Protein AF-0000000066231186 (afdb_homodimer)

pLDDT: mean 95.57, std 7.31, range [31.92, 98.94]

Radius of gyration: 30.15 Å; Cα contacts (8 Å, |Δi|>4): 2131; chains: 2; bounding box: 83×90×71 Å

InterPro domains:
  IPR002314 Aminoacyl-tRNA synthetase, class II (G/ P/ S/T) [PF00587] (102-271)
  IPR002316 Proline-tRNA ligase, class IIa [PR01046] (65-83)
  IPR002316 Proline-tRNA ligase, class IIa [PR01046] (106-117)
  IPR002316 Proline-tRNA ligase, class IIa [PR01046] (136-144)
  IPR002316 Proline-tRNA ligase, class IIa [PR01046] (145-156)
  IPR004154 Anticodon-binding [PF03129] (290-367)
  IPR004499 Proline-tRNA ligase, class IIa, archaeal-type [MF_01571] (6-480)
  IPR004499 Proline-tRNA ligase, class IIa, archaeal-type [PTHR43382] (6-480)
  IPR004499 Proline-tRNA ligase, class IIa, archaeal-type [TIGR00408] (7-480)
  IPR006195 Aminoacyl-tRNA synthetase, class II [PS50862] (43-283)
  IPR016061 Proline-tRNA ligase, class II, C-terminal [PF09180] (415-480)
  IPR016061 Proline-tRNA ligase, class II, C-terminal [SM00946] (415-480)
  IPR017449 Prolyl-tRNA synthetase, class II [G3DSA:3.30.110.30] (409-480)
  IPR017449 Prolyl-tRNA synthetase, class II [SSF64586] (410-480)
  IPR033721 Prolyl-tRNA synthetase, catalytic domain [cd00778] (12-273)
  IPR036621 Anticodon-binding domain superfamily [G3DSA:3.40.50.800] (284-403)
  IPR045864 Class II Aminoacyl-tRNA synthetase/Biotinyl protein ligase (BPL) and lipoyl protein ligase (LPL) [G3DSA:3.30.930.10] (2-283)
  IPR045864 Class II Aminoacyl-tRNA synthetase/Biotinyl protein ligase (BPL) and lipoyl protein ligase (LPL) [SSF55681] (13-277)

Foldseek 3Di:
DPPPAQDACVVPVQSNLVCQCVLLVQWADPPVDPQDIGGDDQNVLLVVLLCVQLVVLLVVVVEEEDDDDQWDFPVLQVLQVLSCVVQVVWWDWDQDDPRGGDPTIITRAQDCLRVVLQVLLVQAAAQVSPKHKYKYWDKGATRDPDHDPLQRGRIWTKMKIKIWHDDLVVLVVVLVCCQPRRQQCCCCQQLLFHWFKFWDAPQPADGQFPTKIFTWTAFLQQFIETQKMKTFNAQRSQVSNVNWYQYPVRDIDGITMMMMMGTSSSVSRSQRQQPGSLAGAGQCSSRLAQEEEEEDDDDDVFVVLFVVLVVVLCVVCVVPGNYYYDDDPVDDPVVVVSSCLRSNHQKYWYTGSVCSVVQWIWIAGSSDDDPVRIDIGHSVCVNVVSVVSSVVSSNVSSVVSVVSLVVLEDEDAAPVRVLVSQSRHKYKYFAPDHPVQQVVSCVVRVKGFPRFGPDFPQDWGAHRRPRDIDRTITIIYHHD/DPPPAQDACVVPVQSNLVCQCVLLVQWADPPVDPQDIGGDDQNVLLVVLLCVQLVVLLVVVVEEEDDDDQWDFPVLQVLQVLSCVVQVVWWDWDQDDPRGGDPTIITRAQDCLRVVLQVLLVQAAAQVSPKHKYKYWDKGATRDPDHDPLQRGRIWTKMKIKIWHADLVVLVVVLVCCQVRRQQCCCCQQLLFHWFKFWDAPQPADGQFPTKIFTWTAFLQQFIETQKMKTFNAQRSQVSNVNWYQYPVRDIDGITMMMMMGTSSSVSRSQRQQPGSLAGAGQCSSRLAQEEEEEDDDDDVFVVLFVVLVCVLCVVCVPPGNYYYDDDPVDDPVVVVSSCLRSNHQKYWYTGSVCSVVQWIWIAGSSDDDPVRIDIGHSVCVNVVSVVSSVVSSNVSSVVSVVSLVVLEDEDAAPVVVLVSQSRHKYKYFAPDHSVQQVVSCVVRVKGFPRFGPDFPQDWGAHRRPRDIDRTITIIYHHD

Organism: Chloroflexus aurantiacus (strain ATCC 29366 / DSM 635 / J-10-fl) (NCBI:txid324602)

Sequence (960 aa):
MPKEVITQRSVDYNQWYLDIVREADLAEVAEVVRGCIVVKAHGWAIWELMQRALDDRIKATGHANVQFPLLIPKSFIMKEAEHVEGFAPEVAEVTRAGGEELAEPYIIRPTSETIIGYFYSKWIRSYRDLPLLYNQWANVMRWEMRTRPFLRTAEFWWQEGHTAHATEAEAEEETLRILHDVYADFVEKEMAVPVIRGLKTEKEKFPGALRSYCIEAMMQDGRALQAGTSHNLGQNFARAFDITFTDQNNTIQYAWTTSWGVSTRLIGALIMTHSDDEGLVLPPRLAPIQVVVVPIYKNDEERSLVMAAVEQMTAAWKGRLRFKVDDRDNYSPGYKFNEWELKGVPVRIEVGPKDVAKETVALARRDIPGKAGKSFVPQAGLTERIEALLNEMQTALFQRALAFREAHTADVTSYDELKEQIERGFARAYWAGDTADEKRIQEETRATIRCIPLEQPGSVGRCVYTGRETDRQVIFARAYMPKEVITQRSVDYNQWYLDIVREADLAEVAEVVRGCIVVKAHGWAIWELMQRALDDRIKATGHANVQFPLLIPKSFIMKEAEHVEGFAPEVAEVTRAGGEELAEPYIIRPTSETIIGYFYSKWIRSYRDLPLLYNQWANVMRWEMRTRPFLRTAEFWWQEGHTAHATEAEAEEETLRILHDVYADFVEKEMAVPVIRGLKTEKEKFPGALRSYCIEAMMQDGRALQAGTSHNLGQNFARAFDITFTDQNNTIQYAWTTSWGVSTRLIGALIMTHSDDEGLVLPPRLAPIQVVVVPIYKNDEERSLVMAAVEQMTAAWKGRLRFKVDDRDNYSPGYKFNEWELKGVPVRIEVGPKDVAKETVALARRDIPGKAGKSFVPQAGLTERIEALLNEMQTALFQRALAFREAHTADVTSYDELKEQIERGFARAYWAGDTADEKRIQEETRATIRCIPLEQPGSVGRCVYTGRETDRQVIFARAY

Secondary structure (DSSP, 8-state):
-----PPPTTT-HHHHHHHHHHHTT-EEEETTSTTEEEE-HHHHHHHHHHHHHHHHHHHHTT-EE-B--SEEEHHHHHT-HHHHHHHGGG-EEEEEETTEEEEEEEEE-S--HHHHHHHHHHH--BGGG--EEEEEEEEEE---SS-BTTTB-SEEEEEEEEEEESSHHHHHHHHHHIIIIIIIHHHHHTS----EEEEPPTTTSPTT-SEEEEEEEE-TTS-EEEEEEEEEEETHHHHHHT-EEE-TTS-EEEPEEEEEEEETHHHHHHHHHH-BTTB----GGG-S-SEEEEE--SSHHHHHHHHHHHHHHHHTTTTT--EEE---SSS-HHHHHHHHHHTT-SEEEEE-HHHHHHTEEEEEESSS-SGGGEEEEESTTHHHHHHHHHHHHHHHHHHHHHHHHHHTEEE--SHHHHHHHTTTSEEEEE----HHHHHHHHHHHS-EEEEEESS-----EE-TTT--EES-EEEEE-B-/----PPPPTTT-HHHHHHHHHHHTT-EEE-TTSTT-EEE-HHHHHHHHHHHHHHHHHHHHTT-EE-B--SEEEHHHHHT-HHHHHHHGGG-EEEEEETTEEEEEEEEE-S--HHHHHHHHHHH--BGGG--EEEEEEEEEE---SS-BTTTB-SEEEEEEEEEEESSHHHHHHHHHHIIIIIIIHHHHHTS----EEEEPPTTTSPTT-SEEEEEEEE-TTS-EEEEEEEEEEETHHHHHHT-EEE-TTS-EEEPEEEEEEEETHHHHHHHHHH-BTTB----GGG-S-SEEEEE--SSHHHHHHHHHHHHHHHHTTTTT--EEE---SSS-HHHHHHHHHHTT-SEEEEE-HHHHHHTEEEEEESSS-SGGGEEEEESTTHHHHHHHHHHHHHHHHHHHHHHHHHHTEEE--SHHHHHHHTTTSEEEEE----HHHHHHHHHHHS-EEEEEESS-----EE-TTT--EES-EEEEE-B-

Structure (mmCIF, N/CA/C/O backbone):
data_AF-0000000066231186-model_v1
#
loop_
_entity.id
_entity.type
_entity.pdbx_description
1 polymer 'Proline--tRNA ligase'
#
loop_
_atom_site.group_PDB
_atom_site.id
_atom_site.type_symbol
_atom_site.label_atom_id
_atom_site.label_alt_id
_atom_site.label_comp_id
_atom_site.label_asym_id
_atom_site.label_entity_id
_atom_site.label_seq_id
_atom_site.pdbx_PDB_ins_code
_atom_site.Cartn_x
_atom_site.Cartn_y
_atom_site.Cartn_z
_atom_site.occupancy
_atom_site.B_iso_or_equiv
_atom_site.auth_seq_id
_atom_site.auth_comp_id
_atom_site.auth_asym_id
_atom_site.auth_atom_id
_atom_site.pdbx_PDB_model_num
ATOM 1 N N . MET A 1 1 ? -33.5 8.656 12.602 1 31.92 1 MET A N 1
ATOM 2 C CA . MET A 1 1 ? -32.625 8.898 13.758 1 31.92 1 MET A CA 1
ATOM 3 C C . MET A 1 1 ? -32.188 10.352 13.797 1 31.92 1 MET A C 1
ATOM 5 O O . MET A 1 1 ? -31.953 10.969 12.75 1 31.92 1 MET A O 1
ATOM 9 N N . PRO A 1 2 ? -32.5 11.07 14.797 1 35.72 2 PRO A N 1
ATOM 10 C CA . PRO A 1 2 ? -32.094 12.484 14.805 1 35.72 2 PRO A CA 1
ATOM 11 C C . PRO A 1 2 ? -30.734 12.719 14.156 1 35.72 2 PRO A C 1
ATOM 13 O O . PRO A 1 2 ? -29.859 11.844 14.195 1 35.72 2 PRO A O 1
ATOM 16 N N . LYS A 1 3 ? -30.656 13.477 13.086 1 47.47 3 LYS A N 1
ATOM 17 C CA . LYS A 1 3 ? -29.438 13.875 12.398 1 47.47 3 LYS A CA 1
ATOM 18 C C . LYS A 1 3 ? -28.297 14.102 13.383 1 47.47 3 LYS A C 1
ATOM 20 O O . LYS A 1 3 ? -28.391 14.961 14.266 1 47.47 3 LYS A O 1
ATOM 25 N N . GLU A 1 4 ? -27.609 13.031 13.789 1 60.62 4 GLU A N 1
ATOM 26 C CA . GLU A 1 4 ? -26.516 13.297 14.711 1 60.62 4 GLU A CA 1
ATOM 27 C C . GLU A 1 4 ? -25.734 14.539 14.297 1 60.62 4 GLU A C 1
ATOM 29 O O . GLU A 1 4 ? -25.344 14.68 13.133 1 60.62 4 GLU A O 1
ATOM 34 N N . VAL A 1 5 ? -25.906 15.695 15.023 1 77.56 5 VAL A N 1
ATOM 35 C CA . VAL A 1 5 ? -25.531 17.094 14.875 1 77.56 5 VAL A CA 1
ATOM 36 C C . VAL A 1 5 ? -24.031 17.281 15.094 1 77.56 5 VAL A C 1
ATOM 38 O O . VAL A 1 5 ? -23.469 16.672 16 1 77.56 5 VAL A O 1
ATOM 41 N N . ILE A 1 6 ? -23.297 17.688 14.062 1 93.88 6 ILE A N 1
ATOM 42 C CA . ILE A 1 6 ? -21.906 18.109 14.203 1 93.88 6 ILE A CA 1
ATOM 43 C C . ILE A 1 6 ? -21.812 19.25 15.219 1 93.88 6 ILE A C 1
ATOM 45 O O . ILE A 1 6 ? -22.5 20.266 15.086 1 93.88 6 ILE A O 1
ATOM 49 N N . THR A 1 7 ? -21.047 18.969 16.234 1 96.94 7 THR A N 1
ATOM 50 C CA . THR A 1 7 ? -20.75 20.031 17.203 1 96.94 7 THR A CA 1
ATOM 51 C C . THR A 1 7 ? -20.094 21.219 16.5 1 96.94 7 THR A C 1
ATOM 53 O O . THR A 1 7 ? -19.219 21.047 15.648 1 96.94 7 THR A O 1
ATOM 56 N N . GLN A 1 8 ? -20.531 22.391 16.922 1 96.5 8 GLN A N 1
ATOM 57 C CA . GLN A 1 8 ? -19.922 23.578 16.344 1 96.5 8 GLN A CA 1
ATOM 58 C C . GLN A 1 8 ? -18.484 23.75 16.844 1 96.5 8 GLN A C 1
ATOM 60 O O . GLN A 1 8 ? -18.188 23.484 18.016 1 96.5 8 GLN A O 1
ATOM 65 N N . ARG A 1 9 ? -17.625 24.312 16 1 95.88 9 ARG A N 1
ATOM 66 C CA . ARG A 1 9 ? -16.219 24.531 16.344 1 95.88 9 ARG A CA 1
ATOM 67 C C . ARG A 1 9 ? -16.094 25.5 17.531 1 95.88 9 ARG A C 1
ATOM 69 O O . ARG A 1 9 ? -15.227 25.328 18.391 1 95.88 9 ARG A O 1
ATOM 76 N N . SER A 1 10 ? -17.062 26.391 17.594 1 96.12 10 SER A N 1
ATOM 77 C CA . SER A 1 10 ? -17.016 27.422 18.641 1 96.12 10 SER A CA 1
ATOM 78 C C . SER A 1 10 ? -17.391 26.844 20 1 96.12 10 SER A C 1
ATOM 80 O O . SER A 1 10 ? -17.047 27.422 21.031 1 96.12 10 SER A O 1
ATOM 82 N N . VAL A 1 11 ? -18.047 25.688 19.984 1 96.5 11 VAL A N 1
ATOM 83 C CA . VAL A 1 11 ? -18.516 25.078 21.219 1 96.5 11 VAL A CA 1
ATOM 84 C C . VAL A 1 11 ? -17.453 24.094 21.734 1 96.5 11 VAL A C 1
ATOM 86 O O . VAL A 1 11 ? -17.062 24.156 22.906 1 96.5 11 VAL A O 1
ATOM 89 N N . ASP A 1 12 ? -17 23.234 20.953 1 97.31 12 ASP A N 1
ATOM 90 C CA . ASP A 1 12 ? -16 22.234 21.312 1 97.31 12 ASP A CA 1
ATOM 91 C C . ASP A 1 12 ? -15.25 21.734 20.078 1 97.31 12 ASP A C 1
ATOM 93 O O . ASP A 1 12 ? -15.688 20.797 19.406 1 97.31 12 ASP A O 1
ATOM 97 N N . TYR A 1 13 ? -14.078 22.25 19.906 1 96.94 13 TYR A N 1
ATOM 98 C CA . TYR A 1 13 ? -13.297 21.969 18.703 1 96.94 13 TYR A CA 1
ATOM 99 C C . TYR A 1 13 ? -12.914 20.5 18.625 1 96.94 13 TYR A C 1
ATOM 101 O O . TYR A 1 13 ? -12.914 19.891 17.547 1 96.94 13 TYR A O 1
ATOM 109 N N . ASN A 1 14 ? -12.578 19.891 19.734 1 96.19 14 ASN A N 1
ATOM 110 C CA . ASN A 1 14 ? -12.203 18.484 19.781 1 96.19 14 ASN A CA 1
ATOM 111 C C . ASN A 1 14 ? -13.375 17.578 19.422 1 96.19 14 ASN A C 1
ATOM 113 O O . ASN A 1 14 ? -13.219 16.656 18.625 1 96.19 14 ASN A O 1
ATOM 117 N N . GLN A 1 15 ? -14.492 17.859 19.969 1 97.56 15 GLN A N 1
ATOM 118 C CA . GLN A 1 15 ? -15.68 17.062 19.641 1 97.56 15 GLN A CA 1
ATOM 119 C C . GLN A 1 15 ? -16.094 17.266 18.188 1 97.56 15 GLN A C 1
ATOM 121 O O . GLN A 1 15 ? -16.531 16.328 17.531 1 97.56 15 GLN A O 1
ATOM 126 N N . TRP A 1 16 ? -16 18.562 17.781 1 98.31 16 TRP A N 1
ATOM 127 C CA . TRP A 1 16 ? -16.266 18.859 16.375 1 98.31 16 TRP A CA 1
ATOM 128 C C . TRP A 1 16 ? -15.445 17.953 15.469 1 98.31 16 TRP A C 1
ATOM 130 O O . TRP A 1 16 ? -15.984 17.344 14.547 1 98.31 16 TRP A O 1
ATOM 140 N N . TYR A 1 17 ? -14.203 17.828 15.742 1 98.31 17 TYR A N 1
ATOM 141 C CA . TYR A 1 17 ? -13.305 16.984 14.953 1 98.31 17 TYR A CA 1
ATOM 142 C C . TYR A 1 17 ? -13.781 15.539 14.938 1 98.31 17 TYR A C 1
ATOM 144 O O . TYR A 1 17 ? -13.875 14.93 13.867 1 98.31 17 TYR A O 1
ATOM 152 N N . LEU A 1 18 ? -14.078 15.008 16.047 1 98.06 18 LEU A N 1
ATOM 153 C CA . LEU A 1 18 ? -14.531 13.625 16.172 1 98.06 18 LEU A CA 1
ATOM 154 C C . LEU A 1 18 ? -15.852 13.422 15.422 1 98.06 18 LEU A C 1
ATOM 156 O O . LEU A 1 18 ? -16.062 12.383 14.789 1 98.06 18 LEU A O 1
ATOM 160 N N . ASP A 1 19 ? -16.703 14.453 15.5 1 98.31 19 ASP A N 1
ATOM 161 C CA . ASP A 1 19 ? -17.984 14.391 14.789 1 98.31 19 ASP A CA 1
ATOM 162 C C . ASP A 1 19 ? -17.766 14.344 13.281 1 98.31 19 ASP A C 1
ATOM 164 O O . ASP A 1 19 ? -18.469 13.617 12.57 1 98.31 19 ASP A O 1
ATOM 168 N N . ILE A 1 20 ? -16.812 15.133 12.805 1 98.56 20 ILE A N 1
ATOM 169 C CA . ILE A 1 20 ? -16.531 15.141 11.375 1 98.56 20 ILE A CA 1
ATOM 170 C C . ILE A 1 20 ? -16.047 13.758 10.938 1 98.56 20 ILE A C 1
ATOM 172 O O . ILE A 1 20 ? -16.531 13.211 9.945 1 98.56 20 ILE A O 1
ATOM 176 N N . VAL A 1 21 ? -15.094 13.141 11.672 1 98.62 21 VAL A N 1
ATOM 177 C CA . VAL A 1 21 ? -14.547 11.82 11.352 1 98.62 21 VAL A CA 1
ATOM 178 C C . VAL A 1 21 ? -15.672 10.789 11.297 1 98.62 21 VAL A C 1
ATOM 180 O O . VAL A 1 21 ? -15.719 9.961 10.383 1 98.62 21 VAL A O 1
ATOM 183 N N . ARG A 1 22 ? -16.562 10.914 12.219 1 97.56 22 ARG A N 1
ATOM 184 C CA . ARG A 1 22 ? -17.656 9.961 12.32 1 97.56 22 ARG A CA 1
ATOM 185 C C . ARG A 1 22 ? -18.688 10.188 11.219 1 97.56 22 ARG A C 1
ATOM 187 O O . ARG A 1 22 ? -19.016 9.266 10.469 1 97.56 22 ARG A O 1
ATOM 194 N N . GLU A 1 23 ? -19.156 11.461 11.062 1 97.38 23 GLU A N 1
ATOM 195 C CA . GLU A 1 23 ? -20.266 11.766 10.164 1 97.38 23 GLU A CA 1
ATOM 196 C C . GLU A 1 23 ? -19.844 11.641 8.703 1 97.38 23 GLU A C 1
ATOM 198 O O . GLU A 1 23 ? -20.672 11.305 7.844 1 97.38 23 GLU A O 1
ATOM 203 N N . ALA A 1 24 ? -18.609 11.898 8.453 1 98.12 24 ALA A N 1
ATOM 204 C CA . ALA A 1 24 ? -18.109 11.727 7.098 1 98.12 24 ALA A CA 1
ATOM 205 C C . ALA A 1 24 ? -17.719 10.273 6.836 1 98.12 24 ALA A C 1
ATOM 207 O O . ALA A 1 24 ? -17.25 9.93 5.746 1 98.12 24 ALA A O 1
ATOM 208 N N . ASP A 1 25 ? -17.812 9.445 7.832 1 97.56 25 ASP A N 1
ATOM 209 C CA . ASP A 1 25 ? -17.594 8.008 7.742 1 97.56 25 ASP A CA 1
ATOM 210 C C . ASP A 1 25 ? -16.141 7.703 7.371 1 97.56 25 ASP A C 1
ATOM 212 O O . ASP A 1 25 ? -15.875 6.855 6.516 1 97.56 25 ASP A O 1
ATOM 216 N N . LEU A 1 26 ? -15.188 8.336 8.047 1 98.75 26 LEU A N 1
ATOM 217 C CA . LEU A 1 26 ? -13.773 8.227 7.699 1 98.75 26 LEU A CA 1
ATOM 218 C C . LEU A 1 26 ? -13.102 7.117 8.5 1 98.75 26 LEU A C 1
ATOM 220 O O . LEU A 1 26 ? -12.25 6.398 7.973 1 98.75 26 LEU A O 1
ATOM 224 N N . ALA A 1 27 ? -13.422 6.996 9.727 1 98.62 27 ALA A N 1
ATOM 225 C CA . ALA A 1 27 ? -12.797 6.031 10.625 1 98.62 27 ALA A CA 1
ATOM 226 C C . ALA A 1 27 ? -13.641 5.82 11.883 1 98.62 27 ALA A C 1
ATOM 228 O O . ALA A 1 27 ? -14.578 6.586 12.141 1 98.62 27 ALA A O 1
ATOM 229 N N . GLU A 1 28 ? -13.32 4.812 12.539 1 97.5 28 GLU A N 1
ATOM 230 C CA . GLU A 1 28 ? -13.938 4.484 13.82 1 97.5 28 GLU A CA 1
ATOM 231 C C . GLU A 1 28 ? -12.906 3.939 14.805 1 97.5 28 GLU A C 1
ATOM 233 O O . GLU A 1 28 ? -12 3.197 14.414 1 97.5 28 GLU A O 1
ATOM 238 N N . VAL A 1 29 ? -13.055 4.352 16.094 1 96.88 29 VAL A N 1
ATOM 239 C CA . VAL A 1 29 ? -12.164 3.836 17.125 1 96.88 29 VAL A CA 1
ATOM 240 C C . VAL A 1 29 ? -12.383 2.336 17.297 1 96.88 29 VAL A C 1
ATOM 242 O O . VAL A 1 29 ? -13.523 1.882 17.406 1 96.88 29 VAL A O 1
ATOM 245 N N . ALA A 1 30 ? -11.312 1.576 17.219 1 96.56 30 ALA A N 1
ATOM 246 C CA . ALA A 1 30 ? -11.383 0.147 17.516 1 96.56 30 ALA A CA 1
ATOM 247 C C . ALA A 1 30 ? -11.242 -0.11 19 1 96.56 30 ALA A C 1
ATOM 249 O O . ALA A 1 30 ? -10.148 -0.42 19.484 1 96.56 30 ALA A O 1
ATOM 250 N N . GLU A 1 31 ? -12.305 -0.125 19.656 1 94.62 31 GLU A N 1
ATOM 251 C CA . GLU A 1 31 ? -12.289 -0.229 21.109 1 94.62 31 GLU A CA 1
ATOM 252 C C . GLU A 1 31 ? -11.656 -1.54 21.562 1 94.62 31 GLU A C 1
ATOM 254 O O . GLU A 1 31 ? -11.062 -1.605 22.641 1 94.62 31 GLU A O 1
ATOM 259 N N . VAL A 1 32 ? -11.656 -2.508 20.75 1 95.12 32 VAL A N 1
ATOM 260 C CA . VAL A 1 32 ? -11.211 -3.852 21.109 1 95.12 32 VAL A CA 1
ATOM 261 C C . VAL A 1 32 ? -9.688 -3.945 20.984 1 95.12 32 VAL A C 1
ATOM 263 O O . VAL A 1 32 ? -9.078 -4.891 21.484 1 95.12 32 VAL A O 1
ATOM 266 N N . VAL A 1 33 ? -9.062 -3.035 20.344 1 95.19 33 VAL A N 1
ATOM 267 C CA . VAL A 1 33 ? -7.609 -2.924 20.266 1 95.19 33 VAL A CA 1
ATOM 268 C C . VAL A 1 33 ? -7.172 -1.531 20.719 1 95.19 33 VAL A C 1
ATOM 270 O O . VAL A 1 33 ? -7.188 -0.584 19.922 1 95.19 33 VAL A O 1
ATOM 273 N N . ARG A 1 34 ? -6.641 -1.463 21.797 1 93.19 34 ARG A N 1
ATOM 274 C CA . ARG A 1 34 ? -6.383 -0.18 22.453 1 93.19 34 ARG A CA 1
ATOM 275 C C . ARG A 1 34 ? -5.574 0.738 21.547 1 93.19 34 ARG A C 1
ATOM 277 O O . ARG A 1 34 ? -4.516 0.349 21.031 1 93.19 34 ARG A O 1
ATOM 284 N N . GLY A 1 35 ? -6.137 1.938 21.359 1 94.62 35 GLY A N 1
ATOM 285 C CA . GLY A 1 35 ? -5.426 3.004 20.672 1 94.62 35 GLY A CA 1
ATOM 286 C C . GLY A 1 35 ? -5.48 2.879 19.156 1 94.62 35 GLY A C 1
ATOM 287 O O . GLY A 1 35 ? -4.898 3.697 18.453 1 94.62 35 GLY A O 1
ATOM 288 N N . CYS A 1 36 ? -6.156 1.91 18.609 1 97.12 36 CYS A N 1
ATOM 289 C CA . CYS A 1 36 ? -6.199 1.682 17.172 1 97.12 36 CYS A CA 1
ATOM 290 C C . CYS A 1 36 ? -7.535 2.123 16.578 1 97.12 36 CYS A C 1
ATOM 292 O O . CYS A 1 36 ? -8.484 2.391 17.328 1 97.12 36 CYS A O 1
ATOM 294 N N . ILE A 1 37 ? -7.543 2.307 15.344 1 98.25 37 ILE A N 1
ATOM 295 C CA . ILE A 1 37 ? -8.758 2.688 14.633 1 98.25 37 ILE A CA 1
ATOM 296 C C . ILE A 1 37 ? -8.961 1.772 13.43 1 98.25 37 ILE A C 1
ATOM 298 O O . ILE A 1 37 ? -8.016 1.134 12.961 1 98.25 37 ILE A O 1
ATOM 302 N N . VAL A 1 38 ? -10.164 1.633 13 1 98.5 38 VAL A N 1
ATOM 303 C CA . VAL A 1 38 ? -10.5 1.136 11.672 1 98.5 38 VAL A CA 1
ATOM 304 C C . VAL A 1 38 ? -10.664 2.309 10.703 1 98.5 38 VAL A C 1
ATOM 306 O O . VAL A 1 38 ? -11.438 3.232 10.969 1 98.5 38 VAL A O 1
ATOM 309 N N . VAL A 1 39 ? -9.922 2.355 9.688 1 98.75 39 VAL A N 1
ATOM 310 C CA . VAL A 1 39 ? -10.117 3.375 8.664 1 98.75 39 VAL A CA 1
ATOM 311 C C . VAL A 1 39 ? -11.125 2.877 7.629 1 98.75 39 VAL A C 1
ATOM 313 O O . VAL A 1 39 ? -10.875 1.881 6.945 1 98.75 39 VAL A O 1
ATOM 316 N N . LYS A 1 40 ? -12.211 3.578 7.52 1 98.56 40 LYS A N 1
ATOM 317 C CA . LYS A 1 40 ? -13.297 3.168 6.637 1 98.56 40 LYS A CA 1
ATOM 318 C C . LYS A 1 40 ? -13.016 3.559 5.191 1 98.56 40 LYS A C 1
ATOM 320 O O . LYS A 1 40 ? -11.969 4.148 4.895 1 98.56 40 LYS A O 1
ATOM 325 N N . ALA A 1 41 ? -13.906 3.148 4.328 1 98.38 41 ALA A N 1
ATOM 326 C CA . ALA A 1 41 ? -13.672 3.217 2.887 1 98.38 41 ALA A CA 1
ATOM 327 C C . ALA A 1 41 ? -13.359 4.645 2.449 1 98.38 41 ALA A C 1
ATOM 329 O O . ALA A 1 41 ? -12.398 4.879 1.707 1 98.38 41 ALA A O 1
ATOM 330 N N . HIS A 1 42 ? -14.141 5.605 2.895 1 98.56 42 HIS A N 1
ATOM 331 C CA . HIS A 1 42 ? -13.961 6.988 2.467 1 98.56 42 HIS A CA 1
ATOM 332 C C . HIS A 1 42 ? -12.641 7.559 2.986 1 98.56 42 HIS A C 1
ATOM 334 O O . HIS A 1 42 ? -11.922 8.234 2.25 1 98.56 42 HIS A O 1
ATOM 340 N N . GLY A 1 43 ? -12.344 7.25 4.238 1 98.81 43 GLY A N 1
ATOM 341 C CA . GLY A 1 43 ? -11.078 7.684 4.812 1 98.81 43 GLY A CA 1
ATOM 342 C C . GLY A 1 43 ? -9.867 7.07 4.129 1 98.81 43 GLY A C 1
ATOM 343 O O . GLY A 1 43 ? -8.898 7.766 3.838 1 98.81 43 GLY A O 1
ATOM 344 N N . TRP A 1 44 ? -9.969 5.785 3.875 1 98.81 44 TRP A N 1
ATOM 345 C CA . TRP A 1 44 ? -8.836 5.102 3.262 1 98.81 44 TRP A CA 1
ATOM 346 C C . TRP A 1 44 ? -8.633 5.57 1.823 1 98.81 44 TRP A C 1
ATOM 348 O O . TRP A 1 44 ? -7.5 5.66 1.348 1 98.81 44 TRP A O 1
ATOM 358 N N . ALA A 1 45 ? -9.719 5.863 1.164 1 98.75 45 ALA A N 1
ATOM 359 C CA . ALA A 1 45 ? -9.609 6.371 -0.201 1 98.75 45 ALA A CA 1
ATOM 360 C C . ALA A 1 45 ? -8.836 7.684 -0.24 1 98.75 45 ALA A C 1
ATOM 362 O O . ALA A 1 45 ? -8.07 7.934 -1.174 1 98.75 45 ALA A O 1
ATOM 363 N N . ILE A 1 46 ? -9.047 8.539 0.745 1 98.88 46 ILE A N 1
ATOM 364 C CA . ILE A 1 46 ? -8.289 9.781 0.851 1 98.88 46 ILE A CA 1
ATOM 365 C C . ILE A 1 46 ? -6.809 9.469 1.036 1 98.88 46 ILE A C 1
ATOM 367 O O . ILE A 1 46 ? -5.957 10.047 0.358 1 98.88 46 ILE A O 1
ATOM 371 N N . TRP A 1 47 ? -6.516 8.531 1.899 1 98.81 47 TRP A N 1
ATOM 372 C CA . TRP A 1 47 ? -5.129 8.148 2.148 1 98.81 47 TRP A CA 1
ATOM 373 C C . TRP A 1 47 ? -4.484 7.574 0.888 1 98.81 47 TRP A C 1
ATOM 375 O O . TRP A 1 47 ? -3.322 7.855 0.596 1 98.81 47 TRP A O 1
ATOM 385 N N . GLU A 1 48 ? -5.238 6.777 0.153 1 98.5 48 GLU A N 1
ATOM 386 C CA . GLU A 1 48 ? -4.715 6.215 -1.088 1 98.5 48 GLU A CA 1
ATOM 387 C C . GLU A 1 48 ? -4.324 7.312 -2.07 1 98.5 48 GLU A C 1
ATOM 389 O O . GLU A 1 48 ? -3.309 7.203 -2.762 1 98.5 48 GLU A O 1
ATOM 394 N N . LEU A 1 49 ? -5.145 8.344 -2.154 1 98.62 49 LEU A N 1
ATOM 395 C CA . LEU A 1 49 ? -4.82 9.469 -3.027 1 98.62 49 LEU A CA 1
ATOM 396 C C . LEU A 1 49 ? -3.557 10.18 -2.555 1 98.62 49 LEU A C 1
ATOM 398 O O . LEU A 1 49 ? -2.715 10.562 -3.367 1 98.62 49 LEU A O 1
ATOM 402 N N . MET A 1 50 ? -3.43 10.344 -1.239 1 98.88 50 MET A N 1
ATOM 403 C CA . MET A 1 50 ? -2.221 10.945 -0.683 1 98.88 50 MET A CA 1
ATOM 404 C C . MET A 1 50 ? -0.995 10.094 -1.004 1 98.88 50 MET A C 1
ATOM 406 O O . MET A 1 50 ? 0.034 10.625 -1.431 1 98.88 50 MET A O 1
ATOM 410 N N . GLN A 1 51 ? -1.123 8.797 -0.814 1 98.62 51 GLN A N 1
ATOM 411 C CA . GLN A 1 51 ? -0.02 7.879 -1.071 1 98.62 51 GLN A CA 1
ATOM 412 C C . GLN A 1 51 ? 0.458 7.98 -2.516 1 98.62 51 GLN A C 1
ATOM 414 O O . GLN A 1 51 ? 1.661 8.062 -2.773 1 98.62 51 GLN A O 1
ATOM 419 N N . ARG A 1 52 ? -0.447 8.008 -3.41 1 97.94 52 ARG A N 1
ATOM 420 C CA . ARG A 1 52 ? -0.092 8.055 -4.824 1 97.94 52 ARG A CA 1
ATOM 421 C C . ARG A 1 52 ? 0.643 9.344 -5.168 1 97.94 52 ARG A C 1
ATOM 423 O O . ARG A 1 52 ? 1.679 9.312 -5.836 1 97.94 52 ARG A O 1
ATOM 430 N N . ALA A 1 53 ? 0.116 10.422 -4.707 1 98.56 53 ALA A N 1
ATOM 431 C CA . ALA A 1 53 ? 0.708 11.727 -5 1 98.56 53 ALA A CA 1
ATOM 432 C C . ALA A 1 53 ? 2.1 11.844 -4.387 1 98.56 53 ALA A C 1
ATOM 434 O O . ALA A 1 53 ? 3.025 12.352 -5.023 1 98.56 53 ALA A O 1
ATOM 435 N N . LEU A 1 54 ? 2.246 11.375 -3.164 1 98.88 54 LEU A N 1
ATOM 436 C CA . LEU A 1 54 ? 3.529 11.422 -2.473 1 98.88 54 LEU A CA 1
ATOM 437 C C . LEU A 1 54 ? 4.527 10.469 -3.119 1 98.88 54 LEU A C 1
ATOM 439 O O . LEU A 1 54 ? 5.688 10.82 -3.324 1 98.88 54 LEU A O 1
ATOM 443 N N . ASP A 1 55 ? 4.082 9.273 -3.447 1 98.62 55 ASP A N 1
ATOM 444 C CA . ASP A 1 55 ? 4.953 8.266 -4.039 1 98.62 55 ASP A CA 1
ATOM 445 C C . ASP A 1 55 ? 5.52 8.742 -5.375 1 98.62 55 ASP A C 1
ATOM 447 O O . ASP A 1 55 ? 6.688 8.5 -5.68 1 98.62 55 ASP A O 1
ATOM 451 N N . ASP A 1 56 ? 4.652 9.367 -6.176 1 97.69 56 ASP A N 1
ATOM 452 C CA . ASP A 1 56 ? 5.109 9.906 -7.453 1 97.69 56 ASP A CA 1
ATOM 453 C C . ASP A 1 56 ? 6.215 10.938 -7.25 1 97.69 56 ASP A C 1
ATOM 455 O O . ASP A 1 56 ? 7.215 10.938 -7.973 1 97.69 56 ASP A O 1
ATOM 459 N N . ARG A 1 57 ? 6.043 11.82 -6.289 1 98.56 57 ARG A N 1
ATOM 460 C CA . ARG A 1 57 ? 7.043 12.836 -5.984 1 98.56 57 ARG A CA 1
ATOM 461 C C . ARG A 1 57 ? 8.344 12.203 -5.508 1 98.56 57 ARG A C 1
ATOM 463 O O . ARG A 1 57 ? 9.43 12.633 -5.906 1 98.56 57 ARG A O 1
ATOM 470 N N . ILE A 1 58 ? 8.234 11.219 -4.664 1 98.81 58 ILE A N 1
ATOM 471 C CA . ILE A 1 58 ? 9.398 10.547 -4.098 1 98.81 58 ILE A CA 1
ATOM 472 C C . ILE A 1 58 ? 10.164 9.828 -5.207 1 98.81 58 ILE A C 1
ATOM 474 O O . ILE A 1 58 ? 11.383 9.969 -5.312 1 98.81 58 ILE A O 1
ATOM 478 N N . LYS A 1 59 ? 9.508 9.125 -6.043 1 97.69 59 LYS A N 1
ATOM 479 C CA . LYS A 1 59 ? 10.148 8.391 -7.121 1 97.69 59 LYS A CA 1
ATOM 480 C C . LYS A 1 59 ? 10.781 9.336 -8.133 1 97.69 59 LYS A C 1
ATOM 482 O O . LYS A 1 59 ? 11.82 9.016 -8.727 1 97.69 59 LYS A O 1
ATOM 487 N N . ALA A 1 60 ? 10.219 10.523 -8.289 1 96.5 60 ALA A N 1
ATOM 488 C CA . ALA A 1 60 ? 10.766 11.523 -9.203 1 96.5 60 ALA A CA 1
ATOM 489 C C . ALA A 1 60 ? 12.133 12.008 -8.742 1 96.5 60 ALA A C 1
ATOM 491 O O . ALA A 1 60 ? 12.914 12.531 -9.531 1 96.5 60 ALA A O 1
ATOM 492 N N . THR A 1 61 ? 12.406 11.781 -7.445 1 97.5 61 THR A N 1
ATOM 493 C CA . THR A 1 61 ? 13.695 12.203 -6.914 1 97.5 61 THR A CA 1
ATOM 494 C C . THR A 1 61 ? 14.711 11.062 -7 1 97.5 61 THR A C 1
ATOM 496 O O . THR A 1 61 ? 15.836 11.195 -6.516 1 97.5 61 THR A O 1
ATOM 499 N N . GLY A 1 62 ? 14.32 9.945 -7.562 1 96.12 62 GLY A N 1
ATOM 500 C CA . GLY A 1 62 ? 15.25 8.852 -7.781 1 96.12 62 GLY A CA 1
ATOM 501 C C . GLY A 1 62 ? 15.141 7.754 -6.738 1 96.12 62 GLY A C 1
ATOM 502 O O . GLY A 1 62 ? 15.875 6.766 -6.789 1 96.12 62 GLY A O 1
ATOM 503 N N . HIS A 1 63 ? 14.195 7.891 -5.844 1 98.5 63 HIS A N 1
ATOM 504 C CA . HIS A 1 63 ? 14.047 6.91 -4.777 1 98.5 63 HIS A CA 1
ATOM 505 C C . HIS A 1 63 ? 13.289 5.676 -5.266 1 98.5 63 HIS A C 1
ATOM 507 O O . HIS A 1 63 ? 12.5 5.758 -6.207 1 98.5 63 HIS A O 1
ATOM 513 N N . ALA A 1 64 ? 13.602 4.531 -4.641 1 98.31 64 ALA A N 1
ATOM 514 C CA . ALA A 1 64 ? 12.867 3.285 -4.875 1 98.31 64 ALA A CA 1
ATOM 515 C C . ALA A 1 64 ? 12.234 2.773 -3.584 1 98.31 64 ALA A C 1
ATOM 517 O O . ALA A 1 64 ? 12.75 3.018 -2.49 1 98.31 64 ALA A O 1
ATOM 518 N N . ASN A 1 65 ? 11.133 2.133 -3.746 1 98.75 65 ASN A N 1
ATOM 519 C CA . ASN A 1 65 ? 10.453 1.555 -2.59 1 98.75 65 ASN A CA 1
ATOM 520 C C . ASN A 1 65 ? 11.016 0.183 -2.236 1 98.75 65 ASN A C 1
ATOM 522 O O . ASN A 1 65 ? 11.336 -0.609 -3.125 1 98.75 65 ASN A O 1
ATOM 526 N N . VAL A 1 66 ? 11.18 -0.092 -0.97 1 98.75 66 VAL A N 1
ATOM 527 C CA . VAL A 1 66 ? 11.586 -1.366 -0.383 1 98.75 66 VAL A CA 1
ATOM 528 C C . VAL A 1 66 ? 10.656 -1.713 0.784 1 98.75 66 VAL A C 1
ATOM 530 O O . VAL A 1 66 ? 9.812 -0.905 1.177 1 98.75 66 VAL A O 1
ATOM 533 N N . GLN A 1 67 ? 10.781 -2.871 1.272 1 98.69 67 GLN A N 1
ATOM 534 C CA . GLN A 1 67 ? 9.992 -3.256 2.439 1 98.69 67 GLN A CA 1
ATOM 535 C C . GLN A 1 67 ? 10.828 -4.074 3.42 1 98.69 67 GLN A C 1
ATOM 537 O O . GLN A 1 67 ? 11.367 -5.125 3.061 1 98.69 67 GLN A O 1
ATOM 542 N N . PHE A 1 68 ? 10.953 -3.6 4.621 1 98.56 68 PHE A N 1
ATOM 543 C CA . PHE A 1 68 ? 11.664 -4.289 5.695 1 98.56 68 PHE A CA 1
ATOM 544 C C . PHE A 1 68 ? 10.68 -4.965 6.645 1 98.56 68 PHE A C 1
ATOM 546 O O . PHE A 1 68 ? 9.484 -4.672 6.621 1 98.56 68 PHE A O 1
ATOM 553 N N . PRO A 1 69 ? 11.109 -5.863 7.473 1 98 69 PRO A N 1
ATOM 554 C CA . PRO A 1 69 ? 10.234 -6.602 8.383 1 98 69 PRO A CA 1
ATOM 555 C C . PRO A 1 69 ? 9.508 -5.695 9.367 1 98 69 PRO A C 1
ATOM 557 O O . PRO A 1 69 ? 10.055 -4.68 9.805 1 98 69 PRO A O 1
ATOM 560 N N . LEU A 1 70 ? 8.32 -6.141 9.758 1 98.31 70 LEU A N 1
ATOM 561 C CA . LEU A 1 70 ? 7.504 -5.488 10.773 1 98.31 70 LEU A CA 1
ATOM 562 C C . LEU A 1 70 ? 8.195 -5.523 12.133 1 98.31 70 LEU A C 1
ATOM 564 O O . LEU A 1 70 ? 8.102 -4.57 12.906 1 98.31 70 LEU A O 1
ATOM 568 N N . LEU A 1 71 ? 8.836 -6.594 12.383 1 97.88 71 LEU A N 1
ATOM 569 C CA . LEU A 1 71 ? 9.422 -6.84 13.695 1 97.88 71 LEU A CA 1
ATOM 570 C C . LEU A 1 71 ? 10.898 -6.477 13.719 1 97.88 71 LEU A C 1
ATOM 572 O O . LEU A 1 71 ? 11.609 -6.691 12.727 1 97.88 71 LEU A O 1
ATOM 576 N N . ILE A 1 72 ? 11.305 -5.945 14.805 1 96.44 72 ILE A N 1
ATOM 577 C CA . ILE A 1 72 ? 12.695 -5.59 15.062 1 96.44 72 ILE A CA 1
ATOM 578 C C . ILE A 1 72 ? 13.172 -6.273 16.344 1 96.44 72 ILE A C 1
ATOM 580 O O . ILE A 1 72 ? 12.492 -6.238 17.375 1 96.44 72 ILE A O 1
ATOM 584 N N . PRO A 1 73 ? 14.359 -6.918 16.281 1 95.75 73 PRO A N 1
ATOM 585 C CA . PRO A 1 73 ? 14.883 -7.445 17.547 1 95.75 73 PRO A CA 1
ATOM 586 C C . PRO A 1 73 ? 15.023 -6.371 18.625 1 95.75 73 PRO A C 1
ATOM 588 O O . PRO A 1 73 ? 15.508 -5.273 18.344 1 95.75 73 PRO A O 1
ATOM 591 N N . LYS A 1 74 ? 14.617 -6.707 19.781 1 93.06 74 LYS A N 1
ATOM 592 C CA . LYS A 1 74 ? 14.68 -5.742 20.875 1 93.06 74 LYS A CA 1
ATOM 593 C C . LYS A 1 74 ? 16.094 -5.219 21.078 1 93.06 74 LYS A C 1
ATOM 595 O O . LYS A 1 74 ? 16.297 -4.039 21.375 1 93.06 74 LYS A O 1
ATOM 600 N N . SER A 1 75 ? 17.109 -6.016 20.844 1 92.44 75 SER A N 1
ATOM 601 C CA . SER A 1 75 ? 18.5 -5.641 21.016 1 92.44 75 SER A CA 1
ATOM 602 C C . SER A 1 75 ? 18.891 -4.52 20.062 1 92.44 75 SER A C 1
ATOM 604 O O . SER A 1 75 ? 19.797 -3.734 20.344 1 92.44 75 SER A O 1
ATOM 606 N N . PHE A 1 76 ? 18.234 -4.465 18.844 1 91.12 76 PHE A N 1
ATOM 607 C CA . PHE A 1 76 ? 18.516 -3.408 17.891 1 91.12 76 PHE A CA 1
ATOM 608 C C . PHE A 1 76 ? 18.109 -2.047 18.438 1 91.12 76 PHE A C 1
ATOM 610 O O . PHE A 1 76 ? 18.797 -1.049 18.219 1 91.12 76 PHE A O 1
ATOM 617 N N . ILE A 1 77 ? 17.031 -2.008 19.141 1 84 77 ILE A N 1
ATOM 618 C CA . ILE A 1 77 ? 16.516 -0.767 19.703 1 84 77 ILE A CA 1
ATOM 619 C C . ILE A 1 77 ? 17.406 -0.311 20.859 1 84 77 ILE A C 1
ATOM 621 O O . ILE A 1 77 ? 17.641 0.887 21.031 1 84 77 ILE A O 1
ATOM 625 N N . MET A 1 78 ? 17.984 -1.237 21.531 1 82.5 78 MET A N 1
ATOM 626 C CA . MET A 1 78 ? 18.797 -0.944 22.703 1 82.5 78 MET A CA 1
ATOM 627 C C . MET A 1 78 ? 20.188 -0.441 22.312 1 82.5 78 MET A C 1
ATOM 629 O O . MET A 1 78 ? 20.891 0.154 23.109 1 82.5 78 MET A O 1
ATOM 633 N N . LYS A 1 79 ? 20.594 -0.716 21.156 1 78.81 79 LYS A N 1
ATOM 634 C CA . LYS A 1 79 ? 21.906 -0.316 20.672 1 78.81 79 LYS A CA 1
ATOM 635 C C . LYS A 1 79 ? 22.047 1.203 20.609 1 78.81 79 LYS A C 1
ATOM 637 O O . LYS A 1 79 ? 23.141 1.741 20.688 1 78.81 79 LYS A O 1
ATOM 642 N N . GLU A 1 80 ? 20.953 1.87 20.391 1 69.19 80 GLU A N 1
ATOM 643 C CA . GLU A 1 80 ? 21.016 3.326 20.297 1 69.19 80 GLU A CA 1
ATOM 644 C C . GLU A 1 80 ? 20.297 3.984 21.469 1 69.19 80 GLU A C 1
ATOM 646 O O . GLU A 1 80 ? 19.094 4.199 21.422 1 69.19 80 GLU A O 1
ATOM 651 N N . ALA A 1 81 ? 21.094 4.281 22.406 1 64.88 81 ALA A N 1
ATOM 652 C CA . ALA A 1 81 ? 20.562 4.758 23.672 1 64.88 81 ALA A CA 1
ATOM 653 C C . ALA A 1 81 ? 19.594 5.922 23.469 1 64.88 81 ALA A C 1
ATOM 655 O O . ALA A 1 81 ? 18.516 5.957 24.078 1 64.88 81 ALA A O 1
ATOM 656 N N . GLU A 1 82 ? 20.062 6.797 22.719 1 66.88 82 GLU A N 1
ATOM 657 C CA . GLU A 1 82 ? 19.203 7.965 22.516 1 66.88 82 GLU A CA 1
ATOM 658 C C . GLU A 1 82 ? 17.891 7.574 21.859 1 66.88 82 GLU A C 1
ATOM 660 O O . GLU A 1 82 ? 16.828 8.117 22.188 1 66.88 82 GLU A O 1
ATOM 665 N N . HIS A 1 83 ? 18.047 6.625 21.047 1 66.06 83 HIS A N 1
ATOM 666 C CA . HIS A 1 83 ? 16.859 6.141 20.344 1 66.06 83 HIS A CA 1
ATOM 667 C C . HIS A 1 83 ? 15.945 5.363 21.281 1 66.06 83 HIS A C 1
ATOM 669 O O . HIS A 1 83 ? 14.734 5.574 21.297 1 66.06 83 HIS A O 1
ATOM 675 N N . VAL A 1 84 ? 16.516 4.699 22.078 1 62.94 84 VAL A N 1
ATOM 676 C CA . VAL A 1 84 ? 15.797 3.861 23.047 1 62.94 84 VAL A CA 1
ATOM 677 C C . VAL A 1 84 ? 15.039 4.742 24.031 1 62.94 84 VAL A C 1
ATOM 679 O O . VAL A 1 84 ? 13.859 4.5 24.312 1 62.94 84 VAL A O 1
ATOM 682 N N . GLU A 1 85 ? 15.773 5.609 24.5 1 62.88 85 GLU A N 1
ATOM 683 C CA . GLU A 1 85 ? 15.164 6.496 25.484 1 62.88 85 GLU A CA 1
ATOM 684 C C . GLU A 1 85 ? 13.922 7.176 24.938 1 62.88 85 GLU A C 1
ATOM 686 O O . GLU A 1 85 ? 12.93 7.355 25.641 1 62.88 85 GLU A O 1
ATOM 691 N N . GLY A 1 86 ? 13.906 7.34 23.75 1 61.19 86 GLY A N 1
ATOM 692 C CA . GLY A 1 86 ? 12.797 8.039 23.125 1 61.19 86 GLY A CA 1
ATOM 693 C C . GLY A 1 86 ? 11.594 7.145 22.859 1 61.19 86 GLY A C 1
ATOM 694 O O . GLY A 1 86 ? 10.453 7.613 22.875 1 61.19 86 GLY A O 1
ATOM 695 N N . PHE A 1 87 ? 11.867 5.832 22.719 1 66.56 87 PHE A N 1
ATOM 696 C CA . PHE A 1 87 ? 10.758 5.008 22.266 1 66.56 87 PHE A CA 1
ATOM 697 C C . PHE A 1 87 ? 10.391 3.965 23.312 1 66.56 87 PHE A C 1
ATOM 699 O O . PHE A 1 87 ? 9.328 3.354 23.25 1 66.56 87 PHE A O 1
ATOM 706 N N . ALA A 1 88 ? 11.219 3.725 24.266 1 64.19 88 ALA A N 1
ATOM 707 C CA . ALA A 1 88 ? 11.086 2.613 25.203 1 64.19 88 ALA A CA 1
ATOM 708 C C . ALA A 1 88 ? 9.695 2.6 25.844 1 64.19 88 ALA A C 1
ATOM 710 O O . ALA A 1 88 ? 9.039 1.557 25.891 1 64.19 88 ALA A O 1
ATOM 711 N N . PRO A 1 89 ? 9.18 3.666 26.172 1 66.19 89 PRO A N 1
ATOM 712 C CA . PRO A 1 89 ? 7.883 3.596 26.844 1 66.19 89 PRO A CA 1
ATOM 713 C C . PRO A 1 89 ? 6.734 3.295 25.891 1 66.19 89 PRO A C 1
ATOM 715 O O . PRO A 1 89 ? 5.609 3.039 26.328 1 66.19 89 PRO A O 1
ATOM 718 N N . GLU A 1 90 ? 6.996 3.094 24.656 1 84.31 90 GLU A N 1
ATOM 719 C CA . GLU A 1 90 ? 5.852 3.055 23.734 1 84.31 90 GLU A CA 1
ATOM 720 C C . GLU A 1 90 ? 5.938 1.858 22.797 1 84.31 90 GLU A C 1
ATOM 722 O O . GLU A 1 90 ? 5.344 1.868 21.719 1 84.31 90 GLU A O 1
ATOM 727 N N . VAL A 1 91 ? 6.676 0.859 23.312 1 91.88 91 VAL A N 1
ATOM 728 C CA . VAL A 1 91 ? 6.863 -0.205 22.328 1 91.88 91 VAL A CA 1
ATOM 729 C C . VAL A 1 91 ? 5.914 -1.363 22.641 1 91.88 91 VAL A C 1
ATOM 731 O O . VAL A 1 91 ? 5.535 -1.57 23.797 1 91.88 91 VAL A O 1
ATOM 734 N N . ALA A 1 92 ? 5.445 -2.053 21.625 1 95.81 92 ALA A N 1
ATOM 735 C CA . ALA A 1 92 ? 4.707 -3.311 21.703 1 95.81 92 ALA A CA 1
ATOM 736 C C . ALA A 1 92 ? 5.625 -4.504 21.438 1 95.81 92 ALA A C 1
ATOM 738 O O . ALA A 1 92 ? 6.281 -4.57 20.391 1 95.81 92 ALA A O 1
ATOM 739 N N . GLU A 1 93 ? 5.637 -5.473 22.359 1 96.38 93 GLU A N 1
ATOM 740 C CA . GLU A 1 93 ? 6.625 -6.547 22.312 1 96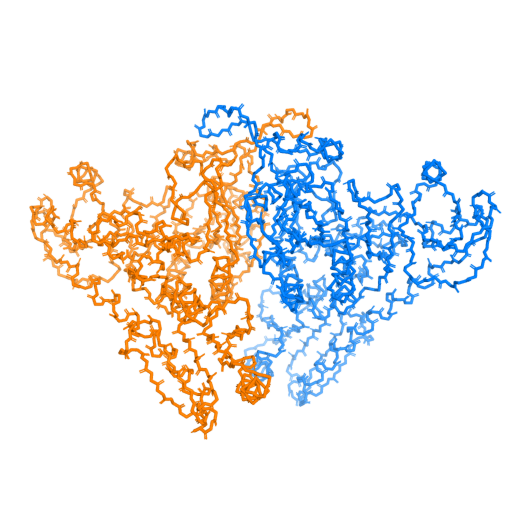.38 93 GLU A CA 1
ATOM 741 C C . GLU A 1 93 ? 5.973 -7.891 22.016 1 96.38 93 GLU A C 1
ATOM 743 O O . GLU A 1 93 ? 5 -8.281 22.656 1 96.38 93 GLU A O 1
ATOM 748 N N . VAL A 1 94 ? 6.484 -8.578 21.031 1 97.5 94 VAL A N 1
ATOM 749 C CA . VAL A 1 94 ? 6.164 -9.977 20.766 1 97.5 94 VAL A CA 1
ATOM 750 C C . VAL A 1 94 ? 7.094 -10.875 21.578 1 97.5 94 VAL A C 1
ATOM 752 O O . VAL A 1 94 ? 8.297 -10.938 21.312 1 97.5 94 VAL A O 1
ATOM 755 N N . THR A 1 95 ? 6.535 -11.594 22.547 1 96.81 95 THR A N 1
ATOM 756 C CA . THR A 1 95 ? 7.387 -12.383 23.438 1 96.81 95 THR A CA 1
ATOM 757 C C . THR A 1 95 ? 7.16 -13.875 23.219 1 96.81 95 THR A C 1
ATOM 759 O O . THR A 1 95 ? 7.949 -14.703 23.688 1 96.81 95 THR A O 1
ATOM 762 N N . ARG A 1 96 ? 6.059 -14.211 22.547 1 95.06 96 ARG A N 1
ATOM 763 C CA . ARG A 1 96 ? 5.723 -15.594 22.234 1 95.06 96 ARG A CA 1
ATOM 764 C C . ARG A 1 96 ? 5.328 -15.742 20.766 1 95.06 96 ARG A C 1
ATOM 766 O O . ARG A 1 96 ? 4.66 -14.867 20.203 1 95.06 96 ARG A O 1
ATOM 773 N N . ALA A 1 97 ? 5.758 -16.828 20.172 1 93.81 97 ALA A N 1
ATOM 774 C CA . ALA A 1 97 ? 5.379 -17.156 18.797 1 93.81 97 ALA A CA 1
ATOM 775 C C . ALA A 1 97 ? 5.43 -18.656 18.547 1 93.81 97 ALA A C 1
ATOM 777 O O . ALA A 1 97 ? 6.316 -19.344 19.062 1 93.81 97 ALA A O 1
ATOM 778 N N . GLY A 1 98 ? 4.465 -19.156 17.844 1 88.88 98 GLY A N 1
ATOM 779 C CA . GLY A 1 98 ? 4.414 -20.578 17.562 1 88.88 98 GLY A CA 1
ATOM 780 C C . GLY A 1 98 ? 4.227 -21.422 18.812 1 88.88 98 GLY A C 1
ATOM 781 O O . GLY A 1 98 ? 4.773 -22.531 18.906 1 88.88 98 GLY A O 1
ATOM 782 N N . GLY A 1 99 ? 3.693 -20.812 19.781 1 87.31 99 GLY A N 1
ATOM 783 C CA . GLY A 1 99 ? 3.408 -21.562 21 1 87.31 99 GLY A CA 1
ATOM 784 C C . GLY A 1 99 ? 4.578 -21.578 21.969 1 87.31 99 GLY A C 1
ATOM 785 O O . GLY A 1 99 ? 4.48 -22.156 23.047 1 87.31 99 GLY A O 1
ATOM 786 N N . GLU A 1 100 ? 5.594 -20.906 21.578 1 91.62 100 GLU A N 1
ATOM 787 C CA . GLU A 1 100 ? 6.793 -20.938 22.406 1 91.62 100 GLU A CA 1
ATOM 788 C C . GLU A 1 100 ? 7.262 -19.516 22.75 1 91.62 100 GLU A C 1
ATOM 790 O O . GLU A 1 100 ? 6.941 -18.562 22.047 1 91.62 100 GLU A O 1
ATOM 795 N N . GLU A 1 101 ? 7.953 -19.484 23.859 1 94.81 101 GLU A N 1
ATOM 796 C CA . GLU A 1 101 ? 8.594 -18.219 24.219 1 94.81 101 GLU A CA 1
ATOM 797 C C . GLU A 1 101 ? 9.805 -17.953 23.328 1 94.81 101 GLU A C 1
ATOM 799 O O . GLU A 1 101 ? 10.578 -18.859 23.031 1 94.81 101 GLU A O 1
ATOM 804 N N . LEU A 1 102 ? 9.93 -16.734 22.953 1 95.69 102 LEU A N 1
ATOM 805 C CA . LEU A 1 102 ? 11.055 -16.359 22.109 1 95.69 102 LEU A CA 1
ATOM 806 C C . LEU A 1 102 ? 12.312 -16.141 22.938 1 95.69 102 LEU A C 1
ATOM 808 O O . LEU A 1 102 ? 12.234 -15.68 24.078 1 95.69 102 LEU A O 1
ATOM 812 N N . ALA A 1 103 ? 13.469 -16.484 22.328 1 94.75 103 ALA A N 1
ATOM 813 C CA . ALA A 1 103 ? 14.742 -16.25 23 1 94.75 103 ALA A CA 1
ATOM 814 C C . ALA A 1 103 ? 14.945 -14.758 23.281 1 94.75 103 ALA A C 1
ATOM 816 O O . ALA A 1 103 ? 15.43 -14.383 24.359 1 94.75 103 ALA A O 1
ATOM 817 N N . GLU A 1 104 ? 14.609 -13.93 22.328 1 94.81 104 GLU A N 1
ATOM 818 C CA . GLU A 1 104 ? 14.555 -12.477 22.469 1 94.81 104 GLU A CA 1
ATOM 819 C C . GLU A 1 104 ? 13.25 -11.922 21.891 1 94.81 104 GLU A C 1
ATOM 821 O O . GLU A 1 104 ? 12.781 -12.359 20.844 1 94.81 104 GLU A O 1
ATOM 826 N N . PRO A 1 105 ? 12.734 -10.969 22.672 1 95.25 105 PRO A N 1
ATOM 827 C CA . PRO A 1 105 ? 11.516 -10.375 22.125 1 95.25 105 PRO A CA 1
ATOM 828 C C . PRO A 1 105 ? 11.75 -9.594 20.844 1 95.25 105 PRO A C 1
ATOM 830 O O . PRO A 1 105 ? 12.867 -9.125 20.594 1 95.25 105 PRO A O 1
ATOM 833 N N . TYR A 1 106 ? 10.742 -9.562 20.062 1 96.94 106 TYR A N 1
ATOM 834 C CA . TYR A 1 106 ? 10.695 -8.633 18.938 1 96.94 106 TYR A CA 1
ATOM 835 C C . TYR A 1 106 ? 9.789 -7.445 19.25 1 96.94 106 TYR A C 1
ATOM 837 O O . TYR A 1 106 ? 8.844 -7.57 20.031 1 96.94 106 TYR A O 1
ATOM 845 N N . ILE A 1 107 ? 10.117 -6.355 18.703 1 96.12 107 ILE A N 1
ATOM 846 C CA . ILE A 1 107 ? 9.32 -5.141 18.844 1 96.12 107 ILE A CA 1
ATOM 847 C C . ILE A 1 107 ? 8.625 -4.82 17.516 1 96.12 107 ILE A C 1
ATOM 849 O O . ILE A 1 107 ? 9.234 -4.887 16.453 1 96.12 107 ILE A O 1
ATOM 853 N N . ILE A 1 108 ? 7.254 -4.625 17.609 1 97.25 108 ILE A N 1
ATOM 854 C CA . ILE A 1 108 ? 6.629 -4.043 16.422 1 97.25 108 ILE A CA 1
ATOM 855 C C . ILE A 1 108 ? 7.227 -2.662 16.156 1 97.25 108 ILE A C 1
ATOM 857 O O . ILE A 1 108 ? 7.25 -1.804 17.047 1 97.25 108 ILE A O 1
ATOM 861 N N . ARG A 1 109 ? 7.688 -2.412 15.008 1 96 109 ARG A N 1
ATOM 862 C CA . ARG A 1 109 ? 8.5 -1.247 14.672 1 96 109 ARG A CA 1
ATOM 863 C C . ARG A 1 109 ? 7.773 0.047 15.031 1 96 109 ARG A C 1
ATOM 865 O O . ARG A 1 109 ? 6.699 0.326 14.5 1 96 109 ARG A O 1
ATOM 872 N N . PRO A 1 110 ? 8.32 0.85 15.891 1 94.31 110 PRO A N 1
ATOM 873 C CA . PRO A 1 110 ? 7.844 2.227 16.031 1 94.31 110 PRO A CA 1
ATOM 874 C C . PRO A 1 110 ? 8.367 3.15 14.938 1 94.31 110 PRO A C 1
ATOM 876 O O . PRO A 1 110 ? 7.809 4.23 14.711 1 94.31 110 PRO A O 1
ATOM 879 N N . THR A 1 111 ? 9.461 2.801 14.414 1 92.12 111 THR A N 1
ATOM 880 C CA . THR A 1 111 ? 10.172 3.291 13.242 1 92.12 111 THR A CA 1
ATOM 881 C C . THR A 1 111 ? 11.195 2.266 12.758 1 92.12 111 THR A C 1
ATOM 883 O O . THR A 1 111 ? 11.375 1.221 13.383 1 92.12 111 THR A O 1
ATOM 886 N N . SER A 1 112 ? 11.875 2.482 11.688 1 94.56 112 SER A N 1
ATOM 887 C CA . SER A 1 112 ? 12.594 1.359 11.086 1 94.56 112 SER A CA 1
ATOM 888 C C . SER A 1 112 ? 14.078 1.657 10.961 1 94.56 112 SER A C 1
ATOM 890 O O . SER A 1 112 ? 14.805 0.93 10.281 1 94.56 112 SER A O 1
ATOM 892 N N . GLU A 1 113 ? 14.602 2.707 11.594 1 93.38 113 GLU A N 1
ATOM 893 C CA . GLU A 1 113 ? 16 3.092 11.43 1 93.38 113 GLU A CA 1
ATOM 894 C C . GLU A 1 113 ? 16.938 1.936 11.773 1 93.38 113 GLU A C 1
ATOM 896 O O . GLU A 1 113 ? 17.922 1.697 11.07 1 93.38 113 GLU A O 1
ATOM 901 N N . THR A 1 114 ? 16.641 1.226 12.828 1 93.12 114 THR A N 1
ATOM 902 C CA . THR A 1 114 ? 17.594 0.249 13.359 1 93.12 114 THR A CA 1
ATOM 903 C C . THR A 1 114 ? 17.672 -0.973 12.445 1 93.12 114 THR A C 1
ATOM 905 O O . THR A 1 114 ? 18.766 -1.449 12.133 1 93.12 114 THR A O 1
ATOM 908 N N . ILE A 1 115 ? 16.531 -1.462 11.992 1 95.69 115 ILE A N 1
ATOM 909 C CA . ILE A 1 115 ? 16.547 -2.631 11.125 1 95.69 115 ILE A CA 1
ATOM 910 C C . ILE A 1 115 ? 17.109 -2.25 9.758 1 95.69 115 ILE A C 1
ATOM 912 O O . ILE A 1 115 ? 17.828 -3.031 9.141 1 95.69 115 ILE A O 1
ATOM 916 N N . ILE A 1 116 ? 16.828 -1.087 9.258 1 97 116 ILE A N 1
ATOM 917 C CA . ILE A 1 116 ? 17.344 -0.616 7.973 1 97 116 ILE A CA 1
ATOM 918 C C . ILE A 1 116 ? 18.844 -0.396 8.07 1 97 116 ILE A C 1
ATOM 920 O O . ILE A 1 116 ? 19.594 -0.769 7.168 1 97 116 ILE A O 1
ATOM 924 N N . GLY A 1 117 ? 19.281 0.176 9.227 1 96.06 117 GLY A N 1
ATOM 925 C CA . GLY A 1 117 ? 20.719 0.355 9.445 1 96.06 117 GLY A CA 1
ATOM 926 C C . GLY A 1 117 ? 21.484 -0.947 9.414 1 96.06 117 GLY A C 1
ATOM 927 O O . GLY A 1 117 ? 22.578 -1.014 8.828 1 96.06 117 GLY A O 1
ATOM 928 N N . TYR A 1 118 ? 20.953 -1.93 10.016 1 96.56 118 TYR A N 1
ATOM 929 C CA . TYR A 1 118 ? 21.578 -3.248 9.992 1 96.56 118 TYR A CA 1
ATOM 930 C C . TYR A 1 118 ? 21.797 -3.719 8.562 1 96.56 118 TYR A C 1
ATOM 932 O O . TYR A 1 118 ? 22.906 -4.148 8.211 1 96.56 118 TYR A O 1
ATOM 940 N N . PHE A 1 119 ? 20.828 -3.637 7.734 1 98 119 PHE A N 1
ATOM 941 C CA . PHE A 1 119 ? 20.953 -4.137 6.371 1 98 119 PHE A CA 1
AT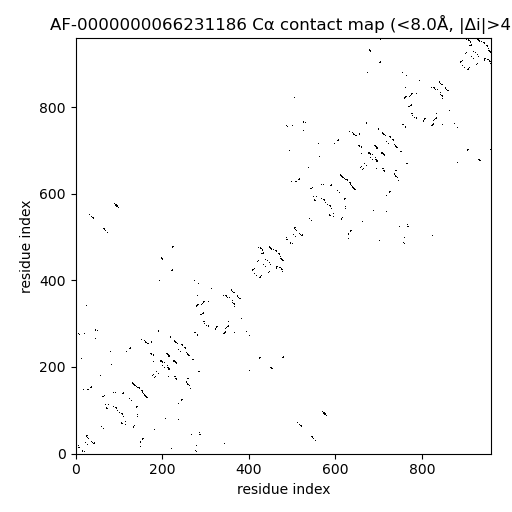OM 942 C C . PHE A 1 119 ? 21.844 -3.229 5.539 1 98 119 PHE A C 1
ATOM 944 O O . PHE A 1 119 ? 22.594 -3.699 4.672 1 98 119 PHE A O 1
ATOM 951 N N . TYR A 1 120 ? 21.766 -1.896 5.781 1 98.19 120 TYR A N 1
ATOM 952 C CA . TYR A 1 120 ? 22.641 -0.982 5.066 1 98.19 120 TYR A CA 1
ATOM 953 C C . TYR A 1 120 ? 24.109 -1.328 5.312 1 98.19 120 TYR A C 1
ATOM 955 O O . TYR A 1 120 ? 24.938 -1.24 4.402 1 98.19 120 TYR A O 1
ATOM 963 N N . SER A 1 121 ? 24.406 -1.728 6.551 1 97.75 121 SER A N 1
ATOM 964 C CA . SER A 1 121 ? 25.781 -2.096 6.875 1 97.75 121 SER A CA 1
ATOM 965 C C . SER A 1 121 ? 26.234 -3.307 6.066 1 97.75 121 SER A C 1
ATOM 967 O O . SER A 1 121 ? 27.438 -3.482 5.82 1 97.75 121 SER A O 1
ATOM 969 N N . LYS A 1 122 ? 25.312 -4.098 5.652 1 96.94 122 LYS A N 1
ATOM 970 C CA . LYS A 1 122 ? 25.625 -5.273 4.844 1 96.94 122 LYS A CA 1
ATOM 971 C C . LYS A 1 122 ? 25.688 -4.922 3.361 1 96.94 122 LYS A C 1
ATOM 973 O O . LYS A 1 122 ? 26.453 -5.539 2.607 1 96.94 122 LYS A O 1
ATOM 978 N N . TRP A 1 123 ? 24.953 -3.945 2.941 1 97.5 123 TRP A N 1
ATOM 979 C CA . TRP A 1 123 ? 24.781 -3.656 1.521 1 97.5 123 TRP A CA 1
ATOM 980 C C . TRP A 1 123 ? 25.828 -2.65 1.046 1 97.5 123 TRP A C 1
ATOM 982 O O . TRP A 1 123 ? 26.219 -2.654 -0.125 1 97.5 123 TRP A O 1
ATOM 992 N N . ILE A 1 124 ? 26.266 -1.761 1.929 1 98 124 ILE A N 1
ATOM 993 C CA . ILE A 1 124 ? 27.172 -0.682 1.559 1 98 124 ILE A CA 1
ATOM 994 C C . ILE A 1 124 ? 28.609 -1.109 1.821 1 98 124 ILE A C 1
ATOM 996 O O . ILE A 1 124 ? 28.969 -1.458 2.949 1 98 124 ILE A O 1
ATOM 1000 N N . ARG A 1 125 ? 29.469 -1.047 0.758 1 96.69 125 ARG A N 1
ATOM 1001 C CA . ARG A 1 125 ? 30.875 -1.444 0.896 1 96.69 125 ARG A CA 1
ATOM 1002 C C . ARG A 1 125 ? 31.797 -0.366 0.352 1 96.69 125 ARG A C 1
ATOM 1004 O O . ARG A 1 125 ? 32.875 -0.119 0.916 1 96.69 125 ARG A O 1
ATOM 1011 N N . SER A 1 126 ? 31.375 0.193 -0.712 1 95.81 126 SER A N 1
ATOM 1012 C CA . SER A 1 126 ? 32.219 1.182 -1.39 1 95.81 126 SER A CA 1
ATOM 1013 C C . SER A 1 126 ? 31.422 2.455 -1.685 1 95.81 126 SER A C 1
ATOM 1015 O O . SER A 1 126 ? 30.203 2.459 -1.629 1 95.81 126 SER A O 1
ATOM 1017 N N . TYR A 1 127 ? 32.188 3.5 -1.977 1 95.44 127 TYR A N 1
ATOM 1018 C CA . TYR A 1 127 ? 31.547 4.762 -2.328 1 95.44 127 TYR A CA 1
ATOM 1019 C C . TYR A 1 127 ? 30.656 4.598 -3.555 1 95.44 127 TYR A C 1
ATOM 1021 O O . TYR A 1 127 ? 29.703 5.363 -3.748 1 95.44 127 TYR A O 1
ATOM 1029 N N . ARG A 1 128 ? 30.859 3.6 -4.34 1 92.25 128 ARG A N 1
ATOM 1030 C CA . ARG A 1 128 ? 30.078 3.342 -5.547 1 92.25 128 ARG A CA 1
ATOM 1031 C C . ARG A 1 128 ? 28.672 2.861 -5.203 1 92.25 128 ARG A C 1
ATOM 1033 O O . ARG A 1 128 ? 27.781 2.896 -6.047 1 92.25 128 ARG A O 1
ATOM 1040 N N . ASP A 1 129 ? 28.516 2.41 -4.02 1 95.12 129 ASP A N 1
ATOM 1041 C CA . ASP A 1 129 ? 27.203 1.93 -3.566 1 95.12 129 ASP A CA 1
ATOM 1042 C C . ASP A 1 129 ? 26.328 3.086 -3.094 1 95.12 129 ASP A C 1
ATOM 1044 O O . ASP A 1 129 ? 25.156 2.893 -2.793 1 95.12 129 ASP A O 1
ATOM 1048 N N . LEU A 1 130 ? 26.906 4.305 -3.09 1 97.25 130 LEU A N 1
ATOM 1049 C CA . LEU A 1 130 ? 26.203 5.473 -2.576 1 97.25 130 LEU A CA 1
ATOM 1050 C C . LEU A 1 130 ? 25.875 6.449 -3.699 1 97.25 130 LEU A C 1
ATOM 1052 O O . LEU A 1 130 ? 26.609 6.535 -4.688 1 97.25 130 LEU A O 1
ATOM 1056 N N . PRO A 1 131 ? 24.797 7.168 -3.537 1 97.81 131 PRO A N 1
ATOM 1057 C CA . PRO A 1 131 ? 23.844 7.145 -2.426 1 97.81 131 PRO A CA 1
ATOM 1058 C C . PRO A 1 131 ? 22.859 5.992 -2.527 1 97.81 131 PRO A C 1
ATOM 1060 O O . PRO A 1 131 ? 22.562 5.512 -3.627 1 97.81 131 PRO A O 1
ATOM 1063 N N . LEU A 1 132 ? 22.406 5.465 -1.398 1 98.19 132 LEU A N 1
ATOM 1064 C CA . LEU A 1 132 ? 21.219 4.609 -1.322 1 98.19 132 LEU A CA 1
ATOM 1065 C C . LEU A 1 132 ? 19.969 5.43 -1.037 1 98.19 132 LEU A C 1
ATOM 1067 O O . LEU A 1 132 ? 19.891 6.102 -0.007 1 98.19 132 LEU A O 1
ATOM 1071 N N . LEU A 1 133 ? 19.016 5.445 -1.912 1 98.62 133 LEU A N 1
ATOM 1072 C CA . LEU A 1 133 ? 17.797 6.246 -1.826 1 98.62 133 LEU A CA 1
ATOM 1073 C C . LEU A 1 133 ? 16.562 5.355 -1.733 1 98.62 133 LEU A C 1
ATOM 1075 O O . LEU A 1 133 ? 15.938 5.039 -2.752 1 98.62 133 LEU A O 1
ATOM 1079 N N . TYR A 1 134 ? 16.188 4.992 -0.49 1 98.69 134 TYR A N 1
ATOM 1080 C CA . TYR A 1 134 ? 15.086 4.047 -0.337 1 98.69 134 TYR A CA 1
ATOM 1081 C C . TYR A 1 134 ? 13.945 4.66 0.466 1 98.69 134 TYR A C 1
ATOM 1083 O O . TYR A 1 134 ? 14.172 5.492 1.346 1 98.69 134 TYR A O 1
ATOM 1091 N N . ASN A 1 135 ? 12.758 4.316 0.098 1 98.81 135 ASN A N 1
ATOM 1092 C CA . ASN A 1 135 ? 11.508 4.691 0.747 1 98.81 135 ASN A CA 1
ATOM 1093 C C . ASN A 1 135 ? 10.672 3.465 1.096 1 98.81 135 ASN A C 1
ATOM 1095 O O . ASN A 1 135 ? 10.75 2.439 0.417 1 98.81 135 ASN A O 1
ATOM 1099 N N . GLN A 1 136 ? 9.938 3.57 2.188 1 98.62 136 GLN A N 1
ATOM 1100 C CA . GLN A 1 136 ? 9.039 2.498 2.607 1 98.62 136 GLN A CA 1
ATOM 1101 C C . GLN A 1 136 ? 7.676 3.049 3.016 1 98.62 136 GLN A C 1
ATOM 1103 O O . GLN A 1 136 ? 7.594 4.051 3.732 1 98.62 136 GLN A O 1
ATOM 1108 N N . TRP A 1 137 ? 6.574 2.436 2.469 1 98.56 137 TRP A N 1
ATOM 1109 C CA . TRP A 1 137 ? 5.211 2.645 2.947 1 98.56 137 TRP A CA 1
ATOM 1110 C C . TRP A 1 137 ? 4.805 1.554 3.932 1 98.56 137 TRP A C 1
ATOM 1112 O O . TRP A 1 137 ? 4.832 0.366 3.6 1 98.56 137 TRP A O 1
ATOM 1122 N N . ALA A 1 138 ? 4.492 1.914 5.18 1 97.62 138 ALA A N 1
ATOM 1123 C CA . ALA A 1 138 ? 4.262 0.865 6.168 1 97.62 138 ALA A CA 1
ATOM 1124 C C . ALA A 1 138 ? 3.355 1.357 7.293 1 97.62 138 ALA A C 1
ATOM 1126 O O . ALA A 1 138 ? 2.938 2.518 7.297 1 97.62 138 ALA A O 1
ATOM 1127 N N . ASN A 1 139 ? 2.855 0.435 8.086 1 97.81 139 ASN A N 1
ATOM 1128 C CA . ASN A 1 139 ? 2.303 0.764 9.398 1 97.81 139 ASN A CA 1
ATOM 1129 C C . ASN A 1 139 ? 3.355 0.647 10.492 1 97.81 139 ASN A C 1
ATOM 1131 O O . ASN A 1 139 ? 4.34 -0.081 10.344 1 97.81 139 ASN A O 1
ATOM 1135 N N . VAL A 1 140 ? 3.195 1.389 11.484 1 97.06 140 VAL A N 1
ATOM 1136 C CA . VAL A 1 140 ? 4.051 1.342 12.664 1 97.06 140 VAL A CA 1
ATOM 1137 C C . VAL A 1 140 ? 3.191 1.391 13.922 1 97.06 140 VAL A C 1
ATOM 1139 O O . VAL A 1 140 ? 1.989 1.655 13.852 1 97.06 140 VAL A O 1
ATOM 1142 N N . MET A 1 141 ? 3.805 1.08 15.039 1 96.88 141 MET A N 1
ATOM 1143 C CA . MET A 1 141 ? 3.041 1.043 16.281 1 96.88 141 MET A CA 1
ATOM 1144 C C . MET A 1 141 ? 3.793 1.75 17.406 1 96.88 141 MET A C 1
ATOM 1146 O O . MET A 1 141 ? 4.957 1.442 17.672 1 96.88 141 MET A O 1
ATOM 1150 N N . ARG A 1 142 ? 3.248 2.727 17.953 1 95.25 142 ARG A N 1
ATOM 1151 C CA . ARG A 1 142 ? 3.633 3.422 19.172 1 95.25 142 ARG A CA 1
ATOM 1152 C C . ARG A 1 142 ? 2.506 3.389 20.203 1 95.25 142 ARG A C 1
ATOM 1154 O O . ARG A 1 142 ? 1.42 3.92 19.953 1 95.25 142 ARG A O 1
ATOM 1161 N N . TRP A 1 143 ? 2.764 2.799 21.344 1 94.06 143 TRP A N 1
ATOM 1162 C CA . TRP A 1 143 ? 1.699 2.516 22.297 1 94.06 143 TRP A CA 1
ATOM 1163 C C . TRP A 1 143 ? 1.282 3.781 23.047 1 94.06 143 TRP A C 1
ATOM 1165 O O . TRP A 1 143 ? 1.551 3.926 24.234 1 94.06 143 TRP A O 1
ATOM 1175 N N . GLU A 1 144 ? 0.494 4.617 22.359 1 87.31 144 GLU A N 1
ATOM 1176 C CA . GLU A 1 144 ? 0.036 5.914 22.844 1 87.31 144 GLU A CA 1
ATOM 1177 C C . GLU A 1 144 ? -1.116 5.762 23.828 1 87.31 144 GLU A C 1
ATOM 1179 O O . GLU A 1 144 ? -2.012 4.941 23.625 1 87.31 144 GLU A O 1
ATOM 1184 N N . MET A 1 145 ? -1.066 6.535 24.859 1 80.25 145 MET A N 1
ATOM 1185 C CA . MET A 1 145 ? -2.088 6.477 25.906 1 80.25 145 MET A CA 1
ATOM 1186 C C . MET A 1 145 ? -3.312 7.297 25.516 1 80.25 145 MET A C 1
ATOM 1188 O O . MET A 1 145 ? -4.445 6.891 25.766 1 80.25 145 MET A O 1
ATOM 1192 N N . ARG A 1 146 ? -3.072 8.445 25 1 87.44 146 ARG A N 1
ATOM 1193 C CA . ARG A 1 146 ? -4.133 9.328 24.531 1 87.44 146 ARG A CA 1
ATOM 1194 C C . ARG A 1 146 ? -4.156 9.398 23.016 1 87.44 146 ARG A C 1
ATOM 1196 O O . ARG A 1 146 ? -3.184 9.828 22.391 1 87.44 146 ARG A O 1
ATOM 1203 N N . THR A 1 147 ? -5.277 8.906 22.484 1 93.69 147 THR A N 1
ATOM 1204 C CA . THR A 1 147 ? -5.301 8.773 21.031 1 93.69 147 THR A CA 1
ATOM 1205 C C . THR A 1 147 ? -6.398 9.648 20.422 1 93.69 147 THR A C 1
ATOM 1207 O O . THR A 1 147 ? -7.352 10.023 21.125 1 93.69 147 THR A O 1
ATOM 1210 N N . ARG A 1 148 ? -6.23 10.086 19.328 1 95.69 148 ARG A N 1
ATOM 1211 C CA . ARG A 1 148 ? -7.16 10.812 18.469 1 95.69 148 ARG A CA 1
ATOM 1212 C C . ARG A 1 148 ? -7.07 10.32 17.031 1 95.69 148 ARG A C 1
ATOM 1214 O O . ARG A 1 148 ? -5.988 10.297 16.438 1 95.69 148 ARG A O 1
ATOM 1221 N N . PRO A 1 149 ? -8.211 9.977 16.484 1 97.81 149 PRO A N 1
ATOM 1222 C CA . PRO A 1 149 ? -8.172 9.367 15.156 1 97.81 149 PRO A CA 1
ATOM 1223 C C . PRO A 1 149 ? -7.355 10.188 14.156 1 97.81 149 PRO A C 1
ATOM 1225 O O . PRO A 1 149 ? -7.516 11.406 14.078 1 97.81 149 PRO A O 1
ATOM 1228 N N . PHE A 1 150 ? -6.453 9.531 13.461 1 98.19 150 PHE A N 1
ATOM 1229 C CA . PHE A 1 150 ? -5.562 10.023 12.414 1 98.19 150 PHE A CA 1
ATOM 1230 C C . PHE A 1 150 ? -4.441 10.867 13.016 1 98.19 150 PHE A C 1
ATOM 1232 O O . PHE A 1 150 ? -3.309 10.844 12.531 1 98.19 150 PHE A O 1
ATOM 1239 N N . LEU A 1 151 ? -4.613 11.547 14.055 1 97.38 151 LEU A N 1
ATOM 1240 C CA . LEU A 1 151 ? -3.637 12.484 14.602 1 97.38 151 LEU A CA 1
ATOM 1241 C C . LEU A 1 151 ? -2.643 11.766 15.508 1 97.38 151 LEU A C 1
ATOM 1243 O O . LEU A 1 151 ? -1.437 12.016 15.43 1 97.38 151 LEU A O 1
ATOM 1247 N N . ARG A 1 152 ? -3.164 10.977 16.359 1 95.69 152 ARG A N 1
ATOM 1248 C CA . ARG A 1 152 ? -2.377 10.227 17.328 1 95.69 152 ARG A CA 1
ATOM 1249 C C . ARG A 1 152 ? -3.043 8.898 17.672 1 95.69 152 ARG A C 1
ATOM 1251 O O . ARG A 1 152 ? -4.004 8.859 18.453 1 95.69 152 ARG A O 1
ATOM 1258 N N . THR A 1 153 ? -2.547 7.844 17.094 1 96.81 153 THR A N 1
ATOM 1259 C CA . THR A 1 153 ? -3.035 6.492 17.344 1 96.81 153 THR A CA 1
ATOM 1260 C C . THR A 1 153 ? -1.879 5.547 17.656 1 96.81 153 THR A C 1
ATOM 1262 O O . THR A 1 153 ? -0.719 5.867 17.391 1 96.81 153 THR A O 1
ATOM 1265 N N . ALA A 1 154 ? -2.186 4.449 18.281 1 96.81 154 ALA A N 1
ATOM 1266 C CA . ALA A 1 154 ? -1.146 3.465 18.562 1 96.81 154 ALA A CA 1
ATOM 1267 C C . ALA A 1 154 ? -0.577 2.875 17.281 1 96.81 154 ALA A C 1
ATOM 1269 O O . ALA A 1 154 ? 0.641 2.752 17.125 1 96.81 154 ALA A O 1
ATOM 1270 N N . GLU A 1 155 ? -1.494 2.473 16.438 1 97.5 155 GLU A N 1
ATOM 1271 C CA . GLU A 1 155 ? -1.109 2.082 15.078 1 97.5 155 GLU A CA 1
ATOM 1272 C C . GLU A 1 155 ? -1.452 3.172 14.07 1 97.5 155 GLU A C 1
ATOM 1274 O O . GLU A 1 155 ? -2.547 3.738 14.102 1 97.5 155 GLU A O 1
ATOM 1279 N N . PHE A 1 156 ? -0.499 3.494 13.25 1 97.81 156 PHE A N 1
ATOM 1280 C CA . PHE A 1 156 ? -0.815 4.406 12.156 1 97.81 156 PHE A CA 1
ATOM 1281 C C . PHE A 1 156 ? -0.034 4.039 10.898 1 97.81 156 PHE A C 1
ATOM 1283 O O . PHE A 1 156 ? 0.934 3.277 10.969 1 97.81 156 PHE A O 1
ATOM 1290 N N . TRP A 1 157 ? -0.491 4.453 9.766 1 98.25 157 TRP A N 1
ATOM 1291 C CA . TRP A 1 157 ? 0.116 4.227 8.461 1 98.25 157 TRP A CA 1
ATOM 1292 C C . TRP A 1 157 ? 0.929 5.438 8.023 1 98.25 157 TRP A C 1
ATOM 1294 O O . TRP A 1 157 ? 0.491 6.582 8.18 1 98.25 157 TRP A O 1
ATOM 1304 N N . TRP A 1 158 ? 2.168 5.148 7.508 1 97.94 158 TRP A N 1
ATOM 1305 C CA . TRP A 1 158 ? 3.014 6.289 7.172 1 97.94 158 TRP A CA 1
ATOM 1306 C C . TRP A 1 158 ? 4.035 5.914 6.102 1 97.94 158 TRP A C 1
ATOM 1308 O O . TRP A 1 158 ? 4.09 4.762 5.668 1 97.94 158 TRP A O 1
ATOM 1318 N N . GLN A 1 159 ? 4.629 6.867 5.559 1 98.44 159 GLN A N 1
ATOM 1319 C CA . GLN A 1 159 ? 5.766 6.82 4.648 1 98.44 159 GLN A CA 1
ATOM 1320 C C . GLN A 1 159 ? 7.062 7.168 5.371 1 98.44 159 GLN A C 1
ATOM 1322 O O . GLN A 1 159 ? 7.117 8.141 6.129 1 98.44 159 GLN A O 1
ATOM 1327 N N . GLU A 1 160 ? 8.086 6.316 5.211 1 98.44 160 GLU A N 1
ATOM 1328 C CA . GLU A 1 160 ? 9.391 6.637 5.781 1 98.44 160 GLU A CA 1
ATOM 1329 C C . GLU A 1 160 ? 10.508 6.438 4.754 1 98.44 160 GLU A C 1
ATOM 1331 O O . GLU A 1 160 ? 10.609 5.375 4.145 1 98.44 160 GLU A O 1
ATOM 1336 N N . GLY A 1 161 ? 11.289 7.453 4.621 1 98.56 161 GLY A N 1
ATOM 1337 C CA . GLY A 1 161 ? 12.477 7.363 3.793 1 98.56 161 GLY A CA 1
ATOM 1338 C C . GLY A 1 161 ? 13.758 7.238 4.598 1 98.56 161 GLY A C 1
ATOM 1339 O O . GLY A 1 161 ? 13.891 7.855 5.656 1 98.56 161 GLY A O 1
ATOM 1340 N N . HIS A 1 162 ? 14.641 6.445 4.141 1 98.5 162 HIS A N 1
ATOM 1341 C CA . HIS A 1 162 ? 15.961 6.23 4.727 1 98.5 162 HIS A CA 1
ATOM 1342 C C . HIS A 1 162 ? 17.047 6.191 3.65 1 98.5 162 HIS A C 1
ATOM 1344 O O . HIS A 1 162 ? 17.016 5.332 2.768 1 98.5 162 HIS A O 1
ATOM 1350 N N . THR A 1 163 ? 17.969 7.098 3.764 1 98.69 163 THR A N 1
ATOM 1351 C CA . THR A 1 163 ? 19 7.16 2.732 1 98.69 163 THR A CA 1
ATOM 1352 C C . THR A 1 163 ? 20.391 7.191 3.359 1 98.69 163 THR A C 1
ATOM 1354 O O . THR A 1 163 ? 20.531 7.453 4.559 1 98.69 163 THR A O 1
ATOM 1357 N N . ALA A 1 164 ? 21.391 6.844 2.619 1 98.81 164 ALA A N 1
ATOM 1358 C CA . ALA A 1 164 ? 22.797 6.879 3.004 1 98.81 164 ALA A CA 1
ATOM 1359 C C . ALA A 1 164 ? 23.641 7.578 1.942 1 98.81 164 ALA A C 1
ATOM 1361 O O . ALA A 1 164 ? 23.406 7.395 0.743 1 98.81 164 ALA A O 1
ATOM 1362 N N . HIS A 1 165 ? 24.547 8.383 2.385 1 98.75 165 HIS A N 1
ATOM 1363 C CA . HIS A 1 165 ? 25.344 9.234 1.515 1 98.75 165 HIS A CA 1
ATOM 1364 C C . HIS A 1 165 ? 26.812 9.211 1.919 1 98.75 165 HIS A C 1
ATOM 1366 O O . HIS A 1 165 ? 27.141 8.883 3.061 1 98.75 165 HIS A O 1
ATOM 1372 N N . ALA A 1 166 ? 27.688 9.656 0.989 1 98.44 166 ALA A N 1
ATOM 1373 C CA . ALA A 1 166 ? 29.125 9.641 1.231 1 98.44 166 ALA A CA 1
ATOM 1374 C C . ALA A 1 166 ? 29.547 10.836 2.078 1 98.44 166 ALA A C 1
ATOM 1376 O O . ALA A 1 166 ? 30.5 10.758 2.846 1 98.44 166 ALA A O 1
ATOM 1377 N N . THR A 1 167 ? 28.797 11.961 1.913 1 98.44 167 THR A N 1
ATOM 1378 C CA . THR A 1 167 ? 29.234 13.18 2.592 1 98.44 167 THR A CA 1
ATOM 1379 C C . THR A 1 167 ? 28.078 13.828 3.34 1 98.44 167 THR A C 1
ATOM 1381 O O . THR A 1 167 ? 26.906 13.57 3.031 1 98.44 167 THR A O 1
ATOM 1384 N N . GLU A 1 168 ? 28.453 14.633 4.297 1 98.56 168 GLU A N 1
ATOM 1385 C CA . GLU A 1 168 ? 27.453 15.398 5.031 1 98.56 168 GLU A CA 1
ATOM 1386 C C . GLU A 1 168 ? 26.656 16.297 4.098 1 98.56 168 GLU A C 1
ATOM 1388 O O . GLU A 1 168 ? 25.438 16.438 4.258 1 98.56 168 GLU A O 1
ATOM 1393 N N . ALA A 1 169 ? 27.328 16.938 3.184 1 98.75 169 ALA A N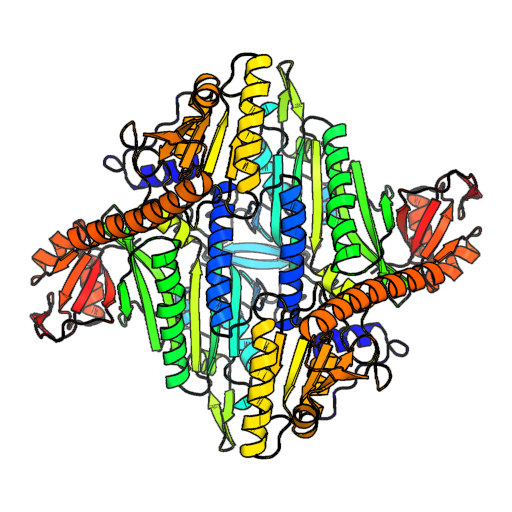 1
ATOM 1394 C CA . ALA A 1 169 ? 26.688 17.875 2.254 1 98.75 169 ALA A CA 1
ATOM 1395 C C . ALA A 1 169 ? 25.609 17.172 1.438 1 98.75 169 ALA A C 1
ATOM 1397 O O . ALA A 1 169 ? 24.531 17.734 1.221 1 98.75 169 ALA A O 1
ATOM 1398 N N . GLU A 1 170 ? 25.906 15.93 0.981 1 98.62 170 GLU A N 1
ATOM 1399 C CA . GLU A 1 170 ? 24.922 15.156 0.225 1 98.62 170 GLU A CA 1
ATOM 1400 C C . GLU A 1 170 ? 23.703 14.828 1.077 1 98.62 170 GLU A C 1
ATOM 1402 O O . GLU A 1 170 ? 22.562 14.922 0.605 1 98.62 170 GLU A O 1
ATOM 1407 N N . ALA A 1 171 ? 23.953 14.453 2.283 1 98.81 171 ALA A N 1
ATOM 1408 C CA . ALA A 1 171 ? 22.859 14.125 3.199 1 98.81 171 ALA A CA 1
ATOM 1409 C C . ALA A 1 171 ? 22 15.352 3.477 1 98.81 171 ALA A C 1
ATOM 1411 O O . ALA A 1 171 ? 20.766 15.258 3.531 1 98.81 171 ALA A O 1
ATOM 1412 N N . GLU A 1 172 ? 22.656 16.5 3.668 1 98.81 172 GLU A N 1
ATOM 1413 C CA . GLU A 1 172 ? 21.938 17.734 3.922 1 98.81 172 GLU A CA 1
ATOM 1414 C C . GLU A 1 172 ? 21.094 18.141 2.719 1 98.81 172 GLU A C 1
ATOM 1416 O O . GLU A 1 172 ? 19.938 18.547 2.873 1 98.81 172 GLU A O 1
ATOM 1421 N N . GLU A 1 173 ? 21.656 18.047 1.592 1 98.75 173 GLU A N 1
ATOM 1422 C CA . GLU A 1 173 ? 20.922 18.344 0.364 1 98.75 173 GLU A CA 1
ATOM 1423 C C . GLU A 1 173 ? 19.703 17.453 0.222 1 98.75 173 GLU A C 1
ATOM 1425 O O . GLU A 1 173 ? 18.625 17.922 -0.148 1 98.75 173 GLU A O 1
ATOM 1430 N N . GLU A 1 174 ? 19.891 16.141 0.502 1 98.75 174 GLU A N 1
ATOM 1431 C CA . GLU A 1 174 ? 18.781 15.188 0.456 1 98.75 174 GLU A CA 1
ATOM 1432 C C . GLU A 1 174 ? 17.688 15.562 1.443 1 98.75 174 GLU A C 1
ATOM 1434 O O . GLU A 1 174 ? 16.5 15.547 1.099 1 98.75 174 GLU A O 1
ATOM 1439 N N . THR A 1 175 ? 18.062 15.883 2.604 1 98.88 175 THR A N 1
ATOM 1440 C CA . THR A 1 175 ? 17.125 16.25 3.654 1 98.88 175 THR A CA 1
ATOM 1441 C C . THR A 1 175 ? 16.266 17.453 3.219 1 98.88 175 THR A C 1
ATOM 1443 O O . THR A 1 175 ? 15.047 17.422 3.355 1 98.88 175 THR A O 1
ATOM 1446 N N . LEU A 1 176 ? 16.906 18.438 2.68 1 98.88 176 LEU A N 1
ATOM 1447 C CA . LEU A 1 176 ? 16.203 19.656 2.283 1 98.88 176 LEU A CA 1
ATOM 1448 C C . LEU A 1 176 ? 15.391 19.422 1.015 1 98.88 176 LEU A C 1
ATOM 1450 O O . LEU A 1 176 ? 14.312 20 0.855 1 98.88 176 LEU A O 1
ATOM 1454 N N . ARG A 1 177 ? 15.914 18.609 0.118 1 98.75 177 ARG A N 1
ATOM 1455 C CA . ARG A 1 177 ? 15.164 18.281 -1.091 1 98.75 177 ARG A CA 1
ATOM 1456 C C . ARG A 1 177 ? 13.812 17.656 -0.746 1 98.75 177 ARG A C 1
ATOM 1458 O O . ARG A 1 177 ? 12.781 18.047 -1.295 1 98.75 177 ARG A O 1
ATOM 1465 N N . ILE A 1 178 ? 13.844 16.688 0.134 1 98.88 178 ILE A N 1
ATOM 1466 C CA . ILE A 1 178 ? 12.617 16.016 0.541 1 98.88 178 ILE A CA 1
ATOM 1467 C C . ILE A 1 178 ? 11.664 17.016 1.198 1 98.88 178 ILE A C 1
ATOM 1469 O O . ILE A 1 178 ? 10.469 17.016 0.917 1 98.88 178 ILE A O 1
ATOM 1473 N N . LEU A 1 179 ? 12.203 17.859 2.057 1 98.88 179 LEU A N 1
ATOM 1474 C CA . LEU A 1 179 ? 11.391 18.859 2.748 1 98.88 179 LEU A CA 1
ATOM 1475 C C . LEU A 1 179 ? 10.664 19.75 1.753 1 98.88 179 LEU A C 1
ATOM 1477 O O . LEU A 1 179 ? 9.461 19.969 1.877 1 98.88 179 LEU A O 1
ATOM 1481 N N . HIS A 1 180 ? 11.414 20.281 0.77 1 98.69 180 HIS A N 1
ATOM 1482 C CA . HIS A 1 180 ? 10.898 21.297 -0.139 1 98.69 180 HIS A CA 1
ATOM 1483 C C . HIS A 1 180 ? 10.102 20.672 -1.276 1 98.69 180 HIS A C 1
ATOM 1485 O O . HIS A 1 180 ? 8.93 21 -1.481 1 98.69 180 HIS A O 1
ATOM 1491 N N . ASP A 1 181 ? 10.711 19.656 -1.917 1 98.5 181 ASP A N 1
ATOM 1492 C CA . ASP A 1 181 ? 10.219 19.203 -3.209 1 98.5 181 ASP A CA 1
ATOM 1493 C C . ASP A 1 181 ? 9.172 18.094 -3.035 1 98.5 181 ASP A C 1
ATOM 1495 O O . ASP A 1 181 ? 8.438 17.781 -3.975 1 98.5 181 ASP A O 1
ATOM 1499 N N . VAL A 1 182 ? 9.117 17.516 -1.887 1 98.81 182 VAL A N 1
ATOM 1500 C CA . VAL A 1 182 ? 8.172 16.422 -1.7 1 98.81 182 VAL A CA 1
ATOM 1501 C C . VAL A 1 182 ? 7.105 16.828 -0.688 1 98.81 182 VAL A C 1
ATOM 1503 O O . VAL A 1 182 ? 5.949 17.047 -1.055 1 98.81 182 VAL A O 1
ATOM 1506 N N . TYR A 1 183 ? 7.555 17.125 0.538 1 98.88 183 TYR A N 1
ATOM 1507 C CA . TYR A 1 183 ? 6.574 17.297 1.607 1 98.88 183 TYR A CA 1
ATOM 1508 C C . TYR A 1 183 ? 5.875 18.641 1.496 1 98.88 183 TYR A C 1
ATOM 1510 O O . TYR A 1 183 ? 4.645 18.703 1.456 1 98.88 183 TYR A O 1
ATOM 1518 N N . ALA A 1 184 ? 6.609 19.734 1.451 1 98.88 184 ALA A N 1
ATOM 1519 C CA . ALA A 1 184 ? 5.977 21.047 1.354 1 98.88 184 ALA A CA 1
ATOM 1520 C C . ALA A 1 184 ? 5.16 21.172 0.071 1 98.88 184 ALA A C 1
ATOM 1522 O O . ALA A 1 184 ? 4.031 21.672 0.09 1 98.88 184 ALA A O 1
ATOM 1523 N N . ASP A 1 185 ? 5.73 20.672 -1.014 1 98.88 185 ASP A N 1
ATOM 1524 C CA . ASP A 1 185 ? 5.043 20.719 -2.301 1 98.88 185 ASP A CA 1
ATOM 1525 C C . ASP A 1 185 ? 3.717 19.969 -2.242 1 98.88 185 ASP A C 1
ATOM 1527 O O . ASP A 1 185 ? 2.686 20.484 -2.684 1 98.88 185 ASP A O 1
ATOM 1531 N N . PHE A 1 186 ? 3.723 18.766 -1.705 1 98.88 186 PHE A N 1
ATOM 1532 C CA . PHE A 1 186 ? 2.518 17.953 -1.598 1 98.88 186 PHE A CA 1
ATOM 1533 C C . PHE A 1 186 ? 1.48 18.641 -0.715 1 98.88 186 PHE A C 1
ATOM 1535 O O . PHE A 1 186 ? 0.32 18.781 -1.106 1 98.88 186 PHE A O 1
ATOM 1542 N N . VAL A 1 187 ? 1.868 19.062 0.456 1 98.94 187 VAL A N 1
ATOM 1543 C CA . VAL A 1 187 ? 0.933 19.594 1.442 1 98.94 187 VAL A CA 1
ATOM 1544 C C . VAL A 1 187 ? 0.325 20.906 0.929 1 98.94 187 VAL A C 1
ATOM 1546 O O . VAL A 1 187 ? -0.872 21.141 1.102 1 98.94 187 VAL A O 1
ATOM 1549 N N . GLU A 1 188 ? 1.095 21.688 0.258 1 98.88 188 GLU A N 1
ATOM 1550 C CA . GLU A 1 188 ? 0.59 22.969 -0.238 1 98.88 188 GLU A CA 1
ATOM 1551 C C . GLU A 1 188 ? -0.238 22.781 -1.507 1 98.88 188 GLU A C 1
ATOM 1553 O O . GLU A 1 188 ? -1.327 23.344 -1.632 1 98.88 188 GLU A O 1
ATOM 1558 N N . LYS A 1 189 ? 0.197 21.906 -2.389 1 98.69 189 LYS A N 1
ATOM 1559 C CA . LYS A 1 189 ? -0.431 21.828 -3.703 1 98.69 189 LYS A CA 1
ATOM 1560 C C . LYS A 1 189 ? -1.593 20.844 -3.701 1 98.69 189 LYS A C 1
ATOM 1562 O O . LYS A 1 189 ? -2.609 21.062 -4.363 1 98.69 189 LYS A O 1
ATOM 1567 N N . GLU A 1 190 ? -1.443 19.719 -3.037 1 98.81 190 GLU A N 1
ATOM 1568 C CA . GLU A 1 190 ? -2.49 18.703 -3.039 1 98.81 190 GLU A CA 1
ATOM 1569 C C . GLU A 1 190 ? -3.469 18.922 -1.888 1 98.81 190 GLU A C 1
ATOM 1571 O O . GLU A 1 190 ? -4.684 18.828 -2.072 1 98.81 190 GLU A O 1
ATOM 1576 N N . MET A 1 191 ? -2.963 19.266 -0.691 1 98.88 191 MET A N 1
ATOM 1577 C CA . MET A 1 191 ? -3.818 19.391 0.486 1 98.88 191 MET A CA 1
ATOM 1578 C C . MET A 1 191 ? -4.352 20.812 0.62 1 98.88 191 MET A C 1
ATOM 1580 O O . MET A 1 191 ? -5.266 21.078 1.409 1 98.88 191 MET A O 1
ATOM 1584 N N . ALA A 1 192 ? -3.729 21.766 -0.108 1 98.88 192 ALA A N 1
ATOM 1585 C CA . ALA A 1 192 ? -4.094 23.188 -0 1 98.88 192 ALA A CA 1
ATOM 1586 C C . ALA A 1 192 ? -3.893 23.688 1.424 1 98.88 192 ALA A C 1
ATOM 1588 O O . ALA A 1 192 ? -4.734 24.422 1.952 1 98.88 192 ALA A O 1
ATOM 1589 N N . VAL A 1 193 ? -2.787 23.312 2.049 1 98.94 193 VAL A N 1
ATOM 1590 C CA . VAL A 1 193 ? -2.443 23.734 3.402 1 98.94 193 VAL A CA 1
ATOM 1591 C C . VAL A 1 193 ? -1.111 24.484 3.387 1 98.94 193 VAL A C 1
ATOM 1593 O O . VAL A 1 193 ? -0.07 23.906 3.072 1 98.94 193 VAL A O 1
ATOM 1596 N N . PRO A 1 194 ? -1.142 25.766 3.676 1 98.81 194 PRO A N 1
ATOM 1597 C CA . PRO A 1 194 ? 0.133 26.484 3.75 1 98.81 194 PRO A CA 1
ATOM 1598 C C . PRO A 1 194 ? 1.006 26.016 4.914 1 98.81 194 PRO A C 1
ATOM 1600 O O . PRO A 1 194 ? 0.498 25.766 6.008 1 98.81 194 PRO A O 1
ATOM 1603 N N . VAL A 1 195 ? 2.314 25.875 4.684 1 98.81 195 VAL A N 1
ATOM 1604 C CA . VAL A 1 195 ? 3.193 25.391 5.742 1 98.81 195 VAL A CA 1
ATOM 1605 C C . VAL A 1 195 ? 4.375 26.344 5.914 1 98.81 195 VAL A C 1
ATOM 1607 O O . VAL A 1 195 ? 4.684 27.125 5.012 1 98.81 195 VAL A O 1
ATOM 1610 N N . ILE A 1 196 ? 4.977 26.344 7.109 1 98.75 196 ILE A N 1
ATOM 1611 C CA . ILE A 1 196 ? 6.246 27.016 7.391 1 98.75 196 ILE A CA 1
ATOM 1612 C C . ILE A 1 196 ? 7.367 25.969 7.441 1 98.75 196 ILE A C 1
ATOM 1614 O O . ILE A 1 196 ? 7.324 25.047 8.258 1 98.75 196 ILE A O 1
ATOM 1618 N N . ARG A 1 197 ? 8.281 26.125 6.512 1 98.75 197 ARG A N 1
ATOM 1619 C CA . ARG A 1 197 ? 9.469 25.281 6.508 1 98.75 197 ARG A CA 1
ATOM 1620 C C . ARG A 1 197 ? 10.5 25.766 7.516 1 98.75 197 ARG A C 1
ATOM 1622 O O . ARG A 1 197 ? 10.852 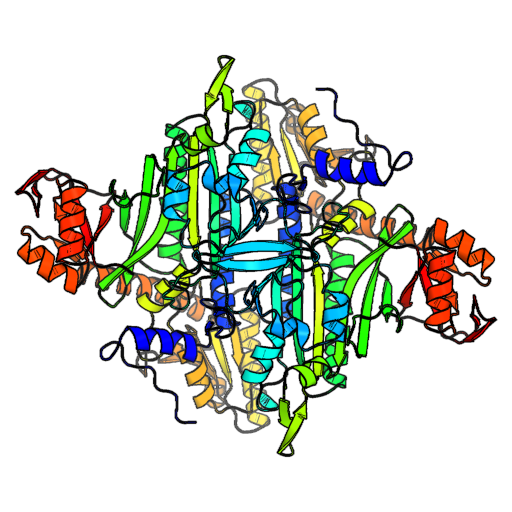26.953 7.531 1 98.75 197 ARG A O 1
ATOM 1629 N N . GLY A 1 198 ? 10.953 24.859 8.383 1 98.75 198 GLY A N 1
ATOM 1630 C CA . GLY A 1 198 ? 11.852 25.375 9.391 1 98.75 198 GLY A CA 1
ATOM 1631 C C . GLY A 1 198 ? 12.75 24.312 10 1 98.75 198 GLY A C 1
ATOM 1632 O O . GLY A 1 198 ? 12.523 23.125 9.789 1 98.75 198 GLY A O 1
ATOM 1633 N N . LEU A 1 199 ? 13.742 24.781 10.664 1 98.69 199 LEU A N 1
ATOM 1634 C CA . LEU A 1 199 ? 14.68 23.969 11.43 1 98.69 199 LEU A CA 1
ATOM 1635 C C . LEU A 1 199 ? 14.227 23.828 12.875 1 98.69 199 LEU A C 1
ATOM 1637 O O . LEU A 1 199 ? 13.789 24.797 13.492 1 98.69 199 LEU A O 1
ATOM 1641 N N . LYS A 1 200 ? 14.266 22.625 13.383 1 98.5 200 LYS A N 1
ATOM 1642 C CA . LYS A 1 200 ? 13.945 22.391 14.789 1 98.5 200 LYS A CA 1
ATOM 1643 C C . LYS A 1 200 ? 15.078 22.875 15.695 1 98.5 200 LYS A C 1
ATOM 1645 O O . LYS A 1 200 ? 16.25 22.812 15.32 1 98.5 200 LYS A O 1
ATOM 1650 N N . THR A 1 201 ? 14.75 23.328 16.891 1 97.81 201 THR A N 1
ATOM 1651 C CA . THR A 1 201 ? 15.758 23.641 17.891 1 97.81 201 THR A CA 1
ATOM 1652 C C . THR A 1 201 ? 16.438 22.375 18.406 1 97.81 201 THR A C 1
ATOM 1654 O O . THR A 1 201 ? 15.984 21.266 18.109 1 97.81 201 THR A O 1
ATOM 1657 N N . GLU A 1 202 ? 17.484 22.562 19.125 1 96.19 202 GLU A N 1
ATOM 1658 C CA . GLU A 1 202 ? 18.172 21.422 19.734 1 96.19 202 GLU A CA 1
ATOM 1659 C C . GLU A 1 202 ? 17.234 20.609 20.625 1 96.19 202 GLU A C 1
ATOM 1661 O O . GLU A 1 202 ? 17.328 19.391 20.656 1 96.19 202 GLU A O 1
ATOM 1666 N N . LYS A 1 203 ? 16.359 21.266 21.219 1 94.44 203 LYS A N 1
ATOM 1667 C CA . LYS A 1 203 ? 15.43 20.594 22.125 1 94.44 203 LYS A CA 1
ATOM 1668 C C . LYS A 1 203 ? 14.414 19.766 21.344 1 94.44 203 LYS A C 1
ATOM 1670 O O . LYS A 1 203 ? 14.031 18.688 21.781 1 94.44 203 LYS A O 1
ATOM 1675 N N . GLU A 1 204 ? 14.07 20.266 20.188 1 95 204 GLU A N 1
ATOM 1676 C CA . GLU A 1 204 ? 12.914 19.703 19.484 1 95 204 GLU A CA 1
ATOM 1677 C C . GLU A 1 204 ? 13.344 18.766 18.359 1 95 204 GLU A C 1
ATOM 1679 O O . GLU A 1 204 ? 12.516 18.109 17.75 1 95 204 GLU A O 1
ATOM 1684 N N . LYS A 1 205 ? 14.633 18.688 18.094 1 94.06 205 LYS A N 1
ATOM 1685 C CA . LYS A 1 205 ? 15.07 17.844 16.984 1 94.06 205 LYS A CA 1
ATOM 1686 C C . LYS A 1 205 ? 14.93 16.359 17.344 1 94.06 205 LYS A C 1
ATOM 1688 O O . LYS A 1 205 ? 14.828 16 18.516 1 94.06 205 LYS A O 1
ATOM 1693 N N . PHE A 1 206 ? 14.844 15.516 16.328 1 92.94 206 PHE A N 1
ATOM 1694 C CA . PHE A 1 206 ? 14.805 14.07 16.484 1 92.94 206 PHE A CA 1
ATOM 1695 C C . PHE A 1 206 ? 16.031 13.57 17.234 1 92.94 206 PHE A C 1
ATOM 1697 O O . PHE A 1 206 ? 17.156 14.008 16.969 1 92.94 206 PHE A O 1
ATOM 1704 N N . PRO A 1 207 ? 15.797 12.664 18.203 1 87.06 207 PRO A N 1
ATOM 1705 C CA . PRO A 1 207 ? 16.938 12.133 18.938 1 87.06 207 PRO A CA 1
ATOM 1706 C C . PRO A 1 207 ? 18 11.5 18.031 1 87.06 207 PRO A C 1
ATOM 1708 O O . PRO A 1 207 ? 17.672 10.641 17.203 1 87.06 207 PRO A O 1
ATOM 1711 N N . GLY A 1 208 ? 19.188 11.977 18.156 1 84.75 208 GLY A N 1
ATOM 1712 C CA . GLY A 1 208 ? 20.266 11.398 17.391 1 84.75 208 GLY A CA 1
ATOM 1713 C C . GLY A 1 208 ? 20.516 12.117 16.078 1 84.75 208 GLY A C 1
ATOM 1714 O O . GLY A 1 208 ? 21.516 11.867 15.398 1 84.75 208 GLY A O 1
ATOM 1715 N N . ALA A 1 209 ? 19.656 13.062 15.766 1 94.75 209 ALA A N 1
ATOM 1716 C CA . ALA A 1 209 ? 19.812 13.766 14.5 1 94.75 209 ALA A CA 1
ATOM 1717 C C . ALA A 1 209 ? 20.812 14.914 14.625 1 94.75 209 ALA A C 1
ATOM 1719 O O . ALA A 1 209 ? 20.938 15.523 15.688 1 94.75 209 ALA A O 1
ATOM 1720 N N . LEU A 1 210 ? 21.531 15.172 13.57 1 97.31 210 LEU A N 1
ATOM 1721 C CA . LEU A 1 210 ? 22.359 16.359 13.469 1 97.31 210 LEU A CA 1
ATOM 1722 C C . LEU A 1 210 ? 21.484 17.609 13.305 1 97.31 210 LEU A C 1
ATOM 1724 O O . LEU A 1 210 ? 21.719 18.625 13.977 1 97.31 210 LEU A O 1
ATOM 1728 N N . ARG A 1 211 ? 20.484 17.469 12.445 1 98.5 211 ARG A N 1
ATOM 1729 C CA . ARG A 1 211 ? 19.5 18.516 12.18 1 98.5 211 ARG A CA 1
ATOM 1730 C C . ARG A 1 211 ? 18.141 17.906 11.805 1 98.5 211 ARG A C 1
ATOM 1732 O O . ARG A 1 211 ? 18.078 16.922 11.078 1 98.5 211 ARG A O 1
ATOM 1739 N N . SER A 1 212 ? 17.109 18.5 12.336 1 98.62 212 SER A N 1
ATOM 1740 C CA . SER A 1 212 ? 15.742 18.109 11.977 1 98.62 212 SER A CA 1
ATOM 1741 C C . SER A 1 212 ? 14.984 19.281 11.359 1 98.62 212 SER A C 1
ATOM 1743 O O . SER A 1 212 ? 14.977 20.391 11.922 1 98.62 212 SER A O 1
ATOM 1745 N N . TYR A 1 213 ? 14.422 19.031 10.25 1 98.88 213 TYR A N 1
ATOM 1746 C CA . TYR A 1 213 ? 13.57 20.016 9.586 1 98.88 213 TYR A CA 1
ATOM 1747 C C . TYR A 1 213 ? 12.117 19.562 9.594 1 98.88 213 TYR A C 1
ATOM 1749 O O . TYR A 1 213 ? 11.828 18.375 9.711 1 98.88 213 TYR A O 1
ATOM 1757 N N . CYS A 1 214 ? 11.258 20.531 9.516 1 98.81 214 CYS A N 1
ATOM 1758 C CA . CYS A 1 214 ? 9.836 20.219 9.539 1 98.81 214 CYS A CA 1
ATOM 1759 C C . CYS A 1 214 ? 9.039 21.188 8.688 1 98.81 214 CYS A C 1
ATOM 1761 O O . CYS A 1 214 ? 9.562 22.234 8.266 1 98.81 214 CYS A O 1
ATOM 1763 N N . ILE A 1 215 ? 7.883 20.797 8.352 1 98.88 215 ILE A N 1
ATOM 1764 C CA . ILE A 1 215 ? 6.84 21.703 7.867 1 98.88 215 ILE A CA 1
ATOM 1765 C C . ILE A 1 215 ? 5.727 21.812 8.906 1 98.88 215 ILE A C 1
ATOM 1767 O O . ILE A 1 215 ? 5.16 20.797 9.328 1 98.88 215 ILE A O 1
ATOM 1771 N N . GLU A 1 216 ? 5.477 23.031 9.297 1 98.69 216 GLU A N 1
ATOM 1772 C CA . GLU A 1 216 ? 4.477 23.297 10.328 1 98.69 216 GLU A CA 1
ATOM 1773 C C . GLU A 1 216 ? 3.227 23.938 9.734 1 98.69 216 GLU A C 1
ATOM 1775 O O . GLU A 1 216 ? 3.318 24.875 8.938 1 98.69 216 GLU A O 1
ATOM 1780 N N . ALA A 1 217 ? 2.088 23.422 10.094 1 98.81 217 ALA A N 1
ATOM 1781 C CA . ALA A 1 217 ? 0.804 23.953 9.648 1 98.81 217 ALA A CA 1
ATOM 1782 C C . ALA A 1 217 ? -0.014 24.484 10.82 1 98.81 217 ALA A C 1
ATOM 1784 O O . ALA A 1 217 ? 0.135 24 11.953 1 98.81 217 ALA A O 1
ATOM 1785 N N . MET A 1 218 ? -0.796 25.5 10.578 1 98.75 218 MET A N 1
ATOM 1786 C CA . MET A 1 218 ? -1.729 26 11.57 1 98.75 218 MET A CA 1
ATOM 1787 C C . MET A 1 218 ? -3.131 25.453 11.344 1 98.75 218 MET A C 1
ATOM 1789 O O . MET A 1 218 ? -3.635 25.469 10.219 1 98.75 218 MET A O 1
ATOM 1793 N N . MET A 1 219 ? -3.701 24.875 12.352 1 98.5 219 MET A N 1
ATOM 1794 C CA . MET A 1 219 ? -5.082 24.406 12.289 1 98.5 219 MET A CA 1
ATOM 1795 C C . MET A 1 219 ? -6.051 25.547 12.609 1 98.5 219 MET A C 1
ATOM 1797 O O . MET A 1 219 ? -5.633 26.625 13.031 1 98.5 219 MET A O 1
ATOM 1801 N N . GLN A 1 220 ? -7.324 25.312 12.461 1 97.81 220 GLN A N 1
ATOM 1802 C CA . GLN A 1 220 ? -8.328 26.359 12.57 1 97.81 220 GLN A CA 1
ATOM 1803 C C . GLN A 1 220 ? -8.461 26.859 14.008 1 97.81 220 GLN A C 1
ATOM 1805 O O . GLN A 1 220 ? -9.055 27.906 14.258 1 97.81 220 GLN A O 1
ATOM 1810 N N . ASP A 1 221 ? -7.949 26.156 14.984 1 97.38 221 ASP A N 1
ATOM 1811 C CA . ASP A 1 221 ? -7.996 26.625 16.375 1 97.38 221 ASP A CA 1
ATOM 1812 C C . ASP A 1 221 ? -6.715 27.359 16.75 1 97.38 221 ASP A C 1
ATOM 1814 O O . ASP A 1 221 ? -6.461 27.609 17.922 1 97.38 221 ASP A O 1
ATOM 1818 N N . GLY A 1 222 ? -5.863 27.578 15.758 1 97.62 222 GLY A N 1
ATOM 1819 C CA . GLY A 1 222 ? -4.652 28.359 15.953 1 97.62 222 GLY A CA 1
ATOM 1820 C C . GLY A 1 222 ? -3.459 27.516 16.359 1 97.62 222 GLY A C 1
ATOM 1821 O O . GLY A 1 222 ? -2.326 28 16.375 1 97.62 222 GLY A O 1
ATOM 1822 N N . ARG A 1 223 ? -3.65 26.281 16.641 1 97.75 223 ARG A N 1
ATOM 1823 C CA . ARG A 1 223 ? -2.582 25.391 17.094 1 97.75 223 ARG A CA 1
ATOM 1824 C C . ARG A 1 223 ? -1.74 24.891 15.93 1 97.75 223 ARG A C 1
ATOM 1826 O O . ARG A 1 223 ? -2.203 24.891 14.781 1 97.75 223 ARG A O 1
ATOM 1833 N N . ALA A 1 224 ? -0.551 24.531 16.281 1 98.44 224 ALA A N 1
ATOM 1834 C CA . ALA A 1 224 ? 0.378 24.047 15.273 1 98.44 224 ALA A CA 1
ATOM 1835 C C . ALA A 1 224 ? 0.282 22.531 15.141 1 98.44 224 ALA A C 1
ATOM 1837 O O . ALA A 1 224 ? 0.009 21.828 16.109 1 98.44 224 ALA A O 1
ATOM 1838 N N . LEU A 1 225 ? 0.482 22.062 13.953 1 98.38 225 LEU A N 1
ATOM 1839 C CA . LEU A 1 225 ? 0.625 20.641 13.664 1 98.38 225 LEU A CA 1
ATOM 1840 C C . LEU A 1 225 ? 1.831 20.391 12.766 1 98.38 225 LEU A C 1
ATOM 1842 O O . LEU A 1 225 ? 1.956 21 11.703 1 98.38 225 LEU A O 1
ATOM 1846 N N . GLN A 1 226 ? 2.738 19.531 13.289 1 98.25 226 GLN A N 1
ATOM 1847 C CA . GLN A 1 226 ? 3.863 19.094 12.469 1 98.25 226 GLN A CA 1
ATOM 1848 C C . GLN A 1 226 ? 3.395 18.188 11.336 1 98.25 226 GLN A C 1
ATOM 1850 O O . GLN A 1 226 ? 3.014 17.047 11.57 1 98.25 226 GLN A O 1
ATOM 1855 N N . ALA A 1 227 ? 3.453 18.656 10.07 1 98.44 227 ALA A N 1
ATOM 1856 C CA . ALA A 1 227 ? 2.857 17.969 8.93 1 98.44 227 ALA A CA 1
ATOM 1857 C C . ALA A 1 227 ? 3.865 17.031 8.266 1 98.44 227 ALA A C 1
ATOM 1859 O O . ALA A 1 227 ? 3.51 16.266 7.375 1 98.44 227 ALA A O 1
ATOM 1860 N N . GLY A 1 228 ? 5.078 17.062 8.609 1 98.5 228 GLY A N 1
ATOM 1861 C CA . GLY A 1 228 ? 6.148 16.219 8.094 1 98.5 228 GLY A CA 1
ATOM 1862 C C . GLY A 1 228 ? 7.516 16.594 8.625 1 98.5 228 GLY A C 1
ATOM 1863 O O . GLY A 1 228 ? 7.727 17.734 9.047 1 98.5 228 GLY A O 1
ATOM 1864 N N . THR A 1 229 ? 8.406 15.672 8.641 1 98.69 229 THR A N 1
ATOM 1865 C CA . THR A 1 229 ? 9.758 15.953 9.109 1 98.69 229 THR A CA 1
ATOM 1866 C C . THR A 1 229 ? 10.789 15.297 8.203 1 98.69 229 THR A C 1
ATOM 1868 O O . THR A 1 229 ? 10.508 14.289 7.559 1 98.69 229 THR A O 1
ATOM 1871 N N . SER A 1 230 ? 11.898 15.914 8.125 1 98.81 230 SER A N 1
ATOM 1872 C CA . SER A 1 230 ? 13.07 15.43 7.402 1 98.81 230 SER A CA 1
ATOM 1873 C C . SER A 1 230 ? 14.336 15.617 8.234 1 98.81 230 SER A C 1
ATOM 1875 O O . SER A 1 230 ? 14.648 16.734 8.656 1 98.81 230 SER A O 1
ATOM 1877 N N . HIS A 1 231 ? 15.062 14.562 8.438 1 98.62 231 HIS A N 1
ATOM 1878 C CA . HIS A 1 231 ? 16.172 14.594 9.383 1 98.62 231 HIS A CA 1
ATOM 1879 C C . HIS A 1 231 ? 17.484 14.266 8.703 1 98.62 231 HIS A C 1
ATOM 1881 O O . HIS A 1 231 ? 17.609 13.242 8.023 1 98.62 231 HIS A O 1
ATOM 1887 N N . ASN A 1 232 ? 18.469 15.18 8.852 1 98.75 232 ASN A N 1
ATOM 1888 C CA . ASN A 1 232 ? 19.875 14.758 8.719 1 98.75 232 ASN A CA 1
ATOM 1889 C C . ASN A 1 232 ? 20.359 14.055 9.984 1 98.75 232 ASN A C 1
ATOM 1891 O O . ASN A 1 232 ? 20.562 14.695 11.016 1 98.75 232 ASN A O 1
ATOM 1895 N N . LEU A 1 233 ? 20.578 12.766 9.859 1 97.5 233 LEU A N 1
ATOM 1896 C CA . LEU A 1 233 ? 20.891 11.977 11.047 1 97.5 233 LEU A CA 1
ATOM 1897 C C . LEU A 1 233 ? 22.391 11.961 11.312 1 97.5 233 LEU A C 1
ATOM 1899 O O . LEU A 1 233 ? 22.844 11.352 12.281 1 97.5 233 LEU A O 1
ATOM 1903 N N . GLY A 1 234 ? 23.156 12.68 10.445 1 98.06 234 GLY A N 1
ATOM 1904 C CA . GLY A 1 234 ? 24.594 12.609 10.578 1 98.06 234 GLY A CA 1
ATOM 1905 C C . GLY A 1 234 ? 25.141 11.195 10.484 1 98.06 234 GLY A C 1
ATOM 1906 O O . GLY A 1 234 ? 24.781 10.453 9.562 1 98.06 234 GLY A O 1
ATOM 1907 N N . GLN A 1 235 ? 26.078 10.914 11.352 1 97.31 235 GLN A N 1
ATOM 1908 C CA . GLN A 1 235 ? 26.703 9.586 11.297 1 97.31 235 GLN A CA 1
ATOM 1909 C C . GLN A 1 235 ? 26.375 8.773 12.539 1 97.31 235 GLN A C 1
ATOM 1911 O O . GLN A 1 235 ? 27 7.746 12.797 1 97.31 235 GLN A O 1
ATOM 1916 N N . ASN A 1 236 ? 25.375 9.258 13.305 1 92.81 236 ASN A N 1
ATOM 1917 C CA . ASN A 1 236 ? 25.031 8.594 14.562 1 92.81 236 ASN A CA 1
ATOM 1918 C C . ASN A 1 236 ? 24.594 7.156 14.336 1 92.81 236 ASN A C 1
ATOM 1920 O O . ASN A 1 236 ? 25.109 6.234 14.969 1 92.81 236 ASN A O 1
ATOM 1924 N N . PHE A 1 237 ? 23.688 6.934 13.414 1 92.5 237 PHE A N 1
ATOM 1925 C CA . PHE A 1 237 ? 23.188 5.59 13.148 1 92.5 237 PHE A CA 1
ATOM 1926 C C . PHE A 1 237 ? 24.234 4.77 12.398 1 92.5 237 PHE A C 1
ATOM 1928 O O . PHE A 1 237 ? 24.312 3.551 12.578 1 92.5 237 PHE A O 1
ATOM 1935 N N . ALA A 1 238 ? 24.969 5.461 11.602 1 96.44 238 ALA A N 1
ATOM 1936 C CA . ALA A 1 238 ? 26.031 4.75 10.891 1 96.44 238 ALA A CA 1
ATOM 1937 C C . ALA A 1 238 ? 27.062 4.18 11.867 1 96.44 238 ALA A C 1
ATOM 1939 O O . ALA A 1 238 ? 27.547 3.064 11.68 1 96.44 238 ALA A O 1
ATOM 1940 N N . ARG A 1 239 ? 27.422 4.926 12.867 1 95.31 239 ARG A N 1
ATOM 1941 C CA . ARG A 1 239 ? 28.359 4.469 13.883 1 95.31 239 ARG A CA 1
ATOM 1942 C C . ARG A 1 239 ? 27.766 3.342 14.719 1 95.31 239 ARG A C 1
ATOM 1944 O O . ARG A 1 239 ? 28.453 2.389 15.078 1 95.31 239 ARG A O 1
ATOM 1951 N N . ALA A 1 240 ? 26.5 3.477 15 1 92.25 240 ALA A N 1
ATOM 1952 C CA . ALA A 1 240 ? 25.828 2.488 15.844 1 92.25 240 ALA A CA 1
ATOM 1953 C C . ALA A 1 240 ? 25.719 1.146 15.125 1 92.25 240 ALA A C 1
ATOM 1955 O O . ALA A 1 240 ? 25.781 0.09 15.758 1 92.25 240 ALA A O 1
ATOM 1956 N N . PHE A 1 241 ? 25.578 1.131 13.789 1 94.25 241 PHE A N 1
ATOM 1957 C CA . PHE A 1 241 ? 25.297 -0.1 13.055 1 94.25 241 PHE A CA 1
ATOM 1958 C C . PHE A 1 241 ? 26.438 -0.423 12.094 1 94.25 241 PHE A C 1
ATOM 1960 O O . PHE A 1 241 ? 26.312 -1.321 11.258 1 94.25 241 PHE A O 1
ATOM 1967 N N . ASP A 1 242 ? 27.453 0.382 12.148 1 96.44 242 ASP A N 1
ATOM 1968 C CA . ASP A 1 242 ? 28.656 0.155 11.367 1 96.44 242 ASP A CA 1
ATOM 1969 C C . ASP A 1 242 ? 28.375 0.232 9.867 1 96.44 242 ASP A C 1
ATOM 1971 O O . ASP A 1 242 ? 28.719 -0.681 9.117 1 96.44 242 ASP A O 1
ATOM 1975 N N . ILE A 1 243 ? 27.625 1.232 9.5 1 98.25 243 ILE A N 1
ATOM 1976 C CA . ILE A 1 243 ? 27.438 1.503 8.078 1 98.25 243 ILE A CA 1
ATOM 1977 C C . ILE A 1 243 ? 28.656 2.23 7.52 1 98.25 243 ILE A C 1
ATOM 1979 O O . ILE A 1 243 ? 28.75 3.457 7.602 1 98.25 243 ILE A O 1
ATOM 1983 N N . THR A 1 244 ? 29.562 1.495 6.922 1 98.69 244 THR A N 1
ATOM 1984 C CA . THR A 1 244 ? 30.812 2.043 6.438 1 98.69 244 THR A CA 1
ATOM 1985 C C . THR A 1 244 ? 31 1.763 4.949 1 98.69 244 THR A C 1
ATOM 1987 O O . THR A 1 244 ? 30.297 0.925 4.383 1 98.69 244 THR A O 1
ATOM 1990 N N . PHE A 1 245 ? 31.828 2.52 4.332 1 98.56 245 PHE A N 1
ATOM 1991 C CA . PHE A 1 245 ? 32.188 2.318 2.934 1 98.56 245 PHE A CA 1
ATOM 1992 C C . PHE A 1 245 ? 33.625 2.723 2.689 1 98.56 245 PHE A C 1
ATOM 1994 O O . PHE A 1 245 ? 34.188 3.529 3.434 1 98.56 245 PHE A O 1
ATOM 2001 N N . THR A 1 246 ? 34.25 2.121 1.732 1 98.25 246 THR A N 1
ATOM 2002 C CA . THR A 1 246 ? 35.562 2.549 1.264 1 98.25 246 THR A CA 1
ATOM 2003 C C . THR A 1 246 ? 35.438 3.725 0.3 1 98.25 246 THR A C 1
ATOM 2005 O O . THR A 1 246 ? 34.781 3.617 -0.736 1 98.25 246 THR A O 1
ATOM 2008 N N . ASP A 1 247 ? 36.094 4.828 0.626 1 97.25 247 ASP A N 1
ATOM 2009 C CA . ASP A 1 247 ? 35.969 6.012 -0.219 1 97.25 247 ASP A CA 1
ATOM 2010 C C . ASP A 1 247 ? 36.938 5.969 -1.382 1 97.25 247 ASP A C 1
ATOM 2012 O O . ASP A 1 247 ? 37.594 4.945 -1.622 1 97.25 247 ASP A O 1
ATOM 2016 N N . GLN A 1 248 ? 37.062 6.977 -2.176 1 94.81 248 GLN A N 1
ATOM 2017 C CA . GLN A 1 248 ? 37.875 7.035 -3.379 1 94.81 248 GLN A CA 1
ATOM 2018 C C . GLN A 1 248 ? 39.375 6.934 -3.033 1 94.81 248 GLN A C 1
ATOM 2020 O O . GLN A 1 248 ? 40.188 6.547 -3.875 1 94.81 248 GLN A O 1
ATOM 2025 N N . ASN A 1 249 ? 39.75 7.266 -1.842 1 96.88 249 ASN A N 1
ATOM 2026 C CA . ASN A 1 249 ? 41.125 7.191 -1.378 1 96.88 249 ASN A CA 1
ATOM 2027 C C . ASN A 1 249 ? 41.406 5.879 -0.654 1 96.88 249 ASN A C 1
ATOM 2029 O O . ASN A 1 249 ? 42.406 5.758 0.058 1 96.88 249 ASN A O 1
ATOM 2033 N N . ASN A 1 250 ? 40.438 5.008 -0.732 1 96.62 250 ASN A N 1
ATOM 2034 C CA . ASN A 1 250 ? 40.562 3.689 -0.117 1 96.62 250 ASN A CA 1
ATOM 2035 C C . ASN A 1 250 ? 40.594 3.781 1.406 1 96.62 250 ASN A C 1
ATOM 2037 O O . ASN A 1 250 ? 41.312 3.025 2.064 1 96.62 250 ASN A O 1
ATOM 2041 N N . THR A 1 251 ? 39.969 4.766 1.882 1 98 251 THR A N 1
ATOM 2042 C CA . THR A 1 251 ? 39.812 4.93 3.322 1 98 251 THR A CA 1
ATOM 2043 C C . THR A 1 251 ? 38.406 4.566 3.754 1 98 251 THR A C 1
ATOM 2045 O O . THR A 1 251 ? 37.438 4.934 3.086 1 98 251 THR A O 1
ATOM 2048 N N . ILE A 1 252 ? 38.375 3.873 4.883 1 98.25 252 ILE A N 1
ATOM 2049 C CA . ILE A 1 252 ? 37.062 3.484 5.414 1 98.25 252 ILE A CA 1
ATOM 2050 C C . ILE A 1 252 ? 36.406 4.688 6.082 1 98.25 252 ILE A C 1
ATOM 2052 O O . ILE A 1 252 ? 37.031 5.359 6.918 1 98.25 252 ILE A O 1
ATOM 2056 N N . GLN A 1 253 ? 35.156 5.023 5.68 1 98.5 253 GLN A N 1
ATOM 2057 C CA . GLN A 1 253 ? 34.375 6.121 6.227 1 98.5 253 GLN A CA 1
ATOM 2058 C C . GLN A 1 253 ? 33 5.637 6.688 1 98.5 253 GLN A C 1
ATOM 2060 O O . GLN A 1 253 ? 32.5 4.625 6.195 1 98.5 253 GLN A O 1
ATOM 2065 N N . TYR A 1 254 ? 32.5 6.293 7.676 1 98.62 254 TYR A N 1
ATOM 2066 C CA . TYR A 1 254 ? 31.078 6.082 8.023 1 98.62 254 TYR A CA 1
ATOM 2067 C C . TYR A 1 254 ? 30.172 6.84 7.07 1 98.62 254 TYR A C 1
ATOM 2069 O O . TYR A 1 254 ? 30.453 7.973 6.688 1 98.62 254 TYR A O 1
ATOM 2077 N N . ALA A 1 255 ? 29.078 6.262 6.695 1 98.75 255 ALA A N 1
ATOM 2078 C CA . ALA A 1 255 ? 28.109 6.91 5.816 1 98.75 255 ALA A CA 1
ATOM 2079 C C . ALA A 1 255 ? 27.328 7.984 6.562 1 98.75 255 ALA A C 1
ATOM 2081 O O . ALA A 1 255 ? 27.25 7.965 7.793 1 98.75 255 ALA A O 1
ATOM 2082 N N . TRP A 1 256 ? 26.828 8.977 5.852 1 98.75 256 TRP A N 1
ATOM 2083 C CA . TRP A 1 256 ? 25.891 9.969 6.348 1 98.75 256 TRP A CA 1
ATOM 2084 C C . TRP A 1 256 ? 24.453 9.562 6.012 1 98.75 256 TRP A C 1
ATOM 2086 O O . TRP A 1 256 ? 24.141 9.289 4.852 1 98.75 256 TRP A O 1
ATOM 2096 N N . THR A 1 257 ? 23.578 9.516 7.027 1 98.5 257 THR A N 1
ATOM 2097 C CA . THR A 1 257 ? 22.266 8.961 6.789 1 98.5 257 THR A CA 1
ATOM 2098 C C . THR A 1 257 ? 21.172 10.016 6.984 1 98.5 257 THR A C 1
ATOM 2100 O O . THR A 1 257 ? 21.406 11.031 7.652 1 98.5 257 THR A O 1
ATOM 2103 N N . THR A 1 258 ? 20.031 9.891 6.328 1 98.69 258 THR A N 1
ATOM 2104 C CA . THR A 1 258 ? 18.859 10.727 6.496 1 98.69 258 THR A CA 1
ATOM 2105 C C . THR A 1 258 ? 17.609 9.875 6.754 1 98.69 258 THR A C 1
ATOM 2107 O O . THR A 1 258 ? 17.609 8.68 6.438 1 98.69 258 THR A O 1
ATOM 2110 N N . SER A 1 259 ? 16.641 10.398 7.332 1 98.25 259 SER A N 1
ATOM 2111 C CA . SER A 1 259 ? 15.32 9.812 7.504 1 98.25 259 SER A CA 1
ATOM 2112 C C . SER A 1 259 ? 14.234 10.883 7.441 1 98.25 259 SER A C 1
ATOM 2114 O O . SER A 1 259 ? 14.438 12.016 7.887 1 98.25 259 SER A O 1
ATOM 2116 N N . TRP A 1 260 ? 13.164 10.586 6.883 1 98.69 260 TRP A N 1
ATOM 2117 C CA . TRP A 1 260 ? 12.062 11.523 6.742 1 98.69 260 TRP A CA 1
ATOM 2118 C C . TRP A 1 260 ? 10.734 10.789 6.629 1 98.69 260 TRP A C 1
ATOM 2120 O O . TRP A 1 260 ? 10.695 9.617 6.25 1 98.69 260 TRP A O 1
ATOM 2130 N N . GLY A 1 261 ? 9.625 11.477 7.039 1 98.38 261 GLY A N 1
ATOM 2131 C CA . GLY A 1 261 ? 8.367 10.742 7.023 1 98.38 261 GLY A CA 1
ATOM 2132 C C . GLY A 1 261 ? 7.152 11.633 7.172 1 98.38 261 GLY A C 1
ATOM 2133 O O . GLY A 1 261 ? 7.258 12.766 7.652 1 98.38 261 GLY A O 1
ATOM 2134 N N . VAL A 1 262 ? 6.039 11.164 6.676 1 98.69 262 VAL A N 1
ATOM 2135 C CA . VAL A 1 262 ? 4.691 11.688 6.859 1 98.69 262 VAL A CA 1
ATOM 2136 C C . VAL A 1 262 ? 3.725 10.539 7.133 1 98.69 262 VAL A C 1
ATOM 2138 O O . VAL A 1 262 ? 4.008 9.383 6.789 1 98.69 262 VAL A O 1
ATOM 2141 N N . SER A 1 263 ? 2.619 10.812 7.773 1 98.5 263 SER A N 1
ATOM 2142 C CA . SER A 1 263 ? 1.694 9.758 8.18 1 98.5 263 SER A CA 1
ATOM 2143 C C . SER A 1 263 ? 0.245 10.18 7.957 1 98.5 263 SER A C 1
ATOM 2145 O O . SER A 1 263 ? -0.019 11.273 7.449 1 98.5 263 SER A O 1
ATOM 2147 N N . THR A 1 264 ? -0.697 9.336 8.344 1 98.44 264 THR A N 1
ATOM 2148 C CA . THR A 1 264 ? -2.127 9.617 8.281 1 98.44 264 THR A CA 1
ATOM 2149 C C . THR A 1 264 ? -2.479 10.828 9.133 1 98.44 264 THR A C 1
ATOM 2151 O O . THR A 1 264 ? -3.6 11.344 9.062 1 98.44 264 THR A O 1
ATOM 2154 N N . ARG A 1 265 ? -1.528 11.312 9.891 1 98.38 265 ARG A N 1
ATOM 2155 C CA . ARG A 1 265 ? -1.717 12.594 10.555 1 98.38 265 ARG A CA 1
ATOM 2156 C C . ARG A 1 265 ? -2.135 13.672 9.562 1 98.38 265 ARG A C 1
ATOM 2158 O O . ARG A 1 265 ? -2.912 14.57 9.898 1 98.38 265 ARG A O 1
ATOM 2165 N N . LEU A 1 266 ? -1.741 13.57 8.344 1 98.88 266 LEU A N 1
ATOM 2166 C CA . LEU A 1 266 ? -2.055 14.531 7.293 1 98.88 266 LEU A CA 1
ATOM 2167 C C . LEU A 1 266 ? -3.555 14.562 7.012 1 98.88 266 LEU A C 1
ATOM 2169 O O . LEU A 1 266 ? -4.094 15.594 6.613 1 98.88 266 LEU A O 1
ATOM 2173 N N . ILE A 1 267 ? -4.25 13.43 7.211 1 98.88 267 ILE A N 1
ATOM 2174 C CA . ILE A 1 267 ? -5.699 13.43 7.066 1 98.88 267 ILE A CA 1
ATOM 2175 C C . ILE A 1 267 ? -6.324 14.305 8.148 1 98.88 267 ILE A C 1
ATOM 2177 O O . ILE A 1 267 ? -7.246 15.078 7.883 1 98.88 267 ILE A O 1
ATOM 2181 N N . GLY A 1 268 ? -5.805 14.141 9.375 1 98.75 268 GLY A N 1
ATOM 2182 C CA . GLY A 1 268 ? -6.254 15.031 10.438 1 98.75 268 GLY A CA 1
ATOM 2183 C C . GLY A 1 268 ? -6.027 16.5 10.125 1 98.75 268 GLY A C 1
ATOM 2184 O O . GLY A 1 268 ? -6.906 17.328 10.352 1 98.75 268 GLY A O 1
ATOM 2185 N N . ALA A 1 269 ? -4.836 16.797 9.617 1 98.75 269 ALA A N 1
ATOM 2186 C CA . ALA A 1 269 ? -4.508 18.172 9.234 1 98.75 269 ALA A CA 1
ATOM 2187 C C . ALA A 1 269 ? -5.48 18.688 8.18 1 98.75 269 ALA A C 1
ATOM 2189 O O . ALA A 1 269 ? -5.926 19.828 8.258 1 98.75 269 ALA A O 1
ATOM 2190 N N . LEU A 1 270 ? -5.77 17.844 7.262 1 98.88 270 LEU A N 1
ATOM 2191 C CA . LEU A 1 270 ? -6.676 18.203 6.18 1 98.88 270 LEU A CA 1
ATOM 2192 C C . LEU A 1 270 ? -8.055 18.562 6.723 1 98.88 270 LEU A C 1
ATOM 2194 O O . LEU A 1 270 ? -8.625 19.578 6.34 1 98.88 270 LEU A O 1
ATOM 2198 N N . ILE A 1 271 ? -8.562 17.766 7.602 1 98.81 271 ILE A N 1
ATOM 2199 C CA . ILE A 1 271 ? -9.867 17.969 8.219 1 98.81 271 ILE A CA 1
ATOM 2200 C C . ILE A 1 271 ? -9.859 19.281 9 1 98.81 271 ILE A C 1
ATOM 2202 O O . ILE A 1 271 ? -10.719 20.141 8.797 1 98.81 271 ILE A O 1
ATOM 2206 N N . MET A 1 272 ? -8.859 19.469 9.805 1 98.69 272 MET A N 1
ATOM 2207 C CA . MET A 1 272 ? -8.82 20.594 10.742 1 98.69 272 MET A CA 1
ATOM 2208 C C . MET A 1 272 ? -8.531 21.906 10.016 1 98.69 272 MET A C 1
ATOM 2210 O O . MET A 1 272 ? -8.75 22.984 10.562 1 98.69 272 MET A O 1
ATOM 2214 N N . THR A 1 273 ? -8.047 21.828 8.812 1 98.75 273 THR A N 1
ATOM 2215 C CA . THR A 1 273 ? -7.734 23.031 8.055 1 98.75 273 THR A CA 1
ATOM 2216 C C . THR A 1 273 ? -8.953 23.516 7.266 1 98.75 273 THR A C 1
ATOM 2218 O O . THR A 1 273 ? -9.219 24.719 7.184 1 98.75 273 THR A O 1
ATOM 2221 N N . HIS A 1 274 ? -9.703 22.562 6.734 1 98.69 274 HIS A N 1
ATOM 2222 C CA . HIS A 1 274 ? -10.625 22.984 5.691 1 98.69 274 HIS A CA 1
ATOM 2223 C C . HIS A 1 274 ? -12.078 22.766 6.109 1 98.69 274 HIS A C 1
ATOM 2225 O O . HIS A 1 274 ? -12.977 23.453 5.641 1 98.69 274 HIS A O 1
ATOM 2231 N N . SER A 1 275 ? -12.391 21.797 6.953 1 98.31 275 SER A N 1
ATOM 2232 C CA . SER A 1 275 ? -13.766 21.375 7.203 1 98.31 275 SER A CA 1
ATOM 2233 C C . SER A 1 275 ? -14.523 22.406 8.039 1 98.31 275 SER A C 1
ATOM 2235 O O . SER A 1 275 ? -13.906 23.266 8.688 1 98.31 275 SER A O 1
ATOM 2237 N N . ASP A 1 276 ? -15.789 22.406 7.93 1 97.12 276 ASP A N 1
ATOM 2238 C CA . ASP A 1 276 ? -16.609 23.391 8.625 1 97.12 276 ASP A CA 1
ATOM 2239 C C . ASP A 1 276 ? -17.719 22.719 9.422 1 97.12 276 ASP A C 1
ATOM 2241 O O . ASP A 1 276 ? -17.672 21.516 9.656 1 97.12 276 ASP A O 1
ATOM 2245 N N . ASP A 1 277 ? -18.609 23.5 9.961 1 96.38 277 ASP A N 1
ATOM 2246 C CA . ASP A 1 277 ? -19.625 22.984 10.875 1 96.38 277 ASP A CA 1
ATOM 2247 C C . ASP A 1 277 ? -20.703 22.203 10.125 1 96.38 277 ASP A C 1
ATOM 2249 O O . ASP A 1 277 ? -21.578 21.594 10.734 1 96.38 277 ASP A O 1
ATOM 2253 N N . GLU A 1 278 ? -20.562 22.188 8.789 1 94.62 278 GLU A N 1
ATOM 2254 C CA . GLU A 1 278 ? -21.531 21.438 7.996 1 94.62 278 GLU A CA 1
ATOM 2255 C C . GLU A 1 278 ? -21 20.062 7.598 1 94.62 278 GLU A C 1
ATOM 2257 O O . GLU A 1 278 ? -21.75 19.203 7.16 1 94.62 278 GLU A O 1
ATOM 2262 N N . GLY A 1 279 ? -19.703 19.891 7.711 1 96.88 279 GLY A N 1
ATOM 2263 C CA . GLY A 1 279 ? -19.141 18.594 7.379 1 96.88 279 GLY A CA 1
ATOM 2264 C C . GLY A 1 279 ? -17.719 18.703 6.828 1 96.88 279 GLY A C 1
ATOM 2265 O O . GLY A 1 279 ? -17.062 19.719 6.996 1 96.88 279 GLY A O 1
ATOM 2266 N N . LEU A 1 280 ? -17.281 17.625 6.223 1 98.31 280 LEU A N 1
ATOM 2267 C CA . LEU A 1 280 ? -15.945 17.5 5.641 1 98.31 280 LEU A CA 1
ATOM 2268 C C . LEU A 1 280 ? -15.805 18.391 4.414 1 98.31 280 LEU A C 1
ATOM 2270 O O . LEU A 1 280 ? -16.75 18.547 3.635 1 98.31 280 LEU A O 1
ATOM 2274 N N . VAL A 1 281 ? -14.773 19.078 4.273 1 98.56 281 VAL A N 1
ATOM 2275 C CA . VAL A 1 281 ? -14.398 19.797 3.068 1 98.56 281 VAL A CA 1
ATOM 2276 C C . VAL A 1 281 ? -13.07 19.266 2.535 1 98.56 281 VAL A C 1
ATOM 2278 O O . VAL A 1 281 ? -12.062 19.281 3.24 1 98.56 281 VAL A O 1
ATOM 2281 N N . LEU A 1 282 ? -13.078 18.766 1.336 1 98.75 282 LEU A N 1
ATOM 2282 C CA . LEU A 1 282 ? -11.883 18.172 0.741 1 98.75 282 LEU A CA 1
ATOM 2283 C C . LEU A 1 282 ? -11.375 19.031 -0.414 1 98.75 282 LEU A C 1
ATOM 2285 O O . LEU A 1 282 ? -12.164 19.484 -1.252 1 98.75 282 LEU A O 1
ATOM 2289 N N . PRO A 1 283 ? -10.039 19.328 -0.413 1 98.81 283 PRO A N 1
ATOM 2290 C CA . PRO A 1 283 ? -9.484 19.797 -1.684 1 98.81 283 PRO A CA 1
ATOM 2291 C C . PRO A 1 283 ? -9.766 18.844 -2.842 1 98.81 283 PRO A C 1
ATOM 2293 O O . PRO A 1 283 ? -9.625 17.625 -2.695 1 98.81 283 PRO A O 1
ATOM 2296 N N . PRO A 1 284 ? -10.156 19.391 -3.961 1 98.75 284 PRO A N 1
ATOM 2297 C CA . PRO A 1 284 ? -10.555 18.562 -5.094 1 98.75 284 PRO A CA 1
ATOM 2298 C C . PRO A 1 284 ? -9.492 17.516 -5.461 1 98.75 284 PRO A C 1
ATOM 2300 O O . PRO A 1 284 ? -9.828 16.391 -5.832 1 98.75 284 PRO A O 1
ATOM 2303 N N . ARG A 1 285 ? -8.258 17.797 -5.332 1 98.69 285 ARG A N 1
ATOM 2304 C CA . ARG A 1 285 ? -7.184 16.906 -5.738 1 98.69 285 ARG A CA 1
ATOM 2305 C C . ARG A 1 285 ? -7.125 15.68 -4.824 1 98.69 285 ARG A C 1
ATOM 2307 O O . ARG A 1 285 ? -6.562 14.648 -5.195 1 98.69 285 ARG A O 1
ATOM 2314 N N . LEU A 1 286 ? -7.727 15.742 -3.645 1 98.81 286 LEU A N 1
ATOM 2315 C CA . LEU A 1 286 ? -7.688 14.633 -2.697 1 98.81 286 LEU A CA 1
ATOM 2316 C C . LEU A 1 286 ? -9.094 14.141 -2.379 1 98.81 286 LEU A C 1
ATOM 2318 O O . LEU A 1 286 ? -9.305 13.469 -1.364 1 98.81 286 LEU A O 1
ATOM 2322 N N . ALA A 1 287 ? -10.055 14.523 -3.207 1 98.81 287 ALA A N 1
ATOM 2323 C CA . ALA A 1 287 ? -11.422 14.016 -3.045 1 98.81 287 ALA A CA 1
ATOM 2324 C C . ALA A 1 287 ? -11.609 12.703 -3.795 1 98.81 287 ALA A C 1
ATOM 2326 O O . ALA A 1 287 ? -11.5 12.664 -5.023 1 98.81 287 ALA A O 1
ATOM 2327 N N . PRO A 1 288 ? -11.93 11.664 -3.078 1 98.38 288 PRO A N 1
ATOM 2328 C CA . PRO A 1 288 ? -12.164 10.398 -3.768 1 98.38 288 PRO A CA 1
ATOM 2329 C C . PRO A 1 288 ? -13.258 10.492 -4.828 1 98.38 288 PRO A C 1
ATOM 2331 O O . PRO A 1 288 ? -13.164 9.844 -5.875 1 98.38 288 PRO A O 1
ATOM 2334 N N . ILE A 1 289 ? -14.266 11.242 -4.504 1 98.44 289 ILE A N 1
ATOM 2335 C CA . ILE A 1 289 ? -15.32 11.641 -5.434 1 98.44 289 ILE A CA 1
ATOM 2336 C C . ILE A 1 289 ? -15.305 13.156 -5.613 1 98.44 289 ILE A C 1
ATOM 2338 O O . ILE A 1 289 ? -15.5 13.906 -4.652 1 98.44 289 ILE A O 1
ATOM 2342 N N . GLN A 1 290 ? -15.07 13.523 -6.828 1 98.75 290 GLN A N 1
ATOM 2343 C CA . GLN A 1 290 ? -15 14.953 -7.098 1 98.75 290 GLN A CA 1
ATOM 2344 C C . GLN A 1 290 ? -16.375 15.523 -7.438 1 98.75 290 GLN A C 1
ATOM 2346 O O . GLN A 1 290 ? -16.688 16.656 -7.094 1 98.75 290 GLN A O 1
ATOM 2351 N N . VAL A 1 291 ? -17.141 14.648 -8.125 1 98.69 291 VAL A N 1
ATOM 2352 C CA . VAL A 1 291 ? -18.469 15.062 -8.555 1 98.69 291 VAL A CA 1
ATOM 2353 C C . VAL A 1 291 ? -19.469 13.945 -8.281 1 98.69 291 VAL A C 1
ATOM 2355 O O . VAL A 1 291 ? -19.25 12.797 -8.664 1 98.69 291 VAL A O 1
ATOM 2358 N N . VAL A 1 292 ? -20.5 14.297 -7.605 1 98.62 292 VAL A N 1
ATOM 2359 C CA . VAL A 1 292 ? -21.594 13.344 -7.449 1 98.62 292 VAL A CA 1
ATOM 2360 C C . VAL A 1 292 ? -22.828 13.836 -8.203 1 98.62 292 VAL A C 1
ATOM 2362 O O . VAL A 1 292 ? -23.156 15.023 -8.164 1 98.62 292 VAL A O 1
ATOM 2365 N N . VAL A 1 293 ? -23.469 12.977 -8.992 1 98.56 293 VAL A N 1
ATOM 2366 C CA . VAL A 1 293 ? -24.703 13.289 -9.719 1 98.56 293 VAL A CA 1
ATOM 2367 C C . VAL A 1 293 ? -25.891 12.617 -9.031 1 98.56 293 VAL A C 1
ATOM 2369 O O . VAL A 1 293 ? -25.875 11.406 -8.805 1 98.56 293 VAL A O 1
ATOM 2372 N N . VAL A 1 294 ? -26.828 13.43 -8.711 1 98.25 294 VAL A N 1
ATOM 2373 C CA . VAL A 1 294 ? -28.047 12.906 -8.102 1 98.25 294 VAL A CA 1
ATOM 2374 C C . VAL A 1 294 ? -29.234 13.109 -9.047 1 98.25 294 VAL A C 1
ATOM 2376 O O . VAL A 1 294 ? -29.812 14.195 -9.109 1 98.25 294 VAL A O 1
ATOM 2379 N N . PRO A 1 295 ? -29.625 12.086 -9.75 1 98.06 295 PRO A N 1
ATOM 2380 C CA . PRO A 1 295 ? -30.828 12.18 -10.57 1 98.06 295 PRO A CA 1
ATOM 2381 C C . PRO A 1 295 ? -32.094 12.266 -9.742 1 98.06 295 PRO A C 1
ATOM 2383 O O . PRO A 1 295 ? -32.219 11.586 -8.719 1 98.06 295 PRO A O 1
ATOM 2386 N N . ILE A 1 296 ? -33.031 13.078 -10.18 1 97.12 296 ILE A N 1
ATOM 2387 C CA . ILE A 1 296 ? -34.281 13.258 -9.484 1 97.12 296 ILE A CA 1
ATOM 2388 C C . ILE A 1 296 ? -35.438 12.953 -10.43 1 97.12 296 ILE A C 1
ATOM 2390 O O . ILE A 1 296 ? -35.562 13.578 -11.484 1 97.12 296 ILE A O 1
ATOM 2394 N N . TYR A 1 297 ? -36.25 12.047 -10.102 1 95.56 297 TYR A N 1
ATOM 2395 C CA . TYR A 1 297 ? -37.375 11.672 -10.922 1 95.56 297 TYR A CA 1
ATOM 2396 C C . TYR A 1 297 ? -38.5 11.055 -10.062 1 95.56 297 TYR A C 1
ATOM 2398 O O . TYR A 1 297 ? -38.219 10.57 -8.961 1 95.56 297 TYR A O 1
ATOM 2406 N N . LYS A 1 298 ? -39.719 11.062 -10.625 1 92.94 298 LYS A N 1
ATOM 2407 C CA . LYS A 1 298 ? -40.844 10.609 -9.852 1 92.94 298 LYS A CA 1
ATOM 2408 C C . LYS A 1 298 ? -41.438 9.328 -10.438 1 92.94 298 LYS A C 1
ATOM 2410 O O . LYS A 1 298 ? -42.188 8.609 -9.766 1 92.94 298 LYS A O 1
ATOM 2415 N N . ASN A 1 299 ? -41.344 9.125 -11.789 1 93.81 299 ASN A N 1
ATOM 2416 C CA . ASN A 1 299 ? -41.875 7.957 -12.477 1 93.81 299 ASN A CA 1
ATOM 2417 C C . ASN A 1 299 ? -40.906 7.406 -13.508 1 93.81 299 ASN A C 1
ATOM 2419 O O . ASN A 1 299 ? -39.844 7.965 -13.719 1 93.81 299 ASN A O 1
ATOM 2423 N N . ASP A 1 300 ? -41.281 6.402 -14.102 1 94.19 300 ASP A N 1
ATOM 2424 C CA . ASP A 1 300 ? -40.406 5.68 -15.008 1 94.19 300 ASP A CA 1
ATOM 2425 C C . ASP A 1 300 ? -40.125 6.508 -16.266 1 94.19 300 ASP A C 1
ATOM 2427 O O . ASP A 1 300 ? -39 6.426 -16.812 1 94.19 300 ASP A O 1
ATOM 2431 N N . GLU A 1 301 ? -41.094 7.227 -16.641 1 94.44 301 GLU A N 1
ATOM 2432 C CA . GLU A 1 301 ? -40.906 8.062 -17.828 1 94.44 301 GLU A CA 1
ATOM 2433 C C . GLU A 1 301 ? -39.875 9.148 -17.562 1 94.44 301 GLU A C 1
ATOM 2435 O O . GLU A 1 301 ? -38.969 9.344 -18.375 1 94.44 301 GLU A O 1
ATOM 2440 N N . GLU A 1 302 ? -40 9.773 -16.5 1 95.5 302 GLU A N 1
ATOM 2441 C CA . GLU A 1 302 ? -39.031 10.781 -16.109 1 95.5 302 GLU A CA 1
ATOM 2442 C C . GLU A 1 302 ? -37.656 10.164 -15.883 1 95.5 302 GLU A C 1
ATOM 2444 O O . GLU A 1 302 ? -36.656 10.758 -16.234 1 95.5 302 GLU A O 1
ATOM 2449 N N . ARG A 1 303 ? -37.656 9.023 -15.281 1 96.44 303 ARG A N 1
ATOM 2450 C CA . ARG A 1 303 ? -36.406 8.328 -15.016 1 96.44 303 ARG A CA 1
ATOM 2451 C C . ARG A 1 303 ? -35.625 8.078 -16.312 1 96.44 303 ARG A C 1
ATOM 2453 O O . ARG A 1 303 ? -34.406 8.336 -16.391 1 96.44 303 ARG A O 1
ATOM 2460 N N . SER A 1 304 ? -36.281 7.605 -17.25 1 96.75 304 SER A N 1
ATOM 2461 C CA . SER A 1 304 ? -35.656 7.305 -18.516 1 96.75 304 SER A CA 1
ATOM 2462 C C . SER A 1 304 ? -35.031 8.555 -19.141 1 96.75 304 SER A C 1
ATOM 2464 O O . SER A 1 304 ? -33.906 8.508 -19.641 1 96.75 304 SER A O 1
ATOM 2466 N N . LEU A 1 305 ? -35.781 9.594 -19.047 1 95.62 305 LEU A N 1
ATOM 2467 C CA . LEU A 1 305 ? -35.344 10.859 -19.625 1 95.62 305 LEU A CA 1
ATOM 2468 C C . LEU A 1 305 ? -34.125 11.383 -18.859 1 95.62 305 LEU A C 1
ATOM 2470 O O . LEU A 1 305 ? -33.125 11.773 -19.469 1 95.62 305 LEU A O 1
ATOM 2474 N N . VAL A 1 306 ? -34.219 11.383 -17.625 1 97.44 306 VAL A N 1
ATOM 2475 C CA . VAL A 1 306 ? -33.188 11.953 -16.781 1 97.44 306 VAL A CA 1
ATOM 2476 C C . VAL A 1 306 ? -31.922 11.094 -16.844 1 97.44 306 VAL A C 1
ATOM 2478 O O . VAL A 1 306 ? -30.812 11.617 -17 1 97.44 306 VAL A O 1
ATOM 2481 N N . MET A 1 307 ? -32.094 9.805 -16.781 1 97.56 307 MET A N 1
ATOM 2482 C CA . MET A 1 307 ? -30.938 8.898 -16.766 1 97.56 307 MET A CA 1
ATOM 2483 C C . MET A 1 307 ? -30.219 8.93 -18.094 1 97.56 307 MET A C 1
ATOM 2485 O O . MET A 1 307 ? -28.984 8.773 -18.141 1 97.56 307 MET A O 1
ATOM 2489 N N . ALA A 1 308 ? -30.922 9.164 -19.141 1 96.75 308 ALA A N 1
ATOM 2490 C CA . ALA A 1 308 ? -30.266 9.297 -20.453 1 96.75 308 ALA A CA 1
ATOM 2491 C C . ALA A 1 308 ? -29.344 10.508 -20.469 1 96.75 308 ALA A C 1
ATOM 2493 O O . ALA A 1 308 ? -28.234 10.438 -21 1 96.75 308 ALA A O 1
ATOM 2494 N N . ALA A 1 309 ? -29.828 11.555 -19.938 1 96 309 ALA A N 1
ATOM 2495 C CA . ALA A 1 309 ? -29.016 12.766 -19.859 1 96 309 ALA A CA 1
ATOM 2496 C C . ALA A 1 309 ? -27.797 12.555 -18.969 1 96 309 ALA A C 1
ATOM 2498 O O . ALA A 1 309 ? -26.703 13 -19.297 1 96 309 ALA A O 1
ATOM 2499 N N . VAL A 1 310 ? -27.984 11.883 -17.844 1 97.5 310 VAL A N 1
ATOM 2500 C CA . VAL A 1 310 ? -26.906 11.602 -16.906 1 97.5 310 VAL A CA 1
ATOM 2501 C C . VAL A 1 310 ? -25.844 10.734 -17.562 1 97.5 310 VAL A C 1
ATOM 2503 O O . VAL A 1 310 ? -24.641 11.008 -17.438 1 97.5 310 VAL A O 1
ATOM 2506 N N . GLU A 1 311 ? -26.25 9.75 -18.266 1 96.88 311 GLU A N 1
ATOM 2507 C CA . GLU A 1 311 ? -25.328 8.859 -18.969 1 96.88 311 GLU A CA 1
ATOM 2508 C C . GLU A 1 311 ? -24.5 9.609 -20.016 1 96.88 311 GLU A C 1
ATOM 2510 O O . GLU A 1 311 ? -23.297 9.375 -20.156 1 96.88 311 GLU A O 1
ATOM 2515 N N . GLN A 1 312 ? -25.172 10.461 -20.641 1 95 312 GLN A N 1
ATOM 2516 C CA . GLN A 1 312 ? -24.484 11.25 -21.656 1 95 312 GLN A CA 1
ATOM 2517 C C . GLN A 1 312 ? -23.438 12.164 -21.031 1 95 312 GLN A C 1
ATOM 2519 O O . GLN A 1 312 ? -22.297 12.234 -21.516 1 95 312 GLN A O 1
ATOM 2524 N N . MET A 1 313 ? -23.812 12.781 -20.031 1 94.56 313 MET A N 1
ATOM 2525 C CA . MET A 1 313 ? -22.906 13.719 -19.375 1 94.56 313 MET A CA 1
ATOM 2526 C C . MET A 1 313 ? -21.703 12.984 -18.766 1 94.56 313 MET A C 1
ATOM 2528 O O . MET A 1 313 ? -20.562 13.43 -18.906 1 94.56 313 MET A O 1
ATOM 2532 N N . THR A 1 314 ? -21.891 11.805 -18.188 1 95.81 314 THR A N 1
ATOM 2533 C CA . THR A 1 314 ? -20.844 11.125 -17.438 1 95.81 314 THR A CA 1
ATOM 2534 C C . THR A 1 314 ? -19.938 10.328 -18.359 1 95.81 314 THR A C 1
ATOM 2536 O O . THR A 1 314 ? -18.828 9.969 -17.984 1 95.81 314 THR A O 1
ATOM 2539 N N . ALA A 1 315 ? -20.391 10.062 -19.531 1 95.62 315 ALA A N 1
ATOM 2540 C CA . ALA A 1 315 ? -19.547 9.375 -20.516 1 95.62 315 ALA A CA 1
ATOM 2541 C C . ALA A 1 315 ? -18.281 10.172 -20.797 1 95.62 315 ALA A C 1
ATOM 2543 O O . ALA A 1 315 ? -17.203 9.602 -21 1 95.62 315 ALA A O 1
ATOM 2544 N N . ALA A 1 316 ? -18.453 11.461 -20.766 1 94.19 316 ALA A N 1
ATOM 2545 C CA . ALA A 1 316 ? -17.344 12.352 -21.062 1 94.19 316 ALA A CA 1
ATOM 2546 C C . ALA A 1 316 ? -16.391 12.461 -19.891 1 94.19 316 ALA A C 1
ATOM 2548 O O . ALA A 1 316 ? -15.258 12.938 -20.031 1 94.19 316 ALA A O 1
ATOM 2549 N N . TRP A 1 317 ? -16.844 11.984 -18.75 1 96.44 317 TRP A N 1
ATOM 2550 C CA . TRP A 1 317 ? -16.078 12.18 -17.516 1 96.44 317 TRP A CA 1
ATOM 2551 C C . TRP A 1 317 ? -15.148 10.992 -17.266 1 96.44 317 TRP A C 1
ATOM 2553 O O . TRP A 1 317 ? -14.211 11.094 -16.469 1 96.44 317 TRP A O 1
ATOM 2563 N N . LYS A 1 318 ? -15.406 9.875 -17.922 1 92.81 318 LYS A N 1
ATOM 2564 C CA . LYS A 1 318 ? -14.625 8.672 -17.688 1 92.81 318 LYS A CA 1
ATOM 2565 C C . LYS A 1 318 ? -13.148 8.906 -17.984 1 92.81 318 LYS A C 1
ATOM 2567 O O . LYS A 1 318 ? -12.797 9.375 -19.078 1 92.81 318 LYS A O 1
ATOM 2572 N N . GLY A 1 319 ? -12.297 8.648 -16.969 1 89.06 319 GLY A N 1
ATOM 2573 C CA . GLY A 1 319 ? -10.859 8.82 -17.125 1 89.06 319 GLY A CA 1
ATOM 2574 C C . GLY A 1 319 ? -10.406 10.25 -16.906 1 89.06 319 GLY A C 1
ATOM 2575 O O . GLY A 1 319 ? -9.203 10.531 -16.891 1 89.06 319 GLY A O 1
ATOM 2576 N N . ARG A 1 320 ? -11.383 11.133 -16.656 1 92.94 320 ARG A N 1
ATOM 2577 C CA . ARG A 1 320 ? -11.055 12.555 -16.531 1 92.94 320 ARG A CA 1
ATOM 2578 C C . ARG A 1 320 ? -11.422 13.07 -15.148 1 92.94 320 ARG A C 1
ATOM 2580 O O . ARG A 1 320 ? -10.688 13.883 -14.57 1 92.94 320 ARG A O 1
ATOM 2587 N N . LEU A 1 321 ? -12.547 12.609 -14.68 1 97.19 321 LEU A N 1
ATOM 2588 C CA . LEU A 1 321 ? -13.062 13.023 -13.375 1 97.19 321 LEU A CA 1
ATOM 2589 C C . LEU A 1 321 ? -13.383 11.805 -12.508 1 97.19 321 LEU A C 1
ATOM 2591 O O . LEU A 1 321 ? -13.773 10.758 -13.023 1 97.19 321 LEU A O 1
ATOM 2595 N N . ARG A 1 322 ? -13.133 11.922 -11.266 1 97.69 322 ARG A N 1
ATOM 2596 C CA . ARG A 1 322 ? -13.641 10.938 -10.32 1 97.69 322 ARG A CA 1
ATOM 2597 C C . ARG A 1 322 ? -15.078 11.25 -9.914 1 97.69 322 ARG A C 1
ATOM 2599 O O . ARG A 1 322 ? -15.32 12.164 -9.125 1 97.69 322 ARG A O 1
ATOM 2606 N N . PHE A 1 323 ? -16.031 10.508 -10.484 1 97.94 323 PHE A N 1
ATOM 2607 C CA . PHE A 1 323 ? -17.422 10.867 -10.258 1 97.94 323 PHE A CA 1
ATOM 2608 C C . PHE A 1 323 ? -18.234 9.648 -9.812 1 97.94 323 PHE A C 1
ATOM 2610 O O . PHE A 1 323 ? -17.75 8.516 -9.898 1 97.94 323 PHE A O 1
ATOM 2617 N N . LYS A 1 324 ? -19.375 9.938 -9.211 1 97.56 324 LYS A N 1
ATOM 2618 C CA . LYS A 1 324 ? -20.344 8.922 -8.789 1 97.56 324 LYS A CA 1
ATOM 2619 C C . LYS A 1 324 ? -21.766 9.344 -9.141 1 97.56 324 LYS A C 1
ATOM 2621 O O . LYS A 1 324 ? -22.141 10.508 -8.969 1 97.56 324 LYS A O 1
ATOM 2626 N N . VAL A 1 325 ? -22.516 8.422 -9.766 1 97.81 325 VAL A N 1
ATOM 2627 C CA . VAL A 1 325 ? -23.953 8.625 -9.945 1 97.81 325 VAL A CA 1
ATOM 2628 C C . VAL A 1 325 ? -24.703 7.938 -8.812 1 97.81 325 VAL A C 1
ATOM 2630 O O . VAL A 1 325 ? -24.672 6.711 -8.68 1 97.81 325 VAL A O 1
ATOM 2633 N N . ASP A 1 326 ? -25.328 8.711 -7.957 1 97.44 326 ASP A N 1
ATOM 2634 C CA . ASP A 1 326 ? -26.109 8.156 -6.859 1 97.44 326 ASP A CA 1
ATOM 2635 C C . ASP A 1 326 ? -27.578 7.996 -7.266 1 97.44 326 ASP A C 1
ATOM 2637 O O . ASP A 1 326 ? -28.406 8.859 -6.969 1 97.44 326 ASP A O 1
ATOM 2641 N N . ASP A 1 327 ? -27.812 6.84 -7.828 1 95.06 327 ASP A N 1
ATOM 2642 C CA . ASP A 1 327 ? -29.172 6.57 -8.305 1 95.06 327 ASP A CA 1
ATOM 2643 C C . ASP A 1 327 ? -29.922 5.672 -7.324 1 95.06 327 ASP A C 1
ATOM 2645 O O . ASP A 1 327 ? -30.906 5.023 -7.695 1 95.06 327 ASP A O 1
ATOM 2649 N N . ARG A 1 328 ? -29.484 5.625 -6.012 1 91.12 328 ARG A N 1
ATOM 2650 C CA . ARG A 1 328 ? -30.188 4.836 -5.008 1 91.12 328 ARG A CA 1
ATOM 2651 C C . ARG A 1 328 ? -31.625 5.305 -4.855 1 91.12 328 ARG A C 1
ATOM 2653 O O . ARG A 1 328 ? -31.891 6.496 -4.68 1 91.12 328 ARG A O 1
ATOM 2660 N N . ASP A 1 329 ? -32.562 4.395 -4.902 1 87.88 329 ASP A N 1
ATOM 2661 C CA . ASP A 1 329 ? -33.969 4.766 -4.898 1 87.88 329 ASP A CA 1
ATOM 2662 C C . ASP A 1 329 ? -34.562 4.652 -3.496 1 87.88 329 ASP A C 1
ATOM 2664 O O . ASP A 1 329 ? -35.688 5.113 -3.25 1 87.88 329 ASP A O 1
ATOM 2668 N N . ASN A 1 330 ? -33.688 4.145 -2.68 1 86.31 330 ASN A N 1
ATOM 2669 C CA . ASN A 1 330 ? -34.219 3.953 -1.324 1 86.31 330 ASN A CA 1
ATOM 2670 C C . ASN A 1 330 ? -33.938 5.176 -0.451 1 86.31 330 ASN A C 1
ATOM 2672 O O . ASN A 1 330 ? -34.375 5.223 0.705 1 86.31 330 ASN A O 1
ATOM 2676 N N . TYR A 1 331 ? -33.344 6.219 -0.968 1 91.62 331 TYR A N 1
ATOM 2677 C CA . TYR A 1 331 ? -33.062 7.449 -0.236 1 91.62 331 TYR A CA 1
ATOM 2678 C C . TYR A 1 331 ? -33.625 8.664 -0.97 1 91.62 331 TYR A C 1
ATOM 2680 O O . TYR A 1 331 ? -33.625 8.711 -2.201 1 91.62 331 TYR A O 1
ATOM 2688 N N . SER A 1 332 ? -34.094 9.602 -0.195 1 94.12 332 SER A N 1
ATOM 2689 C CA . SER A 1 332 ? -34.562 10.852 -0.77 1 94.12 332 SER A CA 1
ATOM 2690 C C . SER A 1 332 ? -33.438 11.703 -1.296 1 94.12 332 SER A C 1
ATOM 2692 O O . SER A 1 332 ? -32.281 11.539 -0.861 1 94.12 332 SER A O 1
ATOM 2694 N N . PRO A 1 333 ? -33.719 12.531 -2.26 1 94.5 333 PRO A N 1
ATOM 2695 C CA . PRO A 1 333 ? -32.688 13.453 -2.721 1 94.5 333 PRO A CA 1
ATOM 2696 C C . PRO A 1 333 ? -32.062 14.25 -1.581 1 94.5 333 PRO A C 1
ATOM 2698 O O . PRO A 1 333 ? -30.844 14.414 -1.538 1 94.5 333 PRO A O 1
ATOM 2701 N N . GLY A 1 334 ? -32.875 14.711 -0.701 1 94.88 334 GLY A N 1
ATOM 2702 C CA . GLY A 1 334 ? -32.375 15.469 0.437 1 94.88 334 GLY A CA 1
ATOM 2703 C C . GLY A 1 334 ? -31.375 14.688 1.265 1 94.88 334 GLY A C 1
ATOM 2704 O O . GLY A 1 334 ? -30.344 15.234 1.676 1 94.88 334 GLY A O 1
ATOM 2705 N N . TYR A 1 335 ? -31.703 13.461 1.485 1 95.56 335 TYR A N 1
ATOM 2706 C CA . TYR A 1 335 ? -30.781 12.602 2.221 1 95.56 335 TYR A CA 1
ATOM 2707 C C . TYR A 1 335 ? -29.453 12.469 1.484 1 95.56 335 TYR A C 1
ATOM 2709 O O . TYR A 1 335 ? -28.391 12.586 2.092 1 95.56 335 TYR A O 1
ATOM 2717 N N . LYS A 1 336 ? -29.562 12.273 0.203 1 96.75 336 LYS A N 1
ATOM 2718 C CA . LYS A 1 336 ? -28.375 12.117 -0.61 1 96.75 336 LYS A CA 1
ATOM 2719 C C . LYS A 1 336 ? -27.547 13.398 -0.625 1 96.75 336 LYS A C 1
ATOM 2721 O O . LYS A 1 336 ? -26.312 13.352 -0.518 1 96.75 336 LYS A O 1
ATOM 2726 N N . PHE A 1 337 ? -28.219 14.508 -0.718 1 95.75 337 PHE A N 1
ATOM 2727 C CA . PHE A 1 337 ? -27.531 15.789 -0.691 1 95.75 337 PHE A CA 1
ATOM 2728 C C . PHE A 1 337 ? -26.734 15.945 0.597 1 95.75 337 PHE A C 1
ATOM 2730 O O . PHE A 1 337 ? -25.547 16.297 0.562 1 95.75 337 PHE A O 1
ATOM 2737 N N . ASN A 1 338 ? -27.359 15.664 1.658 1 94.88 338 ASN A N 1
ATOM 2738 C CA . ASN A 1 338 ? -26.734 15.812 2.967 1 94.88 338 ASN A CA 1
ATOM 2739 C C . ASN A 1 338 ? -25.547 14.859 3.131 1 94.88 338 ASN A C 1
ATOM 2741 O O . ASN A 1 338 ? -24.5 15.242 3.656 1 94.88 338 ASN A O 1
ATOM 2745 N N . GLU A 1 339 ? -25.734 13.648 2.674 1 96.19 339 GLU A N 1
ATOM 2746 C CA . GLU A 1 339 ? -24.672 12.648 2.791 1 96.19 339 GLU A CA 1
ATOM 2747 C C . GLU A 1 339 ? -23.406 13.094 2.068 1 96.19 339 GLU A C 1
ATOM 2749 O O . GLU A 1 339 ? -22.312 13.016 2.625 1 96.19 339 GLU A O 1
ATOM 2754 N N . TRP A 1 340 ? -23.594 13.562 0.896 1 97.06 340 TRP A N 1
ATOM 2755 C CA . TRP A 1 340 ? -22.422 13.906 0.08 1 97.06 340 TRP A CA 1
ATOM 2756 C C . TRP A 1 340 ? -21.812 15.219 0.541 1 97.06 340 TRP A C 1
ATOM 2758 O O . TRP A 1 340 ? -20.594 15.43 0.398 1 97.06 340 TRP A O 1
ATOM 2768 N N . GLU A 1 341 ? -22.656 16.062 1.125 1 95.56 341 GLU A N 1
ATOM 2769 C CA . GLU A 1 341 ? -22.141 17.266 1.764 1 95.56 341 GLU A CA 1
ATOM 2770 C C . GLU A 1 341 ? -21.297 16.922 2.984 1 95.56 341 GLU A C 1
ATOM 2772 O O . GLU A 1 341 ? -20.203 17.469 3.168 1 95.56 341 GLU A O 1
ATOM 2777 N N . LEU A 1 342 ? -21.766 16.031 3.76 1 96.75 342 LEU A N 1
ATOM 2778 C CA . LEU A 1 342 ? -21.047 15.586 4.949 1 96.75 342 LEU A CA 1
ATOM 2779 C C . LEU A 1 342 ? -19.719 14.922 4.574 1 96.75 342 LEU A C 1
ATOM 2781 O O . LEU A 1 342 ? -18.719 15.086 5.277 1 96.75 342 LEU A O 1
ATOM 2785 N N . LYS A 1 343 ? -19.703 14.258 3.438 1 98.06 343 LYS A N 1
ATOM 2786 C CA . LYS A 1 343 ? -18.531 13.516 3.01 1 98.06 343 LYS A CA 1
ATOM 2787 C C . LYS A 1 343 ? -17.547 14.422 2.285 1 98.06 343 LYS A C 1
ATOM 2789 O O . LYS A 1 343 ? -16.438 14 1.945 1 98.06 343 LYS A O 1
ATOM 2794 N N . GLY A 1 344 ? -17.938 15.625 2.037 1 98.06 344 GLY A N 1
ATOM 2795 C CA . GLY A 1 344 ? -17.031 16.641 1.538 1 98.06 344 GLY A CA 1
ATOM 2796 C C . GLY A 1 344 ? -16.828 16.562 0.036 1 98.06 344 GLY A C 1
ATOM 2797 O O . GLY A 1 344 ? -15.797 17.016 -0.477 1 98.06 344 GLY A O 1
ATOM 2798 N N . VAL A 1 345 ? -17.781 16.016 -0.726 1 98.44 345 VAL A N 1
ATOM 2799 C CA . VAL A 1 345 ? -17.672 15.977 -2.18 1 98.44 345 VAL A CA 1
ATOM 2800 C C . VAL A 1 345 ? -17.672 17.391 -2.746 1 98.44 345 VAL A C 1
ATOM 2802 O O . VAL A 1 345 ? -18.609 18.156 -2.506 1 98.44 345 VAL A O 1
ATOM 2805 N N . PRO A 1 346 ? -16.766 17.766 -3.52 1 98.56 346 PRO A N 1
ATOM 2806 C CA . PRO A 1 346 ? -16.578 19.156 -3.928 1 98.56 346 PRO A CA 1
ATOM 2807 C C . PRO A 1 346 ? -17.766 19.703 -4.723 1 98.56 346 PRO A C 1
ATOM 2809 O O . PRO A 1 346 ? -18.219 20.828 -4.48 1 98.56 346 PRO A O 1
ATOM 2812 N N . VAL A 1 347 ? -18.281 18.828 -5.645 1 98.44 347 VAL A N 1
ATOM 2813 C CA . VAL A 1 347 ? -19.344 19.312 -6.52 1 98.44 347 VAL A CA 1
ATOM 2814 C C . VAL A 1 347 ? -20.5 18.328 -6.539 1 98.44 347 VAL A C 1
ATOM 2816 O O . VAL A 1 347 ? -20.297 17.125 -6.723 1 98.44 347 VAL A O 1
ATOM 2819 N N . ARG A 1 348 ? -21.656 18.797 -6.312 1 98.12 348 ARG A N 1
ATOM 2820 C CA . ARG A 1 348 ? -22.875 18 -6.469 1 98.12 348 ARG A CA 1
ATOM 2821 C C . ARG A 1 348 ? -23.719 18.5 -7.629 1 98.12 348 ARG A C 1
ATOM 2823 O O . ARG A 1 348 ? -23.922 19.719 -7.77 1 98.12 348 ARG A O 1
ATOM 2830 N N . ILE A 1 349 ? -24.141 17.641 -8.438 1 98.19 349 ILE A N 1
ATOM 2831 C CA . ILE A 1 349 ? -24.984 17.969 -9.578 1 98.19 349 ILE A CA 1
ATOM 2832 C C . ILE A 1 349 ? -26.359 17.328 -9.406 1 98.19 349 ILE A C 1
ATOM 2834 O O . ILE A 1 349 ? -26.453 16.125 -9.156 1 98.19 349 ILE A O 1
ATOM 2838 N N . GLU A 1 350 ? -27.328 18.172 -9.5 1 97.62 350 GLU A N 1
ATOM 2839 C CA . GLU A 1 350 ? -28.719 17.719 -9.492 1 97.62 350 GLU A CA 1
ATOM 2840 C C . GLU A 1 350 ? -29.344 17.828 -10.883 1 97.62 350 GLU A C 1
ATOM 2842 O O . GLU A 1 350 ? -29.156 18.828 -11.578 1 97.62 350 GLU A O 1
ATOM 2847 N N . VAL A 1 351 ? -30.031 16.766 -11.242 1 97.56 351 VAL A N 1
ATOM 2848 C CA . VAL A 1 351 ? -30.641 16.781 -12.57 1 97.56 351 VAL A CA 1
ATOM 2849 C C . VAL A 1 351 ? -32.062 16.219 -12.484 1 97.56 351 VAL A C 1
ATOM 2851 O O . VAL A 1 351 ? -32.25 15.055 -12.133 1 97.56 351 VAL A O 1
ATOM 2854 N N . GLY A 1 352 ? -33.031 17.016 -12.789 1 97.12 352 GLY A N 1
ATOM 2855 C CA . GLY A 1 352 ? -34.406 16.609 -12.898 1 97.12 352 GLY A CA 1
ATOM 2856 C C . GLY A 1 352 ? -34.969 16.797 -14.297 1 97.12 352 GLY A C 1
ATOM 2857 O O . GLY A 1 352 ? -34.281 17.234 -15.203 1 97.12 352 GLY A O 1
ATOM 2858 N N . PRO A 1 353 ? -36.25 16.453 -14.406 1 96.94 353 PRO A N 1
ATOM 2859 C CA . PRO A 1 353 ? -36.875 16.562 -15.727 1 96.94 353 PRO A CA 1
ATOM 2860 C C . PRO A 1 353 ? -36.875 18 -16.266 1 96.94 353 PRO A C 1
ATOM 2862 O O . PRO A 1 353 ? -36.656 18.203 -17.469 1 96.94 353 PRO A O 1
ATOM 2865 N N . LYS A 1 354 ? -37.094 18.891 -15.453 1 96.38 354 LYS A N 1
ATOM 2866 C CA . LYS A 1 354 ? -37.094 20.281 -15.867 1 96.38 354 LYS A CA 1
ATOM 2867 C C . LYS A 1 354 ? -35.719 20.719 -16.328 1 96.38 354 LYS A C 1
ATOM 2869 O O . LYS A 1 354 ? -35.562 21.5 -17.266 1 96.38 354 LYS A O 1
ATOM 2874 N N . ASP A 1 355 ? -34.688 20.25 -15.641 1 96.62 355 ASP A N 1
ATOM 2875 C CA . ASP A 1 355 ? -33.312 20.531 -16.016 1 96.62 355 ASP A CA 1
ATOM 2876 C C . ASP A 1 355 ? -33 19.953 -17.391 1 96.62 355 ASP A C 1
ATOM 2878 O O . ASP A 1 355 ? -32.344 20.609 -18.203 1 96.62 355 ASP A O 1
ATOM 2882 N N . VAL A 1 356 ? -33.438 18.797 -17.625 1 96.81 356 VAL A N 1
ATOM 2883 C CA . VAL A 1 356 ? -33.188 18.125 -18.906 1 96.81 356 VAL A CA 1
ATOM 2884 C C . VAL A 1 356 ? -33.875 18.906 -20.031 1 96.81 356 VAL A C 1
ATOM 2886 O O . VAL A 1 356 ? -33.281 19.125 -21.094 1 96.81 356 VAL A O 1
ATOM 2889 N N . ALA A 1 357 ? -35.062 19.312 -19.719 1 96.25 357 ALA A N 1
ATOM 2890 C CA . ALA A 1 357 ? -35.844 20.062 -20.719 1 96.25 357 ALA A CA 1
ATOM 2891 C C . ALA A 1 357 ? -35.125 21.375 -21.078 1 96.25 357 ALA A C 1
ATOM 2893 O O . ALA A 1 357 ? -35.156 21.797 -22.234 1 96.25 357 ALA A O 1
ATOM 2894 N N . LYS A 1 358 ? -34.5 21.953 -20.094 1 97 358 LYS A N 1
ATOM 2895 C CA . LYS A 1 358 ? -33.844 23.234 -20.281 1 97 358 LYS A CA 1
ATOM 2896 C C . LYS A 1 358 ? -32.375 23.047 -20.672 1 97 358 LYS A C 1
ATOM 2898 O O . LYS A 1 358 ? -31.672 24.031 -20.891 1 97 358 LYS A O 1
ATOM 2903 N N . GLU A 1 359 ? -31.938 21.781 -20.688 1 96.75 359 GLU A N 1
ATOM 2904 C CA . GLU A 1 359 ? -30.547 21.438 -20.984 1 96.75 359 GLU A CA 1
ATOM 2905 C C . GLU A 1 359 ? -29.578 22.094 -20 1 96.75 359 GLU A C 1
ATOM 2907 O O . GLU A 1 359 ? -28.578 22.672 -20.391 1 96.75 359 GLU A O 1
ATOM 2912 N N . THR A 1 360 ? -29.969 22.094 -18.812 1 97.56 360 THR A N 1
ATOM 2913 C CA . THR A 1 360 ? -29.156 22.625 -17.734 1 97.56 360 THR A CA 1
ATOM 2914 C C . THR A 1 360 ? -29.016 21.609 -16.609 1 97.56 360 THR A C 1
ATOM 2916 O O . THR A 1 360 ? -29.594 20.516 -16.672 1 97.56 360 THR A O 1
ATOM 2919 N N . VAL A 1 361 ? -28.172 21.859 -15.664 1 97.94 361 VAL A N 1
ATOM 2920 C CA . VAL A 1 361 ? -28.062 21.109 -14.422 1 97.94 361 VAL A CA 1
ATOM 2921 C C . VAL A 1 361 ? -27.953 22.062 -13.242 1 97.94 361 VAL A C 1
ATOM 2923 O O . VAL A 1 361 ? -27.531 23.219 -13.406 1 97.94 361 VAL A O 1
ATOM 2926 N N . ALA A 1 362 ? -28.406 21.641 -12.133 1 97.38 362 ALA A N 1
ATOM 2927 C CA . ALA A 1 362 ? -28.172 22.391 -10.898 1 97.38 362 ALA A CA 1
ATOM 2928 C C . ALA A 1 362 ? -26.844 21.969 -10.258 1 97.38 362 ALA A C 1
ATOM 2930 O O . ALA A 1 362 ? -26.641 20.781 -9.961 1 97.38 362 ALA A O 1
ATOM 2931 N N . LEU A 1 363 ? -26 22.906 -10.055 1 97.44 363 LEU A N 1
ATOM 2932 C CA . LEU A 1 363 ? -24.672 22.656 -9.523 1 97.44 363 LEU A CA 1
ATOM 2933 C C . LEU A 1 363 ? -24.516 23.281 -8.148 1 97.44 363 LEU A C 1
ATOM 2935 O O . LEU A 1 363 ? -24.875 24.438 -7.941 1 97.44 363 LEU A O 1
ATOM 2939 N N . ALA A 1 364 ? -24.031 22.516 -7.191 1 97 364 ALA A N 1
ATOM 2940 C CA . ALA A 1 364 ? -23.766 23 -5.84 1 97 364 ALA A CA 1
ATOM 2941 C C . ALA A 1 364 ? -22.312 22.766 -5.449 1 97 364 ALA A C 1
ATOM 2943 O O . ALA A 1 364 ? -21.797 21.656 -5.574 1 97 364 ALA A O 1
ATOM 2944 N N . ARG A 1 365 ? -21.672 23.797 -4.938 1 97.19 365 ARG A N 1
ATOM 2945 C CA . ARG A 1 365 ? -20.297 23.719 -4.441 1 97.19 365 ARG A CA 1
ATOM 2946 C C . ARG A 1 365 ? -20.266 23.438 -2.943 1 97.19 365 ARG A C 1
ATOM 2948 O O . ARG A 1 365 ? -21.031 24.047 -2.182 1 97.19 365 ARG A O 1
ATOM 2955 N N . ARG A 1 366 ? -19.359 22.578 -2.516 1 97.06 366 ARG A N 1
ATOM 2956 C CA . ARG A 1 366 ? -19.25 22.219 -1.103 1 97.06 366 ARG A CA 1
ATOM 2957 C C . ARG A 1 366 ? -18.547 23.344 -0.317 1 97.06 366 ARG A C 1
ATOM 2959 O O . ARG A 1 366 ? -18.891 23.578 0.845 1 97.06 366 ARG A O 1
ATOM 2966 N N . ASP A 1 367 ? -17.578 24.078 -0.945 1 93.38 367 ASP A N 1
ATOM 2967 C CA . ASP A 1 367 ? -16.734 25.031 -0.236 1 93.38 367 ASP A CA 1
ATOM 2968 C C . ASP A 1 367 ? -17.484 26.344 -0 1 93.38 367 ASP A C 1
ATOM 2970 O O . ASP A 1 367 ? -17.016 27.188 0.763 1 93.38 367 ASP A O 1
ATOM 2974 N N . ILE A 1 368 ? -18.609 26.484 -0.701 1 91.19 368 ILE A N 1
ATOM 2975 C CA . ILE A 1 368 ? -19.516 27.609 -0.494 1 91.19 368 ILE A CA 1
ATOM 2976 C C . ILE A 1 368 ? -20.906 27.109 -0.104 1 91.19 368 ILE A C 1
ATOM 2978 O O . ILE A 1 368 ? -21.734 26.859 -0.97 1 91.19 368 ILE A O 1
ATOM 2982 N N . PRO A 1 369 ? -21.156 27.062 1.182 1 81.56 369 PRO A N 1
ATOM 2983 C CA . PRO A 1 369 ? -22.406 26.453 1.64 1 81.56 369 PRO A CA 1
ATOM 2984 C C . PRO A 1 369 ? -23.641 27.297 1.316 1 81.56 369 PRO A C 1
ATOM 2986 O O . PRO A 1 369 ? -23.531 28.516 1.204 1 81.56 369 PRO A O 1
ATOM 2989 N N . GLY A 1 370 ? -24.719 26.594 1.12 1 83 370 GLY A N 1
ATOM 2990 C CA . GLY A 1 370 ? -26.016 27.25 0.963 1 83 370 GLY A CA 1
ATOM 2991 C C . GLY A 1 370 ? -26.297 27.672 -0.467 1 83 370 GLY A C 1
ATOM 2992 O O . GLY A 1 370 ? -25.781 27.078 -1.409 1 83 370 GLY A O 1
ATOM 2993 N N . LYS A 1 371 ? -27.109 28.594 -0.591 1 87 371 LYS A N 1
ATOM 2994 C CA . LYS A 1 371 ? -27.594 29.031 -1.895 1 87 371 LYS A CA 1
ATOM 2995 C C . LYS A 1 371 ? -26.484 29.734 -2.678 1 87 371 LYS A C 1
ATOM 2997 O O . LYS A 1 371 ? -26.453 29.688 -3.908 1 87 371 LYS A O 1
ATOM 3002 N N . ALA A 1 372 ? -25.594 30.266 -1.954 1 87.81 372 ALA A N 1
ATOM 3003 C CA . ALA A 1 372 ? -24.516 31.031 -2.584 1 87.81 372 ALA A CA 1
ATOM 3004 C C . ALA A 1 372 ? -23.625 30.109 -3.424 1 87.81 372 ALA A C 1
ATOM 3006 O O . ALA A 1 372 ? -23 30.562 -4.383 1 87.81 372 ALA A O 1
ATOM 3007 N N . GLY A 1 373 ? -23.672 28.844 -3.088 1 91.38 373 GLY A N 1
ATOM 3008 C CA . GLY A 1 373 ? -22.828 27.906 -3.809 1 91.38 373 GLY A CA 1
ATOM 3009 C C . GLY A 1 373 ? -23.562 27.141 -4.895 1 91.38 373 GLY A C 1
ATOM 3010 O O . GLY A 1 373 ? -23.016 26.25 -5.531 1 91.38 373 GLY A O 1
ATOM 3011 N N . LYS A 1 374 ? -24.812 27.547 -5.145 1 94.19 374 LYS A N 1
ATOM 3012 C CA . LYS A 1 374 ? -25.625 26.844 -6.125 1 94.19 374 LYS A CA 1
ATOM 3013 C C . LYS A 1 374 ? -25.797 27.672 -7.398 1 94.19 374 LYS A C 1
ATOM 3015 O O . LYS A 1 374 ? -25.875 28.891 -7.34 1 94.19 374 LYS A O 1
ATOM 3020 N N . SER A 1 375 ? -25.766 26.984 -8.508 1 95.62 375 SER A N 1
ATOM 3021 C CA . SER A 1 375 ? -25.984 27.641 -9.789 1 95.62 375 SER A CA 1
ATOM 3022 C C . SER A 1 375 ? -26.562 26.672 -10.82 1 95.62 375 SER A C 1
ATOM 3024 O O . SER A 1 375 ? -26.406 25.453 -10.688 1 95.62 375 SER A O 1
ATOM 3026 N N . PHE A 1 376 ? -27.281 27.188 -11.727 1 96.5 376 PHE A N 1
ATOM 3027 C CA . PHE A 1 376 ? -27.75 26.422 -12.875 1 96.5 376 PHE A CA 1
ATOM 3028 C C . PHE A 1 376 ? -26.828 26.641 -14.07 1 96.5 376 PHE A C 1
ATOM 3030 O O . PHE A 1 376 ? -26.578 27.781 -14.461 1 96.5 376 PHE A O 1
ATOM 3037 N N . VAL A 1 377 ? -26.344 25.594 -14.625 1 97.19 377 VAL A N 1
ATOM 3038 C CA . VAL A 1 377 ? -25.406 25.734 -15.727 1 97.19 377 VAL A CA 1
ATOM 3039 C C . VAL A 1 377 ? -25.828 24.844 -16.891 1 97.19 377 VAL A C 1
ATOM 3041 O O . VAL A 1 377 ? -26.469 23.812 -16.688 1 97.19 377 VAL A O 1
ATOM 3044 N N . PRO A 1 378 ? -25.469 25.266 -18.078 1 97.31 378 PRO A N 1
ATOM 3045 C CA . PRO A 1 378 ? -25.781 24.438 -19.25 1 97.31 378 PRO A CA 1
ATOM 3046 C C . PRO A 1 378 ? -25.078 23.094 -19.234 1 97.31 378 PRO A C 1
ATOM 3048 O O . PRO A 1 378 ? -23.938 22.984 -18.766 1 97.31 378 PRO A O 1
ATOM 3051 N N . GLN A 1 379 ? -25.703 22.078 -19.828 1 96.38 379 GLN A N 1
ATOM 3052 C CA . GLN A 1 379 ? -25.062 20.781 -20 1 96.38 379 GLN A CA 1
ATOM 3053 C C . GLN A 1 379 ? -23.906 20.859 -20.984 1 96.38 379 GLN A C 1
ATOM 3055 O O . GLN A 1 379 ? -22.922 20.156 -20.859 1 96.38 379 GLN A O 1
ATOM 3060 N N . ALA A 1 380 ? -24.125 21.75 -21.938 1 95.06 380 ALA A N 1
ATOM 3061 C CA . ALA A 1 380 ? -23.062 21.984 -22.906 1 95.06 380 ALA A CA 1
ATOM 3062 C C . ALA A 1 380 ? -21.812 22.547 -22.234 1 95.06 380 ALA A C 1
ATOM 3064 O O . ALA A 1 380 ? -21.891 23.547 -21.516 1 95.06 380 ALA A O 1
ATOM 3065 N N . GLY A 1 381 ? -20.672 21.906 -22.422 1 95.94 381 GLY A N 1
ATOM 3066 C CA . GLY A 1 381 ? -19.422 22.391 -21.844 1 95.94 381 GLY A CA 1
ATOM 3067 C C . GLY A 1 381 ? -19.297 22.094 -20.359 1 95.94 381 GLY A C 1
ATOM 3068 O O . GLY A 1 381 ? -18.453 22.672 -19.688 1 95.94 381 GLY A O 1
ATOM 3069 N N . LEU A 1 382 ? -20.109 21.25 -19.875 1 97.06 382 LEU A N 1
ATOM 3070 C CA . LEU A 1 382 ? -20.188 20.984 -18.453 1 97.06 382 LEU A CA 1
ATOM 3071 C C . LEU A 1 382 ? -18.891 20.406 -17.922 1 97.06 382 LEU A C 1
ATOM 3073 O O . LEU A 1 382 ? -18.438 20.766 -16.828 1 97.06 382 LEU A O 1
ATOM 3077 N N . THR A 1 383 ? -18.266 19.5 -18.688 1 96.88 383 THR A N 1
ATOM 3078 C CA . THR A 1 383 ? -17.031 18.859 -18.25 1 96.88 383 THR A CA 1
ATOM 3079 C C . THR A 1 383 ? -15.945 19.906 -17.984 1 96.88 383 THR A C 1
ATOM 3081 O O . THR A 1 383 ? -15.328 19.891 -16.906 1 96.88 383 THR A O 1
ATOM 3084 N N . GLU A 1 384 ? -15.758 20.797 -18.906 1 97.06 384 GLU A N 1
ATOM 3085 C CA . GLU A 1 384 ? -14.75 21.844 -18.766 1 97.06 384 GLU A CA 1
ATOM 3086 C C . GLU A 1 384 ? -15.086 22.781 -17.609 1 97.06 384 GLU A C 1
ATOM 3088 O O . GLU A 1 384 ? -14.188 23.234 -16.891 1 97.06 384 GLU A O 1
ATOM 3093 N N . ARG A 1 385 ? -16.344 23.062 -17.5 1 97.06 385 ARG A N 1
ATOM 3094 C CA . ARG A 1 385 ? -16.781 23.938 -16.406 1 97.06 385 ARG A CA 1
ATOM 3095 C C . ARG A 1 385 ? -16.469 23.297 -15.055 1 97.06 385 ARG A C 1
ATOM 3097 O O . ARG A 1 385 ? -16 23.969 -14.141 1 97.06 385 ARG A O 1
ATOM 3104 N N . ILE A 1 386 ? -16.719 22.031 -14.922 1 98 386 ILE A N 1
ATOM 3105 C CA . ILE A 1 386 ? -16.453 21.328 -13.672 1 98 386 ILE A CA 1
ATOM 3106 C C . ILE A 1 386 ? -14.961 21.312 -13.383 1 98 386 ILE A C 1
ATOM 3108 O O . ILE A 1 386 ? -14.539 21.578 -12.25 1 98 386 ILE A O 1
ATOM 3112 N N . GLU A 1 387 ? -14.164 21.031 -14.367 1 98.06 387 GLU A N 1
ATOM 3113 C CA . GLU A 1 387 ? -12.719 21.016 -14.188 1 98.06 387 GLU A CA 1
ATOM 3114 C C . GLU A 1 387 ? -12.203 22.375 -13.719 1 98.06 387 GLU A C 1
ATOM 3116 O O . GLU A 1 387 ? -11.359 22.438 -12.82 1 98.06 387 GLU A O 1
ATOM 3121 N N . ALA A 1 388 ? -12.734 23.438 -14.336 1 97.88 388 ALA A N 1
ATOM 3122 C CA . ALA A 1 388 ? -12.352 24.781 -13.938 1 97.88 388 ALA A CA 1
ATOM 3123 C C . ALA A 1 388 ? -12.773 25.078 -12.508 1 97.88 388 ALA A C 1
ATOM 3125 O O . ALA A 1 388 ? -12.023 25.703 -11.742 1 97.88 388 ALA A O 1
ATOM 3126 N N . LEU A 1 389 ? -13.922 24.656 -12.227 1 97.81 389 LEU A N 1
ATOM 3127 C CA . LEU A 1 389 ? -14.461 24.875 -10.891 1 97.81 389 LEU A CA 1
ATOM 3128 C C . LEU A 1 389 ? -13.625 24.156 -9.836 1 97.81 389 LEU A C 1
ATOM 3130 O O . LEU A 1 389 ? -13.359 24.703 -8.766 1 97.81 389 LEU A O 1
ATOM 3134 N N . LEU A 1 390 ? -13.258 22.938 -10.086 1 98.56 390 LEU A N 1
ATOM 3135 C CA . LEU A 1 390 ? -12.438 22.156 -9.164 1 98.56 390 LEU A CA 1
ATOM 3136 C C . LEU A 1 390 ? -11.094 22.844 -8.922 1 98.56 390 LEU A C 1
ATOM 3138 O O . LEU A 1 390 ? -10.609 22.906 -7.789 1 98.56 390 LEU A O 1
ATOM 3142 N N . ASN A 1 391 ? -10.539 23.375 -9.977 1 98.38 391 ASN A N 1
ATOM 3143 C CA . ASN A 1 391 ? -9.281 24.109 -9.852 1 98.38 391 ASN A CA 1
ATOM 3144 C C . ASN A 1 391 ? -9.461 25.391 -9.023 1 98.38 391 ASN A C 1
ATOM 3146 O O . ASN A 1 391 ? -8.594 25.734 -8.219 1 98.38 391 ASN A O 1
ATOM 3150 N N . GLU A 1 392 ? -10.539 26.047 -9.273 1 98.06 392 GLU A N 1
ATOM 3151 C CA . GLU A 1 392 ? -10.852 27.25 -8.516 1 98.06 392 GLU A CA 1
ATOM 3152 C C . GLU A 1 392 ? -11 26.938 -7.027 1 98.06 392 GLU A C 1
ATOM 3154 O O . GLU A 1 392 ? -10.492 27.672 -6.18 1 98.06 392 GLU A O 1
ATOM 3159 N N . MET A 1 393 ? -11.672 25.906 -6.75 1 98.31 393 MET A N 1
ATOM 3160 C CA . MET A 1 393 ? -11.891 25.484 -5.367 1 98.31 393 MET A CA 1
ATOM 3161 C C . MET A 1 393 ? -10.57 25.141 -4.688 1 98.31 393 MET A C 1
ATOM 3163 O O . MET A 1 393 ? -10.344 25.516 -3.535 1 98.31 393 MET A O 1
ATOM 3167 N N . GLN A 1 394 ? -9.703 24.469 -5.414 1 98.69 394 GLN A N 1
ATOM 3168 C CA . GLN A 1 394 ? -8.383 24.125 -4.906 1 98.69 394 GLN A CA 1
ATOM 3169 C C . GLN A 1 394 ? -7.605 25.359 -4.477 1 98.69 394 GLN A C 1
ATOM 3171 O O . GLN A 1 394 ? -7.051 25.406 -3.375 1 98.69 394 GLN A O 1
ATOM 3176 N N . THR A 1 395 ? -7.633 26.312 -5.297 1 98.5 395 THR A N 1
ATOM 3177 C CA . THR A 1 395 ? -6.91 27.562 -5.059 1 98.5 395 THR A CA 1
ATOM 3178 C C . THR A 1 395 ? -7.559 28.344 -3.926 1 98.5 395 THR A C 1
ATOM 3180 O O . THR A 1 395 ? -6.859 28.906 -3.074 1 98.5 395 THR A O 1
ATOM 3183 N N . ALA A 1 396 ? -8.836 28.391 -3.945 1 98.25 396 ALA A N 1
ATOM 3184 C CA . ALA A 1 396 ? -9.57 29.141 -2.934 1 98.25 396 ALA A CA 1
ATOM 3185 C C . ALA A 1 396 ? -9.328 28.578 -1.539 1 98.25 396 ALA A C 1
ATOM 3187 O O . ALA A 1 396 ? -9.188 29.328 -0.571 1 98.25 396 ALA A O 1
ATOM 3188 N N . LEU A 1 397 ? -9.312 27.297 -1.445 1 98.69 397 LEU A N 1
ATOM 3189 C CA . LEU A 1 397 ? -9.062 26.656 -0.158 1 98.69 397 LEU A CA 1
ATOM 3190 C C . LEU A 1 397 ? -7.676 27.016 0.367 1 98.69 397 LEU A C 1
ATOM 3192 O O . LEU A 1 397 ? -7.516 27.312 1.55 1 98.69 397 LEU A O 1
ATOM 3196 N N . PHE A 1 398 ? -6.684 26.984 -0.503 1 98.88 398 PHE A N 1
ATOM 3197 C CA . PHE A 1 398 ? -5.332 27.359 -0.1 1 98.88 398 PHE A CA 1
ATOM 3198 C C . PHE A 1 398 ? -5.293 28.797 0.385 1 98.88 398 PHE A C 1
ATOM 3200 O O . PHE A 1 398 ? -4.723 29.094 1.438 1 98.88 398 PHE A O 1
ATOM 3207 N N . GLN A 1 399 ? -5.918 29.672 -0.381 1 98.75 399 GLN A N 1
ATOM 3208 C CA . GLN A 1 399 ? -5.891 31.094 -0.061 1 98.75 399 GLN A CA 1
ATOM 3209 C C . GLN A 1 399 ? -6.602 31.375 1.26 1 98.75 399 GLN A C 1
ATOM 3211 O O . GLN A 1 399 ? -6.152 32.219 2.045 1 98.75 399 GLN A O 1
ATOM 3216 N N . ARG A 1 400 ? -7.68 30.719 1.462 1 98.38 400 ARG A N 1
ATOM 3217 C CA . ARG A 1 400 ? -8.414 30.875 2.717 1 98.38 400 ARG A CA 1
ATOM 3218 C C . ARG A 1 400 ? -7.562 30.438 3.902 1 98.38 400 ARG A C 1
ATOM 3220 O O . ARG A 1 400 ? -7.516 31.109 4.93 1 98.38 400 ARG A O 1
ATOM 3227 N N . ALA A 1 401 ? -6.891 29.297 3.795 1 98.81 401 ALA A N 1
ATOM 3228 C CA . ALA A 1 401 ? -6.027 28.781 4.859 1 98.81 401 ALA A CA 1
ATOM 3229 C C . ALA A 1 401 ? -4.832 29.703 5.082 1 98.81 401 ALA A C 1
ATOM 3231 O O . ALA A 1 401 ? -4.422 29.938 6.223 1 98.81 401 ALA A O 1
ATOM 3232 N N . LEU A 1 402 ? -4.285 30.172 3.984 1 98.81 402 LEU A N 1
ATOM 3233 C CA . LEU A 1 402 ? -3.154 31.078 4.078 1 98.81 402 LEU A CA 1
ATOM 3234 C C . LEU A 1 402 ? -3.557 32.375 4.781 1 98.81 402 LEU A C 1
ATOM 3236 O O . LEU A 1 402 ? -2.834 32.875 5.652 1 98.81 402 LEU A O 1
ATOM 3240 N N . ALA A 1 403 ? -4.691 32.938 4.398 1 98.75 403 ALA A N 1
ATOM 3241 C CA . ALA A 1 403 ? -5.199 34.156 5.031 1 98.75 403 ALA A CA 1
ATOM 3242 C C . ALA A 1 403 ? -5.43 33.938 6.523 1 98.75 403 ALA A C 1
ATOM 3244 O O . ALA A 1 403 ? -5.141 34.812 7.336 1 98.75 403 ALA A O 1
ATOM 3245 N N . PHE A 1 404 ? -5.957 32.812 6.844 1 98.56 404 PHE A N 1
ATOM 3246 C CA . PHE A 1 404 ? -6.188 32.5 8.242 1 98.56 404 PHE A CA 1
ATOM 3247 C C . PHE A 1 404 ? -4.875 32.438 9.016 1 98.56 404 PHE A C 1
ATOM 3249 O O . PHE A 1 404 ? -4.766 33.031 10.102 1 98.56 404 PHE A O 1
ATOM 3256 N N . ARG A 1 405 ? -3.842 31.734 8.508 1 98.56 405 ARG A N 1
ATOM 3257 C CA . ARG A 1 405 ? -2.545 31.641 9.172 1 98.56 405 ARG A CA 1
ATOM 3258 C C . ARG A 1 405 ? -1.928 33.031 9.367 1 98.56 405 ARG A C 1
ATOM 3260 O O . ARG A 1 405 ? -1.385 33.312 10.43 1 98.56 405 ARG A O 1
ATOM 3267 N N . GLU A 1 406 ? -2.033 33.844 8.344 1 98.12 406 GLU A N 1
ATOM 3268 C CA . GLU A 1 406 ? -1.469 35.188 8.422 1 98.12 406 GLU A CA 1
ATOM 3269 C C . GLU A 1 406 ? -2.193 36.031 9.469 1 98.12 406 GLU A C 1
ATOM 3271 O O . GLU A 1 406 ? -1.557 36.75 10.258 1 98.12 406 GLU A O 1
ATOM 3276 N N . ALA A 1 407 ? -3.484 35.906 9.5 1 98.44 407 ALA A N 1
ATOM 3277 C CA . ALA A 1 407 ? -4.297 36.656 10.438 1 98.44 407 ALA A CA 1
ATOM 3278 C C . ALA A 1 407 ? -4.043 36.219 11.875 1 98.44 407 ALA A C 1
ATOM 3280 O O . ALA A 1 407 ? -4.234 37 12.812 1 98.44 407 ALA A O 1
ATOM 3281 N N . HIS A 1 408 ? -3.594 35 12.039 1 98.56 408 HIS A N 1
ATOM 3282 C CA . HIS A 1 408 ? -3.4 34.469 13.391 1 98.56 408 HIS A CA 1
ATOM 3283 C C . HIS A 1 408 ? -1.92 34.281 13.695 1 98.56 408 HIS A C 1
ATOM 3285 O O . HIS A 1 408 ? -1.56 33.438 14.516 1 98.56 408 HIS A O 1
ATOM 3291 N N . THR A 1 409 ? -1.09 34.938 12.938 1 98.5 409 THR A N 1
ATOM 3292 C CA . THR A 1 409 ? 0.339 35.031 13.211 1 98.5 409 THR A CA 1
ATOM 3293 C C . THR A 1 409 ? 0.726 36.469 13.539 1 98.5 409 THR A C 1
ATOM 3295 O O . THR A 1 409 ? 0.314 37.406 12.852 1 98.5 409 THR A O 1
ATOM 3298 N N . ALA A 1 410 ? 1.455 36.625 14.641 1 98.31 410 ALA A N 1
ATOM 3299 C CA . ALA A 1 410 ? 1.869 38 15.008 1 98.31 410 ALA A CA 1
ATOM 3300 C C . ALA A 1 410 ? 3.338 38.031 15.422 1 98.31 410 ALA A C 1
ATOM 3302 O O . ALA A 1 410 ? 3.848 37.062 15.992 1 98.31 410 ALA A O 1
ATOM 3303 N N . ASP A 1 411 ? 3.984 39.125 15.148 1 97.62 411 ASP A N 1
ATOM 3304 C CA . ASP A 1 411 ? 5.309 39.406 15.695 1 97.62 411 ASP A CA 1
ATOM 3305 C C . ASP A 1 411 ? 5.219 39.906 17.141 1 97.62 411 ASP A C 1
ATOM 3307 O O . ASP A 1 411 ? 4.434 40.812 17.438 1 97.62 411 ASP A O 1
ATOM 3311 N N . VAL A 1 412 ? 5.934 39.25 17.984 1 98.06 412 VAL A N 1
ATOM 3312 C CA . VAL A 1 412 ? 5.887 39.625 19.391 1 98.06 412 VAL A CA 1
ATOM 3313 C C . VAL A 1 412 ? 7.273 40.094 19.859 1 98.06 412 VAL A C 1
ATOM 3315 O O . VAL A 1 412 ? 8.281 39.531 19.406 1 98.06 412 VAL A O 1
ATOM 3318 N N . THR A 1 413 ? 7.289 41 20.859 1 96.31 413 THR A N 1
ATOM 3319 C CA . THR A 1 413 ? 8.562 41.594 21.266 1 96.31 413 THR A CA 1
ATOM 3320 C C . THR A 1 413 ? 8.758 41.469 22.766 1 96.31 413 THR A C 1
ATOM 3322 O O . THR A 1 413 ? 9.812 41.812 23.297 1 96.31 413 THR A O 1
ATOM 3325 N N . SER A 1 414 ? 7.738 41 23.484 1 97 414 SER A N 1
ATOM 3326 C CA . SER A 1 414 ? 7.855 40.781 24.922 1 97 414 SER A CA 1
ATOM 3327 C C . SER A 1 414 ? 7.285 39.406 25.312 1 97 414 SER A C 1
ATOM 3329 O O . SER A 1 414 ? 6.504 38.812 24.562 1 97 414 SER A O 1
ATOM 3331 N N . TYR A 1 415 ? 7.711 38.969 26.453 1 97.69 415 TYR A N 1
ATOM 3332 C CA . TYR A 1 415 ? 7.27 37.656 26.953 1 97.69 415 TYR A CA 1
ATOM 3333 C C . TYR A 1 415 ? 5.773 37.656 27.234 1 97.69 415 TYR A C 1
ATOM 3335 O O . TYR A 1 415 ? 5.086 36.656 27.031 1 97.69 415 TYR A O 1
ATOM 3343 N N . ASP A 1 416 ? 5.207 38.812 27.719 1 97.5 416 ASP A N 1
ATOM 3344 C CA . ASP A 1 416 ? 3.773 38.938 27.953 1 97.5 416 ASP A CA 1
ATOM 3345 C C . ASP A 1 416 ? 2.986 38.844 26.641 1 97.5 416 ASP A C 1
ATOM 3347 O O . ASP A 1 416 ? 1.938 38.219 26.594 1 97.5 416 ASP A O 1
ATOM 3351 N N . GLU A 1 417 ? 3.525 39.5 25.641 1 97.75 417 GLU A N 1
ATOM 3352 C CA . GLU A 1 417 ? 2.898 39.406 24.312 1 97.75 417 GLU A CA 1
ATOM 3353 C C . GLU A 1 417 ? 2.912 37.969 23.797 1 97.75 417 GLU A C 1
ATOM 3355 O O . GLU A 1 417 ? 1.96 37.531 23.156 1 97.75 417 GLU A O 1
ATOM 3360 N N . LEU A 1 418 ? 4.035 37.312 24.047 1 98.12 418 LEU A N 1
ATOM 3361 C CA . LEU A 1 418 ? 4.137 35.906 23.641 1 98.12 418 LEU A CA 1
ATOM 3362 C C . LEU A 1 418 ? 3.045 35.094 24.297 1 98.12 418 LEU A C 1
ATOM 3364 O O . LEU A 1 418 ? 2.352 34.312 23.625 1 98.12 418 LEU A O 1
ATOM 3368 N N . LYS A 1 419 ? 2.873 35.219 25.594 1 97.81 419 LYS A N 1
ATOM 3369 C CA . LYS A 1 419 ? 1.878 34.469 26.359 1 97.81 419 LYS A CA 1
ATOM 3370 C C . LYS A 1 419 ? 0.471 34.719 25.812 1 97.81 419 LYS A C 1
ATOM 3372 O O . LYS A 1 419 ? -0.359 33.812 25.781 1 97.81 419 LYS A O 1
ATOM 3377 N N . GLU A 1 420 ? 0.221 35.969 25.391 1 97.44 420 GLU A N 1
ATOM 3378 C CA . GLU A 1 420 ? -1.092 36.312 24.859 1 97.44 420 GLU A CA 1
ATOM 3379 C C . GLU A 1 420 ? -1.296 35.719 23.453 1 97.44 420 GLU A C 1
ATOM 3381 O O . GLU A 1 420 ? -2.348 35.156 23.172 1 97.44 420 GLU A O 1
ATOM 3386 N N . GLN A 1 421 ? -0.272 35.844 22.641 1 98.06 421 GLN A N 1
ATOM 3387 C CA . GLN A 1 421 ? -0.4 35.5 21.219 1 98.06 421 GLN A CA 1
ATOM 3388 C C . GLN A 1 421 ? -0.541 33.969 21.047 1 98.06 421 GLN A C 1
ATOM 3390 O O . GLN A 1 421 ? -1.251 33.531 20.156 1 98.06 421 GLN A O 1
ATOM 3395 N N . ILE A 1 422 ? 0.128 33.188 21.844 1 97.5 422 ILE A N 1
ATOM 3396 C CA . ILE A 1 422 ? 0.149 31.734 21.656 1 97.5 422 ILE A CA 1
ATOM 3397 C C . ILE A 1 422 ? -1.244 31.156 21.922 1 97.5 422 ILE A C 1
ATOM 3399 O O . ILE A 1 422 ? -1.529 30.016 21.547 1 97.5 422 ILE A O 1
ATOM 3403 N N . GLU A 1 423 ? -2.129 31.891 22.531 1 95.75 423 GLU A N 1
ATOM 3404 C CA . GLU A 1 423 ? -3.51 31.453 22.734 1 95.75 423 GLU A CA 1
ATOM 3405 C C . GLU A 1 423 ? -4.324 31.594 21.453 1 95.75 423 GLU A C 1
ATOM 3407 O O . GLU A 1 423 ? -5.379 30.969 21.312 1 95.75 423 GLU A O 1
ATOM 3412 N N . ARG A 1 424 ? -3.768 32.406 20.578 1 95.25 424 ARG A N 1
ATOM 3413 C CA . ARG A 1 424 ? -4.543 32.75 19.391 1 95.25 424 ARG A CA 1
ATOM 3414 C C . ARG A 1 424 ? -3.936 32.094 18.141 1 95.25 424 ARG A C 1
ATOM 3416 O O . ARG A 1 424 ? -4.594 31.984 17.109 1 95.25 424 ARG A O 1
ATOM 3423 N N . GLY A 1 425 ? -2.711 31.766 18.266 1 98.06 425 GLY A N 1
ATOM 3424 C CA . GLY A 1 425 ? -2.051 31.219 17.094 1 98.06 425 GLY A CA 1
ATOM 3425 C C . GLY A 1 425 ? -0.538 31.234 17.203 1 98.06 425 GLY A C 1
ATOM 3426 O O . GLY A 1 425 ? 0.025 30.922 18.25 1 98.06 425 GLY A O 1
ATOM 3427 N N . PHE A 1 426 ? 0.117 31.547 16.047 1 98.75 426 PHE A N 1
ATOM 3428 C CA . PHE A 1 426 ? 1.572 31.531 15.953 1 98.75 426 PHE A CA 1
ATOM 3429 C C . PHE A 1 426 ? 2.164 32.844 16.438 1 98.75 426 PHE A C 1
ATOM 3431 O O . PHE A 1 426 ? 1.658 33.906 16.094 1 98.75 426 PHE A O 1
ATOM 3438 N N . ALA A 1 427 ? 3.172 32.75 17.266 1 98.75 427 ALA A N 1
ATOM 3439 C CA . ALA A 1 427 ? 3.955 33.938 17.672 1 98.75 427 ALA A CA 1
ATOM 3440 C C . ALA A 1 427 ? 5.348 33.906 17.047 1 98.75 427 ALA A C 1
ATOM 3442 O O . ALA A 1 427 ? 6.133 32.969 17.312 1 98.75 427 ALA A O 1
ATOM 3443 N N . ARG A 1 428 ? 5.602 34.812 16.203 1 98.31 428 ARG A N 1
ATOM 3444 C CA . ARG A 1 428 ? 6.938 35 15.648 1 98.31 428 ARG A CA 1
ATOM 3445 C C . ARG A 1 428 ? 7.785 35.906 16.531 1 98.31 428 ARG A C 1
ATOM 3447 O O . ARG A 1 428 ? 7.387 37.031 16.844 1 98.31 428 ARG A O 1
ATOM 3454 N N . ALA A 1 429 ? 8.914 35.438 16.984 1 98.19 429 ALA A N 1
ATOM 3455 C CA . ALA A 1 429 ? 9.711 36.188 17.953 1 98.19 429 ALA A CA 1
ATOM 3456 C C . ALA A 1 429 ? 11.203 35.938 17.75 1 98.19 429 ALA A C 1
ATOM 3458 O O . ALA A 1 429 ? 11.602 34.875 17.266 1 98.19 429 ALA A O 1
ATOM 3459 N N . TYR A 1 430 ? 11.969 36.938 18.109 1 98.12 430 TYR A N 1
ATOM 3460 C CA . TYR A 1 430 ? 13.414 36.75 18.156 1 98.12 430 TYR A CA 1
ATOM 3461 C C . TYR A 1 430 ? 13.805 35.875 19.328 1 98.12 430 TYR A C 1
ATOM 3463 O O . TYR A 1 430 ? 13.234 36 20.422 1 98.12 430 TYR A O 1
ATOM 3471 N N . TRP A 1 431 ? 14.75 35 19.109 1 97.44 431 TRP A N 1
ATOM 3472 C CA . TRP A 1 431 ? 15.086 34 20.109 1 97.44 431 TRP A CA 1
ATOM 3473 C C . TRP A 1 431 ? 16.594 33.781 20.172 1 97.44 431 TRP A C 1
ATOM 3475 O O . TRP A 1 431 ? 17.219 33.406 19.188 1 97.44 431 TRP A O 1
ATOM 3485 N N . ALA A 1 432 ? 17.203 34.031 21.297 1 96.56 432 ALA A N 1
ATOM 3486 C CA . ALA A 1 432 ? 18.609 33.75 21.594 1 96.56 432 ALA A CA 1
ATOM 3487 C C . ALA A 1 432 ? 18.766 32.844 22.812 1 96.56 432 ALA A C 1
ATOM 3489 O O . ALA A 1 432 ? 19.812 32.844 23.453 1 96.56 432 ALA A O 1
ATOM 3490 N N . GLY A 1 433 ? 17.641 32.219 23.125 1 92.38 433 GLY A N 1
ATOM 3491 C CA . GLY A 1 433 ? 17.656 31.359 24.297 1 92.38 433 GLY A CA 1
ATOM 3492 C C . GLY A 1 433 ? 18.281 30 24.016 1 92.38 433 GLY A C 1
ATOM 3493 O O . GLY A 1 433 ? 18.797 29.75 22.938 1 92.38 433 GLY A O 1
ATOM 3494 N N . ASP A 1 434 ? 18.297 29.156 25.125 1 95.06 434 ASP A N 1
ATOM 3495 C CA . ASP A 1 434 ? 18.844 27.812 25.047 1 95.06 434 ASP A CA 1
ATOM 3496 C C . ASP A 1 434 ? 17.797 26.766 25.438 1 95.06 434 ASP A C 1
ATOM 3498 O O . ASP A 1 434 ? 16.609 27.078 25.547 1 95.06 434 ASP A O 1
ATOM 3502 N N . THR A 1 435 ? 18.25 25.594 25.5 1 96.5 435 THR A N 1
ATOM 3503 C CA . THR A 1 435 ? 17.359 24.469 25.766 1 96.5 435 THR A CA 1
ATOM 3504 C C . THR A 1 435 ? 16.656 24.656 27.109 1 96.5 435 THR A C 1
ATOM 3506 O O . THR A 1 435 ? 15.477 24.328 27.25 1 96.5 435 THR A O 1
ATOM 3509 N N . ALA A 1 436 ? 17.359 25.125 28.094 1 97.19 436 ALA A N 1
ATOM 3510 C CA . ALA A 1 436 ? 16.781 25.344 29.422 1 97.19 436 ALA A CA 1
ATOM 3511 C C . ALA A 1 436 ? 15.68 26.406 29.359 1 97.19 436 ALA A C 1
ATOM 3513 O O . ALA A 1 436 ? 14.641 26.266 30.016 1 97.19 436 ALA A O 1
ATOM 3514 N N . ASP A 1 437 ? 15.977 27.5 28.641 1 97.12 437 ASP A N 1
ATOM 3515 C CA . ASP A 1 437 ? 14.969 28.547 28.469 1 97.12 437 ASP A CA 1
ATOM 3516 C C . ASP A 1 437 ? 13.711 27.984 27.797 1 97.12 437 ASP A C 1
ATOM 3518 O O . ASP A 1 437 ? 12.594 28.297 28.219 1 97.12 437 ASP A O 1
ATOM 3522 N N . GLU A 1 438 ? 13.938 27.234 26.75 1 97 438 GLU A N 1
ATOM 3523 C CA . GLU A 1 438 ? 12.812 26.625 26.031 1 97 438 GLU A CA 1
ATOM 3524 C C . GLU A 1 438 ? 11.961 25.766 26.969 1 97 438 GLU A C 1
ATOM 3526 O O . GLU A 1 438 ? 10.727 25.797 26.891 1 97 438 GLU A O 1
ATOM 3531 N N . LYS A 1 439 ? 12.594 25 27.766 1 97.12 439 LYS A N 1
ATOM 3532 C CA . LYS A 1 439 ? 11.898 24.141 28.703 1 97.12 439 LYS A CA 1
ATOM 3533 C C . LYS A 1 439 ? 11.047 24.953 29.672 1 97.12 439 LYS A C 1
ATOM 3535 O O . LYS A 1 439 ? 9.906 24.594 29.969 1 97.12 439 LYS A O 1
ATOM 3540 N N . ARG A 1 440 ? 11.594 25.969 30.188 1 96.62 440 ARG A N 1
ATOM 3541 C CA . ARG A 1 440 ? 10.875 26.844 31.109 1 96.62 440 ARG A CA 1
ATOM 3542 C C . ARG A 1 440 ? 9.648 27.453 30.438 1 96.62 440 ARG A C 1
ATOM 3544 O O . ARG A 1 440 ? 8.578 27.516 31.047 1 96.62 440 ARG A O 1
ATOM 3551 N N . ILE A 1 441 ? 9.859 27.922 29.266 1 97.06 441 ILE A N 1
ATOM 3552 C CA . ILE A 1 441 ? 8.75 28.531 28.531 1 97.06 441 ILE A CA 1
ATOM 3553 C C . ILE A 1 441 ? 7.641 27.516 28.312 1 97.06 441 ILE A C 1
ATOM 3555 O O . ILE A 1 441 ? 6.461 27.828 28.5 1 97.06 441 ILE A O 1
ATOM 3559 N N . GLN A 1 442 ? 8.016 26.297 27.875 1 97.06 442 GLN A N 1
ATOM 3560 C CA . GLN A 1 442 ? 7.031 25.234 27.688 1 97.06 442 GLN A CA 1
ATOM 3561 C C . GLN A 1 442 ? 6.266 24.953 28.969 1 97.06 442 GLN A C 1
ATOM 3563 O O . GLN A 1 442 ? 5.051 24.75 28.953 1 97.06 442 GLN A O 1
ATOM 3568 N N . GLU A 1 443 ? 6.918 24.906 30.094 1 97 443 GLU A N 1
ATOM 3569 C CA . GLU A 1 443 ? 6.293 24.625 31.391 1 97 443 GLU A CA 1
ATOM 3570 C C . GLU A 1 443 ? 5.324 25.75 31.766 1 97 443 GLU A C 1
ATOM 3572 O O . GLU A 1 443 ? 4.258 25.469 32.344 1 97 443 GLU A O 1
ATOM 3577 N N . GLU A 1 444 ? 5.664 26.906 31.422 1 96.38 444 GLU A N 1
ATOM 3578 C CA . GLU A 1 444 ? 4.879 28.062 31.828 1 96.38 444 GLU A CA 1
ATOM 3579 C C . GLU A 1 444 ? 3.711 28.312 30.891 1 96.38 444 GLU A C 1
ATOM 3581 O O . GLU A 1 444 ? 2.658 28.797 31.297 1 96.38 444 GLU A O 1
ATOM 3586 N N . THR A 1 445 ? 3.918 28.078 29.641 1 96.12 445 THR A N 1
ATOM 3587 C CA . THR A 1 445 ? 2.939 28.531 28.672 1 96.12 445 THR A CA 1
ATOM 3588 C C . THR A 1 445 ? 2.379 27.359 27.875 1 96.12 445 THR A C 1
ATOM 3590 O O . THR A 1 445 ? 1.396 27.5 27.141 1 96.12 445 THR A O 1
ATOM 3593 N N . ARG A 1 446 ? 2.984 26.156 27.891 1 95.12 446 ARG A N 1
ATOM 3594 C CA . ARG A 1 446 ? 2.648 24.969 27.125 1 95.12 446 ARG A CA 1
ATOM 3595 C C . ARG A 1 446 ? 2.982 25.156 25.641 1 95.12 446 ARG A C 1
ATOM 3597 O O . ARG A 1 446 ? 2.662 24.297 24.812 1 95.12 446 ARG A O 1
ATOM 3604 N N . ALA A 1 447 ? 3.561 26.312 25.328 1 97.31 447 ALA A N 1
ATOM 3605 C CA . ALA A 1 447 ? 4.016 26.531 23.969 1 97.31 447 ALA A CA 1
ATOM 3606 C C . ALA A 1 447 ? 5.438 26.016 23.766 1 97.31 447 ALA A C 1
ATOM 3608 O O . ALA A 1 447 ? 6.223 25.953 24.719 1 97.31 447 ALA A O 1
ATOM 3609 N N . THR A 1 448 ? 5.703 25.609 22.609 1 97.56 448 THR A N 1
ATOM 3610 C CA . THR A 1 448 ? 7.047 25.219 22.203 1 97.56 448 THR A CA 1
ATOM 3611 C C . THR A 1 448 ? 7.488 25.969 20.953 1 97.56 448 THR A C 1
ATOM 3613 O O . THR A 1 448 ? 6.66 26.562 20.25 1 97.56 448 THR A O 1
ATOM 3616 N N . ILE A 1 449 ? 8.781 26.031 20.781 1 98.44 449 ILE A N 1
ATOM 3617 C CA . ILE A 1 449 ? 9.258 26.5 19.484 1 98.44 449 ILE A CA 1
ATOM 3618 C C . ILE A 1 449 ? 8.984 25.453 18.406 1 98.44 449 ILE A C 1
ATOM 3620 O O . ILE A 1 449 ? 9.57 24.359 18.438 1 98.44 449 ILE A O 1
ATOM 3624 N N . ARG A 1 450 ? 8.125 25.781 17.531 1 98.38 450 ARG A N 1
ATOM 3625 C CA . ARG A 1 450 ? 7.766 24.859 16.453 1 98.38 450 ARG A CA 1
ATOM 3626 C C . ARG A 1 450 ? 8.906 24.703 15.461 1 98.38 450 ARG A C 1
ATOM 3628 O O . ARG A 1 450 ? 9.211 23.578 15.031 1 98.38 450 ARG A O 1
ATOM 3635 N N . CYS A 1 451 ? 9.492 25.828 15.086 1 98.5 451 CYS A N 1
ATOM 3636 C CA . CYS A 1 451 ? 10.641 25.766 14.18 1 98.5 451 CYS A CA 1
ATOM 3637 C C . CYS A 1 451 ? 11.297 27.125 14.039 1 98.5 451 CYS A C 1
ATOM 3639 O O . CYS A 1 451 ? 10.75 28.141 14.477 1 98.5 451 CYS A O 1
ATOM 3641 N N . ILE A 1 452 ? 12.516 27.141 13.664 1 98.56 452 ILE A N 1
ATOM 3642 C CA . ILE A 1 452 ? 13.227 28.281 13.125 1 98.56 452 ILE A CA 1
ATOM 3643 C C . ILE A 1 452 ? 13 28.375 11.617 1 98.56 452 ILE A C 1
ATOM 3645 O O . ILE A 1 452 ? 13.602 27.625 10.844 1 98.56 452 ILE A O 1
ATOM 3649 N N . PRO A 1 453 ? 12.094 29.312 11.211 1 98.56 453 PRO A N 1
ATOM 3650 C CA . PRO A 1 453 ? 11.805 29.375 9.773 1 98.56 453 PRO A CA 1
ATOM 3651 C C . PRO A 1 453 ? 13.07 29.516 8.93 1 98.56 453 PRO A C 1
ATOM 3653 O O . PRO A 1 453 ? 13.984 30.25 9.297 1 98.56 453 PRO A O 1
ATOM 3656 N N . LEU A 1 454 ? 13.102 28.781 7.793 1 98.19 454 LEU A N 1
ATOM 3657 C CA . LEU A 1 454 ? 14.266 28.844 6.918 1 98.19 454 LEU A CA 1
ATOM 3658 C C . LEU A 1 454 ? 14.422 30.25 6.32 1 98.19 454 LEU A C 1
ATOM 3660 O O . LEU A 1 454 ? 15.539 30.688 6.051 1 98.19 454 LEU A O 1
ATOM 3664 N N . GLU A 1 455 ? 13.25 30.875 6.07 1 95.38 455 GLU A N 1
ATOM 3665 C CA . GLU A 1 455 ? 13.289 32.25 5.637 1 95.38 455 GLU A CA 1
ATOM 3666 C C . GLU A 1 455 ? 13.32 33.219 6.832 1 95.38 455 GLU A C 1
ATOM 3668 O O . GLU A 1 455 ? 12.359 33.281 7.594 1 95.38 455 GLU A O 1
ATOM 3673 N N . GLN A 1 456 ? 14.398 33.906 6.988 1 97.06 456 GLN A N 1
ATOM 3674 C CA . GLN A 1 456 ? 14.594 34.844 8.086 1 97.06 456 GLN A CA 1
ATOM 3675 C C . GLN A 1 456 ? 14.57 36.281 7.582 1 97.06 456 GLN A C 1
ATOM 3677 O O . GLN A 1 456 ? 14.945 36.562 6.438 1 97.06 456 GLN A O 1
ATOM 3682 N N . PRO A 1 457 ? 14.094 37.125 8.375 1 93.12 457 PRO A N 1
ATOM 3683 C CA . PRO A 1 457 ? 14.008 38.531 7.934 1 93.12 457 PRO A CA 1
ATOM 3684 C C . PRO A 1 457 ? 15.375 39.188 7.777 1 93.12 457 PRO A C 1
ATOM 3686 O O . PRO A 1 457 ? 15.5 40.188 7.074 1 93.12 457 PRO A O 1
ATOM 3689 N N . GLY A 1 458 ? 16.469 38.719 8.391 1 92.12 458 GLY A N 1
ATOM 3690 C CA . GLY A 1 458 ? 17.797 39.312 8.305 1 92.12 458 GLY A CA 1
ATOM 3691 C C . GLY A 1 458 ? 18 40.469 9.266 1 92.12 458 GLY A C 1
ATOM 3692 O O . GLY A 1 458 ? 19.094 41 9.367 1 92.12 458 GLY A O 1
ATOM 3693 N N . SER A 1 459 ? 17 40.844 10.016 1 93.5 459 SER A N 1
ATOM 3694 C CA . SER A 1 459 ? 17.094 41.938 10.984 1 93.5 459 SER A CA 1
ATOM 3695 C C . SER A 1 459 ? 17.469 41.406 12.367 1 93.5 459 SER A C 1
ATOM 3697 O O . SER A 1 459 ? 17.281 40.219 12.664 1 93.5 459 SER A O 1
ATOM 3699 N N . VAL A 1 460 ? 18.031 42.281 13.086 1 96.31 460 VAL A N 1
ATOM 3700 C CA . VAL A 1 460 ? 18.406 41.969 14.453 1 96.31 460 VAL A CA 1
ATOM 3701 C C . VAL A 1 460 ? 17.344 42.469 15.422 1 96.31 460 VAL A C 1
ATOM 3703 O O . VAL A 1 460 ? 16.828 43.594 15.25 1 96.31 460 VAL A O 1
ATOM 3706 N N . GLY A 1 461 ? 16.984 41.656 16.312 1 96.06 461 GLY A N 1
ATOM 3707 C CA . GLY A 1 461 ? 16.062 42 17.359 1 96.06 461 GLY A CA 1
ATOM 3708 C C . GLY A 1 461 ? 16.469 41.5 18.734 1 96.06 461 GLY A C 1
ATOM 3709 O O . GLY A 1 461 ? 17.625 41.094 18.922 1 96.06 461 GLY A O 1
ATOM 3710 N N . ARG A 1 462 ? 15.539 41.688 19.688 1 97.12 462 ARG A N 1
ATOM 3711 C CA . ARG A 1 462 ? 15.82 41.219 21.047 1 97.12 462 ARG A CA 1
ATOM 3712 C C . ARG A 1 462 ? 15.023 39.969 21.375 1 97.12 462 ARG A C 1
ATOM 3714 O O . ARG A 1 462 ? 13.82 39.906 21.109 1 97.12 462 ARG A O 1
ATOM 3721 N N . CYS A 1 463 ? 15.727 39.062 21.984 1 97.69 463 CYS A N 1
ATOM 3722 C CA . CYS A 1 463 ? 15.086 37.812 22.406 1 97.69 463 CYS A CA 1
ATOM 3723 C C . CYS A 1 463 ? 13.898 38.125 23.312 1 97.69 463 CYS A C 1
ATOM 3725 O O . CYS A 1 463 ? 14.016 38.875 24.281 1 97.69 463 CYS A O 1
ATOM 3727 N N . VAL A 1 464 ? 12.836 37.438 23 1 97.25 464 VAL A N 1
ATOM 3728 C CA . VAL A 1 464 ? 11.578 37.719 23.688 1 97.25 464 VAL A CA 1
ATOM 3729 C C . VAL A 1 464 ? 11.672 37.281 25.141 1 97.25 464 VAL A C 1
ATOM 3731 O O . VAL A 1 464 ? 10.938 37.781 26 1 97.25 464 VAL A O 1
ATOM 3734 N N . TYR A 1 465 ? 12.578 36.375 25.453 1 96.88 465 TYR A N 1
ATOM 3735 C CA . TYR A 1 465 ? 12.672 35.781 26.781 1 96.88 465 TYR A CA 1
ATOM 3736 C C . TYR A 1 465 ? 13.883 36.344 27.531 1 96.88 465 TYR A C 1
ATOM 3738 O O . TYR A 1 465 ? 13.758 36.812 28.656 1 96.88 465 TYR A O 1
ATOM 3746 N N . THR A 1 466 ? 15.094 36.438 26.969 1 96.75 466 THR A N 1
ATOM 3747 C CA . THR A 1 466 ? 16.328 36.812 27.656 1 96.75 466 THR A CA 1
ATOM 3748 C C . THR A 1 466 ? 16.656 38.281 27.422 1 96.75 466 THR A C 1
ATOM 3750 O O . THR A 1 466 ? 17.469 38.844 28.156 1 96.75 466 THR A O 1
ATOM 3753 N N . GLY A 1 467 ? 16.141 38.812 26.328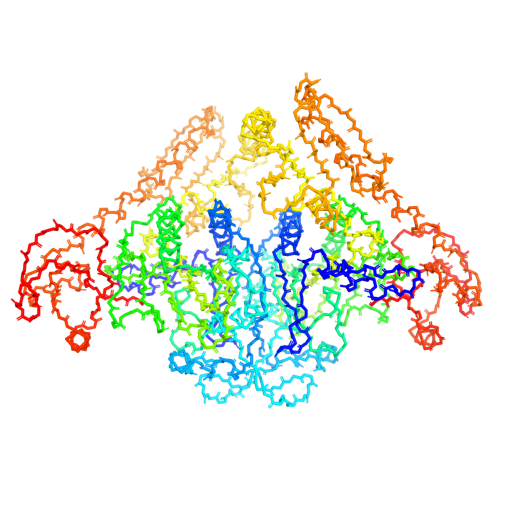 1 96.38 467 GLY A N 1
ATOM 3754 C CA . GLY A 1 467 ? 16.438 40.188 25.984 1 96.38 467 GLY A CA 1
ATOM 3755 C C . GLY A 1 467 ? 17.734 40.344 25.203 1 96.38 467 GLY A C 1
ATOM 3756 O O . GLY A 1 467 ? 18.047 41.438 24.719 1 96.38 467 GLY A O 1
ATOM 3757 N N . ARG A 1 468 ? 18.406 39.281 24.953 1 97.19 468 ARG A N 1
ATOM 3758 C CA . ARG A 1 468 ? 19.672 39.344 24.219 1 97.19 468 ARG A CA 1
ATOM 3759 C C . ARG A 1 468 ? 19.422 39.625 22.75 1 97.19 468 ARG A C 1
ATOM 3761 O O . ARG A 1 468 ? 18.422 39.156 22.188 1 97.19 468 ARG A O 1
ATOM 3768 N N . GLU A 1 469 ? 20.375 40.25 22.156 1 97.38 469 GLU A N 1
ATOM 3769 C CA . GLU A 1 469 ? 20.281 40.5 20.719 1 97.38 469 GLU A CA 1
ATOM 3770 C C . GLU A 1 469 ? 20.5 39.25 19.906 1 97.38 469 GLU A C 1
ATOM 3772 O O . GLU A 1 469 ? 21.359 38.406 20.25 1 97.38 469 GLU A O 1
ATOM 3777 N N . THR A 1 470 ? 19.719 39.156 18.906 1 97.56 470 THR A N 1
ATOM 3778 C CA . THR A 1 470 ? 19.828 38 18.031 1 97.56 470 THR A CA 1
ATOM 3779 C C . THR A 1 470 ? 19.219 38.281 16.672 1 97.56 470 THR A C 1
ATOM 3781 O O . THR A 1 470 ? 18.406 39.188 16.516 1 97.56 470 THR A O 1
ATOM 3784 N N . ASP A 1 471 ? 19.625 37.625 15.648 1 96.75 471 ASP A N 1
ATOM 3785 C CA . ASP A 1 471 ? 19.047 37.719 14.312 1 96.75 471 ASP A CA 1
ATOM 3786 C C . ASP A 1 471 ? 18.188 36.5 14 1 96.75 471 ASP A C 1
ATOM 3788 O O . ASP A 1 471 ? 17.719 36.312 12.867 1 96.75 471 ASP A O 1
ATOM 3792 N N . ARG A 1 472 ? 17.969 35.688 14.984 1 97.44 472 ARG A N 1
ATOM 3793 C CA . ARG A 1 472 ? 17.188 34.469 14.805 1 97.44 472 ARG A CA 1
ATOM 3794 C C . ARG A 1 472 ? 15.742 34.656 15.258 1 97.44 472 ARG A C 1
ATOM 3796 O O . ARG A 1 472 ? 15.492 34.969 16.422 1 97.44 472 ARG A O 1
ATOM 3803 N N . GLN A 1 473 ? 14.867 34.438 14.336 1 97.81 473 GLN A N 1
ATOM 3804 C CA . GLN A 1 473 ? 13.445 34.438 14.664 1 97.81 473 GLN A CA 1
ATOM 3805 C C . GLN A 1 473 ? 12.898 33 14.672 1 97.81 473 GLN A C 1
ATOM 3807 O O . GLN A 1 473 ? 13.305 32.188 13.852 1 97.81 473 GLN A O 1
ATOM 3812 N N . VAL A 1 474 ? 12 32.781 15.555 1 98.5 474 VAL A N 1
ATOM 3813 C CA . VAL A 1 474 ? 11.398 31.469 15.664 1 98.5 474 VAL A CA 1
ATOM 3814 C C . VAL A 1 474 ? 9.875 31.594 15.719 1 98.5 474 VAL A C 1
ATOM 3816 O O . VAL A 1 474 ? 9.344 32.688 15.859 1 98.5 474 VAL A O 1
ATOM 3819 N N . ILE A 1 475 ? 9.172 30.5 15.508 1 98.75 475 ILE A N 1
ATOM 3820 C CA . ILE A 1 475 ? 7.723 30.422 15.656 1 98.75 475 ILE A CA 1
ATOM 3821 C C . ILE A 1 475 ? 7.371 29.656 16.922 1 98.75 475 ILE A C 1
ATOM 3823 O O . ILE A 1 475 ? 7.691 28.469 17.062 1 98.75 475 ILE A O 1
ATOM 3827 N N . PHE A 1 476 ? 6.723 30.344 17.875 1 98.62 476 PHE A N 1
ATOM 3828 C CA . PHE A 1 476 ? 6.148 29.703 19.047 1 98.62 476 PHE A CA 1
ATOM 3829 C C . PHE A 1 476 ? 4.68 29.359 18.812 1 98.62 476 PHE A C 1
ATOM 3831 O O . PHE A 1 476 ? 3.947 30.141 18.203 1 98.62 476 PHE A O 1
ATOM 3838 N N . ALA A 1 477 ? 4.246 28.219 19.297 1 98.62 477 ALA A N 1
ATOM 3839 C CA . ALA A 1 477 ? 2.828 27.875 19.234 1 98.62 477 ALA A CA 1
ATOM 3840 C C . ALA A 1 477 ? 2.51 26.719 20.172 1 98.62 477 ALA A C 1
ATOM 3842 O O . ALA A 1 477 ? 3.408 25.969 20.578 1 98.62 477 ALA A O 1
ATOM 3843 N N . ARG A 1 478 ? 1.312 26.656 20.547 1 97.31 478 ARG A N 1
ATOM 3844 C CA . ARG A 1 478 ? 0.81 25.391 21.078 1 97.31 478 ARG A CA 1
ATOM 3845 C C . ARG A 1 478 ? 0.596 24.375 19.969 1 97.31 478 ARG A C 1
ATOM 3847 O O . ARG A 1 478 ? 0.18 24.734 18.875 1 97.31 478 ARG A O 1
ATOM 3854 N N . ALA A 1 479 ? 0.916 23.125 20.328 1 94.88 479 ALA A N 1
ATOM 3855 C CA . ALA A 1 479 ? 0.922 22.141 19.25 1 94.88 479 ALA A CA 1
ATOM 3856 C C . ALA A 1 479 ? 0.086 20.922 19.625 1 94.88 479 ALA A C 1
ATOM 3858 O O . ALA A 1 479 ? -0.23 20.703 20.797 1 94.88 479 ALA A O 1
ATOM 3859 N N . TYR A 1 480 ? -0.348 20.188 18.594 1 90.81 480 TYR A N 1
ATOM 3860 C CA . TYR A 1 480 ? -1 18.891 18.75 1 90.81 480 TYR A CA 1
ATOM 3861 C C . TYR A 1 480 ? 0.018 17.797 19.062 1 90.81 480 TYR A C 1
ATOM 3863 O O . TYR A 1 480 ? 1.086 17.734 18.453 1 90.81 480 TYR A O 1
ATOM 3871 N N . MET B 1 1 ? 34.656 -10.5 -8.656 1 32.28 1 MET B N 1
ATOM 3872 C CA . MET B 1 1 ? 34.125 -11.594 -7.836 1 32.28 1 MET B CA 1
ATOM 3873 C C . MET B 1 1 ? 33.5 -12.664 -8.703 1 32.28 1 MET B C 1
ATOM 3875 O O . MET B 1 1 ? 32.875 -12.359 -9.727 1 32.28 1 MET B O 1
ATOM 3879 N N . PRO B 1 2 ? 34 -13.852 -8.68 1 35.88 2 PRO B N 1
ATOM 3880 C CA . PRO B 1 2 ? 33.438 -14.867 -9.57 1 35.88 2 PRO B CA 1
ATOM 3881 C C . PRO B 1 2 ? 31.922 -14.719 -9.742 1 35.88 2 PRO B C 1
ATOM 3883 O O . PRO B 1 2 ? 31.234 -14.273 -8.82 1 35.88 2 PRO B O 1
ATOM 3886 N N . LYS B 1 3 ? 31.516 -14.43 -10.922 1 48.22 3 LYS B N 1
ATOM 3887 C CA . LYS B 1 3 ? 30.109 -14.32 -11.297 1 48.22 3 LYS B CA 1
ATOM 3888 C C . LYS B 1 3 ? 29.25 -15.344 -10.547 1 48.22 3 LYS B C 1
ATOM 3890 O O . LYS B 1 3 ? 29.453 -16.547 -10.688 1 48.22 3 LYS B O 1
ATOM 3895 N N . GLU B 1 4 ? 28.797 -15.016 -9.305 1 60.81 4 GLU B N 1
ATOM 3896 C CA . GLU B 1 4 ? 27.969 -16 -8.609 1 60.81 4 GLU B CA 1
ATOM 3897 C C . GLU B 1 4 ? 26.969 -16.656 -9.555 1 60.81 4 GLU B C 1
ATOM 3899 O O . GLU B 1 4 ? 26.25 -15.953 -10.273 1 60.81 4 GLU B O 1
ATOM 3904 N N . VAL B 1 5 ? 27.156 -17.969 -9.914 1 78 5 VAL B N 1
ATOM 3905 C CA . VAL B 1 5 ? 26.578 -18.859 -10.914 1 78 5 VAL B CA 1
ATOM 3906 C C . VAL B 1 5 ? 25.203 -19.344 -10.461 1 78 5 VAL B C 1
ATOM 3908 O O . VAL B 1 5 ? 25.016 -19.656 -9.289 1 78 5 VAL B O 1
ATOM 3911 N N . ILE B 1 6 ? 24.156 -18.984 -11.219 1 93.94 6 ILE B N 1
ATOM 3912 C CA . ILE B 1 6 ? 22.828 -19.547 -11.031 1 93.94 6 ILE B CA 1
ATOM 3913 C C . ILE B 1 6 ? 22.875 -21.062 -11.219 1 93.94 6 ILE B C 1
ATOM 3915 O O . ILE B 1 6 ? 23.359 -21.547 -12.242 1 93.94 6 ILE B O 1
ATOM 3919 N N . THR B 1 7 ? 22.484 -21.719 -10.156 1 96.94 7 THR B N 1
ATOM 3920 C CA . THR B 1 7 ? 22.359 -23.172 -10.258 1 96.94 7 THR B CA 1
ATOM 3921 C C . THR B 1 7 ? 21.359 -23.547 -11.359 1 96.94 7 THR B C 1
ATOM 3923 O O . THR B 1 7 ? 20.312 -22.922 -11.492 1 96.94 7 THR B O 1
ATOM 3926 N N . GLN B 1 8 ? 21.734 -24.594 -12.062 1 96.56 8 GLN B N 1
ATOM 3927 C CA . GLN B 1 8 ? 20.828 -25.031 -13.109 1 96.56 8 GLN B CA 1
ATOM 3928 C C . GLN B 1 8 ? 19.594 -25.703 -12.508 1 96.56 8 GLN B C 1
ATOM 3930 O O . GLN B 1 8 ? 19.688 -26.438 -11.523 1 96.56 8 GLN B O 1
ATOM 3935 N N . ARG B 1 9 ? 18.5 -25.531 -13.156 1 96.56 9 ARG B N 1
ATOM 3936 C CA . ARG B 1 9 ? 17.25 -26.125 -12.703 1 96.56 9 ARG B CA 1
ATOM 3937 C C . ARG B 1 9 ? 17.344 -27.641 -12.641 1 96.56 9 ARG B C 1
ATOM 3939 O O . ARG B 1 9 ? 16.828 -28.266 -11.719 1 96.56 9 ARG B O 1
ATOM 3946 N N . SER B 1 10 ? 18.109 -28.219 -13.57 1 96.12 10 SER B N 1
ATOM 3947 C CA . SER B 1 10 ? 18.25 -29.672 -13.672 1 96.12 10 SER B CA 1
ATOM 3948 C C . SER B 1 10 ? 19.078 -30.234 -12.516 1 96.12 10 SER B C 1
ATOM 3950 O O . SER B 1 10 ? 18.984 -31.422 -12.203 1 96.12 10 SER B O 1
ATOM 3952 N N . VAL B 1 11 ? 19.828 -29.359 -11.891 1 96.62 11 VAL B N 1
ATOM 3953 C CA . VAL B 1 11 ? 20.719 -29.781 -10.812 1 96.62 11 VAL B CA 1
ATOM 3954 C C . VAL B 1 11 ? 20.016 -29.656 -9.469 1 96.62 11 VAL B C 1
ATOM 3956 O O . VAL B 1 11 ? 19.984 -30.594 -8.68 1 96.62 11 VAL B O 1
ATOM 3959 N N . ASP B 1 12 ? 19.469 -28.562 -9.188 1 97.38 12 ASP B N 1
ATOM 3960 C CA . ASP B 1 12 ? 18.766 -28.281 -7.938 1 97.38 12 ASP B CA 1
ATOM 3961 C C . ASP B 1 12 ? 17.766 -27.141 -8.109 1 97.38 12 ASP B C 1
ATOM 3963 O O . ASP B 1 12 ? 18.109 -25.969 -7.973 1 97.38 12 ASP B O 1
ATOM 3967 N N . TYR B 1 13 ? 16.531 -27.516 -8.234 1 96.94 13 TYR B N 1
ATOM 3968 C CA . TYR B 1 13 ? 15.477 -26.547 -8.539 1 96.94 13 TYR B CA 1
ATOM 3969 C C . TYR B 1 13 ? 15.297 -25.562 -7.387 1 96.94 13 TYR B C 1
ATOM 3971 O O . TYR B 1 13 ? 15.055 -24.375 -7.609 1 96.94 13 TYR B O 1
ATOM 3979 N N . ASN B 1 14 ? 15.391 -26.031 -6.168 1 96.19 14 ASN B N 1
ATOM 3980 C CA . ASN B 1 14 ? 15.242 -25.172 -4.996 1 96.19 14 ASN B CA 1
ATOM 3981 C C . ASN B 1 14 ? 16.359 -24.141 -4.914 1 96.19 14 ASN B C 1
ATOM 3983 O O . ASN B 1 14 ? 16.109 -22.953 -4.672 1 96.19 14 ASN B O 1
ATOM 3987 N N . GLN B 1 15 ? 17.547 -24.578 -5.102 1 97.56 15 GLN B N 1
ATOM 3988 C CA . GLN B 1 15 ? 18.672 -23.656 -5.078 1 97.56 15 GLN B CA 1
ATOM 3989 C C . GLN B 1 15 ? 18.609 -22.672 -6.246 1 97.56 15 GLN B C 1
ATOM 3991 O O . GLN B 1 15 ? 18.953 -21.5 -6.102 1 97.56 15 GLN B O 1
ATOM 3996 N N . TRP B 1 16 ? 18.219 -23.25 -7.41 1 98.38 16 TRP B N 1
ATOM 3997 C CA . TRP B 1 16 ? 18 -22.391 -8.57 1 98.38 16 TRP B CA 1
ATOM 3998 C C . TRP B 1 16 ? 17.094 -21.219 -8.219 1 98.38 16 TRP B C 1
ATOM 4000 O O . TRP B 1 16 ? 17.422 -20.062 -8.508 1 98.38 16 TRP B O 1
ATOM 4010 N N . TYR B 1 17 ? 16.031 -21.5 -7.59 1 98.31 17 TYR B N 1
ATOM 4011 C CA . TYR B 1 17 ? 15.055 -20.484 -7.199 1 98.31 17 TYR B CA 1
ATOM 4012 C C . TYR B 1 17 ? 15.695 -19.438 -6.301 1 98.31 17 TYR B C 1
ATOM 4014 O O . TYR B 1 17 ? 15.555 -18.234 -6.535 1 98.31 17 TYR B O 1
ATOM 4022 N N . LEU B 1 18 ? 16.375 -19.844 -5.301 1 98.12 18 LEU B N 1
ATOM 4023 C CA . LEU B 1 18 ? 17.031 -18.953 -4.359 1 98.12 18 LEU B CA 1
ATOM 4024 C C . LEU B 1 18 ? 18.078 -18.094 -5.062 1 98.12 18 LEU B C 1
ATOM 4026 O O . LEU B 1 18 ? 18.234 -16.906 -4.758 1 98.12 18 LEU B O 1
ATOM 4030 N N . ASP B 1 19 ? 18.781 -18.719 -6.016 1 98.31 19 ASP B N 1
ATOM 4031 C CA . ASP B 1 19 ? 19.781 -18 -6.785 1 98.31 19 ASP B CA 1
ATOM 4032 C C . ASP B 1 19 ? 19.141 -16.891 -7.625 1 98.31 19 ASP B C 1
ATOM 4034 O O . ASP B 1 19 ? 19.688 -15.789 -7.738 1 98.31 19 ASP B O 1
ATOM 4038 N N . ILE B 1 20 ? 17.984 -17.203 -8.211 1 98.56 20 ILE B N 1
ATOM 4039 C CA . ILE B 1 20 ? 17.297 -16.203 -9.016 1 98.56 20 ILE B CA 1
ATOM 4040 C C . ILE B 1 20 ? 16.891 -15.023 -8.133 1 98.56 20 ILE B C 1
ATOM 4042 O O . ILE B 1 20 ? 17.141 -13.867 -8.492 1 98.56 20 ILE B O 1
ATOM 4046 N N . VAL B 1 21 ? 16.297 -15.273 -6.938 1 98.62 21 VAL B N 1
ATOM 4047 C CA . VAL B 1 21 ? 15.859 -14.227 -6.016 1 98.62 21 VAL B CA 1
ATOM 4048 C C . VAL B 1 21 ? 17.047 -13.352 -5.633 1 98.62 21 VAL B C 1
ATOM 4050 O O . VAL B 1 21 ? 16.938 -12.125 -5.602 1 98.62 21 VAL B O 1
ATOM 4053 N N . ARG B 1 22 ? 18.141 -13.977 -5.418 1 97.56 22 ARG B N 1
ATOM 4054 C CA . ARG B 1 22 ? 19.344 -13.266 -4.984 1 97.56 22 ARG B CA 1
ATOM 4055 C C . ARG B 1 22 ? 19.953 -12.469 -6.137 1 97.56 22 ARG B C 1
ATOM 4057 O O . ARG B 1 22 ? 20.156 -11.266 -6.016 1 97.56 22 ARG B O 1
ATOM 4064 N N . GLU B 1 23 ? 20.172 -13.148 -7.301 1 97.38 23 GLU B N 1
ATOM 4065 C CA . GLU B 1 23 ? 20.922 -12.555 -8.406 1 97.38 23 GLU B CA 1
ATOM 4066 C C . GLU B 1 23 ? 20.109 -11.461 -9.094 1 97.38 23 GLU B C 1
ATOM 4068 O O . GLU B 1 23 ? 20.672 -10.5 -9.617 1 97.38 23 GLU B O 1
ATOM 4073 N N . ALA B 1 24 ? 18.828 -11.609 -9.062 1 98.12 24 ALA B N 1
ATOM 4074 C CA . ALA B 1 24 ? 17.969 -10.57 -9.617 1 98.12 24 ALA B CA 1
ATOM 4075 C C . ALA B 1 24 ? 17.734 -9.461 -8.602 1 98.12 24 ALA B C 1
ATOM 4077 O O . ALA B 1 24 ? 17.016 -8.492 -8.883 1 98.12 24 ALA B O 1
ATOM 4078 N N . ASP B 1 25 ? 18.219 -9.617 -7.41 1 97.56 25 ASP B N 1
ATOM 4079 C CA . ASP B 1 25 ? 18.188 -8.625 -6.344 1 97.56 25 ASP B CA 1
ATOM 4080 C C . ASP B 1 25 ? 16.734 -8.344 -5.918 1 97.56 25 ASP B C 1
ATOM 4082 O O . ASP B 1 25 ? 16.359 -7.184 -5.754 1 97.56 25 ASP B O 1
ATOM 4086 N N . LEU B 1 26 ? 15.953 -9.383 -5.688 1 98.75 26 LEU B N 1
ATOM 4087 C CA . LEU B 1 26 ? 14.531 -9.25 -5.402 1 98.75 26 LEU B CA 1
ATOM 4088 C C . LEU B 1 26 ? 14.281 -9.18 -3.898 1 98.75 26 LEU B C 1
ATOM 4090 O O . LEU B 1 26 ? 13.422 -8.422 -3.441 1 98.75 26 LEU B O 1
ATOM 4094 N N . ALA B 1 27 ? 14.969 -9.953 -3.15 1 98.69 27 ALA B N 1
ATOM 4095 C CA . ALA B 1 27 ? 14.773 -10.055 -1.706 1 98.69 27 ALA B CA 1
ATOM 4096 C C . ALA B 1 27 ? 15.969 -10.719 -1.034 1 98.69 27 ALA B C 1
ATOM 4098 O O . ALA B 1 27 ? 16.812 -11.305 -1.708 1 98.69 27 ALA B O 1
ATOM 4099 N N . GLU B 1 28 ? 16 -10.562 0.199 1 97.5 28 GLU B N 1
ATOM 4100 C CA . GLU B 1 28 ? 17 -11.211 1.039 1 97.5 28 GLU B CA 1
ATOM 4101 C C . GLU B 1 28 ? 16.391 -11.695 2.352 1 97.5 28 GLU B C 1
ATOM 4103 O O . GLU B 1 28 ? 15.523 -11.031 2.922 1 97.5 28 GLU B O 1
ATOM 4108 N N . VAL B 1 29 ? 16.844 -12.891 2.805 1 96.94 29 VAL B N 1
ATOM 4109 C CA . VAL B 1 29 ? 16.391 -13.406 4.086 1 96.94 29 VAL B CA 1
ATOM 4110 C C . VAL B 1 29 ? 16.844 -12.492 5.215 1 96.94 29 VAL B C 1
ATOM 4112 O O . VAL B 1 29 ? 18.016 -12.117 5.273 1 96.94 29 VAL B O 1
ATOM 4115 N N . ALA B 1 30 ? 15.922 -12.062 6.035 1 96.56 30 ALA B N 1
ATOM 4116 C CA . ALA B 1 30 ? 16.266 -11.312 7.238 1 96.56 30 ALA B CA 1
ATOM 4117 C C . ALA B 1 30 ? 16.625 -12.242 8.391 1 96.56 30 ALA B C 1
ATOM 4119 O O . ALA B 1 30 ? 15.781 -12.539 9.242 1 96.56 30 ALA B O 1
ATOM 4120 N N . GLU B 1 31 ? 17.812 -12.57 8.492 1 94.62 31 GLU B N 1
ATOM 4121 C CA . GLU B 1 31 ? 18.25 -13.562 9.469 1 94.62 31 GLU B CA 1
ATOM 4122 C C . GLU B 1 31 ? 17.969 -13.102 10.891 1 94.62 31 GLU B C 1
ATOM 4124 O O . GLU B 1 31 ? 17.734 -13.922 11.781 1 94.62 31 GLU B O 1
ATOM 4129 N N . VAL B 1 32 ? 17.844 -11.859 11.094 1 95.12 32 VAL B N 1
ATOM 4130 C CA . VAL B 1 32 ? 17.719 -11.281 12.43 1 95.12 32 VAL B CA 1
ATOM 4131 C C . VAL B 1 32 ? 16.25 -11.328 12.867 1 95.12 32 VAL B C 1
ATOM 4133 O O . VAL B 1 32 ? 15.945 -11.141 14.047 1 95.12 32 VAL B O 1
ATOM 4136 N N . VAL B 1 33 ? 15.344 -11.562 12.008 1 95.25 33 VAL B N 1
ATOM 4137 C CA . VAL B 1 33 ? 13.93 -11.773 12.312 1 95.25 33 VAL B CA 1
ATOM 4138 C C . VAL B 1 33 ? 13.469 -13.094 11.695 1 95.25 33 VAL B C 1
ATOM 4140 O O . VAL B 1 33 ? 13.117 -13.148 10.516 1 95.25 33 VAL B O 1
ATOM 4143 N N . ARG B 1 34 ? 13.297 -14.008 12.469 1 93.12 34 ARG B N 1
ATOM 4144 C CA . ARG B 1 34 ? 13.07 -15.375 12.008 1 93.12 34 ARG B CA 1
ATOM 4145 C C . ARG B 1 34 ? 11.914 -15.438 11.023 1 93.12 34 ARG B C 1
ATOM 4147 O O . ARG B 1 34 ? 10.812 -14.961 11.312 1 93.12 34 ARG B O 1
ATOM 4154 N N . GLY B 1 35 ? 12.234 -16.031 9.867 1 94.69 35 GLY B N 1
ATOM 4155 C CA . GLY B 1 35 ? 11.211 -16.344 8.875 1 94.69 35 GLY B CA 1
ATOM 4156 C C . GLY B 1 35 ? 10.828 -15.156 8.023 1 94.69 35 GLY B C 1
ATOM 4157 O O . GLY B 1 35 ? 9.961 -15.266 7.148 1 94.69 35 GLY B O 1
ATOM 4158 N N . CYS B 1 36 ? 11.422 -14 8.195 1 97.19 36 CYS B N 1
ATOM 4159 C CA . CYS B 1 36 ? 11.055 -12.789 7.457 1 97.19 36 CYS B CA 1
ATOM 4160 C C . CYS B 1 36 ? 12.086 -12.484 6.375 1 97.19 36 CYS B C 1
ATOM 4162 O O . CYS B 1 36 ? 13.164 -13.078 6.348 1 97.19 36 CYS B O 1
ATOM 4164 N N . ILE B 1 37 ? 11.703 -11.695 5.48 1 98.25 37 ILE B N 1
ATOM 4165 C CA . ILE B 1 37 ? 12.586 -11.273 4.398 1 98.25 37 ILE B CA 1
ATOM 4166 C C . ILE B 1 37 ? 12.547 -9.75 4.27 1 98.25 37 ILE B C 1
ATOM 4168 O O . ILE B 1 37 ? 11.602 -9.109 4.73 1 98.25 37 ILE B O 1
ATOM 4172 N N . VAL B 1 38 ? 13.57 -9.18 3.75 1 98.5 38 VAL B N 1
ATOM 4173 C CA . VAL B 1 38 ? 13.562 -7.832 3.195 1 98.5 38 VAL B CA 1
ATOM 4174 C C . VAL B 1 38 ? 13.281 -7.891 1.696 1 98.5 38 VAL B C 1
ATOM 4176 O O . VAL B 1 38 ? 13.969 -8.602 0.957 1 98.5 38 VAL B O 1
ATOM 4179 N N . VAL B 1 39 ? 12.266 -7.285 1.25 1 98.75 39 VAL B N 1
ATOM 4180 C CA . VAL B 1 39 ? 12.016 -7.195 -0.184 1 98.75 39 VAL B CA 1
ATOM 4181 C C . VAL B 1 39 ? 12.734 -5.973 -0.756 1 98.75 39 VAL B C 1
ATOM 4183 O O . VAL B 1 39 ? 12.43 -4.836 -0.379 1 98.75 39 VAL B O 1
ATOM 4186 N N . LYS B 1 40 ? 13.633 -6.207 -1.649 1 98.56 40 LYS B N 1
ATOM 4187 C CA . LYS B 1 40 ? 14.461 -5.148 -2.219 1 98.56 40 LYS B CA 1
ATOM 4188 C C . LYS B 1 40 ? 13.703 -4.387 -3.307 1 98.56 40 LYS B C 1
ATOM 4190 O O . LYS B 1 40 ? 12.555 -4.707 -3.609 1 98.56 40 LYS B O 1
ATOM 4195 N N . ALA B 1 41 ? 14.352 -3.371 -3.805 1 98.38 41 ALA B N 1
ATOM 4196 C CA . ALA B 1 41 ? 13.688 -2.395 -4.668 1 98.38 41 ALA B CA 1
ATOM 4197 C C . ALA B 1 41 ? 13.07 -3.072 -5.891 1 98.38 41 ALA B C 1
ATOM 4199 O O . ALA B 1 41 ? 11.914 -2.814 -6.23 1 98.38 41 ALA B O 1
ATOM 4200 N N . HIS B 1 42 ? 13.812 -3.936 -6.551 1 98.56 42 HIS B N 1
ATOM 4201 C CA . HIS B 1 42 ? 13.328 -4.574 -7.77 1 98.56 42 HIS B CA 1
ATOM 4202 C C . HIS B 1 42 ? 12.164 -5.508 -7.477 1 98.56 42 HIS B C 1
ATOM 4204 O O . HIS B 1 42 ? 11.172 -5.523 -8.211 1 98.56 42 HIS B O 1
ATOM 4210 N N . GLY B 1 43 ? 12.289 -6.258 -6.391 1 98.81 43 GLY B N 1
ATOM 4211 C CA . GLY B 1 43 ? 11.211 -7.137 -5.977 1 98.81 43 GLY B CA 1
ATOM 4212 C C . GLY B 1 43 ? 9.945 -6.387 -5.59 1 98.81 43 GLY B C 1
ATOM 4213 O O . GLY B 1 43 ? 8.844 -6.77 -5.988 1 98.81 43 GLY B O 1
ATOM 4214 N N . TRP B 1 44 ? 10.133 -5.332 -4.84 1 98.81 44 TRP B N 1
ATOM 4215 C CA . TRP B 1 44 ? 8.969 -4.578 -4.383 1 98.81 44 TRP B CA 1
ATOM 4216 C C . TRP B 1 44 ? 8.289 -3.865 -5.547 1 98.81 44 TRP B C 1
ATOM 4218 O O . TRP B 1 44 ? 7.062 -3.729 -5.566 1 98.81 44 TRP B O 1
ATOM 4228 N N . ALA B 1 45 ? 9.086 -3.436 -6.492 1 98.75 45 ALA B N 1
ATOM 4229 C CA . ALA B 1 45 ? 8.508 -2.793 -7.672 1 98.75 45 ALA B CA 1
ATOM 4230 C C . ALA B 1 45 ? 7.586 -3.748 -8.422 1 98.75 45 ALA B C 1
ATOM 4232 O O . ALA B 1 45 ? 6.551 -3.334 -8.953 1 98.75 45 ALA B O 1
ATOM 4233 N N . ILE B 1 46 ? 7.961 -5.008 -8.5 1 98.88 46 ILE B N 1
ATOM 4234 C CA . ILE B 1 46 ? 7.109 -6.02 -9.117 1 98.88 46 ILE B CA 1
ATOM 4235 C C . ILE B 1 46 ? 5.805 -6.145 -8.336 1 98.88 46 ILE B C 1
ATOM 4237 O O . ILE B 1 46 ? 4.719 -6.152 -8.922 1 98.88 46 ILE B O 1
ATOM 4241 N N . TRP B 1 47 ? 5.91 -6.184 -7.031 1 98.81 47 TRP B N 1
ATOM 4242 C CA . TRP B 1 47 ? 4.727 -6.293 -6.184 1 98.81 47 TRP B CA 1
ATOM 4243 C C . TRP B 1 47 ? 3.822 -5.078 -6.352 1 98.81 47 TRP B C 1
ATOM 4245 O O . TRP B 1 47 ? 2.596 -5.207 -6.395 1 98.81 47 TRP B O 1
ATOM 4255 N N . GLU B 1 48 ? 4.422 -3.906 -6.449 1 98.5 48 GLU B N 1
ATOM 4256 C CA . GLU B 1 48 ? 3.633 -2.693 -6.645 1 98.5 48 GLU B CA 1
ATOM 4257 C C . GLU B 1 48 ? 2.822 -2.766 -7.938 1 98.5 48 GLU B C 1
ATOM 4259 O O . GLU B 1 48 ? 1.671 -2.326 -7.977 1 98.5 48 GLU B O 1
ATOM 4264 N N . LEU B 1 49 ? 3.438 -3.285 -8.984 1 98.62 49 LEU B N 1
ATOM 4265 C CA . LEU B 1 49 ? 2.721 -3.443 -10.242 1 98.62 49 LEU B CA 1
ATOM 4266 C C . LEU B 1 49 ? 1.57 -4.434 -10.094 1 98.62 49 LEU B C 1
ATOM 4268 O O . LEU B 1 49 ? 0.48 -4.207 -10.625 1 98.62 49 LEU B O 1
ATOM 4272 N N . MET B 1 50 ? 1.818 -5.516 -9.367 1 98.88 50 MET B N 1
ATOM 4273 C CA . MET B 1 50 ? 0.76 -6.488 -9.109 1 98.88 50 MET B CA 1
ATOM 4274 C C . MET B 1 50 ? -0.382 -5.852 -8.32 1 98.88 50 MET B C 1
ATOM 4276 O O . MET B 1 50 ? -1.552 -6.031 -8.664 1 98.88 50 MET B O 1
ATOM 4280 N N . GLN B 1 51 ? -0.032 -5.109 -7.293 1 98.62 51 GLN B N 1
ATOM 4281 C CA . GLN B 1 51 ? -1.028 -4.453 -6.453 1 98.62 51 GLN B CA 1
ATOM 4282 C C . GLN B 1 51 ? -1.924 -3.533 -7.277 1 98.62 51 GLN B C 1
ATOM 4284 O O . GLN B 1 51 ? -3.148 -3.561 -7.141 1 98.62 51 GLN B O 1
ATOM 4289 N N . ARG B 1 52 ? -1.33 -2.768 -8.117 1 97.94 52 ARG B N 1
ATOM 4290 C CA . ARG B 1 52 ? -2.09 -1.811 -8.914 1 97.94 52 ARG B CA 1
ATOM 4291 C C . ARG B 1 52 ? -3.061 -2.523 -9.844 1 97.94 52 ARG B C 1
ATOM 4293 O O . ARG B 1 52 ? -4.234 -2.158 -9.93 1 97.94 52 ARG B O 1
ATOM 4300 N N . ALA B 1 53 ? -2.574 -3.516 -10.508 1 98.56 53 ALA B N 1
ATOM 4301 C CA . ALA B 1 53 ? -3.4 -4.25 -11.469 1 98.56 53 ALA B CA 1
ATOM 4302 C C . ALA B 1 53 ? -4.547 -4.965 -10.766 1 98.56 53 ALA B C 1
ATOM 4304 O O . ALA B 1 53 ? -5.68 -4.965 -11.25 1 98.56 53 ALA B O 1
ATOM 4305 N N . LEU B 1 54 ? -4.262 -5.566 -9.625 1 98.88 54 LEU B N 1
ATOM 4306 C CA . LEU B 1 54 ? -5.273 -6.27 -8.852 1 98.88 54 LEU B CA 1
ATOM 4307 C C . LEU B 1 54 ? -6.281 -5.293 -8.258 1 98.88 54 LEU B C 1
ATOM 4309 O O . LEU B 1 54 ? -7.488 -5.535 -8.297 1 98.88 54 LEU B O 1
ATOM 4313 N N . ASP B 1 55 ? -5.801 -4.199 -7.723 1 98.62 55 ASP B N 1
ATOM 4314 C CA . ASP B 1 55 ? -6.66 -3.205 -7.094 1 98.62 55 ASP B CA 1
ATOM 4315 C C . ASP B 1 55 ? -7.656 -2.623 -8.094 1 98.62 55 ASP B C 1
ATOM 4317 O O . ASP B 1 55 ? -8.82 -2.395 -7.762 1 98.62 55 ASP B O 1
ATOM 4321 N N . ASP B 1 56 ? -7.156 -2.348 -9.305 1 97.69 56 ASP B N 1
ATOM 4322 C CA . ASP B 1 56 ? -8.039 -1.837 -10.352 1 97.69 56 ASP B CA 1
ATOM 4323 C C . ASP B 1 56 ? -9.164 -2.822 -10.648 1 97.69 56 ASP B C 1
ATOM 4325 O O . ASP B 1 56 ? -10.32 -2.426 -10.789 1 97.69 56 ASP B O 1
ATOM 4329 N N . ARG B 1 57 ? -8.836 -4.09 -10.742 1 98.56 57 ARG B N 1
ATOM 4330 C CA . ARG B 1 57 ? -9.828 -5.125 -11.008 1 98.56 57 ARG B CA 1
ATOM 4331 C C . ARG B 1 57 ? -10.836 -5.223 -9.859 1 98.56 57 ARG B C 1
ATOM 4333 O O . ARG B 1 57 ? -12.039 -5.359 -10.094 1 98.56 57 ARG B O 1
ATOM 4340 N N . ILE B 1 58 ? -10.344 -5.172 -8.656 1 98.81 58 ILE B N 1
ATOM 4341 C CA . ILE B 1 58 ? -11.188 -5.293 -7.473 1 98.81 58 ILE B CA 1
ATOM 4342 C C . ILE B 1 58 ? -12.141 -4.105 -7.398 1 98.81 58 ILE B C 1
ATOM 4344 O O . ILE B 1 58 ? -13.352 -4.281 -7.199 1 98.81 58 ILE B O 1
ATOM 4348 N N . LYS B 1 59 ? -11.672 -2.936 -7.59 1 97.69 59 LYS B N 1
ATOM 4349 C CA . LYS B 1 59 ? -12.508 -1.736 -7.523 1 97.69 59 LYS B CA 1
ATOM 4350 C C . LYS B 1 59 ? -13.531 -1.714 -8.648 1 97.69 59 LYS B C 1
ATOM 4352 O O . LYS B 1 59 ? -14.641 -1.211 -8.477 1 97.69 59 LYS B O 1
ATOM 4357 N N . ALA B 1 60 ? -13.203 -2.328 -9.789 1 96.62 60 ALA B N 1
ATOM 4358 C CA . ALA B 1 60 ? -14.125 -2.4 -10.922 1 96.62 60 ALA B CA 1
ATOM 4359 C C . ALA B 1 60 ? -15.344 -3.252 -10.586 1 96.62 60 ALA B C 1
ATOM 4361 O O . ALA B 1 60 ? -16.391 -3.129 -11.227 1 96.62 60 ALA B O 1
ATOM 4362 N N . THR B 1 61 ? -15.188 -4.082 -9.547 1 97.56 61 THR B N 1
ATOM 4363 C CA . THR B 1 61 ? -16.312 -4.922 -9.141 1 97.56 61 THR B CA 1
ATOM 4364 C C . THR B 1 61 ? -17.141 -4.238 -8.055 1 97.56 61 THR B C 1
ATOM 4366 O O . THR B 1 61 ? -18.062 -4.832 -7.508 1 97.56 61 THR B O 1
ATOM 4369 N N . GLY B 1 62 ? -16.781 -3.02 -7.707 1 96.12 62 GLY B N 1
ATOM 4370 C CA . GLY B 1 62 ? -17.578 -2.252 -6.762 1 96.12 62 GLY B CA 1
ATOM 4371 C C . GLY B 1 62 ? -17.016 -2.27 -5.355 1 96.12 62 GLY B C 1
ATOM 4372 O O . GLY B 1 62 ? -17.609 -1.681 -4.441 1 96.12 62 GLY B O 1
ATOM 4373 N N . HIS B 1 63 ? -15.883 -2.879 -5.18 1 98.5 63 HIS B N 1
ATOM 4374 C CA . HIS B 1 63 ? -15.289 -2.984 -3.855 1 98.5 63 HIS B CA 1
ATOM 4375 C C . HIS B 1 63 ? -14.555 -1.702 -3.477 1 98.5 63 HIS B C 1
ATOM 4377 O O . HIS B 1 63 ? -14.094 -0.963 -4.352 1 98.5 63 HIS B O 1
ATOM 4383 N N . ALA B 1 64 ? -14.508 -1.43 -2.16 1 98.31 64 ALA B N 1
ATOM 4384 C CA . ALA B 1 64 ? -13.719 -0.329 -1.611 1 98.31 64 ALA B CA 1
ATOM 4385 C C . ALA B 1 64 ? -12.672 -0.842 -0.632 1 98.31 64 ALA B C 1
ATOM 4387 O O . ALA B 1 64 ? -12.867 -1.872 0.018 1 98.31 64 ALA B O 1
ATOM 4388 N N . ASN B 1 65 ? -11.586 -0.146 -0.594 1 98.75 65 ASN B N 1
ATOM 4389 C CA . ASN B 1 65 ? -10.523 -0.511 0.337 1 98.75 65 ASN B CA 1
ATOM 4390 C C . ASN B 1 65 ? -10.766 0.073 1.725 1 98.75 65 ASN B C 1
ATOM 4392 O O . ASN B 1 65 ? -11.227 1.21 1.853 1 98.75 65 ASN B O 1
ATOM 4396 N N . VAL B 1 66 ? -10.508 -0.692 2.75 1 98.75 66 VAL B N 1
ATOM 4397 C CA . VAL B 1 66 ? -10.547 -0.321 4.16 1 98.75 66 VAL B CA 1
ATOM 4398 C C . VAL B 1 66 ? -9.289 -0.819 4.859 1 98.75 66 VAL B C 1
ATOM 4400 O O . VAL B 1 66 ? -8.484 -1.541 4.262 1 98.75 66 VAL B O 1
ATOM 4403 N N . GLN B 1 67 ? -9.102 -0.416 6.043 1 98.69 67 GLN B N 1
ATOM 4404 C CA . GLN B 1 67 ? -7.961 -0.906 6.812 1 98.69 67 GLN B CA 1
ATOM 4405 C C . GLN B 1 67 ? -8.352 -1.184 8.258 1 98.69 67 GLN B C 1
ATOM 4407 O O . GLN B 1 67 ? -8.828 -0.289 8.961 1 98.69 67 GLN B O 1
ATOM 4412 N N . PHE B 1 68 ? -8.172 -2.391 8.695 1 98.56 68 PHE B N 1
ATOM 4413 C CA . PHE B 1 68 ? -8.43 -2.807 10.07 1 98.56 68 PHE B CA 1
ATOM 4414 C C . PHE B 1 68 ? -7.129 -2.918 10.852 1 98.56 68 PHE B C 1
ATOM 4416 O O . PHE B 1 68 ? -6.047 -2.939 10.266 1 98.56 68 PHE B O 1
ATOM 4423 N N . PRO B 1 69 ? -7.176 -2.98 12.148 1 98 69 PRO B N 1
ATOM 4424 C CA . PRO B 1 69 ? -5.973 -3.033 12.984 1 98 69 PRO B CA 1
ATOM 4425 C C . PRO B 1 69 ? -5.117 -4.266 12.711 1 98 69 PRO B C 1
ATOM 4427 O O . PRO B 1 69 ? -5.648 -5.336 12.398 1 98 69 PRO B O 1
ATOM 4430 N N . LEU B 1 70 ? -3.816 -4.09 12.914 1 98.31 70 LEU B N 1
ATOM 4431 C CA . LEU B 1 70 ? -2.832 -5.164 12.82 1 98.31 70 LEU B CA 1
ATOM 4432 C C . LEU B 1 70 ? -3.08 -6.223 13.891 1 98.31 70 LEU B C 1
ATOM 4434 O O . LEU B 1 70 ? -2.893 -7.414 13.648 1 98.31 70 LEU B O 1
ATOM 4438 N N . LEU B 1 71 ? -3.473 -5.77 15.016 1 97.88 71 LEU B N 1
ATOM 4439 C CA . LEU B 1 71 ? -3.598 -6.641 16.172 1 97.88 71 LEU B CA 1
ATOM 4440 C C . LEU B 1 71 ? -5.039 -7.102 16.359 1 97.88 71 LEU B C 1
ATOM 4442 O O . LEU B 1 71 ? -5.977 -6.332 16.125 1 97.88 71 LEU B O 1
ATOM 4446 N N . ILE B 1 72 ? -5.172 -8.305 16.781 1 96.44 72 ILE B N 1
ATOM 4447 C CA . ILE B 1 72 ? -6.457 -8.922 17.094 1 96.44 72 ILE B CA 1
ATOM 4448 C C . ILE B 1 72 ? -6.434 -9.461 18.516 1 96.44 72 ILE B C 1
ATOM 4450 O O . ILE B 1 72 ? -5.484 -10.141 18.922 1 96.44 72 ILE B O 1
ATOM 4454 N N . PRO B 1 73 ? -7.484 -9.148 19.297 1 95.69 73 PRO B N 1
ATOM 4455 C CA . PRO B 1 73 ? -7.531 -9.781 20.625 1 95.69 73 PRO B CA 1
ATOM 4456 C C . PRO B 1 73 ? -7.492 -11.312 20.547 1 95.69 73 PRO B C 1
ATOM 4458 O O . PRO B 1 73 ? -8.188 -11.906 19.719 1 95.69 73 PRO B O 1
ATOM 4461 N N . LYS B 1 74 ? -6.719 -11.875 21.391 1 93 74 LYS B N 1
ATOM 4462 C CA . LYS B 1 74 ? -6.578 -13.328 21.375 1 93 74 LYS B CA 1
ATOM 4463 C C . LYS B 1 74 ? -7.934 -14.016 21.531 1 93 74 LYS B C 1
ATOM 4465 O O . LYS B 1 74 ? -8.188 -15.047 20.906 1 93 74 LYS B O 1
ATOM 4470 N N . SER B 1 75 ? -8.844 -13.445 22.281 1 92.25 75 SER B N 1
ATOM 4471 C CA . SER B 1 75 ? -10.164 -14.008 22.516 1 92.25 75 SER B CA 1
ATOM 4472 C C . SER B 1 75 ? -10.969 -14.109 21.234 1 92.25 75 SER B C 1
ATOM 4474 O O . SER B 1 75 ? -11.844 -14.969 21.109 1 92.25 75 SER B O 1
ATOM 4476 N N . PHE B 1 76 ? -10.727 -13.18 20.25 1 91 76 PHE B N 1
ATOM 4477 C CA . PHE B 1 76 ? -11.422 -13.227 18.969 1 91 76 PHE B CA 1
ATOM 4478 C C . PHE B 1 76 ? -11.055 -14.484 18.188 1 91 76 PHE B C 1
ATOM 4480 O O . PHE B 1 76 ? -11.898 -15.078 17.516 1 91 76 PHE B O 1
ATOM 4487 N N . ILE B 1 77 ? -9.82 -14.875 18.266 1 83.75 77 ILE B N 1
ATOM 4488 C CA . ILE B 1 77 ? -9.328 -16.047 17.562 1 83.75 77 ILE B CA 1
ATOM 4489 C C . ILE B 1 77 ? -9.883 -17.312 18.203 1 83.75 77 ILE B C 1
ATOM 4491 O O . ILE B 1 77 ? -10.211 -18.281 17.5 1 83.75 77 ILE B O 1
ATOM 4495 N N . MET B 1 78 ? -10.102 -17.266 19.469 1 82.31 78 MET B N 1
ATOM 4496 C CA . MET B 1 78 ? -10.555 -18.422 20.203 1 82.31 78 MET B CA 1
ATOM 4497 C C . MET B 1 78 ? -12.047 -18.656 20 1 82.31 78 MET B C 1
ATOM 4499 O O . MET B 1 78 ? -12.562 -19.75 20.281 1 82.31 78 MET B O 1
ATOM 4503 N N . LYS B 1 79 ? -12.75 -17.688 19.625 1 78.5 79 LYS B N 1
ATOM 4504 C CA . LYS B 1 79 ? -14.195 -17.781 19.422 1 78.5 79 LYS B CA 1
ATOM 4505 C C . LYS B 1 79 ? -14.531 -18.766 18.312 1 78.5 79 LYS B C 1
ATOM 4507 O O . LYS B 1 79 ? -15.625 -19.344 18.297 1 78.5 79 LYS B O 1
ATOM 4512 N N . GLU B 1 80 ? -13.648 -18.891 17.359 1 68.75 80 GLU B N 1
ATOM 4513 C CA . GLU B 1 80 ? -13.938 -19.812 16.266 1 68.75 80 GLU B CA 1
ATOM 4514 C C . GLU B 1 80 ? -13 -21.016 16.297 1 68.75 80 GLU B C 1
ATOM 4516 O O . GLU B 1 80 ? -11.891 -20.953 15.773 1 68.75 80 GLU B O 1
ATOM 4521 N N . ALA B 1 81 ? -13.508 -21.984 16.891 1 64.06 81 ALA B N 1
ATOM 4522 C CA . ALA B 1 81 ? -12.703 -23.172 17.188 1 64.06 81 ALA B CA 1
ATOM 4523 C C . ALA B 1 81 ? -12.016 -23.688 15.922 1 64.06 81 ALA B C 1
ATOM 4525 O O . ALA B 1 81 ? -10.828 -24.016 15.945 1 64.06 81 ALA B O 1
ATOM 4526 N N . GLU B 1 82 ? -12.797 -23.781 14.953 1 65.5 82 GLU B N 1
ATOM 4527 C CA . GLU B 1 82 ? -12.219 -24.297 13.719 1 65.5 82 GLU B CA 1
ATOM 4528 C C . GLU B 1 82 ? -11.109 -23.391 13.195 1 65.5 82 GLU B C 1
ATOM 4530 O O . GLU B 1 82 ? -10.094 -23.859 12.688 1 65.5 82 GLU B O 1
ATOM 4535 N N . HIS B 1 83 ? -11.375 -22.172 13.445 1 64.25 83 HIS B N 1
ATOM 4536 C CA . HIS B 1 83 ? -10.391 -21.188 13.008 1 64.25 83 HIS B CA 1
ATOM 4537 C C . HIS B 1 83 ? -9.141 -21.234 13.883 1 64.25 83 HIS B C 1
ATOM 4539 O O . HIS B 1 83 ? -8.016 -21.234 13.367 1 64.25 83 HIS B O 1
ATOM 4545 N N . VAL B 1 84 ? -9.344 -21.453 15.031 1 61.56 84 VAL B N 1
ATOM 4546 C CA . VAL B 1 84 ? -8.273 -21.5 16.016 1 61.56 84 VAL B CA 1
ATOM 4547 C C . VAL B 1 84 ? -7.387 -22.719 15.766 1 61.56 84 VAL B C 1
ATOM 4549 O O . VAL B 1 84 ? -6.156 -22.609 15.773 1 61.56 84 VAL B O 1
ATOM 4552 N N . GLU B 1 85 ? -8.07 -23.734 15.648 1 61.5 85 GLU B N 1
ATOM 4553 C CA . GLU B 1 85 ? -7.324 -24.969 15.438 1 61.5 85 GLU B CA 1
ATOM 4554 C C . GLU B 1 85 ? -6.402 -24.859 14.227 1 61.5 85 GLU B C 1
ATOM 4556 O O . GLU B 1 85 ? -5.281 -25.375 14.25 1 61.5 85 GLU B O 1
ATOM 4561 N N . GLY B 1 86 ? -6.742 -24.109 13.359 1 60.41 86 GLY B N 1
ATOM 4562 C CA . GLY B 1 86 ? -5.965 -23.984 12.141 1 60.41 86 GLY B CA 1
ATOM 4563 C C . GLY B 1 86 ? -4.789 -23.047 12.273 1 60.41 86 GLY B C 1
ATOM 4564 O O . GLY B 1 86 ? -3.762 -23.219 11.617 1 60.41 86 GLY B O 1
ATOM 4565 N N . PHE B 1 87 ? -4.93 -22.062 13.203 1 66.12 87 PHE B N 1
ATOM 4566 C CA . PHE B 1 87 ? -3.898 -21.031 13.188 1 66.12 87 PHE B CA 1
ATOM 4567 C C . PHE B 1 87 ? -3.105 -21.047 14.492 1 66.12 87 PHE B C 1
ATOM 4569 O O . PHE B 1 87 ? -2.037 -20.453 14.578 1 66.12 87 PHE B O 1
ATOM 4576 N N . ALA B 1 88 ? -3.576 -21.688 15.5 1 63.81 88 ALA B N 1
ATOM 4577 C CA . ALA B 1 88 ? -3.02 -21.609 16.844 1 63.81 88 ALA B CA 1
ATOM 4578 C C . ALA B 1 88 ? -1.517 -21.875 16.844 1 63.81 88 ALA B C 1
ATOM 4580 O O . ALA B 1 88 ? -0.745 -21.125 17.438 1 63.81 88 ALA B O 1
ATOM 4581 N N . PRO B 1 89 ? -1.077 -22.75 16.109 1 65.81 89 PRO B N 1
ATOM 4582 C CA . PRO B 1 89 ? 0.36 -23.031 16.188 1 65.81 89 PRO B CA 1
ATOM 4583 C C . PRO B 1 89 ? 1.202 -21.969 15.484 1 65.81 89 PRO B C 1
ATOM 4585 O O . PRO B 1 89 ? 2.43 -21.969 15.609 1 65.81 89 PRO B O 1
ATOM 4588 N N . GLU B 1 90 ? 0.607 -20.969 14.961 1 84.19 90 GLU B N 1
ATOM 4589 C CA . GLU B 1 90 ? 1.426 -20.125 14.094 1 84.19 90 GLU B CA 1
ATOM 4590 C C . GLU B 1 90 ? 1.224 -18.641 14.406 1 84.19 90 GLU B C 1
ATOM 4592 O O . GLU B 1 90 ? 1.457 -17.781 13.555 1 84.19 90 GLU B O 1
ATOM 4597 N N . VAL B 1 91 ? 0.821 -18.453 15.672 1 91.81 91 VAL B N 1
ATOM 4598 C CA . VAL B 1 91 ? 0.499 -17.047 15.891 1 91.81 91 VAL B CA 1
ATOM 4599 C C . VAL B 1 91 ? 1.641 -16.359 16.641 1 91.81 91 VAL B C 1
ATOM 4601 O O . VAL B 1 91 ? 2.377 -17.016 17.391 1 91.81 91 VAL B O 1
ATOM 4604 N N . ALA B 1 92 ? 1.878 -15.109 16.391 1 95.81 92 ALA B N 1
ATOM 4605 C CA . ALA B 1 92 ? 2.768 -14.219 17.141 1 95.81 92 ALA B CA 1
ATOM 4606 C C . ALA B 1 92 ? 1.982 -13.352 18.125 1 95.81 92 ALA B C 1
ATOM 4608 O O . ALA B 1 92 ? 1.064 -12.633 17.719 1 95.81 92 ALA B O 1
ATOM 4609 N N . GLU B 1 93 ? 2.365 -13.367 19.391 1 96.38 93 GLU B N 1
ATOM 4610 C CA . GLU B 1 93 ? 1.564 -12.75 20.453 1 96.38 93 GLU B CA 1
ATOM 4611 C C . GLU B 1 93 ? 2.27 -11.539 21.047 1 96.38 93 GLU B C 1
ATOM 4613 O O . GLU B 1 93 ? 3.436 -11.617 21.438 1 96.38 93 GLU B O 1
ATOM 4618 N N . VAL B 1 94 ? 1.587 -10.43 21.094 1 97.5 94 VAL B N 1
ATOM 4619 C CA . VAL B 1 94 ? 2.004 -9.266 21.859 1 97.5 94 VAL B CA 1
ATOM 4620 C C . VAL B 1 94 ? 1.486 -9.367 23.281 1 97.5 94 VAL B C 1
ATOM 4622 O O . VAL B 1 94 ? 0.279 -9.289 23.516 1 97.5 94 VAL B O 1
ATOM 4625 N N . THR B 1 95 ? 2.395 -9.516 24.234 1 96.81 95 THR B N 1
ATOM 4626 C CA . THR B 1 95 ? 1.962 -9.75 25.609 1 96.81 95 THR B CA 1
ATOM 4627 C C . THR B 1 95 ? 2.309 -8.555 26.5 1 96.81 95 THR B C 1
ATOM 4629 O O . THR B 1 95 ? 1.808 -8.445 27.625 1 96.81 95 THR B O 1
ATOM 4632 N N . ARG B 1 96 ? 3.201 -7.695 26 1 95.12 96 ARG B N 1
ATOM 4633 C CA . ARG B 1 96 ? 3.609 -6.488 26.719 1 95.12 96 ARG B CA 1
ATOM 4634 C C . ARG B 1 96 ? 3.564 -5.27 25.812 1 95.12 96 ARG B C 1
ATOM 4636 O O . ARG B 1 96 ? 3.914 -5.359 24.625 1 95.12 96 ARG B O 1
ATOM 4643 N N . ALA B 1 97 ? 3.123 -4.164 26.375 1 93.88 97 ALA B N 1
ATOM 4644 C CA . ALA B 1 97 ? 3.113 -2.898 25.641 1 93.88 97 ALA B CA 1
ATOM 4645 C C . ALA B 1 97 ? 3.191 -1.715 26.594 1 93.88 97 ALA B C 1
ATOM 4647 O O . ALA B 1 97 ? 2.59 -1.739 27.672 1 93.88 97 ALA B O 1
ATOM 4648 N N . GLY B 1 98 ? 3.947 -0.738 26.234 1 88.88 98 GLY B N 1
ATOM 4649 C CA . GLY B 1 98 ? 4.102 0.431 27.094 1 88.88 98 GLY B CA 1
ATOM 4650 C C . GLY B 1 98 ? 4.758 0.119 28.422 1 88.88 98 GLY B C 1
ATOM 4651 O O . GLY B 1 98 ? 4.414 0.715 29.438 1 88.88 98 GLY B O 1
ATOM 4652 N N . GLY B 1 99 ? 5.484 -0.919 28.422 1 87.31 99 GLY B N 1
ATOM 4653 C CA . GLY B 1 99 ? 6.215 -1.272 29.625 1 87.31 99 GLY B CA 1
ATOM 4654 C C . GLY B 1 99 ? 5.402 -2.119 30.578 1 87.31 99 GLY B C 1
ATOM 4655 O O . GLY B 1 99 ? 5.895 -2.508 31.641 1 87.31 99 GLY B O 1
ATOM 4656 N N . GLU B 1 100 ? 4.23 -2.432 30.141 1 91.62 100 GLU B N 1
ATOM 4657 C CA . GLU B 1 100 ? 3.352 -3.182 31.031 1 91.62 100 GLU B CA 1
ATOM 4658 C C . GLU B 1 100 ? 2.828 -4.445 30.359 1 91.62 100 GLU B C 1
ATOM 4660 O O . GLU B 1 100 ? 2.791 -4.527 29.141 1 91.62 100 GLU B O 1
ATOM 4665 N N . GLU B 1 101 ? 2.498 -5.367 31.219 1 94.88 101 GLU B N 1
ATOM 4666 C CA . GLU B 1 101 ? 1.833 -6.562 30.719 1 94.88 101 GLU B CA 1
ATOM 4667 C C . GLU B 1 101 ? 0.388 -6.262 30.328 1 94.88 101 GLU B C 1
ATOM 4669 O O . GLU B 1 101 ? -0.317 -5.543 31.031 1 94.88 101 GLU B O 1
ATOM 4674 N N . LEU B 1 102 ? 0.004 -6.824 29.25 1 95.69 102 LEU B N 1
ATOM 4675 C CA . LEU B 1 102 ? -1.362 -6.613 28.781 1 95.69 102 LEU B CA 1
ATOM 4676 C C . LEU B 1 102 ? -2.332 -7.535 29.516 1 95.69 102 LEU B C 1
ATOM 4678 O O . LEU B 1 102 ? -1.983 -8.672 29.859 1 95.69 102 LEU B O 1
ATOM 4682 N N . ALA B 1 103 ? -3.572 -7.016 29.734 1 94.69 103 ALA B N 1
ATOM 4683 C CA . ALA B 1 103 ? -4.602 -7.844 30.344 1 94.69 103 ALA B CA 1
ATOM 4684 C C . ALA B 1 103 ? -4.906 -9.078 29.5 1 94.69 103 ALA B C 1
ATOM 4686 O O . ALA B 1 103 ? -5.094 -10.172 30.031 1 94.69 103 ALA B O 1
ATOM 4687 N N . GLU B 1 104 ? -4.992 -8.883 28.219 1 94.75 104 GLU B N 1
ATOM 4688 C CA . GLU B 1 104 ? -5.094 -9.945 27.219 1 94.75 104 GLU B CA 1
ATOM 4689 C C . GLU B 1 104 ? -4.105 -9.727 26.078 1 94.75 104 GLU B C 1
ATOM 4691 O O . GLU B 1 104 ? -3.924 -8.602 25.609 1 94.75 104 GLU B O 1
ATOM 4696 N N . PRO B 1 105 ? -3.516 -10.867 25.688 1 95.25 105 PRO B N 1
ATOM 4697 C CA . PRO B 1 105 ? -2.596 -10.711 24.562 1 95.25 105 PRO B CA 1
ATOM 4698 C C . PRO B 1 105 ? -3.309 -10.32 23.266 1 95.25 105 PRO B C 1
ATOM 4700 O O . PRO B 1 105 ? -4.496 -10.609 23.109 1 95.25 105 PRO B O 1
ATOM 4703 N N . TYR B 1 106 ? -2.598 -9.633 22.484 1 96.94 106 TYR B N 1
ATOM 4704 C CA . TYR B 1 106 ? -3.012 -9.43 21.109 1 96.94 106 TYR B CA 1
ATOM 4705 C C . TYR B 1 106 ? -2.223 -10.336 20.156 1 96.94 106 TYR B C 1
ATOM 4707 O O . TYR B 1 106 ? -1.077 -10.688 20.453 1 96.94 106 TYR B O 1
ATOM 4715 N N . ILE B 1 107 ? -2.836 -10.711 19.109 1 96.06 107 ILE B N 1
ATOM 4716 C CA . ILE B 1 107 ? -2.207 -11.523 18.078 1 96.06 107 ILE B CA 1
ATOM 4717 C C . ILE B 1 107 ? -1.979 -10.672 16.828 1 96.06 107 ILE B C 1
ATOM 4719 O O . ILE B 1 107 ? -2.867 -9.938 16.406 1 96.06 107 ILE B O 1
ATOM 4723 N N . ILE B 1 108 ? -0.685 -10.688 16.328 1 97.25 108 ILE B N 1
ATOM 4724 C CA . ILE B 1 108 ? -0.522 -10.133 14.992 1 97.25 108 ILE B CA 1
ATOM 4725 C C . ILE B 1 108 ? -1.349 -10.938 14 1 97.25 108 ILE B C 1
ATOM 4727 O O . ILE B 1 108 ? -1.221 -12.164 13.922 1 97.25 108 ILE B O 1
ATOM 4731 N N . ARG B 1 109 ? -2.162 -10.328 13.242 1 95.94 109 ARG B N 1
ATOM 4732 C CA . ARG B 1 109 ? -3.186 -10.977 12.43 1 95.94 109 ARG B CA 1
ATOM 4733 C C . ARG B 1 109 ? -2.568 -12.008 11.492 1 95.94 109 ARG B C 1
ATOM 4735 O O . ARG B 1 109 ? -1.74 -11.664 10.641 1 95.94 109 ARG B O 1
ATOM 4742 N N . PRO B 1 110 ? -2.938 -13.25 11.594 1 94.25 110 PRO B N 1
ATOM 4743 C CA . PRO B 1 110 ? -2.633 -14.211 10.531 1 94.25 110 PRO B CA 1
ATOM 4744 C C . PRO B 1 110 ? -3.582 -14.102 9.344 1 94.25 110 PRO B C 1
ATOM 4746 O O . PRO B 1 110 ? -3.271 -14.594 8.25 1 94.25 110 PRO B O 1
ATOM 4749 N N . THR B 1 111 ? -4.723 -13.625 9.609 1 92.12 111 THR B N 1
ATOM 4750 C CA . THR B 1 111 ? -5.809 -13.195 8.734 1 92.12 111 THR B CA 1
ATOM 4751 C C . THR B 1 111 ? -6.781 -12.289 9.492 1 92.12 111 THR B C 1
ATOM 4753 O O . THR B 1 111 ? -6.621 -12.062 10.695 1 92.12 111 THR B O 1
ATOM 4756 N N . SER B 1 112 ? -7.77 -11.75 8.875 1 94.5 112 SER B N 1
ATOM 4757 C CA . SER B 1 112 ? -8.477 -10.648 9.531 1 94.5 112 SER B CA 1
ATOM 4758 C C . SER B 1 112 ? -9.961 -10.961 9.68 1 94.5 112 SER B C 1
ATOM 4760 O O . SER B 1 112 ? -10.758 -10.078 10.008 1 94.5 112 SER B O 1
ATOM 4762 N N . GLU B 1 113 ? -10.398 -12.195 9.461 1 93.25 113 GLU B N 1
ATOM 4763 C CA . GLU B 1 113 ? -11.82 -12.523 9.492 1 93.25 113 GLU B CA 1
ATOM 4764 C C . GLU B 1 113 ? -12.453 -12.125 10.828 1 93.25 113 GLU B C 1
ATOM 4766 O O . GLU B 1 113 ? -13.562 -11.594 10.867 1 93.25 113 GLU B O 1
ATOM 4771 N N . THR B 1 114 ? -11.766 -12.375 11.906 1 93.06 114 THR B N 1
ATOM 4772 C CA . THR B 1 114 ? -12.375 -12.234 13.227 1 93.06 114 THR B CA 1
ATOM 4773 C C . THR B 1 114 ? -12.555 -10.758 13.586 1 93.06 114 THR B C 1
ATOM 4775 O O . THR B 1 114 ? -13.617 -10.359 14.07 1 93.06 114 THR B O 1
ATOM 4778 N N . ILE B 1 115 ? -11.547 -9.953 13.32 1 95.62 115 ILE B N 1
ATOM 4779 C CA . ILE B 1 115 ? -11.656 -8.539 13.641 1 95.62 115 ILE B CA 1
ATOM 4780 C C . ILE B 1 115 ? -12.656 -7.871 12.688 1 95.62 115 ILE B C 1
ATOM 4782 O O . ILE B 1 115 ? -13.414 -6.992 13.094 1 95.62 115 ILE B O 1
ATOM 4786 N N . ILE B 1 116 ? -12.688 -8.25 11.453 1 96.94 116 ILE B N 1
ATOM 4787 C CA . ILE B 1 116 ? -13.625 -7.699 10.477 1 96.94 116 ILE B CA 1
ATOM 4788 C C . ILE B 1 116 ? -15.047 -8.125 10.82 1 96.94 116 ILE B C 1
ATOM 4790 O O . ILE B 1 116 ? -15.977 -7.312 10.758 1 96.94 116 ILE B O 1
ATOM 4794 N N . GLY B 1 117 ? -15.195 -9.398 11.25 1 96 117 GLY B N 1
ATOM 4795 C CA . GLY B 1 117 ? -16.5 -9.875 11.68 1 96 117 GLY B CA 1
ATOM 4796 C C . GLY B 1 117 ? -17.062 -9.078 12.836 1 96 117 GLY B C 1
ATOM 4797 O O . GLY B 1 117 ? -18.266 -8.75 12.844 1 96 117 GLY B O 1
ATOM 4798 N N . TYR B 1 118 ? -16.25 -8.789 13.758 1 96.5 118 TYR B N 1
ATOM 4799 C CA . TYR B 1 118 ? -16.672 -7.969 14.891 1 96.5 118 TYR B CA 1
ATOM 4800 C C . TYR B 1 118 ? -17.25 -6.641 14.422 1 96.5 118 TYR B C 1
ATOM 4802 O O . TYR B 1 118 ? -18.328 -6.242 14.844 1 96.5 118 TYR B O 1
ATOM 4810 N N . PHE B 1 119 ? -16.594 -5.969 13.562 1 98 119 PHE B N 1
ATOM 4811 C CA . PHE B 1 119 ? -17.031 -4.656 13.125 1 98 119 PHE B CA 1
ATOM 4812 C C . PHE B 1 119 ? -18.25 -4.773 12.211 1 98 119 PHE B C 1
ATOM 4814 O O . PHE B 1 119 ? -19.141 -3.924 12.242 1 98 119 PHE B O 1
ATOM 4821 N N . TYR B 1 120 ? -18.266 -5.828 11.367 1 98.25 120 TYR B N 1
ATOM 4822 C CA . TYR B 1 120 ? -19.438 -6.035 10.516 1 98.25 120 TYR B CA 1
ATOM 4823 C C . TYR B 1 120 ? -20.703 -6.184 11.359 1 98.25 120 TYR B C 1
ATOM 4825 O O . TYR B 1 120 ? -21.766 -5.684 10.984 1 98.25 120 TYR B O 1
ATOM 4833 N N . SER B 1 121 ? -20.578 -6.855 12.508 1 97.75 121 SER B N 1
ATOM 4834 C CA . SER B 1 121 ? -21.719 -7.031 13.383 1 97.75 121 SER B CA 1
ATOM 4835 C C . SER B 1 121 ? -22.219 -5.691 13.906 1 97.75 121 SER B C 1
ATOM 4837 O O . SER B 1 121 ? -23.406 -5.555 14.25 1 97.75 121 SER B O 1
ATOM 4839 N N . LYS B 1 122 ? -21.375 -4.738 13.961 1 97 122 LYS B N 1
ATOM 4840 C CA . LYS B 1 122 ? -21.734 -3.402 14.414 1 97 122 LYS B CA 1
ATOM 4841 C C . LYS B 1 122 ? -22.297 -2.562 13.266 1 97 122 LYS B C 1
ATOM 4843 O O . LYS B 1 122 ? -23.156 -1.705 13.484 1 97 122 LYS B O 1
ATOM 4848 N N . TRP B 1 123 ? -21.859 -2.811 12.078 1 97.56 123 TRP B N 1
ATOM 4849 C CA . TRP B 1 123 ? -22.156 -1.941 10.945 1 97.56 123 TRP B CA 1
ATOM 4850 C C . TRP B 1 123 ? -23.422 -2.406 10.227 1 97.56 123 TRP B C 1
ATOM 4852 O O . TRP B 1 123 ? -24.141 -1.598 9.625 1 97.56 123 TRP B O 1
ATOM 4862 N N . ILE B 1 124 ? -23.688 -3.701 10.242 1 98.06 124 ILE B N 1
ATOM 4863 C CA . ILE B 1 124 ? -24.797 -4.273 9.492 1 98.06 124 ILE B CA 1
ATOM 4864 C C . ILE B 1 124 ? -26.031 -4.375 10.398 1 98.06 124 ILE B C 1
ATOM 4866 O O . ILE B 1 124 ? -25.984 -5.016 11.453 1 98.06 124 ILE B O 1
ATOM 4870 N N . ARG B 1 125 ? -27.172 -3.752 9.945 1 96.75 125 ARG B N 1
ATOM 4871 C CA . ARG B 1 125 ? -28.391 -3.775 10.734 1 96.75 125 ARG B CA 1
ATOM 4872 C C . ARG B 1 125 ? -29.578 -4.219 9.891 1 96.75 125 ARG B C 1
ATOM 4874 O O . ARG B 1 125 ? -30.453 -4.941 10.375 1 96.75 125 ARG B O 1
ATOM 4881 N N . SER B 1 126 ? -29.578 -3.764 8.703 1 95.88 126 SER B N 1
ATOM 4882 C CA . SER B 1 126 ? -30.688 -4.039 7.812 1 95.88 126 SER B CA 1
ATOM 4883 C C . SER B 1 126 ? -30.203 -4.574 6.465 1 95.88 126 SER B C 1
ATOM 4885 O O . SER B 1 126 ? -29.031 -4.457 6.133 1 95.88 126 SER B O 1
ATOM 4887 N N . TYR B 1 127 ? -31.156 -5.16 5.742 1 95.5 127 TYR B N 1
ATOM 4888 C CA . TYR B 1 127 ? -30.812 -5.66 4.414 1 95.5 127 TYR B CA 1
ATOM 4889 C C . TYR B 1 127 ? -30.312 -4.535 3.514 1 95.5 127 TYR B C 1
ATOM 4891 O O . TYR B 1 127 ? -29.578 -4.781 2.555 1 95.5 127 TYR B O 1
ATOM 4899 N N . ARG B 1 128 ? -30.609 -3.32 3.824 1 92.38 128 ARG B N 1
ATOM 4900 C CA . ARG B 1 128 ? -30.188 -2.162 3.039 1 92.38 128 ARG B CA 1
ATOM 4901 C C . ARG B 1 128 ? -28.703 -1.902 3.188 1 92.38 128 ARG B C 1
ATOM 4903 O O . ARG B 1 128 ? -28.109 -1.186 2.379 1 92.38 128 ARG B O 1
ATOM 4910 N N . ASP B 1 129 ? -28.125 -2.445 4.199 1 95.19 129 ASP B N 1
ATOM 4911 C CA . ASP B 1 129 ? -26.703 -2.281 4.445 1 95.19 129 ASP B CA 1
ATOM 4912 C C . ASP B 1 129 ? -25.891 -3.285 3.633 1 95.19 129 ASP B C 1
ATOM 4914 O O . ASP B 1 129 ? -24.656 -3.221 3.613 1 95.19 129 ASP B O 1
ATOM 4918 N N . LEU B 1 130 ? -26.594 -4.168 2.924 1 97.31 130 LEU B N 1
ATOM 4919 C CA . LEU B 1 130 ? -25.938 -5.234 2.178 1 97.31 130 LEU B CA 1
ATOM 4920 C C . LEU B 1 130 ? -26.109 -5.027 0.676 1 97.31 130 LEU B C 1
ATOM 4922 O O . LEU B 1 130 ? -27.109 -4.461 0.227 1 97.31 130 LEU B O 1
ATOM 4926 N N . PRO B 1 131 ? -25.125 -5.488 -0.077 1 97.81 131 PRO B N 1
ATOM 4927 C CA . PRO B 1 131 ? -23.891 -6.16 0.34 1 97.81 131 PRO B CA 1
ATOM 4928 C C . PRO B 1 131 ? -22.828 -5.18 0.823 1 97.81 131 PRO B C 1
ATOM 4930 O O . PRO B 1 131 ? -22.812 -4.02 0.41 1 97.81 131 PRO B O 1
ATOM 4933 N N . LEU B 1 132 ? -22 -5.594 1.76 1 98.19 132 LEU B N 1
ATOM 4934 C CA . LEU B 1 132 ? -20.75 -4.918 2.084 1 98.19 132 LEU B CA 1
ATOM 4935 C C . LEU B 1 132 ? -19.578 -5.508 1.292 1 98.19 132 LEU B C 1
ATOM 4937 O O . LEU B 1 132 ? -19.281 -6.699 1.413 1 98.19 132 LEU B O 1
ATOM 4941 N N . LEU B 1 133 ? -18.938 -4.758 0.454 1 98.62 133 LEU B N 1
ATOM 4942 C CA . LEU B 1 133 ? -17.875 -5.195 -0.439 1 98.62 133 LEU B CA 1
ATOM 4943 C C . LEU B 1 133 ? -16.562 -4.504 -0.099 1 98.62 133 LEU B C 1
ATOM 4945 O O . LEU B 1 133 ? -16.219 -3.469 -0.68 1 98.62 133 LEU B O 1
ATOM 4949 N N . TYR B 1 134 ? -15.789 -5.117 0.828 1 98.69 134 TYR B N 1
ATOM 4950 C CA . TYR B 1 134 ? -14.578 -4.449 1.285 1 98.69 134 TYR B CA 1
ATOM 4951 C C . TYR B 1 134 ? -13.344 -5.293 0.993 1 98.69 134 TYR B C 1
ATOM 4953 O O . TYR B 1 134 ? -13.414 -6.527 0.998 1 98.69 134 TYR B O 1
ATOM 4961 N N . ASN B 1 135 ? -12.289 -4.641 0.659 1 98.81 135 ASN B N 1
ATOM 4962 C CA . ASN B 1 135 ? -10.961 -5.199 0.415 1 98.81 135 ASN B CA 1
ATOM 4963 C C . ASN B 1 135 ? -9.906 -4.52 1.277 1 98.81 135 ASN B C 1
ATOM 4965 O O . ASN B 1 135 ? -10.047 -3.348 1.632 1 98.81 135 ASN B O 1
ATOM 4969 N N . GLN B 1 136 ? -8.898 -5.289 1.652 1 98.62 136 GLN B N 1
ATOM 4970 C CA . GLN B 1 136 ? -7.781 -4.758 2.428 1 98.62 136 GLN B CA 1
ATOM 4971 C C . GLN B 1 136 ? -6.449 -5.246 1.871 1 98.62 136 GLN B C 1
ATOM 4973 O O . GLN B 1 136 ? -6.289 -6.43 1.567 1 98.62 136 GLN B O 1
ATOM 4978 N N . TRP B 1 137 ? -5.484 -4.289 1.646 1 98.56 137 TRP B N 1
ATOM 4979 C CA . TRP B 1 137 ? -4.082 -4.594 1.386 1 98.56 137 TRP B CA 1
ATOM 4980 C C . TRP B 1 137 ? -3.264 -4.531 2.672 1 98.56 137 TRP B C 1
ATOM 4982 O O . TRP B 1 137 ? -3.23 -3.496 3.342 1 98.56 137 TRP B O 1
ATOM 4992 N N . ALA B 1 138 ? -2.643 -5.637 3.08 1 97.62 138 ALA B N 1
ATOM 4993 C CA . ALA B 1 138 ? -1.999 -5.625 4.391 1 97.62 138 ALA B CA 1
ATOM 4994 C C . ALA B 1 138 ? -0.868 -6.648 4.453 1 97.62 138 ALA B C 1
ATOM 4996 O O . ALA B 1 138 ? -0.613 -7.363 3.482 1 97.62 138 ALA B O 1
ATOM 4997 N N . ASN B 1 139 ? -0.038 -6.547 5.473 1 97.81 139 ASN B N 1
ATOM 4998 C CA . ASN B 1 139 ? 0.834 -7.648 5.875 1 97.81 139 ASN B CA 1
ATOM 4999 C C . ASN B 1 139 ? 0.186 -8.516 6.953 1 97.81 139 ASN B C 1
ATOM 5001 O O . ASN B 1 139 ? -0.682 -8.047 7.691 1 97.81 139 ASN B O 1
ATOM 5005 N N . VAL B 1 140 ? 0.533 -9.703 6.973 1 97.06 140 VAL B N 1
ATOM 5006 C CA . VAL B 1 140 ? 0.082 -10.656 7.988 1 97.06 140 VAL B CA 1
ATOM 5007 C C . VAL B 1 140 ? 1.262 -11.492 8.469 1 97.06 140 VAL B C 1
ATOM 5009 O O . VAL B 1 140 ? 2.342 -11.461 7.875 1 97.06 140 VAL B O 1
ATOM 5012 N N . MET B 1 141 ? 1.054 -12.18 9.562 1 96.88 141 MET B N 1
ATOM 5013 C CA . MET B 1 141 ? 2.15 -12.969 10.125 1 96.88 141 MET B CA 1
ATOM 5014 C C . MET B 1 141 ? 1.675 -14.359 10.523 1 96.88 141 MET B C 1
ATOM 5016 O O . MET B 1 141 ? 0.69 -14.508 11.25 1 96.88 141 MET B O 1
ATOM 5020 N N . ARG B 1 142 ? 2.221 -15.336 9.984 1 95.25 142 ARG B N 1
ATOM 5021 C CA . ARG B 1 142 ? 2.127 -16.75 10.344 1 95.25 142 ARG B CA 1
ATOM 5022 C C . ARG B 1 142 ? 3.502 -17.328 10.664 1 95.25 142 ARG B C 1
ATOM 5024 O O . ARG B 1 142 ? 4.383 -17.359 9.797 1 95.25 142 ARG B O 1
ATOM 5031 N N . TRP B 1 143 ? 3.676 -17.797 11.883 1 94.06 143 TRP B N 1
ATOM 5032 C CA . TRP B 1 143 ? 5.004 -18.172 12.367 1 94.06 143 TRP B CA 1
ATOM 5033 C C . TRP B 1 143 ? 5.449 -19.5 11.773 1 94.06 143 TRP B C 1
ATOM 5035 O O . TRP B 1 143 ? 5.535 -20.5 12.484 1 94.06 143 TRP B O 1
ATOM 5045 N N . GLU B 1 144 ? 5.875 -19.453 10.5 1 87.44 144 GLU B N 1
ATOM 5046 C CA . GLU B 1 144 ? 6.277 -20.609 9.711 1 87.44 144 GLU B CA 1
ATOM 5047 C C . GLU B 1 144 ? 7.684 -21.078 10.086 1 87.44 144 GLU B C 1
ATOM 5049 O O . GLU B 1 144 ? 8.578 -20.25 10.297 1 87.44 144 GLU B O 1
ATOM 5054 N N . MET B 1 145 ? 7.844 -22.344 10.172 1 80.44 145 MET B N 1
ATOM 5055 C CA . MET B 1 145 ? 9.125 -22.938 10.547 1 80.44 145 MET B CA 1
ATOM 5056 C C . MET B 1 145 ? 10.055 -23.031 9.336 1 80.44 145 MET B C 1
ATOM 5058 O O . MET B 1 145 ? 11.258 -22.797 9.453 1 80.44 145 MET B O 1
ATOM 5062 N N . ARG B 1 146 ? 9.516 -23.453 8.258 1 87.69 146 ARG B N 1
ATOM 5063 C CA . ARG B 1 146 ? 10.258 -23.562 7.008 1 87.69 146 ARG B CA 1
ATOM 5064 C C . ARG B 1 146 ? 9.82 -22.5 6.012 1 87.69 146 ARG B C 1
ATOM 5066 O O . ARG B 1 146 ? 8.656 -22.469 5.594 1 87.69 146 ARG B O 1
ATOM 5073 N N . THR B 1 147 ? 10.781 -21.641 5.734 1 93.75 147 THR B N 1
ATOM 5074 C CA . THR B 1 147 ? 10.391 -20.484 4.93 1 93.75 147 THR B CA 1
ATOM 5075 C C . THR B 1 147 ? 11.133 -20.484 3.6 1 93.75 147 THR B C 1
ATOM 5077 O O . THR B 1 147 ? 12.188 -21.109 3.467 1 93.75 147 THR B O 1
ATOM 5080 N N . ARG B 1 148 ? 10.586 -19.984 2.641 1 95.75 148 ARG B N 1
ATOM 5081 C CA . ARG B 1 148 ? 11.117 -19.719 1.306 1 95.75 148 ARG B CA 1
ATOM 5082 C C . ARG B 1 148 ? 10.672 -18.344 0.806 1 95.75 148 ARG B C 1
ATOM 5084 O O . ARG B 1 148 ? 9.477 -18.047 0.776 1 95.75 148 ARG B O 1
ATOM 5091 N N . PRO B 1 149 ? 11.641 -17.578 0.386 1 97.88 149 PRO B N 1
ATOM 5092 C CA . PRO B 1 149 ? 11.289 -16.203 0.022 1 97.88 149 PRO B CA 1
ATOM 5093 C C . PRO B 1 149 ? 10.109 -16.125 -0.947 1 97.88 149 PRO B C 1
ATOM 5095 O O . PRO B 1 149 ? 10.07 -16.875 -1.935 1 97.88 149 PRO B O 1
ATOM 5098 N N . PHE B 1 150 ? 9.141 -15.305 -0.629 1 98.19 150 PHE B N 1
ATOM 5099 C CA . PHE B 1 150 ? 7.922 -15 -1.372 1 98.19 150 PHE B CA 1
ATOM 5100 C C . PHE B 1 150 ? 6.926 -16.141 -1.282 1 98.19 150 PHE B C 1
ATOM 5102 O O . PHE B 1 150 ? 5.715 -15.93 -1.227 1 98.19 150 PHE B O 1
ATOM 5109 N N . LEU B 1 151 ? 7.309 -17.344 -1.19 1 97.44 151 LEU B N 1
ATOM 5110 C CA . LEU B 1 151 ? 6.426 -18.5 -1.252 1 97.44 151 LEU B CA 1
ATOM 5111 C C . LEU B 1 151 ? 5.848 -18.812 0.124 1 97.44 151 LEU B C 1
ATOM 5113 O O . LEU B 1 151 ? 4.652 -19.094 0.253 1 97.44 151 LEU B O 1
ATOM 5117 N N . ARG B 1 152 ? 6.699 -18.828 1.068 1 95.75 152 ARG B N 1
ATOM 5118 C CA . ARG B 1 152 ? 6.34 -19.141 2.447 1 95.75 152 ARG B CA 1
ATOM 5119 C C . ARG B 1 152 ? 7.254 -18.422 3.43 1 95.75 152 ARG B C 1
ATOM 5121 O O . ARG B 1 152 ? 8.398 -18.828 3.646 1 95.75 152 ARG B O 1
ATOM 5128 N N . THR B 1 153 ? 6.754 -17.359 4.004 1 96.81 153 THR B N 1
ATOM 5129 C CA . THR B 1 153 ? 7.477 -16.578 4.996 1 96.81 153 THR B CA 1
ATOM 5130 C C . THR B 1 153 ? 6.605 -16.328 6.223 1 96.81 153 THR B C 1
ATOM 5132 O O . THR B 1 153 ? 5.387 -16.5 6.172 1 96.81 153 THR B O 1
ATOM 5135 N N . ALA B 1 154 ? 7.227 -15.992 7.312 1 96.81 154 ALA B N 1
ATOM 5136 C CA . ALA B 1 154 ? 6.469 -15.68 8.523 1 96.81 154 ALA B CA 1
ATOM 5137 C C . ALA B 1 154 ? 5.625 -14.422 8.336 1 96.81 154 ALA B C 1
ATOM 5139 O O . ALA B 1 154 ? 4.449 -14.391 8.695 1 96.81 154 ALA B O 1
ATOM 5140 N N . GLU B 1 155 ? 6.285 -13.414 7.836 1 97.5 155 GLU B N 1
ATOM 5141 C CA . GLU B 1 155 ? 5.57 -12.211 7.406 1 97.5 155 GLU B CA 1
ATOM 5142 C C . GLU B 1 155 ? 5.449 -12.164 5.887 1 97.5 155 GLU B C 1
ATOM 5144 O O . GLU B 1 155 ? 6.422 -12.414 5.168 1 97.5 155 GLU B O 1
ATOM 5149 N N . PHE B 1 156 ? 4.262 -11.906 5.426 1 97.88 156 PHE B N 1
ATOM 5150 C CA . PHE B 1 156 ? 4.113 -11.68 3.994 1 97.88 156 PHE B CA 1
ATOM 5151 C C . PHE B 1 156 ? 3.053 -10.625 3.721 1 97.88 156 PHE B C 1
ATOM 5153 O O . PHE B 1 156 ? 2.258 -10.289 4.602 1 97.88 156 PHE B O 1
ATOM 5160 N N . TRP B 1 157 ? 3.094 -10.016 2.588 1 98.31 157 TRP B N 1
ATOM 5161 C CA . TRP B 1 157 ? 2.158 -8.992 2.129 1 98.31 157 TRP B CA 1
ATOM 5162 C C . TRP B 1 157 ? 1.097 -9.602 1.217 1 98.31 157 TRP B C 1
ATOM 5164 O O . TRP B 1 157 ? 1.407 -10.43 0.356 1 98.31 157 TRP B O 1
ATOM 5174 N N . TRP B 1 158 ? -0.191 -9.195 1.478 1 97.94 158 TRP B N 1
ATOM 5175 C CA . TRP B 1 158 ? -1.246 -9.82 0.69 1 97.94 158 TRP B CA 1
ATOM 5176 C C . TRP B 1 158 ? -2.475 -8.922 0.607 1 97.94 158 TRP B C 1
ATOM 5178 O O . TRP B 1 158 ? -2.502 -7.844 1.202 1 97.94 158 TRP B O 1
ATOM 5188 N N . GLN B 1 159 ? -3.322 -9.25 -0.262 1 98.44 159 GLN B N 1
ATOM 5189 C CA . GLN B 1 159 ? -4.664 -8.711 -0.448 1 98.44 159 GLN B CA 1
ATOM 5190 C C . GLN B 1 159 ? -5.723 -9.641 0.13 1 98.44 159 GLN B C 1
ATOM 5192 O O . GLN B 1 159 ? -5.684 -10.852 -0.104 1 98.44 159 GLN B O 1
ATOM 5197 N N . GLU B 1 160 ? -6.625 -9.086 0.956 1 98.44 160 GLU B N 1
ATOM 5198 C CA . GLU B 1 160 ? -7.734 -9.891 1.466 1 98.44 160 GLU B CA 1
ATOM 5199 C C . GLU B 1 160 ? -9.062 -9.156 1.305 1 98.44 160 GLU B C 1
ATOM 5201 O O . GLU B 1 160 ? -9.203 -8.016 1.734 1 98.44 160 GLU B O 1
ATOM 5206 N N . GLY B 1 161 ? -9.977 -9.852 0.716 1 98.56 161 GLY B N 1
ATOM 5207 C CA . GLY B 1 161 ? -11.344 -9.344 0.624 1 98.56 161 GLY B CA 1
ATOM 5208 C C . GLY B 1 161 ? -12.297 -10.016 1.592 1 98.56 161 GLY B C 1
ATOM 5209 O O . GLY B 1 161 ? -12.188 -11.219 1.838 1 98.56 161 GLY B O 1
ATOM 5210 N N . HIS B 1 162 ? -13.148 -9.266 2.158 1 98.5 162 HIS B N 1
ATOM 5211 C CA . HIS B 1 162 ? -14.195 -9.727 3.068 1 98.5 162 HIS B CA 1
ATOM 5212 C C . HIS B 1 162 ? -15.531 -9.055 2.756 1 98.5 162 HIS B C 1
ATOM 5214 O O . HIS B 1 162 ? -15.648 -7.832 2.828 1 98.5 162 HIS B O 1
ATOM 5220 N N . THR B 1 163 ? -16.5 -9.867 2.439 1 98.69 163 THR B N 1
ATOM 5221 C CA . THR B 1 163 ? -17.797 -9.297 2.062 1 98.69 163 THR B CA 1
ATOM 5222 C C . THR B 1 163 ? -18.922 -9.961 2.836 1 98.69 163 THR B C 1
ATOM 5224 O O . THR B 1 163 ? -18.75 -11.031 3.42 1 98.69 163 THR B O 1
ATOM 5227 N N . ALA B 1 164 ? -20.031 -9.32 2.932 1 98.81 164 ALA B N 1
ATOM 5228 C CA . ALA B 1 164 ? -21.25 -9.805 3.561 1 98.81 164 ALA B CA 1
ATOM 5229 C C . ALA B 1 164 ? -22.453 -9.617 2.645 1 98.81 164 ALA B C 1
ATOM 5231 O O . ALA B 1 164 ? -22.578 -8.586 1.972 1 98.81 164 ALA B O 1
ATOM 5232 N N . HIS B 1 165 ? -23.297 -10.594 2.6 1 98.75 165 HIS B N 1
ATOM 5233 C CA . HIS B 1 165 ? -24.422 -10.633 1.677 1 98.75 165 HIS B CA 1
ATOM 5234 C C . HIS B 1 165 ? -25.688 -11.109 2.379 1 98.75 165 HIS B C 1
ATOM 5236 O O . HIS B 1 165 ? -25.625 -11.773 3.416 1 98.75 165 HIS B O 1
ATOM 5242 N N . ALA B 1 166 ? -26.844 -10.844 1.752 1 98.44 166 ALA B N 1
ATOM 5243 C CA . ALA B 1 166 ? -28.141 -11.203 2.338 1 98.44 166 ALA B CA 1
ATOM 5244 C C . ALA B 1 166 ? -28.453 -12.68 2.109 1 98.44 166 ALA B C 1
ATOM 5246 O O . ALA B 1 166 ? -29.125 -13.312 2.93 1 98.44 166 ALA B O 1
ATOM 5247 N N . THR B 1 167 ? -27.953 -13.211 0.96 1 98.44 167 THR B N 1
ATOM 5248 C CA . THR B 1 167 ? -28.328 -14.578 0.62 1 98.44 167 THR B CA 1
ATOM 5249 C C . THR B 1 167 ? -27.094 -15.406 0.261 1 98.44 167 THR B C 1
ATOM 5251 O O . THR B 1 167 ? -26.047 -14.852 -0.092 1 98.44 167 THR B O 1
ATOM 5254 N N . GLU B 1 168 ? -27.281 -16.688 0.376 1 98.56 168 GLU B N 1
ATOM 5255 C CA . GLU B 1 168 ? -26.234 -17.609 -0.032 1 98.56 168 GLU B CA 1
ATOM 5256 C C . GLU B 1 168 ? -25.875 -17.422 -1.504 1 98.56 168 GLU B C 1
ATOM 5258 O O . GLU B 1 168 ? -24.703 -17.469 -1.874 1 98.56 168 GLU B O 1
ATOM 5263 N N . ALA B 1 169 ? -26.859 -17.266 -2.336 1 98.75 169 ALA B N 1
ATOM 5264 C CA . ALA B 1 169 ? -26.656 -17.125 -3.777 1 98.75 169 ALA B CA 1
ATOM 5265 C C . ALA B 1 169 ? -25.781 -15.922 -4.094 1 98.75 169 ALA B C 1
ATOM 5267 O O . ALA B 1 169 ? -24.906 -15.992 -4.957 1 98.75 169 ALA B O 1
ATOM 5268 N N . GLU B 1 170 ? -26.031 -14.797 -3.377 1 98.62 170 GLU B N 1
ATOM 5269 C CA . GLU B 1 170 ? -25.219 -13.594 -3.564 1 98.62 170 GLU B CA 1
ATOM 5270 C C . GLU B 1 170 ? -23.766 -13.844 -3.166 1 98.62 170 GLU B C 1
ATOM 5272 O O . GLU B 1 170 ? -22.844 -13.406 -3.861 1 98.62 170 GLU B O 1
ATOM 5277 N N . ALA B 1 171 ? -23.594 -14.5 -2.07 1 98.81 171 ALA B N 1
ATOM 5278 C CA . ALA B 1 171 ? -22.25 -14.812 -1.597 1 98.81 171 ALA B CA 1
ATOM 5279 C C . ALA B 1 171 ? -21.516 -15.719 -2.58 1 98.81 171 ALA B C 1
ATOM 5281 O O . ALA B 1 171 ? -20.328 -15.531 -2.84 1 98.81 171 ALA B O 1
ATOM 5282 N N . GLU B 1 172 ? -22.25 -16.703 -3.104 1 98.81 172 GLU B N 1
ATOM 5283 C CA . GLU B 1 172 ? -21.656 -17.625 -4.07 1 98.81 172 GLU B CA 1
ATOM 5284 C C . GLU B 1 172 ? -21.266 -16.906 -5.355 1 98.81 172 GLU B C 1
ATOM 5286 O O . GLU B 1 172 ? -20.188 -17.125 -5.898 1 98.81 172 GLU B O 1
ATOM 5291 N N . GLU B 1 173 ? -22.125 -16.078 -5.809 1 98.75 173 GLU B N 1
ATOM 5292 C CA . GLU B 1 173 ? -21.828 -15.289 -6.996 1 98.75 173 GLU B CA 1
ATOM 5293 C C . GLU B 1 173 ? -20.594 -14.422 -6.793 1 98.75 173 GLU B C 1
ATOM 5295 O O . GLU B 1 173 ? -19.734 -14.328 -7.684 1 98.75 173 GLU B O 1
ATOM 5300 N N . GLU B 1 174 ? -20.516 -13.789 -5.609 1 98.75 174 GLU B N 1
ATOM 5301 C CA . GLU B 1 174 ? -19.344 -12.969 -5.262 1 98.75 174 GLU B CA 1
ATOM 5302 C C . GLU B 1 174 ? -18.062 -13.805 -5.266 1 98.75 174 GLU B C 1
ATOM 5304 O O . GLU B 1 174 ? -17.047 -13.383 -5.816 1 98.75 174 GLU B O 1
ATOM 5309 N N . THR B 1 175 ? -18.125 -14.906 -4.672 1 98.88 175 THR B N 1
ATOM 5310 C CA . THR B 1 175 ? -16.969 -15.805 -4.578 1 98.88 175 THR B CA 1
ATOM 5311 C C . THR B 1 175 ? -16.453 -16.172 -5.969 1 98.88 175 THR B C 1
ATOM 5313 O O . THR B 1 175 ? -15.258 -16.094 -6.234 1 98.88 175 THR B O 1
ATOM 5316 N N . LEU B 1 176 ? -17.344 -16.516 -6.836 1 98.88 176 LEU B N 1
ATOM 5317 C CA . LEU B 1 176 ? -16.969 -16.953 -8.18 1 98.88 176 LEU B CA 1
ATOM 5318 C C . LEU B 1 176 ? -16.547 -15.766 -9.031 1 98.88 176 LEU B C 1
ATOM 5320 O O . LEU B 1 176 ? -15.648 -15.891 -9.867 1 98.88 176 LEU B O 1
ATOM 5324 N N . ARG B 1 177 ? -17.188 -14.641 -8.836 1 98.75 177 ARG B N 1
ATOM 5325 C CA . ARG B 1 177 ? -16.797 -13.438 -9.562 1 98.75 177 ARG B CA 1
ATOM 5326 C C . ARG B 1 177 ? -15.336 -13.086 -9.289 1 98.75 177 ARG B C 1
ATOM 5328 O O . ARG B 1 177 ? -14.578 -12.812 -10.227 1 98.75 177 ARG B O 1
ATOM 5335 N N . ILE B 1 178 ? -14.977 -13.086 -8.031 1 98.88 178 ILE B N 1
ATOM 5336 C CA . ILE B 1 178 ? -13.602 -12.766 -7.656 1 98.88 178 ILE B CA 1
ATOM 5337 C C . ILE B 1 178 ? -12.648 -13.789 -8.266 1 98.88 178 ILE B C 1
ATOM 5339 O O . ILE B 1 178 ? -11.594 -13.43 -8.797 1 98.88 178 ILE B O 1
ATOM 5343 N N . LEU B 1 179 ? -13.008 -15.047 -8.195 1 98.88 179 LEU B N 1
ATOM 5344 C CA . LEU B 1 179 ? -12.172 -16.109 -8.734 1 98.88 179 LEU B CA 1
ATOM 5345 C C . LEU B 1 179 ? -11.898 -15.891 -10.219 1 98.88 179 LEU B C 1
ATOM 5347 O O . LEU B 1 179 ? -10.75 -15.969 -10.664 1 98.88 179 LEU B O 1
ATOM 5351 N N . HIS B 1 180 ? -12.969 -15.625 -10.992 1 98.69 180 HIS B N 1
ATOM 5352 C CA . HIS B 1 180 ? -12.883 -15.57 -12.445 1 98.69 180 HIS B CA 1
ATOM 5353 C C . HIS B 1 180 ? -12.383 -14.211 -12.922 1 98.69 180 HIS B C 1
ATOM 5355 O O . HIS B 1 180 ? -11.383 -14.125 -13.633 1 98.69 180 HIS B O 1
ATOM 5361 N N . ASP B 1 181 ? -13.016 -13.148 -12.398 1 98.5 181 ASP B N 1
ATOM 5362 C CA . ASP B 1 181 ? -12.867 -11.828 -13 1 98.5 181 ASP B CA 1
ATOM 5363 C C . ASP B 1 181 ? -11.68 -11.078 -12.398 1 98.5 181 ASP B C 1
ATOM 5365 O O . ASP B 1 181 ? -11.227 -10.078 -12.961 1 98.5 181 ASP B O 1
ATOM 5369 N N . VAL B 1 182 ? -11.211 -11.531 -11.289 1 98.81 182 VAL B N 1
ATOM 5370 C CA . VAL B 1 182 ? -10.117 -10.805 -10.656 1 98.81 182 VAL B CA 1
ATOM 5371 C C . VAL B 1 182 ? -8.859 -11.672 -10.641 1 98.81 182 VAL B C 1
ATOM 5373 O O . VAL B 1 182 ? -7.902 -11.391 -11.375 1 98.81 182 VAL B O 1
ATOM 5376 N N . TYR B 1 183 ? -8.961 -12.82 -9.977 1 98.88 183 TYR B N 1
ATOM 5377 C CA . TYR B 1 183 ? -7.746 -13.586 -9.734 1 98.88 183 TYR B CA 1
ATOM 5378 C C . TYR B 1 183 ? -7.297 -14.312 -10.992 1 98.88 183 TYR B C 1
ATOM 5380 O O . TYR B 1 183 ? -6.152 -14.164 -11.43 1 98.88 183 TYR B O 1
ATOM 5388 N N . ALA B 1 184 ? -8.141 -15.109 -11.594 1 98.88 184 ALA B N 1
ATOM 5389 C CA . ALA B 1 184 ? -7.75 -15.828 -12.805 1 98.88 184 ALA B CA 1
ATOM 5390 C C . ALA B 1 184 ? -7.379 -14.867 -13.922 1 98.88 184 ALA B C 1
ATOM 5392 O O . ALA B 1 184 ? -6.375 -15.062 -14.617 1 98.88 184 ALA B O 1
ATOM 5393 N N . ASP B 1 185 ? -8.172 -13.828 -14.055 1 98.88 185 ASP B N 1
ATOM 5394 C CA . ASP B 1 185 ? -7.918 -12.82 -15.086 1 98.88 185 ASP B CA 1
ATOM 5395 C C . ASP B 1 185 ? -6.543 -12.18 -14.898 1 98.88 185 ASP B C 1
ATOM 5397 O O . ASP B 1 185 ? -5.77 -12.07 -15.852 1 98.88 185 ASP B O 1
ATOM 5401 N N . PHE B 1 186 ? -6.227 -11.781 -13.695 1 98.88 186 PHE B N 1
ATOM 5402 C CA . PHE B 1 186 ? -4.945 -11.156 -13.391 1 98.88 186 PHE B CA 1
ATOM 5403 C C . PHE B 1 186 ? -3.797 -12.117 -13.656 1 98.88 186 PHE B C 1
ATOM 5405 O O . PHE B 1 186 ? -2.836 -11.773 -14.344 1 98.88 186 PHE B O 1
ATOM 5412 N N . VAL B 1 187 ? -3.871 -13.305 -13.133 1 98.94 187 VAL B N 1
ATOM 5413 C CA . VAL B 1 187 ? -2.766 -14.258 -13.188 1 98.94 187 VAL B CA 1
ATOM 5414 C C . VAL B 1 187 ? -2.516 -14.672 -14.641 1 98.94 187 VAL B C 1
ATOM 5416 O O . VAL B 1 187 ? -1.366 -14.805 -15.062 1 98.94 187 VAL B O 1
ATOM 5419 N N . GLU B 1 188 ? -3.547 -14.812 -15.398 1 98.88 188 GLU B N 1
ATOM 5420 C CA . GLU B 1 188 ? -3.389 -15.242 -16.781 1 98.88 188 GLU B CA 1
ATOM 5421 C C . GLU B 1 188 ? -2.957 -14.078 -17.672 1 98.88 188 GLU B C 1
ATOM 5423 O O . GLU B 1 188 ? -2.039 -14.211 -18.484 1 98.88 188 GLU B O 1
ATOM 5428 N N . LYS B 1 189 ? -3.512 -12.914 -17.453 1 98.69 189 LYS B N 1
ATOM 5429 C CA . LYS B 1 189 ? -3.297 -11.812 -18.391 1 98.69 189 LYS B CA 1
ATOM 5430 C C . LYS B 1 189 ? -2.064 -11 -18.016 1 98.69 189 LYS B C 1
ATOM 5432 O O . LYS B 1 189 ? -1.333 -10.523 -18.891 1 98.69 189 LYS B O 1
ATOM 5437 N N . GLU B 1 190 ? -1.856 -10.758 -16.75 1 98.81 190 GLU B N 1
ATOM 5438 C CA . GLU B 1 190 ? -0.729 -9.938 -16.312 1 98.81 190 GLU B CA 1
ATOM 5439 C C . GLU B 1 190 ? 0.507 -10.797 -16.047 1 98.81 190 GLU B C 1
ATOM 5441 O O . GLU B 1 190 ? 1.614 -10.445 -16.469 1 98.81 190 GLU B O 1
ATOM 5446 N N . MET B 1 191 ? 0.329 -11.961 -15.414 1 98.88 191 MET B N 1
ATOM 5447 C CA . MET B 1 191 ? 1.468 -12.797 -15.039 1 98.88 191 MET B CA 1
ATOM 5448 C C . MET B 1 191 ? 1.82 -13.773 -16.156 1 98.88 191 MET B C 1
ATOM 5450 O O . MET B 1 191 ? 2.883 -14.398 -16.125 1 98.88 191 MET B O 1
ATOM 5454 N N . ALA B 1 192 ? 0.888 -13.953 -17.109 1 98.88 192 ALA B N 1
ATOM 5455 C CA . ALA B 1 192 ? 1.077 -14.93 -18.172 1 98.88 192 ALA B CA 1
ATOM 5456 C C . ALA B 1 192 ? 1.243 -16.328 -17.609 1 98.88 192 ALA B C 1
ATOM 5458 O O . ALA B 1 192 ? 2.102 -17.094 -18.062 1 98.88 192 ALA B O 1
ATOM 5459 N N . VAL B 1 193 ? 0.435 -16.703 -16.625 1 98.94 193 VAL B N 1
ATOM 5460 C CA . VAL B 1 193 ? 0.456 -18.016 -16 1 98.94 193 VAL B CA 1
ATOM 5461 C C . VAL B 1 193 ? -0.907 -18.688 -16.156 1 98.94 193 VAL B C 1
ATOM 5463 O O . VAL B 1 193 ? -1.908 -18.203 -15.625 1 98.94 193 VAL B O 1
ATOM 5466 N N . PRO B 1 194 ? -0.966 -19.75 -16.922 1 98.81 194 PRO B N 1
ATOM 5467 C CA . PRO B 1 194 ? -2.244 -20.453 -17.031 1 98.81 194 PRO B CA 1
ATOM 5468 C C . PRO B 1 194 ? -2.662 -21.109 -15.719 1 98.81 194 PRO B C 1
ATOM 5470 O O . PRO B 1 194 ? -1.823 -21.672 -15.008 1 98.81 194 PRO B O 1
ATOM 5473 N N . VAL B 1 195 ? -3.945 -21.031 -15.367 1 98.88 195 VAL B N 1
ATOM 5474 C CA . VAL B 1 195 ? -4.398 -21.594 -14.102 1 98.88 195 VAL B CA 1
ATOM 5475 C C . VAL B 1 195 ? -5.594 -22.516 -14.344 1 98.88 195 VAL B C 1
ATOM 5477 O O . VAL B 1 195 ? -6.258 -22.422 -15.383 1 98.88 195 VAL B O 1
ATOM 5480 N N . ILE B 1 196 ? -5.82 -23.453 -13.43 1 98.75 196 ILE B N 1
ATOM 5481 C CA . ILE B 1 196 ? -7.027 -24.281 -13.359 1 98.75 196 ILE B CA 1
ATOM 5482 C C . ILE B 1 196 ? -7.934 -23.766 -12.242 1 98.75 196 ILE B C 1
ATOM 5484 O O . ILE B 1 196 ? -7.531 -23.734 -11.078 1 98.75 196 ILE B O 1
ATOM 5488 N N . ARG B 1 197 ? -9.094 -23.312 -12.656 1 98.75 197 ARG B N 1
ATOM 5489 C CA . ARG B 1 197 ? -10.102 -22.906 -11.688 1 98.75 197 ARG B CA 1
ATOM 5490 C C . ARG B 1 197 ? -10.852 -24.109 -11.117 1 98.75 197 ARG B C 1
ATOM 5492 O O . ARG B 1 197 ? -11.336 -24.953 -11.875 1 98.75 197 ARG B O 1
ATOM 5499 N N . GLY B 1 198 ? -10.898 -24.172 -9.797 1 98.75 198 GLY B N 1
ATOM 5500 C CA . GLY B 1 198 ? -11.523 -25.391 -9.281 1 98.75 198 GLY B CA 1
ATOM 5501 C C . GLY B 1 198 ? -12.047 -25.234 -7.867 1 98.75 198 GLY B C 1
ATOM 5502 O O .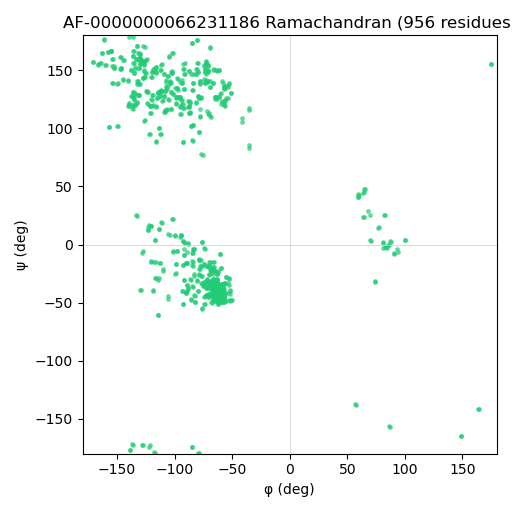 GLY B 1 198 ? -11.742 -24.25 -7.191 1 98.75 198 GLY B O 1
ATOM 5503 N N . LEU B 1 199 ? -12.852 -26.172 -7.5 1 98.69 199 LEU B N 1
ATOM 5504 C CA . LEU B 1 199 ? -13.406 -26.312 -6.156 1 98.69 199 LEU B CA 1
ATOM 5505 C C . LEU B 1 199 ? -12.523 -27.219 -5.301 1 98.69 199 LEU B C 1
ATOM 5507 O O . LEU B 1 199 ? -12.062 -28.266 -5.762 1 98.69 199 LEU B O 1
ATOM 5511 N N . LYS B 1 200 ? -12.25 -26.781 -4.102 1 98.5 200 LYS B N 1
ATOM 5512 C CA . LYS B 1 200 ? -11.5 -27.609 -3.168 1 98.5 200 LYS B CA 1
ATOM 5513 C C . LYS B 1 200 ? -12.359 -28.75 -2.625 1 98.5 200 LYS B C 1
ATOM 5515 O O . LYS B 1 200 ? -13.57 -28.578 -2.455 1 98.5 200 LYS B O 1
ATOM 5520 N N . THR B 1 201 ? -11.758 -29.891 -2.318 1 97.75 201 THR B N 1
ATOM 5521 C CA . THR B 1 201 ? -12.469 -30.969 -1.637 1 97.75 201 THR B CA 1
ATOM 5522 C C . THR B 1 201 ? -12.781 -30.578 -0.194 1 97.75 201 THR B C 1
ATOM 5524 O O . THR B 1 201 ? -12.289 -29.562 0.305 1 97.75 201 THR B O 1
ATOM 5527 N N . GLU B 1 202 ? -13.57 -31.375 0.428 1 96.19 202 GLU B N 1
ATOM 5528 C CA . GLU B 1 202 ? -13.898 -31.156 1.833 1 96.19 202 GLU B CA 1
ATOM 5529 C C . GLU B 1 202 ? -12.641 -31.141 2.695 1 96.19 202 GLU B C 1
ATOM 5531 O O . GLU B 1 202 ? -12.547 -30.359 3.645 1 96.19 202 GLU B O 1
ATOM 5536 N N . LYS B 1 203 ? -11.727 -31.891 2.334 1 94.38 203 LYS B N 1
ATOM 5537 C CA . LYS B 1 203 ? -10.484 -31.984 3.1 1 94.38 203 LYS B CA 1
ATOM 5538 C C . LYS B 1 203 ? -9.648 -30.719 2.928 1 94.38 203 LYS B C 1
ATOM 5540 O O . LYS B 1 203 ? -9.008 -30.25 3.879 1 94.38 203 LYS B O 1
ATOM 5545 N N . GLU B 1 204 ? -9.734 -30.156 1.743 1 94.94 204 GLU B N 1
ATOM 5546 C CA . GLU B 1 204 ? -8.773 -29.109 1.386 1 94.94 204 GLU B CA 1
ATOM 5547 C C . GLU B 1 204 ? -9.391 -27.719 1.51 1 94.94 204 GLU B C 1
ATOM 5549 O O . GLU B 1 204 ? -8.695 -26.719 1.357 1 94.94 204 GLU B O 1
ATOM 5554 N N . LYS B 1 205 ? -10.672 -27.641 1.786 1 93.94 205 LYS B N 1
ATOM 5555 C CA . LYS B 1 205 ? -11.297 -26.328 1.849 1 93.94 205 LYS B CA 1
ATOM 5556 C C . LYS B 1 205 ? -10.867 -25.578 3.104 1 93.94 205 LYS B C 1
ATOM 5558 O O . LYS B 1 205 ? -10.383 -26.172 4.062 1 93.94 205 LYS B O 1
ATOM 5563 N N . PHE B 1 206 ? -10.969 -24.266 3.074 1 92.75 206 PHE B N 1
ATOM 5564 C CA . PHE B 1 206 ? -10.695 -23.406 4.219 1 92.75 206 PHE B CA 1
ATOM 5565 C C . PHE B 1 206 ? -11.57 -23.797 5.41 1 92.75 206 PHE B C 1
ATOM 5567 O O . PHE B 1 206 ? -12.766 -24.031 5.254 1 92.75 206 PHE B O 1
ATOM 5574 N N . PRO B 1 207 ? -10.938 -23.859 6.605 1 86.75 207 PRO B N 1
ATOM 5575 C CA . PRO B 1 207 ? -11.727 -24.203 7.789 1 86.75 207 PRO B CA 1
ATOM 5576 C C . PRO B 1 207 ? -12.914 -23.266 8 1 86.75 207 PRO B C 1
ATOM 5578 O O . PRO B 1 207 ? -12.734 -22.047 8.023 1 86.75 207 PRO B O 1
ATOM 5581 N N . GLY B 1 208 ? -14.062 -23.844 8.07 1 84.31 208 GLY B N 1
ATOM 5582 C CA . GLY B 1 208 ? -15.25 -23.047 8.344 1 84.31 208 GLY B CA 1
ATOM 5583 C C . GLY B 1 208 ? -15.961 -22.578 7.086 1 84.31 208 GLY B C 1
ATOM 5584 O O . GLY B 1 208 ? -17.078 -22.062 7.152 1 84.31 208 GLY B O 1
ATOM 5585 N N . ALA B 1 209 ? -15.375 -22.891 5.953 1 94.69 209 ALA B N 1
ATOM 5586 C CA . ALA B 1 209 ? -15.984 -22.438 4.703 1 94.69 209 ALA B CA 1
ATOM 5587 C C . ALA B 1 209 ? -17.047 -23.422 4.23 1 94.69 209 ALA B C 1
ATOM 5589 O O . ALA B 1 209 ? -16.938 -24.625 4.48 1 94.69 209 ALA B O 1
ATOM 5590 N N . LEU B 1 210 ? -18.062 -22.906 3.609 1 97.31 210 LEU B N 1
ATOM 5591 C CA . LEU B 1 210 ? -19.047 -23.75 2.908 1 97.31 210 LEU B CA 1
ATOM 5592 C C . LEU B 1 210 ? -18.438 -24.344 1.641 1 97.31 210 LEU B C 1
ATOM 5594 O O . LEU B 1 210 ? -18.578 -25.531 1.381 1 97.31 210 LEU B O 1
ATOM 5598 N N . ARG B 1 211 ? -17.719 -23.484 0.926 1 98.5 211 ARG B N 1
ATOM 5599 C CA . ARG B 1 211 ? -17 -23.859 -0.293 1 98.5 211 ARG B CA 1
ATOM 5600 C C . ARG B 1 211 ? -15.75 -23 -0.482 1 98.5 211 ARG B C 1
ATOM 5602 O O . ARG B 1 211 ? -15.773 -21.797 -0.218 1 98.5 211 ARG B O 1
ATOM 5609 N N . SER B 1 212 ? -14.695 -23.641 -0.877 1 98.62 212 SER B N 1
ATOM 5610 C CA . SER B 1 212 ? -13.461 -22.938 -1.222 1 98.62 212 SER B CA 1
ATOM 5611 C C . SER B 1 212 ? -13.078 -23.172 -2.68 1 98.62 212 SER B C 1
ATOM 5613 O O . SER B 1 212 ? -13.047 -24.312 -3.145 1 98.62 212 SER B O 1
ATOM 5615 N N . TYR B 1 213 ? -12.844 -22.109 -3.35 1 98.88 213 TYR B N 1
ATOM 5616 C CA . TYR B 1 213 ? -12.367 -22.172 -4.727 1 98.88 213 TYR B CA 1
ATOM 5617 C C . TYR B 1 213 ? -10.93 -21.688 -4.828 1 98.88 213 TYR B C 1
ATOM 5619 O O . TYR B 1 213 ? -10.461 -20.922 -3.975 1 98.88 213 TYR B O 1
ATOM 5627 N N . CYS B 1 214 ? -10.266 -22.156 -5.844 1 98.81 214 CYS B N 1
ATOM 5628 C CA . CYS B 1 214 ? -8.875 -21.781 -6.016 1 98.81 214 CYS B CA 1
ATOM 5629 C C . CYS B 1 214 ? -8.5 -21.703 -7.492 1 98.81 214 CYS B C 1
ATOM 5631 O O . CYS B 1 214 ? -9.258 -22.172 -8.352 1 98.81 214 CYS B O 1
ATOM 5633 N N . ILE B 1 215 ? -7.457 -21.047 -7.762 1 98.88 215 ILE B N 1
ATOM 5634 C CA . ILE B 1 215 ? -6.734 -21.156 -9.023 1 98.88 215 ILE B CA 1
ATOM 5635 C C . ILE B 1 215 ? -5.387 -21.844 -8.789 1 98.88 215 ILE B C 1
ATOM 5637 O O . ILE B 1 215 ? -4.594 -21.391 -7.961 1 98.88 215 ILE B O 1
ATOM 5641 N N . GLU B 1 216 ? -5.199 -22.906 -9.523 1 98.75 216 GLU B N 1
ATOM 5642 C CA . GLU B 1 216 ? -3.986 -23.703 -9.375 1 98.75 216 GLU B CA 1
ATOM 5643 C C . GLU B 1 216 ? -3.062 -23.531 -10.578 1 98.75 216 GLU B C 1
ATOM 5645 O O . GLU B 1 216 ? -3.512 -23.594 -11.719 1 98.75 216 GLU B O 1
ATOM 5650 N N . ALA B 1 217 ? -1.818 -23.297 -10.312 1 98.81 217 ALA B N 1
ATOM 5651 C CA . ALA B 1 217 ? -0.81 -23.156 -11.359 1 98.81 217 ALA B CA 1
ATOM 5652 C C . ALA B 1 217 ? 0.241 -24.266 -11.266 1 98.81 217 ALA B C 1
ATOM 5654 O O . ALA B 1 217 ? 0.503 -24.781 -10.18 1 98.81 217 ALA B O 1
ATOM 5655 N N . MET B 1 218 ? 0.775 -24.656 -12.383 1 98.75 218 MET B N 1
ATOM 5656 C CA . MET B 1 218 ? 1.885 -25.609 -12.422 1 98.75 218 MET B CA 1
ATOM 5657 C C . MET B 1 218 ? 3.217 -24.875 -12.57 1 98.75 218 MET B C 1
ATOM 5659 O O . MET B 1 218 ? 3.359 -24 -13.422 1 98.75 218 MET B O 1
ATOM 5663 N N . MET B 1 219 ? 4.121 -25.156 -11.703 1 98.5 219 MET B N 1
ATOM 5664 C CA . MET B 1 219 ? 5.473 -24.609 -11.805 1 98.5 219 MET B CA 1
ATOM 5665 C C . MET B 1 219 ? 6.336 -25.469 -12.719 1 98.5 219 MET B C 1
ATOM 5667 O O . MET B 1 219 ? 5.926 -26.562 -13.125 1 98.5 219 MET B O 1
ATOM 5671 N N . GLN B 1 220 ? 7.527 -25.031 -13.016 1 97.88 220 GLN B N 1
ATOM 5672 C CA . GLN B 1 220 ? 8.367 -25.672 -14.023 1 97.88 220 GLN B CA 1
ATOM 5673 C C . GLN B 1 220 ? 8.852 -27.031 -13.539 1 97.88 220 GLN B C 1
ATOM 5675 O O . GLN B 1 220 ? 9.359 -27.844 -14.328 1 97.88 220 GLN B O 1
ATOM 5680 N N . ASP B 1 221 ? 8.758 -27.359 -12.273 1 97.38 221 ASP B N 1
ATOM 5681 C CA . ASP B 1 221 ? 9.156 -28.672 -11.773 1 97.38 221 ASP B CA 1
ATOM 5682 C C . ASP B 1 221 ? 7.953 -29.609 -11.695 1 97.38 221 ASP B C 1
ATOM 5684 O O . ASP B 1 221 ? 8.039 -30.672 -11.086 1 97.38 221 ASP B O 1
ATOM 5688 N N . GLY B 1 222 ? 6.824 -29.141 -12.211 1 97.62 222 GLY B N 1
ATOM 5689 C CA . GLY B 1 222 ? 5.633 -29.969 -12.305 1 97.62 222 GLY B CA 1
ATOM 5690 C C . GLY B 1 222 ? 4.738 -29.875 -11.086 1 97.62 222 GLY B C 1
ATOM 5691 O O . GLY B 1 222 ? 3.609 -30.359 -11.086 1 97.62 222 GLY B O 1
ATOM 5692 N N . ARG B 1 223 ? 5.168 -29.219 -10.062 1 97.81 223 ARG B N 1
ATOM 5693 C CA . ARG B 1 223 ? 4.41 -29.109 -8.82 1 97.81 223 ARG B CA 1
ATOM 5694 C C . ARG B 1 223 ? 3.334 -28.031 -8.93 1 97.81 223 ARG B C 1
ATOM 5696 O O . ARG B 1 223 ? 3.434 -27.125 -9.766 1 97.81 223 ARG B O 1
ATO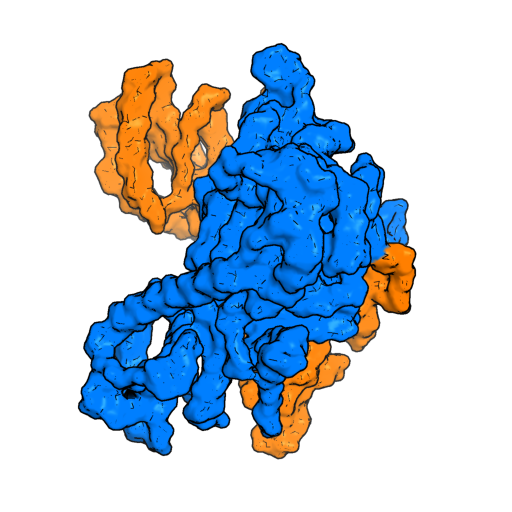M 5703 N N . ALA B 1 224 ? 2.357 -28.219 -8.094 1 98.44 224 ALA B N 1
ATOM 5704 C CA . ALA B 1 224 ? 1.245 -27.266 -8.078 1 98.44 224 ALA B CA 1
ATOM 5705 C C . ALA B 1 224 ? 1.499 -26.141 -7.086 1 98.44 224 ALA B C 1
ATOM 5707 O O . ALA B 1 224 ? 2.141 -26.344 -6.055 1 98.44 224 ALA B O 1
ATOM 5708 N N . LEU B 1 225 ? 1.028 -25 -7.41 1 98.38 225 LEU B N 1
ATOM 5709 C CA . LEU B 1 225 ? 0.999 -23.844 -6.508 1 98.38 225 LEU B CA 1
ATOM 5710 C C . LEU B 1 225 ? -0.373 -23.172 -6.523 1 98.38 225 LEU B C 1
ATOM 5712 O O . LEU B 1 225 ? -0.887 -22.828 -7.59 1 98.38 225 LEU B O 1
ATOM 5716 N N . GLN B 1 226 ? -0.961 -23.109 -5.309 1 98.25 226 GLN B N 1
ATOM 5717 C CA . GLN B 1 226 ? -2.207 -22.359 -5.16 1 98.25 226 GLN B CA 1
ATOM 5718 C C . GLN B 1 226 ? -1.976 -20.859 -5.34 1 98.25 226 GLN B C 1
ATOM 5720 O O . GLN B 1 226 ? -1.384 -20.219 -4.477 1 98.25 226 GLN B O 1
ATOM 5725 N N . ALA B 1 227 ? -2.467 -20.266 -6.449 1 98.44 227 ALA B N 1
ATOM 5726 C CA . ALA B 1 227 ? -2.152 -18.891 -6.828 1 98.44 227 ALA B CA 1
ATOM 5727 C C . ALA B 1 227 ? -3.176 -17.922 -6.258 1 98.44 227 ALA B C 1
ATOM 5729 O O . ALA B 1 227 ? -2.992 -16.703 -6.336 1 98.44 227 ALA B O 1
ATOM 5730 N N . GLY B 1 228 ? -4.227 -18.344 -5.707 1 98.5 228 GLY B N 1
ATOM 5731 C CA . GLY B 1 228 ? -5.273 -17.547 -5.09 1 98.5 228 GLY B CA 1
ATOM 5732 C C . GLY B 1 228 ? -6.461 -18.375 -4.637 1 98.5 228 GLY B C 1
ATOM 5733 O O . GLY B 1 228 ? -6.691 -19.469 -5.145 1 98.5 228 GLY B O 1
ATOM 5734 N N . THR B 1 229 ? -7.172 -17.875 -3.684 1 98.75 229 THR B N 1
ATOM 5735 C CA . THR B 1 229 ? -8.352 -18.594 -3.201 1 98.75 229 THR B CA 1
ATOM 5736 C C . THR B 1 229 ? -9.508 -17.625 -2.971 1 98.75 229 THR B C 1
ATOM 5738 O O . THR B 1 229 ? -9.297 -16.438 -2.717 1 98.75 229 THR B O 1
ATOM 5741 N N . SER B 1 230 ? -10.672 -18.141 -3.135 1 98.81 230 SER B N 1
ATOM 5742 C CA . SER B 1 230 ? -11.93 -17.453 -2.877 1 98.81 230 SER B CA 1
ATOM 5743 C C . SER B 1 230 ? -12.906 -18.344 -2.127 1 98.81 230 SER B C 1
ATOM 5745 O O . SER B 1 230 ? -13.227 -19.453 -2.588 1 98.81 230 SER B O 1
ATOM 5747 N N . HIS B 1 231 ? -13.383 -17.891 -1.006 1 98.62 231 HIS B N 1
ATOM 5748 C CA . HIS B 1 231 ? -14.148 -18.75 -0.113 1 98.62 231 HIS B CA 1
ATOM 5749 C C . HIS B 1 231 ? -15.562 -18.219 0.097 1 98.62 231 HIS B C 1
ATOM 5751 O O . HIS B 1 231 ? -15.734 -17.047 0.47 1 98.62 231 HIS B O 1
ATOM 5757 N N . ASN B 1 232 ? -16.578 -19.062 -0.188 1 98.75 232 ASN B N 1
ATOM 5758 C CA . ASN B 1 232 ? -17.875 -18.875 0.448 1 98.75 232 ASN B CA 1
ATOM 5759 C C . ASN B 1 232 ? -17.875 -19.391 1.883 1 98.75 232 ASN B C 1
ATOM 5761 O O . ASN B 1 232 ? -17.828 -20.609 2.109 1 98.75 232 ASN B O 1
ATOM 5765 N N . LEU B 1 233 ? -17.938 -18.469 2.818 1 97.44 233 LEU B N 1
ATOM 5766 C CA . LEU B 1 233 ? -17.766 -18.844 4.215 1 97.44 233 LEU B CA 1
ATOM 5767 C C . LEU B 1 233 ? -19.109 -19.234 4.836 1 97.44 233 LEU B C 1
ATOM 5769 O O . LEU B 1 233 ? -19.172 -19.578 6.016 1 97.44 233 LEU B O 1
ATOM 5773 N N . GLY B 1 234 ? -20.188 -19.172 4 1 98 234 GLY B N 1
ATOM 5774 C CA . GLY B 1 234 ? -21.516 -19.406 4.562 1 98 234 GLY B CA 1
ATOM 5775 C C . GLY B 1 234 ? -21.859 -18.469 5.695 1 98 234 GLY B C 1
ATOM 5776 O O . GLY B 1 234 ? -21.688 -17.25 5.574 1 98 234 GLY B O 1
ATOM 5777 N N . GLN B 1 235 ? -22.453 -19.047 6.723 1 97.25 235 GLN B N 1
ATOM 5778 C CA . GLN B 1 235 ? -22.875 -18.203 7.836 1 97.25 235 GLN B CA 1
ATOM 5779 C C . GLN B 1 235 ? -22.078 -18.516 9.102 1 97.25 235 GLN B C 1
ATOM 5781 O O . GLN B 1 235 ? -22.453 -18.094 10.195 1 97.25 235 GLN B O 1
ATOM 5786 N N . ASN B 1 236 ? -20.984 -19.266 8.93 1 92.69 236 ASN B N 1
ATOM 5787 C CA . ASN B 1 236 ? -20.203 -19.703 10.086 1 92.69 236 ASN B CA 1
ATOM 5788 C C . ASN B 1 236 ? -19.641 -18.516 10.867 1 92.69 236 ASN B C 1
ATOM 5790 O O . ASN B 1 236 ? -19.828 -18.422 12.078 1 92.69 236 ASN B O 1
ATOM 5794 N N . PHE B 1 237 ? -19.031 -17.562 10.18 1 92.31 237 PHE B N 1
ATOM 5795 C CA . PHE B 1 237 ? -18.469 -16.406 10.852 1 92.31 237 PHE B CA 1
ATOM 5796 C C . PHE B 1 237 ? -19.562 -15.445 11.305 1 92.31 237 PHE B C 1
ATOM 5798 O O . PHE B 1 237 ? -19.422 -14.773 12.328 1 92.31 237 PHE B O 1
ATOM 5805 N N . ALA B 1 238 ? -20.594 -15.43 10.523 1 96.31 238 ALA B N 1
ATOM 5806 C CA . ALA B 1 238 ? -21.703 -14.57 10.922 1 96.31 238 ALA B CA 1
ATOM 5807 C C . ALA B 1 238 ? -22.312 -15.039 12.242 1 96.31 238 ALA B C 1
ATOM 5809 O O . ALA B 1 238 ? -22.688 -14.219 13.086 1 96.31 238 ALA B O 1
ATOM 5810 N N . ARG B 1 239 ? -22.469 -16.328 12.422 1 95.19 239 ARG B N 1
ATOM 5811 C CA . ARG B 1 239 ? -23 -16.875 13.664 1 95.19 239 ARG B CA 1
ATOM 5812 C C . ARG B 1 239 ? -22.031 -16.656 14.82 1 95.19 239 ARG B C 1
ATOM 5814 O O . ARG B 1 239 ? -22.453 -16.359 15.945 1 95.19 239 ARG B O 1
ATOM 5821 N N . ALA B 1 240 ? -20.766 -16.797 14.523 1 92 240 ALA B N 1
ATOM 5822 C CA . ALA B 1 240 ? -19.75 -16.656 15.562 1 92 240 ALA B CA 1
ATOM 5823 C C . ALA B 1 240 ? -19.672 -15.211 16.062 1 92 240 ALA B C 1
ATOM 5825 O O . ALA B 1 240 ? -19.406 -14.977 17.25 1 92 240 ALA B O 1
ATOM 5826 N N . PHE B 1 241 ? -19.922 -14.211 15.211 1 94.19 241 PHE B N 1
ATOM 5827 C CA . PHE B 1 241 ? -19.703 -12.82 15.578 1 94.19 241 PHE B CA 1
ATOM 5828 C C . PHE B 1 241 ? -21.016 -12.047 15.562 1 94.19 241 PHE B C 1
ATOM 5830 O O . PHE B 1 241 ? -21.031 -10.82 15.672 1 94.19 241 PHE B O 1
ATOM 5837 N N . ASP B 1 242 ? -22.078 -12.758 15.305 1 96.38 242 ASP B N 1
ATOM 5838 C CA . ASP B 1 242 ? -23.422 -12.195 15.352 1 96.38 242 ASP B CA 1
ATOM 5839 C C . ASP B 1 242 ? -23.594 -11.117 14.289 1 96.38 242 ASP B C 1
ATOM 5841 O O . ASP B 1 242 ? -24.031 -10 14.594 1 96.38 242 ASP B O 1
ATOM 5845 N N . ILE B 1 243 ? -23.141 -11.414 13.109 1 98.25 243 ILE B N 1
ATOM 5846 C CA . ILE B 1 243 ? -23.422 -10.531 11.977 1 98.25 243 ILE B CA 1
ATOM 5847 C C . ILE B 1 243 ? -24.844 -10.773 11.469 1 98.25 243 ILE B C 1
ATOM 5849 O O . ILE B 1 243 ? -25.062 -11.672 10.648 1 98.25 243 ILE B O 1
ATOM 5853 N N . THR B 1 244 ? -25.766 -9.961 11.898 1 98.69 244 THR B N 1
ATOM 5854 C CA . THR B 1 244 ? -27.172 -10.148 11.578 1 98.69 244 THR B CA 1
ATOM 5855 C C . THR B 1 244 ? -27.75 -8.891 10.922 1 98.69 244 THR B C 1
ATOM 5857 O O . THR B 1 244 ? -27.141 -7.824 10.977 1 98.69 244 THR B O 1
ATOM 5860 N N . PHE B 1 245 ? -28.812 -9.055 10.234 1 98.56 245 PHE B N 1
ATOM 5861 C CA . PHE B 1 245 ? -29.547 -7.949 9.633 1 98.56 245 PHE B CA 1
ATOM 5862 C C . PHE B 1 245 ? -31.047 -8.234 9.617 1 98.56 245 PHE B C 1
ATOM 5864 O O . PHE B 1 245 ? -31.453 -9.391 9.656 1 98.56 245 PHE B O 1
ATOM 5871 N N . THR B 1 246 ? -31.812 -7.211 9.656 1 98.31 246 THR B N 1
ATOM 5872 C CA . THR B 1 246 ? -33.25 -7.328 9.445 1 98.31 246 THR B CA 1
ATOM 5873 C C . THR B 1 246 ? -33.594 -7.395 7.957 1 98.31 246 THR B C 1
ATOM 5875 O O . THR B 1 246 ? -33.25 -6.48 7.203 1 98.31 246 THR B O 1
ATOM 5878 N N . ASP B 1 247 ? -34.25 -8.453 7.535 1 97.31 247 ASP B N 1
ATOM 5879 C CA . ASP B 1 247 ? -34.531 -8.609 6.113 1 97.31 247 ASP B CA 1
ATOM 5880 C C . ASP B 1 247 ? -35.812 -7.863 5.723 1 97.31 247 ASP B C 1
ATOM 5882 O O . ASP B 1 247 ? -36.344 -7.086 6.516 1 97.31 247 ASP B O 1
ATOM 5886 N N . GLN B 1 248 ? -36.281 -7.977 4.527 1 94.94 248 GLN B N 1
ATOM 5887 C CA . GLN B 1 248 ? -37.438 -7.242 3.992 1 94.94 248 GLN B CA 1
ATOM 5888 C C . GLN B 1 248 ? -38.719 -7.625 4.719 1 94.94 248 GLN B C 1
ATOM 5890 O O . GLN B 1 248 ? -39.688 -6.855 4.727 1 94.94 248 GLN B O 1
ATOM 5895 N N . ASN B 1 249 ? -38.781 -8.766 5.328 1 96.94 249 ASN B N 1
ATOM 5896 C CA . ASN B 1 249 ? -39.938 -9.242 6.078 1 96.94 249 ASN B CA 1
ATOM 5897 C C . ASN B 1 249 ? -39.812 -8.93 7.566 1 96.94 249 ASN B C 1
ATOM 5899 O O . ASN B 1 249 ? -40.531 -9.5 8.391 1 96.94 249 ASN B O 1
ATOM 5903 N N . ASN B 1 250 ? -38.781 -8.156 7.867 1 96.69 250 ASN B N 1
ATOM 5904 C CA . ASN B 1 250 ? -38.562 -7.738 9.25 1 96.69 250 ASN B CA 1
ATOM 5905 C C . ASN B 1 250 ? -38.125 -8.914 10.125 1 96.69 250 ASN B C 1
ATOM 5907 O O . ASN B 1 250 ? -38.531 -8.992 11.289 1 96.69 250 ASN B O 1
ATOM 5911 N N . THR B 1 251 ? -37.562 -9.844 9.516 1 98 251 THR B N 1
ATOM 5912 C CA . THR B 1 251 ? -37 -10.984 10.242 1 98 251 THR B CA 1
ATOM 5913 C C . THR B 1 251 ? -35.469 -10.867 10.344 1 98 251 THR B C 1
ATOM 5915 O O . THR B 1 251 ? -34.812 -10.508 9.375 1 98 251 THR B O 1
ATOM 5918 N N . ILE B 1 252 ? -35.031 -11.234 11.539 1 98.25 252 ILE B N 1
ATOM 5919 C CA . ILE B 1 252 ? -33.594 -11.195 11.758 1 98.25 252 ILE B CA 1
ATOM 5920 C C . ILE B 1 252 ? -32.938 -12.398 11.094 1 98.25 252 ILE B C 1
ATOM 5922 O O . ILE B 1 252 ? -33.344 -13.539 11.297 1 98.25 252 ILE B O 1
ATOM 5926 N N . GLN B 1 253 ? -31.922 -12.156 10.234 1 98.5 253 GLN B N 1
ATOM 5927 C CA . GLN B 1 253 ? -31.156 -13.188 9.531 1 98.5 253 GLN B CA 1
ATOM 5928 C C . GLN B 1 253 ? -29.656 -13.023 9.758 1 98.5 253 GLN B C 1
ATOM 5930 O O . GLN B 1 253 ? -29.188 -11.922 10.047 1 98.5 253 GLN B O 1
ATOM 5935 N N . TYR B 1 254 ? -28.969 -14.117 9.742 1 98.62 254 TYR B N 1
ATOM 5936 C CA . TYR B 1 254 ? -27.516 -14.047 9.695 1 98.62 254 TYR B CA 1
ATOM 5937 C C . TYR B 1 254 ? -27.016 -13.734 8.281 1 98.62 254 TYR B C 1
ATOM 5939 O O . TYR B 1 254 ? -27.562 -14.25 7.305 1 98.62 254 TYR B O 1
ATOM 5947 N N . ALA B 1 255 ? -26.016 -12.93 8.141 1 98.75 255 ALA B N 1
ATOM 5948 C CA . ALA B 1 255 ? -25.453 -12.594 6.84 1 98.75 255 ALA B CA 1
ATOM 5949 C C . ALA B 1 255 ? -24.641 -13.75 6.281 1 98.75 255 ALA B C 1
ATOM 5951 O O . ALA B 1 255 ? -24.203 -14.633 7.031 1 98.75 255 ALA B O 1
ATOM 5952 N N . TRP B 1 256 ? -24.516 -13.828 4.977 1 98.75 256 TRP B N 1
ATOM 5953 C CA . TRP B 1 256 ? -23.609 -14.727 4.277 1 98.75 256 TRP B CA 1
ATOM 5954 C C . TRP B 1 256 ? -22.297 -14.016 3.939 1 98.75 256 TRP B C 1
ATOM 5956 O O . TRP B 1 256 ? -22.297 -12.93 3.355 1 98.75 256 TRP B O 1
ATOM 5966 N N . THR B 1 257 ? -21.172 -14.625 4.328 1 98.5 257 THR B N 1
ATOM 5967 C CA . THR B 1 257 ? -19.906 -13.906 4.203 1 98.5 257 THR B CA 1
ATOM 5968 C C . THR B 1 257 ? -18.984 -14.609 3.227 1 98.5 257 THR B C 1
ATOM 5970 O O . THR B 1 257 ? -19.141 -15.805 2.965 1 98.5 257 THR B O 1
ATOM 5973 N N . THR B 1 258 ? -18.078 -13.883 2.584 1 98.69 258 THR B N 1
ATOM 5974 C CA . THR B 1 258 ? -17.016 -14.414 1.727 1 98.69 258 THR B CA 1
ATOM 5975 C C . THR B 1 258 ? -15.656 -13.859 2.139 1 98.69 258 THR B C 1
ATOM 5977 O O . THR B 1 258 ? -15.578 -12.836 2.812 1 98.69 258 THR B O 1
ATOM 5980 N N . SER B 1 259 ? -14.641 -14.516 1.824 1 98.19 259 SER B N 1
ATOM 5981 C CA . SER B 1 259 ? -13.258 -14.078 1.966 1 98.19 259 SER B CA 1
ATOM 5982 C C . SER B 1 259 ? -12.391 -14.594 0.823 1 98.19 259 SER B C 1
ATOM 5984 O O . SER B 1 259 ? -12.609 -15.703 0.329 1 98.19 259 SER B O 1
ATOM 5986 N N . TRP B 1 260 ? -11.516 -13.836 0.371 1 98.69 260 TRP B N 1
ATOM 5987 C CA . TRP B 1 260 ? -10.641 -14.211 -0.734 1 98.69 260 TRP B CA 1
ATOM 5988 C C . TRP B 1 260 ? -9.312 -13.461 -0.658 1 98.69 260 TRP B C 1
ATOM 5990 O O . TRP B 1 260 ? -9.234 -12.391 -0.045 1 98.69 260 TRP B O 1
ATOM 6000 N N . GLY B 1 261 ? -8.234 -14.07 -1.237 1 98.38 261 GLY B N 1
ATOM 6001 C CA . GLY B 1 261 ? -6.953 -13.398 -1.082 1 98.38 261 GLY B CA 1
ATOM 6002 C C . GLY B 1 261 ? -5.879 -13.945 -2.004 1 98.38 261 GLY B C 1
ATOM 6003 O O . GLY B 1 261 ? -5.984 -15.07 -2.496 1 98.38 261 GLY B O 1
ATOM 6004 N N . VAL B 1 262 ? -4.914 -13.125 -2.301 1 98.75 262 VAL B N 1
ATOM 6005 C CA . VAL B 1 262 ? -3.65 -13.422 -2.967 1 98.75 262 VAL B CA 1
ATOM 6006 C C . VAL B 1 262 ? -2.502 -12.727 -2.242 1 98.75 262 VAL B C 1
ATOM 6008 O O . VAL B 1 262 ? -2.717 -11.742 -1.529 1 98.75 262 VAL B O 1
ATOM 6011 N N . SER B 1 263 ? -1.301 -13.234 -2.379 1 98.5 263 SER B N 1
ATOM 6012 C CA . SER B 1 263 ? -0.166 -12.703 -1.633 1 98.5 263 SER B CA 1
ATOM 6013 C C . SER B 1 263 ? 1.083 -12.625 -2.504 1 98.5 263 SER B C 1
ATOM 6015 O O . SER B 1 263 ? 1.037 -12.945 -3.693 1 98.5 263 SER B O 1
ATOM 6017 N N . THR B 1 264 ? 2.205 -12.219 -1.924 1 98.44 264 THR B N 1
ATOM 6018 C CA . THR B 1 264 ? 3.5 -12.164 -2.594 1 98.44 264 THR B CA 1
ATOM 6019 C C . THR B 1 264 ? 3.92 -13.555 -3.062 1 98.44 264 THR B C 1
ATOM 6021 O O . THR B 1 264 ? 4.891 -13.695 -3.809 1 98.44 264 THR B O 1
ATOM 6024 N N . ARG B 1 265 ? 3.186 -14.555 -2.672 1 98.44 265 ARG B N 1
ATOM 6025 C CA . ARG B 1 265 ? 3.391 -15.875 -3.258 1 98.44 265 ARG B CA 1
ATOM 6026 C C . ARG B 1 265 ? 3.342 -15.812 -4.781 1 98.44 265 ARG B C 1
ATOM 6028 O O . ARG B 1 265 ? 4.055 -16.547 -5.461 1 98.44 265 ARG B O 1
ATOM 6035 N N . LEU B 1 266 ? 2.625 -14.906 -5.332 1 98.88 266 LEU B N 1
ATOM 6036 C CA . LEU B 1 266 ? 2.48 -14.734 -6.773 1 98.88 266 LEU B CA 1
ATOM 6037 C C . LEU B 1 266 ? 3.811 -14.352 -7.41 1 98.88 266 LEU B C 1
ATOM 6039 O O . LEU B 1 266 ? 4.062 -14.68 -8.57 1 98.88 266 LEU B O 1
ATOM 6043 N N . ILE B 1 267 ? 4.672 -13.648 -6.672 1 98.88 267 ILE B N 1
ATOM 6044 C CA . ILE B 1 267 ? 6 -13.344 -7.195 1 98.88 267 ILE B CA 1
ATOM 6045 C C . ILE B 1 267 ? 6.797 -14.641 -7.352 1 98.88 267 ILE B C 1
ATOM 6047 O O . ILE B 1 267 ? 7.48 -14.836 -8.359 1 98.88 267 ILE B O 1
ATOM 6051 N N . GLY B 1 268 ? 6.691 -15.5 -6.324 1 98.75 268 GLY B N 1
ATOM 6052 C CA . GLY B 1 268 ? 7.312 -16.812 -6.453 1 98.75 268 GLY B CA 1
ATOM 6053 C C . GLY B 1 268 ? 6.805 -17.594 -7.648 1 98.75 268 GLY B C 1
ATOM 6054 O O . GLY B 1 268 ? 7.594 -18.203 -8.383 1 98.75 268 GLY B O 1
ATOM 6055 N N . ALA B 1 269 ? 5.492 -17.578 -7.824 1 98.75 269 ALA B N 1
ATOM 6056 C CA . ALA B 1 269 ? 4.883 -18.266 -8.961 1 98.75 269 ALA B CA 1
ATOM 6057 C C . ALA B 1 269 ? 5.418 -17.719 -10.281 1 98.75 269 ALA B C 1
ATOM 6059 O O . ALA B 1 269 ? 5.707 -18.484 -11.211 1 98.75 269 ALA B O 1
ATOM 6060 N N . LEU B 1 270 ? 5.535 -16.438 -10.312 1 98.88 270 LEU B N 1
ATOM 6061 C CA . LEU B 1 270 ? 6.023 -15.766 -11.516 1 98.88 270 LEU B CA 1
ATOM 6062 C C . LEU B 1 270 ? 7.438 -16.219 -11.852 1 98.88 270 LEU B C 1
ATOM 6064 O O . LEU B 1 270 ? 7.727 -16.547 -13.008 1 98.88 270 LEU B O 1
ATOM 6068 N N . ILE B 1 271 ? 8.281 -16.266 -10.875 1 98.75 271 ILE B N 1
ATOM 6069 C CA . ILE B 1 271 ? 9.672 -16.672 -11.039 1 98.75 271 ILE B CA 1
ATOM 6070 C C . ILE B 1 271 ? 9.719 -18.125 -11.516 1 98.75 271 ILE B C 1
ATOM 6072 O O . ILE B 1 271 ? 10.359 -18.438 -12.523 1 98.75 271 ILE B O 1
ATOM 6076 N N . MET B 1 272 ? 8.984 -18.984 -10.867 1 98.69 272 MET B N 1
ATOM 6077 C CA . MET B 1 272 ? 9.07 -20.422 -11.094 1 98.69 272 MET B CA 1
ATOM 6078 C C . MET B 1 272 ? 8.406 -20.797 -12.414 1 98.69 272 MET B C 1
ATOM 6080 O O . MET B 1 272 ? 8.625 -21.906 -12.93 1 98.69 272 MET B O 1
ATOM 6084 N N . THR B 1 273 ? 7.605 -19.938 -12.953 1 98.75 273 THR B N 1
ATOM 6085 C CA . THR B 1 273 ? 6.926 -20.234 -14.211 1 98.75 273 THR B CA 1
ATOM 6086 C C . THR B 1 273 ? 7.781 -19.812 -15.406 1 98.75 273 THR B C 1
ATOM 6088 O O . THR B 1 273 ? 7.844 -20.516 -16.406 1 98.75 273 THR B O 1
ATOM 6091 N N . HIS B 1 274 ? 8.469 -18.688 -15.25 1 98.69 274 HIS B N 1
ATOM 6092 C CA . HIS B 1 274 ? 8.977 -18.078 -16.484 1 98.69 274 HIS B CA 1
ATOM 6093 C C . HIS B 1 274 ? 10.5 -18.047 -16.484 1 98.69 274 HIS B C 1
ATOM 6095 O O . HIS B 1 274 ? 11.117 -18.047 -17.547 1 98.69 274 HIS B O 1
ATOM 6101 N N . SER B 1 275 ? 11.172 -17.969 -15.367 1 98.31 275 SER B N 1
ATOM 6102 C CA . SER B 1 275 ? 12.602 -17.703 -15.305 1 98.31 275 SER B CA 1
ATOM 6103 C C . SER B 1 275 ? 13.422 -18.891 -15.766 1 98.31 275 SER B C 1
ATOM 6105 O O . SER B 1 275 ? 12.914 -20.016 -15.805 1 98.31 275 SER B O 1
ATOM 6107 N N . ASP B 1 276 ? 14.594 -18.641 -16.219 1 97.12 276 ASP B N 1
ATOM 6108 C CA . ASP B 1 276 ? 15.438 -19.703 -16.75 1 97.12 276 ASP B CA 1
ATOM 6109 C C . ASP B 1 276 ? 16.812 -19.688 -16.094 1 97.12 276 ASP B C 1
ATOM 6111 O O . ASP B 1 276 ? 17.016 -19.062 -15.047 1 97.12 276 ASP B O 1
ATOM 6115 N N . ASP B 1 277 ? 17.703 -20.484 -16.594 1 96.38 277 ASP B N 1
ATOM 6116 C CA . ASP B 1 277 ? 19.016 -20.672 -15.961 1 96.38 277 ASP B CA 1
ATOM 6117 C C . ASP B 1 277 ? 19.906 -19.453 -16.172 1 96.38 277 ASP B C 1
ATOM 6119 O O . ASP B 1 277 ? 21 -19.375 -15.609 1 96.38 277 ASP B O 1
ATOM 6123 N N . GLU B 1 278 ? 19.391 -18.484 -16.938 1 94.62 278 GLU B N 1
ATOM 6124 C CA . GLU B 1 278 ? 20.172 -17.281 -17.172 1 94.62 278 GLU B CA 1
ATOM 6125 C C . GLU B 1 278 ? 19.734 -16.141 -16.25 1 94.62 278 GLU B C 1
ATOM 6127 O O . GLU B 1 278 ? 20.438 -15.133 -16.125 1 94.62 278 GLU B O 1
ATOM 6132 N N . GLY B 1 279 ? 18.578 -16.281 -15.672 1 96.88 279 GLY B N 1
ATOM 6133 C CA . GLY B 1 279 ? 18.109 -15.242 -14.758 1 96.88 279 GLY B CA 1
ATOM 6134 C C . GLY B 1 279 ? 16.594 -15.094 -14.75 1 96.88 279 GLY B C 1
ATOM 6135 O O . GLY B 1 279 ? 15.875 -15.992 -15.195 1 96.88 279 GLY B O 1
ATOM 6136 N N . LEU B 1 280 ? 16.141 -13.992 -14.211 1 98.25 280 LEU B N 1
ATOM 6137 C CA . LEU B 1 280 ? 14.727 -13.664 -14.086 1 98.25 280 LEU B CA 1
ATOM 6138 C C . LEU B 1 280 ? 14.109 -13.383 -15.453 1 98.25 280 LEU B C 1
ATOM 6140 O O . LEU B 1 280 ? 14.75 -12.781 -16.312 1 98.25 280 LEU B O 1
ATOM 6144 N N . VAL B 1 281 ? 13 -13.875 -15.719 1 98.56 281 VAL B N 1
ATOM 6145 C CA . VAL B 1 281 ? 12.188 -13.539 -16.891 1 98.56 281 VAL B CA 1
ATOM 6146 C C . VAL B 1 281 ? 10.844 -12.969 -16.438 1 98.56 281 VAL B C 1
ATOM 6148 O O . VAL B 1 281 ? 10.102 -13.633 -15.703 1 98.56 281 VAL B O 1
ATOM 6151 N N . LEU B 1 282 ? 10.555 -11.758 -16.812 1 98.75 282 LEU B N 1
ATOM 6152 C CA . LEU B 1 282 ? 9.336 -11.094 -16.406 1 98.75 282 LEU B CA 1
ATOM 6153 C C . LEU B 1 282 ? 8.391 -10.891 -17.578 1 98.75 282 LEU B C 1
ATOM 6155 O O . LEU B 1 282 ? 8.82 -10.469 -18.656 1 98.75 282 LEU B O 1
ATOM 6159 N N . PRO B 1 283 ? 7.094 -11.258 -17.391 1 98.81 283 PRO B N 1
ATOM 6160 C CA . PRO B 1 283 ? 6.125 -10.719 -18.359 1 98.81 283 PRO B CA 1
ATOM 6161 C C . PRO B 1 283 ? 6.184 -9.195 -18.453 1 98.81 283 PRO B C 1
ATOM 6163 O O . PRO B 1 283 ? 6.25 -8.508 -17.422 1 98.81 283 PRO B O 1
ATOM 6166 N N . PRO B 1 284 ? 6.145 -8.695 -19.656 1 98.75 284 PRO B N 1
ATOM 6167 C CA . PRO B 1 284 ? 6.305 -7.254 -19.859 1 98.75 284 PRO B CA 1
ATOM 6168 C C . PRO B 1 284 ? 5.328 -6.434 -19.016 1 98.75 284 PRO B C 1
ATOM 6170 O O . PRO B 1 284 ? 5.688 -5.363 -18.516 1 98.75 284 PRO B O 1
ATOM 6173 N N . ARG B 1 285 ? 4.16 -6.883 -18.766 1 98.69 285 ARG B N 1
ATOM 6174 C CA . ARG B 1 285 ? 3.148 -6.125 -18.047 1 98.69 285 ARG B CA 1
ATOM 6175 C C . ARG B 1 285 ? 3.525 -5.984 -16.578 1 98.69 285 ARG B C 1
ATOM 6177 O O . ARG B 1 285 ? 3.023 -5.098 -15.875 1 98.69 285 ARG B O 1
ATOM 6184 N N . LEU B 1 286 ? 4.438 -6.809 -16.078 1 98.81 286 LEU B N 1
ATOM 6185 C CA . LEU B 1 286 ? 4.828 -6.766 -14.672 1 98.81 286 LEU B CA 1
ATOM 6186 C C . LEU B 1 286 ? 6.316 -6.477 -14.531 1 98.81 286 LEU B C 1
ATOM 6188 O O . LEU B 1 286 ? 6.906 -6.738 -13.477 1 98.81 286 LEU B O 1
ATOM 6192 N N . ALA B 1 287 ? 6.941 -5.996 -15.602 1 98.81 287 ALA B N 1
ATOM 6193 C CA . ALA B 1 287 ? 8.344 -5.598 -15.539 1 98.81 287 ALA B CA 1
ATOM 6194 C C . ALA B 1 287 ? 8.484 -4.145 -15.102 1 98.81 287 ALA B C 1
ATOM 6196 O O . ALA B 1 287 ? 8.023 -3.232 -15.789 1 98.81 287 ALA B O 1
ATOM 6197 N N . PRO B 1 288 ? 9.141 -3.934 -14 1 98.38 288 PRO B N 1
ATOM 6198 C CA . PRO B 1 288 ? 9.328 -2.547 -13.562 1 98.38 288 PRO B CA 1
ATOM 6199 C C . PRO B 1 288 ? 10.039 -1.691 -14.609 1 98.38 288 PRO B C 1
ATOM 6201 O O . PRO B 1 288 ? 9.727 -0.507 -14.758 1 98.38 288 PRO B O 1
ATOM 6204 N N . ILE B 1 289 ? 10.984 -2.301 -15.25 1 98.44 289 ILE B N 1
ATOM 6205 C CA . ILE B 1 289 ? 11.648 -1.751 -16.422 1 98.44 289 ILE B CA 1
ATOM 6206 C C . ILE B 1 289 ? 11.367 -2.637 -17.641 1 98.44 289 ILE B C 1
ATOM 6208 O O . ILE B 1 289 ? 11.742 -3.812 -17.656 1 98.44 289 ILE B O 1
ATOM 6212 N N . GLN B 1 290 ? 10.742 -2.025 -18.594 1 98.75 290 GLN B N 1
ATOM 6213 C CA . GLN B 1 290 ? 10.398 -2.795 -19.781 1 98.75 290 GLN B CA 1
ATOM 6214 C C . GLN B 1 290 ? 11.523 -2.742 -20.812 1 98.75 290 GLN B C 1
ATOM 6216 O O . GLN B 1 290 ? 11.766 -3.717 -21.531 1 98.75 290 GLN B O 1
ATOM 6221 N N . VAL B 1 291 ? 12.156 -1.552 -20.828 1 98.69 291 VAL B N 1
ATOM 6222 C CA . VAL B 1 291 ? 13.227 -1.335 -21.781 1 98.69 291 VAL B CA 1
ATOM 6223 C C . VAL B 1 291 ? 14.406 -0.652 -21.109 1 98.69 291 VAL B C 1
ATOM 6225 O O . VAL B 1 291 ? 14.242 0.372 -20.438 1 98.69 291 VAL B O 1
ATOM 6228 N N . VAL B 1 292 ? 15.539 -1.24 -21.25 1 98.62 292 VAL B N 1
ATOM 6229 C CA . VAL B 1 292 ? 16.75 -0.571 -20.781 1 98.62 292 VAL B CA 1
ATOM 6230 C C . VAL B 1 292 ? 17.625 -0.185 -21.969 1 98.62 292 VAL B C 1
ATOM 6232 O O . VAL B 1 292 ? 17.781 -0.967 -22.906 1 98.62 292 VAL B O 1
ATOM 6235 N N . VAL B 1 293 ? 18.109 1.054 -22.016 1 98.56 293 VAL B N 1
ATOM 6236 C CA . VAL B 1 293 ? 19.016 1.534 -23.062 1 98.56 293 VAL B CA 1
ATOM 6237 C C . VAL B 1 293 ? 20.422 1.647 -22.5 1 98.56 293 VAL B C 1
ATOM 6239 O O . VAL B 1 293 ? 20.641 2.289 -21.469 1 98.56 293 VAL B O 1
ATOM 6242 N N . VAL B 1 294 ? 21.312 0.999 -23.172 1 98.25 294 VAL B N 1
ATOM 6243 C CA . VAL B 1 294 ? 22.703 1.062 -22.781 1 98.25 294 VAL B CA 1
ATOM 6244 C C . VAL B 1 294 ? 23.516 1.781 -23.859 1 98.25 294 VAL B C 1
ATOM 6246 O O . VAL B 1 294 ? 23.906 1.177 -24.859 1 98.25 294 VAL B O 1
ATOM 6249 N N . PRO B 1 295 ? 23.828 3.035 -23.656 1 98.06 295 PRO B N 1
ATOM 6250 C CA . PRO B 1 295 ? 24.703 3.738 -24.594 1 98.06 295 PRO B CA 1
ATOM 6251 C C . PRO B 1 295 ? 26.156 3.244 -24.516 1 98.06 295 PRO B C 1
ATOM 6253 O O . PRO B 1 295 ? 26.656 2.969 -23.438 1 98.06 295 PRO B O 1
ATOM 6256 N N . ILE B 1 296 ? 26.781 3.143 -25.656 1 97.12 296 ILE B N 1
ATOM 6257 C CA . ILE B 1 296 ? 28.156 2.68 -25.734 1 97.12 296 ILE B CA 1
ATOM 6258 C C . ILE B 1 296 ? 29.016 3.732 -26.438 1 97.12 296 ILE B C 1
ATOM 6260 O O . ILE B 1 296 ? 28.734 4.105 -27.578 1 97.12 296 ILE B O 1
ATOM 6264 N N . TYR B 1 297 ? 29.984 4.207 -25.812 1 95.56 297 TYR B N 1
ATOM 6265 C CA . TYR B 1 297 ? 30.875 5.207 -26.375 1 95.56 297 TYR B CA 1
ATOM 6266 C C . TYR B 1 297 ? 32.25 5.137 -25.734 1 95.56 297 TYR B C 1
ATOM 6268 O O . TYR B 1 297 ? 32.406 4.617 -24.625 1 95.56 297 TYR B O 1
ATOM 6276 N N . LYS B 1 298 ? 33.25 5.695 -26.438 1 92.88 298 LYS B N 1
ATOM 6277 C CA . LYS B 1 298 ? 34.625 5.59 -25.984 1 92.88 298 LYS B CA 1
ATOM 6278 C C . LYS B 1 298 ? 35.188 6.953 -25.594 1 92.88 298 LYS B C 1
ATOM 6280 O O . LYS B 1 298 ? 36.188 7.039 -24.859 1 92.88 298 LYS B O 1
ATOM 6285 N N . ASN B 1 299 ? 34.688 8.07 -26.219 1 93.75 299 ASN B N 1
ATOM 6286 C CA . ASN B 1 299 ? 35.156 9.422 -25.953 1 93.75 299 ASN B CA 1
ATOM 6287 C C . ASN B 1 299 ? 34 10.422 -25.906 1 93.75 299 ASN B C 1
ATOM 6289 O O . ASN B 1 299 ? 32.844 10.047 -26.109 1 93.75 299 ASN B O 1
ATOM 6293 N N . ASP B 1 300 ? 34.312 11.562 -25.656 1 94.12 300 ASP B N 1
ATOM 6294 C CA . ASP B 1 300 ? 33.312 12.602 -25.422 1 94.12 300 ASP B CA 1
ATOM 6295 C C . ASP B 1 300 ? 32.562 12.922 -26.703 1 94.12 300 ASP B C 1
ATOM 6297 O O . ASP B 1 300 ? 31.359 13.227 -26.656 1 94.12 300 ASP B O 1
ATOM 6301 N N . GLU B 1 301 ? 33.281 12.852 -27.75 1 94.38 301 GLU B N 1
ATOM 6302 C CA . GLU B 1 301 ? 32.625 13.133 -29.031 1 94.38 301 GLU B CA 1
ATOM 6303 C C . GLU B 1 301 ? 31.578 12.086 -29.359 1 94.38 301 GLU B C 1
ATOM 6305 O O . GLU B 1 301 ? 30.453 12.414 -29.734 1 94.38 301 GLU B O 1
ATOM 6310 N N . GLU B 1 302 ? 31.953 10.914 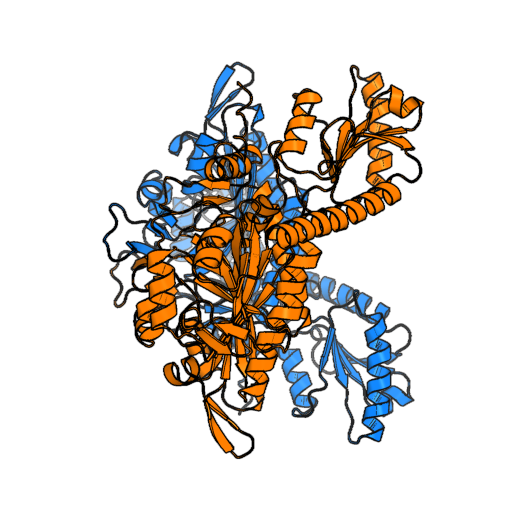-29.203 1 95.44 302 GLU B N 1
ATOM 6311 C CA . GLU B 1 302 ? 31.016 9.812 -29.406 1 95.44 302 GLU B CA 1
ATOM 6312 C C . GLU B 1 302 ? 29.859 9.875 -28.406 1 95.44 302 GLU B C 1
ATOM 6314 O O . GLU B 1 302 ? 28.719 9.602 -28.75 1 95.44 302 GLU B O 1
ATOM 6319 N N . ARG B 1 303 ? 30.188 10.195 -27.203 1 96.38 303 ARG B N 1
ATOM 6320 C CA . ARG B 1 303 ? 29.172 10.297 -26.156 1 96.38 303 ARG B CA 1
ATOM 6321 C C . ARG B 1 303 ? 28.094 11.305 -26.547 1 96.38 303 ARG B C 1
ATOM 6323 O O . ARG B 1 303 ? 26.906 11.023 -26.422 1 96.38 303 ARG B O 1
ATOM 6330 N N . SER B 1 304 ? 28.5 12.391 -26.969 1 96.75 304 SER B N 1
ATOM 6331 C CA . SER B 1 304 ? 27.562 13.445 -27.344 1 96.75 304 SER B CA 1
ATOM 6332 C C . SER B 1 304 ? 26.625 12.977 -28.453 1 96.75 304 SER B C 1
ATOM 6334 O O . SER B 1 304 ? 25.422 13.227 -28.391 1 96.75 304 SER B O 1
ATOM 6336 N N . LEU B 1 305 ? 27.234 12.32 -29.391 1 95.56 305 LEU B N 1
ATOM 6337 C CA . LEU B 1 305 ? 26.469 11.828 -30.531 1 95.56 305 LEU B CA 1
ATOM 6338 C C . LEU B 1 305 ? 25.469 10.758 -30.078 1 95.56 305 LEU B C 1
ATOM 6340 O O . LEU B 1 305 ? 24.297 10.812 -30.453 1 95.56 305 LEU B O 1
ATOM 6344 N N . VAL B 1 306 ? 25.922 9.875 -29.344 1 97.44 306 VAL B N 1
ATOM 6345 C CA . VAL B 1 306 ? 25.125 8.734 -28.938 1 97.44 306 VAL B CA 1
ATOM 6346 C C . VAL B 1 306 ? 24.016 9.188 -27.969 1 97.44 306 VAL B C 1
ATOM 6348 O O . VAL B 1 306 ? 22.859 8.805 -28.125 1 97.44 306 VAL B O 1
ATOM 6351 N N . MET B 1 307 ? 24.375 10.031 -27.047 1 97.56 307 MET B N 1
ATOM 6352 C CA . MET B 1 307 ? 23.422 10.469 -26.031 1 97.56 307 MET B CA 1
ATOM 6353 C C . MET B 1 307 ? 22.328 11.328 -26.656 1 97.56 307 MET B C 1
ATOM 6355 O O . MET B 1 307 ? 21.172 11.297 -26.219 1 97.56 307 MET B O 1
ATOM 6359 N N . ALA B 1 308 ? 22.656 12.031 -27.672 1 96.75 308 ALA B N 1
ATOM 6360 C CA . ALA B 1 308 ? 21.641 12.805 -28.391 1 96.75 308 ALA B CA 1
ATOM 6361 C C . ALA B 1 308 ? 20.594 11.891 -29.016 1 96.75 308 ALA B C 1
ATOM 6363 O O . ALA B 1 308 ? 19.391 12.18 -28.969 1 96.75 308 ALA B O 1
ATOM 6364 N N . ALA B 1 309 ? 21.078 10.859 -29.594 1 96.06 309 ALA B N 1
ATOM 6365 C CA . ALA B 1 309 ? 20.172 9.883 -30.188 1 96.06 309 ALA B CA 1
ATOM 6366 C C . ALA B 1 309 ? 19.312 9.203 -29.125 1 96.06 309 ALA B C 1
ATOM 6368 O O . ALA B 1 309 ? 18.109 9 -29.328 1 96.06 309 ALA B O 1
ATOM 6369 N N . VAL B 1 310 ? 19.891 8.875 -28 1 97.56 310 VAL B N 1
ATOM 6370 C CA . VAL B 1 310 ? 19.203 8.219 -26.891 1 97.56 310 VAL B CA 1
ATOM 6371 C C . VAL B 1 310 ? 18.109 9.141 -26.359 1 97.56 310 VAL B C 1
ATOM 6373 O O . VAL B 1 310 ? 16.984 8.703 -26.125 1 97.56 310 VAL B O 1
ATOM 6376 N N . GLU B 1 311 ? 18.422 10.367 -26.188 1 96.88 311 GLU B N 1
ATOM 6377 C CA . GLU B 1 311 ? 17.469 11.344 -25.688 1 96.88 311 GLU B CA 1
ATOM 6378 C C . GLU B 1 311 ? 16.281 11.5 -26.641 1 96.88 311 GLU B C 1
ATOM 6380 O O . GLU B 1 311 ? 15.133 11.602 -26.203 1 96.88 311 GLU B O 1
ATOM 6385 N N . GLN B 1 312 ? 16.609 11.477 -27.844 1 95 312 GLN B N 1
ATOM 6386 C CA . GLN B 1 312 ? 15.555 11.602 -28.844 1 95 312 GLN B CA 1
ATOM 6387 C C . GLN B 1 312 ? 14.617 10.398 -28.812 1 95 312 GLN B C 1
ATOM 6389 O O . GLN B 1 312 ? 13.398 10.547 -28.828 1 95 312 GLN B O 1
ATOM 6394 N N . MET B 1 313 ? 15.188 9.297 -28.766 1 94.62 313 MET B N 1
ATOM 6395 C CA . MET B 1 313 ? 14.398 8.07 -28.781 1 94.62 313 MET B CA 1
ATOM 6396 C C . MET B 1 313 ? 13.547 7.953 -27.516 1 94.62 313 MET B C 1
ATOM 6398 O O . MET B 1 313 ? 12.367 7.598 -27.594 1 94.62 313 MET B O 1
ATOM 6402 N N . THR B 1 314 ? 14.055 8.352 -26.344 1 95.88 314 THR B N 1
ATOM 6403 C CA . THR B 1 314 ? 13.383 8.109 -25.078 1 95.88 314 THR B CA 1
ATOM 6404 C C . THR B 1 314 ? 12.352 9.195 -24.797 1 95.88 314 THR B C 1
ATOM 6406 O O . THR B 1 314 ? 11.453 9.016 -23.969 1 95.88 314 THR B O 1
ATOM 6409 N N . ALA B 1 315 ? 12.461 10.289 -25.469 1 95.62 315 ALA B N 1
ATOM 6410 C CA . ALA B 1 315 ? 11.469 11.352 -25.312 1 95.62 315 ALA B CA 1
ATOM 6411 C C . ALA B 1 315 ? 10.078 10.859 -25.688 1 95.62 315 ALA B C 1
ATOM 6413 O O . ALA B 1 315 ? 9.086 11.25 -25.078 1 95.62 315 ALA B O 1
ATOM 6414 N N . ALA B 1 316 ? 10.078 9.984 -26.656 1 94.19 316 ALA B N 1
ATOM 6415 C CA . ALA B 1 316 ? 8.812 9.469 -27.172 1 94.19 316 ALA B CA 1
ATOM 6416 C C . ALA B 1 316 ? 8.242 8.398 -26.234 1 94.19 316 ALA B C 1
ATOM 6418 O O . ALA B 1 316 ? 7.07 8.039 -26.328 1 94.19 316 ALA B O 1
ATOM 6419 N N . TRP B 1 317 ? 9.086 7.953 -25.312 1 96.5 317 TRP B N 1
ATOM 6420 C CA . TRP B 1 317 ? 8.703 6.824 -24.484 1 96.5 317 TRP B CA 1
ATOM 6421 C C . TRP B 1 317 ? 8.055 7.305 -23.188 1 96.5 317 TRP B C 1
ATOM 6423 O O . TRP B 1 317 ? 7.387 6.531 -22.5 1 96.5 317 TRP B O 1
ATOM 6433 N N . LYS B 1 318 ? 8.25 8.57 -22.844 1 92.81 318 LYS B N 1
ATOM 6434 C CA . LYS B 1 318 ? 7.738 9.102 -21.594 1 92.81 318 LYS B CA 1
ATOM 6435 C C . LYS B 1 318 ? 6.219 8.961 -21.516 1 92.81 318 LYS B C 1
ATOM 6437 O O . LYS B 1 318 ? 5.504 9.398 -22.422 1 92.81 318 LYS B O 1
ATOM 6442 N N . GLY B 1 319 ? 5.762 8.273 -20.453 1 89.12 319 GLY B N 1
ATOM 6443 C CA . GLY B 1 319 ? 4.336 8.086 -20.25 1 89.12 319 GLY B CA 1
ATOM 6444 C C . GLY B 1 319 ? 3.777 6.898 -21.016 1 89.12 319 GLY B C 1
ATOM 6445 O O . GLY B 1 319 ? 2.607 6.547 -20.859 1 89.12 319 GLY B O 1
ATOM 6446 N N . ARG B 1 320 ? 4.652 6.258 -21.797 1 93.06 320 ARG B N 1
ATOM 6447 C CA . ARG B 1 320 ? 4.191 5.172 -22.656 1 93.06 320 ARG B CA 1
ATOM 6448 C C . ARG B 1 320 ? 4.879 3.859 -22.297 1 93.06 320 ARG B C 1
ATOM 6450 O O . ARG B 1 320 ? 4.254 2.797 -22.312 1 93.06 320 ARG B O 1
ATOM 6457 N N . LEU B 1 321 ? 6.145 3.98 -22 1 97.25 321 LEU B N 1
ATOM 6458 C CA . LEU B 1 321 ? 6.961 2.824 -21.641 1 97.25 321 LEU B CA 1
ATOM 6459 C C . LEU B 1 321 ? 7.684 3.047 -20.328 1 97.25 321 LEU B C 1
ATOM 6461 O O . LEU B 1 321 ? 8.039 4.18 -19.984 1 97.25 321 LEU B O 1
ATOM 6465 N N . ARG B 1 322 ? 7.801 2.023 -19.578 1 97.75 322 ARG B N 1
ATOM 6466 C CA . ARG B 1 322 ? 8.695 2.064 -18.422 1 97.75 322 ARG B CA 1
ATOM 6467 C C . ARG B 1 322 ? 10.133 1.75 -18.828 1 97.75 322 ARG B C 1
ATOM 6469 O O . ARG B 1 322 ? 10.469 0.593 -19.094 1 97.75 322 ARG B O 1
ATOM 6476 N N . PHE B 1 323 ? 10.969 2.795 -18.922 1 97.94 323 PHE B N 1
ATOM 6477 C CA . PHE B 1 323 ? 12.305 2.576 -19.453 1 97.94 323 PHE B CA 1
ATOM 6478 C C . PHE B 1 323 ? 13.367 3.174 -18.547 1 97.94 323 PHE B C 1
ATOM 6480 O O . PHE B 1 323 ? 13.039 3.936 -17.625 1 97.94 323 PHE B O 1
ATOM 6487 N N . LYS B 1 324 ? 14.578 2.699 -18.719 1 97.56 324 LYS B N 1
ATOM 6488 C CA . LYS B 1 324 ? 15.758 3.199 -18 1 97.56 324 LYS B CA 1
ATOM 6489 C C . LYS B 1 324 ? 16.938 3.363 -18.953 1 97.56 324 LYS B C 1
ATOM 6491 O O . LYS B 1 324 ? 17.188 2.51 -19.812 1 97.56 324 LYS B O 1
ATOM 6496 N N . VAL B 1 325 ? 17.594 4.539 -18.891 1 97.81 325 VAL B N 1
ATOM 6497 C CA . VAL B 1 325 ? 18.875 4.727 -19.562 1 97.81 325 VAL B CA 1
ATOM 6498 C C . VAL B 1 325 ? 20.016 4.461 -18.594 1 97.81 325 VAL B C 1
ATOM 6500 O O . VAL B 1 325 ? 20.188 5.18 -17.609 1 97.81 325 VAL B O 1
ATOM 6503 N N . ASP B 1 326 ? 20.75 3.398 -18.828 1 97.44 326 ASP B N 1
ATOM 6504 C CA . ASP B 1 326 ? 21.891 3.072 -17.984 1 97.44 326 ASP B CA 1
ATOM 6505 C C . ASP B 1 326 ? 23.172 3.67 -18.547 1 97.44 326 ASP B C 1
ATOM 6507 O O . ASP B 1 326 ? 23.938 2.986 -19.234 1 97.44 326 ASP B O 1
ATOM 6511 N N . ASP B 1 327 ? 23.391 4.895 -18.109 1 95.06 327 ASP B N 1
ATOM 6512 C CA . ASP B 1 327 ? 24.578 5.602 -18.609 1 95.06 327 ASP B CA 1
ATOM 6513 C C . ASP B 1 327 ? 25.703 5.59 -17.578 1 95.06 327 ASP B C 1
ATOM 6515 O O . ASP B 1 327 ? 26.594 6.43 -17.641 1 95.06 327 ASP B O 1
ATOM 6519 N N . ARG B 1 328 ? 25.672 4.602 -16.625 1 90.94 328 ARG B N 1
ATOM 6520 C CA . ARG B 1 328 ? 26.734 4.492 -15.633 1 90.94 328 ARG B CA 1
ATOM 6521 C C . ARG B 1 328 ? 28.094 4.258 -16.312 1 90.94 328 ARG B C 1
ATOM 6523 O O . ARG B 1 328 ? 28.219 3.359 -17.156 1 90.94 328 ARG B O 1
ATOM 6530 N N . ASP B 1 329 ? 29.078 5.027 -15.953 1 87.88 329 ASP B N 1
ATOM 6531 C CA . ASP B 1 329 ? 30.359 4.961 -16.641 1 87.88 329 ASP B CA 1
ATOM 6532 C C . ASP B 1 329 ? 31.359 4.098 -15.875 1 87.88 329 ASP B C 1
ATOM 6534 O O . ASP B 1 329 ? 32.438 3.758 -16.391 1 87.88 329 ASP B O 1
ATOM 6538 N N . ASN B 1 330 ? 30.859 3.732 -14.742 1 86.25 330 ASN B N 1
ATOM 6539 C CA . ASN B 1 330 ? 31.766 2.941 -13.922 1 86.25 330 ASN B CA 1
ATOM 6540 C C . ASN B 1 330 ? 31.609 1.447 -14.195 1 86.25 330 ASN B C 1
ATOM 6542 O O . ASN B 1 330 ? 32.344 0.632 -13.641 1 86.25 330 ASN B O 1
ATOM 6546 N N . TYR B 1 331 ? 30.75 1.048 -15.102 1 91.56 331 TYR B N 1
ATOM 6547 C CA . TYR B 1 331 ? 30.531 -0.349 -15.461 1 91.56 331 TYR B CA 1
ATOM 6548 C C . TYR B 1 331 ? 30.688 -0.551 -16.969 1 91.56 331 TYR B C 1
ATOM 6550 O O . TYR B 1 331 ? 30.297 0.312 -17.75 1 91.56 331 TYR B O 1
ATOM 6558 N N . SER B 1 332 ? 31.234 -1.691 -17.297 1 94.12 332 SER B N 1
ATOM 6559 C CA . SER B 1 332 ? 31.344 -2.045 -18.719 1 94.12 332 SER B CA 1
ATOM 6560 C C . SER B 1 332 ? 29.984 -2.381 -19.312 1 94.12 332 SER B C 1
ATOM 6562 O O . SER B 1 332 ? 29.062 -2.742 -18.594 1 94.12 332 SER B O 1
ATOM 6564 N N . PRO B 1 333 ? 29.875 -2.195 -20.609 1 94.5 333 PRO B N 1
ATOM 6565 C CA . PRO B 1 333 ? 28.625 -2.611 -21.25 1 94.5 333 PRO B CA 1
ATOM 6566 C C . PRO B 1 333 ? 28.266 -4.062 -20.953 1 94.5 333 PRO B C 1
ATOM 6568 O O . PRO B 1 333 ? 27.094 -4.367 -20.672 1 94.5 333 PRO B O 1
ATOM 6571 N N . GLY B 1 334 ? 29.25 -4.902 -20.984 1 94.88 334 GLY B N 1
ATOM 6572 C CA . GLY B 1 334 ? 29 -6.305 -20.688 1 94.88 334 GLY B CA 1
ATOM 6573 C C . GLY B 1 334 ? 28.406 -6.523 -19.312 1 94.88 334 GLY B C 1
ATOM 6574 O O . GLY B 1 334 ? 27.484 -7.324 -19.156 1 94.88 334 GLY B O 1
ATOM 6575 N N . TYR B 1 335 ? 28.953 -5.812 -18.375 1 95.5 335 TYR B N 1
ATOM 6576 C CA . TYR B 1 335 ? 28.422 -5.895 -17.031 1 95.5 335 TYR B CA 1
ATOM 6577 C C . TYR B 1 335 ? 26.953 -5.449 -16.984 1 95.5 335 TYR B C 1
ATOM 6579 O O . TYR B 1 335 ? 26.109 -6.117 -16.391 1 95.5 335 TYR B O 1
ATOM 6587 N N . LYS B 1 336 ? 26.703 -4.371 -17.656 1 96.75 336 LYS B N 1
ATOM 6588 C CA . LYS B 1 336 ? 25.344 -3.83 -17.688 1 96.75 336 LYS B CA 1
ATOM 6589 C C . LYS B 1 336 ? 24.391 -4.789 -18.391 1 96.75 336 LYS B C 1
ATOM 6591 O O . LYS B 1 336 ? 23.266 -5 -17.922 1 96.75 336 LYS B O 1
ATOM 6596 N N . PHE B 1 337 ? 24.859 -5.375 -19.453 1 95.75 337 PHE B N 1
ATOM 6597 C CA . PHE B 1 337 ? 24.047 -6.348 -20.172 1 95.75 337 PHE B CA 1
ATOM 6598 C C . PHE B 1 337 ? 23.656 -7.504 -19.266 1 95.75 337 PHE B C 1
ATOM 6600 O O . PHE B 1 337 ? 22.469 -7.867 -19.172 1 95.75 337 PHE B O 1
ATOM 6607 N N . ASN B 1 338 ? 24.594 -8 -18.578 1 94.81 338 ASN B N 1
ATOM 6608 C CA . ASN B 1 338 ? 24.375 -9.141 -17.703 1 94.81 338 ASN B CA 1
ATOM 6609 C C . ASN B 1 338 ? 23.438 -8.781 -16.547 1 94.81 338 ASN B C 1
ATOM 6611 O O . ASN B 1 338 ? 22.547 -9.562 -16.203 1 94.81 338 ASN B O 1
ATOM 6615 N N . GLU B 1 339 ? 23.625 -7.613 -16 1 96.12 339 GLU B N 1
ATOM 6616 C CA . GLU B 1 339 ? 22.797 -7.168 -14.891 1 96.12 339 GLU B CA 1
ATOM 6617 C C . GLU B 1 339 ? 21.328 -7.113 -15.289 1 96.12 339 GLU B C 1
ATOM 6619 O O . GLU B 1 339 ? 20.469 -7.613 -14.562 1 96.12 339 GLU B O 1
ATOM 6624 N N . TRP B 1 340 ? 21.078 -6.555 -16.406 1 97.06 340 TRP B N 1
ATOM 6625 C CA . TRP B 1 340 ? 19.703 -6.344 -16.812 1 97.06 340 TRP B CA 1
ATOM 6626 C C . TRP B 1 340 ? 19.078 -7.645 -17.312 1 97.06 340 TRP B C 1
ATOM 6628 O O . TRP B 1 340 ? 17.859 -7.844 -17.188 1 97.06 340 TRP B O 1
ATOM 6638 N N . GLU B 1 341 ? 19.938 -8.516 -17.812 1 95.56 341 GLU B N 1
ATOM 6639 C CA . GLU B 1 341 ? 19.469 -9.859 -18.141 1 95.56 341 GLU B CA 1
ATOM 6640 C C . GLU B 1 341 ? 19.078 -10.633 -16.875 1 95.56 341 GLU B C 1
ATOM 6642 O O . GLU B 1 341 ? 18.031 -11.281 -16.844 1 95.56 341 GLU B O 1
ATOM 6647 N N . LEU B 1 342 ? 19.875 -10.531 -15.891 1 96.69 342 LEU B N 1
ATOM 6648 C CA . LEU B 1 342 ? 19.609 -11.203 -14.625 1 96.69 342 LEU B CA 1
ATOM 6649 C C . LEU B 1 342 ? 18.328 -10.656 -13.984 1 96.69 342 LEU B C 1
ATOM 6651 O O . LEU B 1 342 ? 17.578 -11.406 -13.367 1 96.69 342 LEU B O 1
ATOM 6655 N N . LYS B 1 343 ? 18.078 -9.383 -14.188 1 98 343 LYS B N 1
ATOM 6656 C CA . LYS B 1 343 ? 16.938 -8.727 -13.562 1 98 343 LYS B CA 1
ATOM 6657 C C . LYS B 1 343 ? 15.664 -8.945 -14.383 1 98 343 LYS B C 1
ATOM 6659 O O . LYS B 1 343 ? 14.57 -8.562 -13.953 1 98 343 LYS B O 1
ATOM 6664 N N . GLY B 1 344 ? 15.805 -9.516 -15.531 1 98.06 344 GLY B N 1
ATOM 6665 C CA . GLY B 1 344 ? 14.656 -9.953 -16.312 1 98.06 344 GLY B CA 1
ATOM 6666 C C . GLY B 1 344 ? 14.031 -8.836 -17.109 1 98.06 344 GLY B C 1
ATOM 6667 O O . GLY B 1 344 ? 12.844 -8.891 -17.453 1 98.06 344 GLY B O 1
ATOM 6668 N N . VAL B 1 345 ? 14.789 -7.777 -17.469 1 98.38 345 VAL B N 1
ATOM 6669 C CA . VAL B 1 345 ? 14.258 -6.699 -18.281 1 98.38 345 VAL B CA 1
ATOM 6670 C C . VAL B 1 345 ? 13.898 -7.234 -19.672 1 98.38 345 VAL B C 1
ATOM 6672 O O . VAL B 1 345 ? 14.75 -7.801 -20.359 1 98.38 345 VAL B O 1
ATOM 6675 N N . PRO B 1 346 ? 12.75 -7.043 -20.156 1 98.56 346 PRO B N 1
ATOM 6676 C CA . PRO B 1 346 ? 12.273 -7.703 -21.359 1 98.56 346 PRO B CA 1
ATOM 6677 C C . PRO B 1 346 ? 13.086 -7.332 -22.594 1 98.56 346 PRO B C 1
ATOM 6679 O O . PRO B 1 346 ? 13.43 -8.203 -23.406 1 98.56 346 PRO B O 1
ATOM 6682 N N . VAL B 1 347 ? 13.414 -6.008 -22.703 1 98.44 347 VAL B N 1
ATOM 6683 C CA . VAL B 1 347 ? 14.094 -5.555 -23.906 1 98.44 347 VAL B CA 1
ATOM 6684 C C . VAL B 1 347 ? 15.312 -4.719 -23.531 1 98.44 347 VAL B C 1
ATOM 6686 O O . VAL B 1 347 ? 15.227 -3.809 -22.703 1 98.44 347 VAL B O 1
ATOM 6689 N N . ARG B 1 348 ? 16.422 -5.051 -24.078 1 98.12 348 ARG B N 1
ATOM 6690 C CA . ARG B 1 348 ? 17.625 -4.238 -23.953 1 98.12 348 ARG B CA 1
ATOM 6691 C C . ARG B 1 348 ? 18 -3.615 -25.297 1 98.12 348 ARG B C 1
ATOM 6693 O O . ARG B 1 348 ? 18 -4.293 -26.328 1 98.12 348 ARG B O 1
ATOM 6700 N N . ILE B 1 349 ? 18.281 -2.383 -25.281 1 98.19 349 ILE B N 1
ATOM 6701 C CA . ILE B 1 349 ? 18.703 -1.66 -26.484 1 98.19 349 ILE B CA 1
ATOM 6702 C C . ILE B 1 349 ? 20.141 -1.173 -26.312 1 98.19 349 ILE B C 1
ATOM 6704 O O . ILE B 1 349 ? 20.469 -0.529 -25.312 1 98.19 349 ILE B O 1
ATOM 6708 N N . GLU B 1 350 ? 20.922 -1.548 -27.281 1 97.62 350 GLU B N 1
ATOM 6709 C CA . GLU B 1 350 ? 22.297 -1.057 -27.359 1 97.62 350 GLU B CA 1
ATOM 6710 C C . GLU B 1 350 ? 22.453 -0.024 -28.469 1 97.62 350 GLU B C 1
ATOM 6712 O O . GLU B 1 350 ? 21.938 -0.215 -29.578 1 97.62 350 GLU B O 1
ATOM 6717 N N . VAL B 1 351 ? 23.125 1.043 -28.109 1 97.62 351 VAL B N 1
ATOM 6718 C CA . VAL B 1 351 ? 23.312 2.088 -29.109 1 97.62 351 VAL B CA 1
ATOM 6719 C C . VAL B 1 351 ? 24.75 2.594 -29.078 1 97.62 351 VAL B C 1
ATOM 6721 O O . VAL B 1 351 ? 25.188 3.139 -28.062 1 97.62 351 VAL B O 1
ATOM 6724 N N . GLY B 1 352 ? 25.469 2.408 -30.141 1 97.12 352 GLY B N 1
ATOM 6725 C CA . GLY B 1 352 ? 26.812 2.953 -30.328 1 97.12 352 GLY B CA 1
ATOM 6726 C C . GLY B 1 352 ? 26.906 3.924 -31.484 1 97.12 352 GLY B C 1
ATOM 6727 O O . GLY B 1 352 ? 25.906 4.191 -32.156 1 97.12 352 GLY B O 1
ATOM 6728 N N . PRO B 1 353 ? 28.109 4.402 -31.672 1 96.94 353 PRO B N 1
ATOM 6729 C CA . PRO B 1 353 ? 28.297 5.375 -32.75 1 96.94 353 PRO B CA 1
ATOM 6730 C C . PRO B 1 353 ? 27.938 4.812 -34.125 1 96.94 353 PRO B C 1
ATOM 6732 O O . PRO B 1 353 ? 27.375 5.52 -34.969 1 96.94 353 PRO B O 1
ATOM 6735 N N . LYS B 1 354 ? 28.297 3.65 -34.344 1 96.31 354 LYS B N 1
ATOM 6736 C CA . LYS B 1 354 ? 27.969 3.014 -35.625 1 96.31 354 LYS B CA 1
ATOM 6737 C C . LYS B 1 354 ? 26.469 2.879 -35.812 1 96.31 354 LYS B C 1
ATOM 6739 O O . LYS B 1 354 ? 25.953 3.035 -36.906 1 96.31 354 LYS B O 1
ATOM 6744 N N . ASP B 1 355 ? 25.781 2.553 -34.75 1 96.5 355 ASP B N 1
ATOM 6745 C CA . ASP B 1 355 ? 24.312 2.451 -34.781 1 96.5 355 ASP B CA 1
ATOM 6746 C C . ASP B 1 355 ? 23.688 3.801 -35.094 1 96.5 355 ASP B C 1
ATOM 6748 O O . ASP B 1 355 ? 22.734 3.879 -35.875 1 96.5 355 ASP B O 1
ATOM 6752 N N . VAL B 1 356 ? 24.203 4.816 -34.531 1 96.81 356 VAL B N 1
ATOM 6753 C CA . VAL B 1 356 ? 23.688 6.164 -34.75 1 96.81 356 VAL B CA 1
ATOM 6754 C C . VAL B 1 356 ? 23.891 6.555 -36.219 1 96.81 356 VAL B C 1
ATOM 6756 O O . VAL B 1 356 ? 22.984 7.102 -36.844 1 96.81 356 VAL B O 1
ATOM 6759 N N . ALA B 1 357 ? 25.047 6.211 -36.688 1 96.25 357 ALA B N 1
ATOM 6760 C CA . ALA B 1 357 ? 25.375 6.539 -38.062 1 96.25 357 ALA B CA 1
ATOM 6761 C C . ALA B 1 357 ? 24.422 5.836 -39.031 1 96.25 357 ALA B C 1
ATOM 6763 O O . ALA B 1 357 ? 24.047 6.402 -40.062 1 96.25 357 ALA B O 1
ATOM 6764 N N . LYS B 1 358 ? 24.062 4.641 -38.688 1 96.94 358 LYS B N 1
ATOM 6765 C CA . LYS B 1 358 ? 23.203 3.834 -39.531 1 96.94 358 LYS B CA 1
ATOM 6766 C C . LYS B 1 358 ? 21.734 4.059 -39.219 1 96.94 358 LYS B C 1
ATOM 6768 O O . LYS B 1 358 ? 20.859 3.465 -39.844 1 96.94 358 LYS B O 1
ATOM 6773 N N . GLU B 1 359 ? 21.469 4.844 -38.156 1 96.81 359 GLU B N 1
ATOM 6774 C CA . GLU B 1 359 ? 20.109 5.109 -37.656 1 96.81 359 GLU B CA 1
ATOM 6775 C C . GLU B 1 359 ? 19.406 3.82 -37.25 1 96.81 359 GLU B C 1
ATOM 6777 O O . GLU B 1 359 ? 18.25 3.584 -37.625 1 96.81 359 GLU B O 1
ATOM 6782 N N . THR B 1 360 ? 20.141 3.012 -36.656 1 97.56 360 THR B N 1
ATOM 6783 C CA . THR B 1 360 ? 19.625 1.75 -36.125 1 97.56 360 THR B CA 1
ATOM 6784 C C . THR B 1 360 ? 19.953 1.594 -34.656 1 97.56 360 THR B C 1
ATOM 6786 O O . THR B 1 360 ? 20.625 2.449 -34.062 1 97.56 360 THR B O 1
ATOM 6789 N N . VAL B 1 361 ? 19.391 0.616 -34 1 97.94 361 VAL B N 1
ATOM 6790 C CA . VAL B 1 361 ? 19.766 0.194 -32.656 1 97.94 361 VAL B CA 1
ATOM 6791 C C . VAL B 1 361 ? 19.875 -1.328 -32.625 1 97.94 361 VAL B C 1
ATOM 6793 O O . VAL B 1 361 ? 19.266 -2.031 -33.438 1 97.94 361 VAL B O 1
ATOM 6796 N N . ALA B 1 362 ? 20.688 -1.797 -31.75 1 97.31 362 ALA B N 1
ATOM 6797 C CA . ALA B 1 362 ? 20.719 -3.229 -31.469 1 97.31 362 ALA B CA 1
ATOM 6798 C C . ALA B 1 362 ? 19.719 -3.592 -30.375 1 97.31 362 ALA B C 1
ATOM 6800 O O . ALA B 1 362 ? 19.781 -3.055 -29.266 1 97.31 362 ALA B O 1
ATOM 6801 N N . LEU B 1 363 ? 18.859 -4.477 -30.688 1 97.44 363 LEU B N 1
ATOM 6802 C CA . LEU B 1 363 ? 17.797 -4.875 -29.766 1 97.44 363 LEU B CA 1
ATOM 6803 C C . LEU B 1 363 ? 17.969 -6.328 -29.328 1 97.44 363 LEU B C 1
ATOM 6805 O O . LEU B 1 363 ? 18.219 -7.203 -30.156 1 97.44 363 LEU B O 1
ATOM 6809 N N . ALA B 1 364 ? 17.891 -6.566 -28.031 1 96.94 364 ALA B N 1
ATOM 6810 C CA . ALA B 1 364 ? 17.969 -7.918 -27.484 1 96.94 364 ALA B CA 1
ATOM 6811 C C . ALA B 1 364 ? 16.75 -8.242 -26.641 1 96.94 364 ALA B C 1
ATOM 6813 O O . ALA B 1 364 ? 16.375 -7.473 -25.75 1 96.94 364 ALA B O 1
ATOM 6814 N N . ARG B 1 365 ? 16.156 -9.391 -26.891 1 97.19 365 ARG B N 1
ATOM 6815 C CA . ARG B 1 365 ? 15.016 -9.875 -26.125 1 97.19 365 ARG B CA 1
ATOM 6816 C C . ARG B 1 365 ? 15.477 -10.789 -24.984 1 97.19 365 ARG B C 1
ATOM 6818 O O . ARG B 1 365 ? 16.344 -11.641 -25.188 1 97.19 365 ARG B O 1
ATOM 6825 N N . ARG B 1 366 ? 14.852 -10.648 -23.812 1 97 366 ARG B N 1
ATOM 6826 C CA . ARG B 1 366 ? 15.211 -11.469 -22.656 1 97 366 ARG B CA 1
ATOM 6827 C C . ARG B 1 366 ? 14.648 -12.875 -22.797 1 97 366 ARG B C 1
ATOM 6829 O O . ARG B 1 366 ? 15.273 -13.844 -22.359 1 97 366 ARG B O 1
ATOM 6836 N N . ASP B 1 367 ? 13.438 -13.039 -23.422 1 93.25 367 ASP B N 1
ATOM 6837 C CA . ASP B 1 367 ? 12.727 -14.312 -23.438 1 93.25 367 ASP B CA 1
ATOM 6838 C C . ASP B 1 367 ? 13.32 -15.266 -24.469 1 93.25 367 ASP B C 1
ATOM 6840 O O . ASP B 1 367 ? 12.992 -16.453 -24.484 1 93.25 367 ASP B O 1
ATOM 6844 N N . ILE B 1 368 ? 14.164 -14.695 -25.328 1 91 368 ILE B N 1
ATOM 6845 C CA . ILE B 1 368 ? 14.922 -15.484 -26.297 1 91 368 ILE B CA 1
ATOM 6846 C C . ILE B 1 368 ? 16.422 -15.25 -26.109 1 91 368 ILE B C 1
ATOM 6848 O O . ILE B 1 368 ? 16.984 -14.328 -26.703 1 91 368 ILE B O 1
ATOM 6852 N N . PRO B 1 369 ? 17.047 -16.125 -25.359 1 81.12 369 PRO B N 1
ATOM 6853 C CA . PRO B 1 369 ? 18.453 -15.875 -25.016 1 81.12 369 PRO B CA 1
ATOM 6854 C C . PRO B 1 369 ? 19.391 -16.047 -26.188 1 81.12 369 PRO B C 1
ATOM 6856 O O . PRO B 1 369 ? 19.094 -16.797 -27.125 1 81.12 369 PRO B O 1
ATOM 6859 N N . GLY B 1 370 ? 20.469 -15.281 -26.125 1 82.94 370 GLY B N 1
ATOM 6860 C CA . GLY B 1 370 ? 21.547 -15.438 -27.094 1 82.94 370 GLY B CA 1
ATOM 6861 C C . GLY B 1 370 ? 21.344 -14.633 -28.359 1 82.94 370 GLY B C 1
ATOM 6862 O O . GLY B 1 370 ? 20.641 -13.609 -28.344 1 82.94 370 GLY B O 1
ATOM 6863 N N . LYS B 1 371 ? 21.938 -15.047 -29.344 1 86.94 371 LYS B N 1
ATOM 6864 C CA . LYS B 1 371 ? 21.938 -14.328 -30.609 1 86.94 371 LYS B CA 1
ATOM 6865 C C . LYS B 1 371 ? 20.578 -14.375 -31.281 1 86.94 371 LYS B C 1
ATOM 6867 O O . LYS B 1 371 ? 20.188 -13.438 -31.984 1 86.94 371 LYS B O 1
ATOM 6872 N N . ALA B 1 372 ? 19.859 -15.383 -30.953 1 87.81 372 ALA B N 1
ATOM 6873 C CA . ALA B 1 372 ? 18.562 -15.57 -31.578 1 87.81 372 ALA B CA 1
ATOM 6874 C C . ALA B 1 372 ? 17.594 -14.469 -31.156 1 87.81 372 ALA B C 1
ATOM 6876 O O . ALA B 1 372 ? 16.656 -14.141 -31.891 1 87.81 372 ALA B O 1
ATOM 6877 N N . GLY B 1 373 ? 17.906 -13.859 -30.047 1 91.44 373 GLY B N 1
ATOM 6878 C CA . GLY B 1 373 ? 17.016 -12.812 -29.547 1 91.44 373 GLY B CA 1
ATOM 6879 C C . GLY B 1 373 ? 17.5 -11.414 -29.875 1 91.44 373 GLY B C 1
ATOM 6880 O O . GLY B 1 373 ? 16.906 -10.43 -29.453 1 91.44 373 GLY B O 1
ATOM 6881 N N . LYS B 1 374 ? 18.547 -11.336 -30.688 1 94.12 374 LYS B N 1
ATOM 6882 C CA . LYS B 1 374 ? 19.141 -10.039 -31.016 1 94.12 374 LYS B CA 1
ATOM 6883 C C . LYS B 1 374 ? 18.812 -9.641 -32.469 1 94.12 374 LYS B C 1
ATOM 6885 O O . LYS B 1 374 ? 18.719 -10.492 -33.344 1 94.12 374 LYS B O 1
ATOM 6890 N N . SER B 1 375 ? 18.531 -8.359 -32.625 1 95.62 375 SER B N 1
ATOM 6891 C CA . SER B 1 375 ? 18.281 -7.836 -33.969 1 95.62 375 SER B CA 1
ATOM 6892 C C . SER B 1 375 ? 18.641 -6.359 -34.062 1 95.62 375 SER B C 1
ATOM 6894 O O . SER B 1 375 ? 18.703 -5.664 -33.031 1 95.62 375 SER B O 1
ATOM 6896 N N . PHE B 1 376 ? 19 -5.957 -35.219 1 96.5 376 PHE B N 1
ATOM 6897 C CA . PHE B 1 376 ? 19.203 -4.539 -35.5 1 96.5 376 PHE B CA 1
ATOM 6898 C C . PHE B 1 376 ? 17.953 -3.936 -36.125 1 96.5 376 PHE B C 1
ATOM 6900 O O . PHE B 1 376 ? 17.438 -4.449 -37.125 1 96.5 376 PHE B O 1
ATOM 6907 N N . VAL B 1 377 ? 17.469 -2.889 -35.562 1 97.19 377 VAL B N 1
ATOM 6908 C CA . VAL B 1 377 ? 16.219 -2.309 -36.062 1 97.19 377 VAL B CA 1
ATOM 6909 C C . VAL B 1 377 ? 16.406 -0.804 -36.25 1 97.19 377 VAL B C 1
ATOM 6911 O O . VAL B 1 377 ? 17.203 -0.174 -35.562 1 97.19 377 VAL B O 1
ATOM 6914 N N . PRO B 1 378 ? 15.648 -0.257 -37.188 1 97.31 378 PRO B N 1
ATOM 6915 C CA . PRO B 1 378 ? 15.719 1.191 -37.406 1 97.31 378 PRO B CA 1
ATOM 6916 C C . PRO B 1 378 ? 15.234 1.982 -36.188 1 97.31 378 PRO B C 1
ATOM 6918 O O . PRO B 1 378 ? 14.312 1.548 -35.469 1 97.31 378 PRO B O 1
ATOM 6921 N N . GLN B 1 379 ? 15.789 3.168 -36 1 96.31 379 GLN B N 1
ATOM 6922 C CA . GLN B 1 379 ? 15.305 4.086 -34.969 1 96.31 379 GLN B CA 1
ATOM 6923 C C . GLN B 1 379 ? 13.906 4.598 -35.312 1 96.31 379 GLN B C 1
ATOM 6925 O O . GLN B 1 379 ? 13.102 4.84 -34.406 1 96.31 379 GLN B O 1
ATOM 6930 N N . ALA B 1 380 ? 13.703 4.723 -36.594 1 95.06 380 ALA B N 1
ATOM 6931 C CA . ALA B 1 380 ? 12.375 5.137 -37.031 1 95.06 380 ALA B CA 1
ATOM 6932 C C . ALA B 1 380 ? 11.32 4.098 -36.688 1 95.06 380 ALA B C 1
ATOM 6934 O O . ALA B 1 380 ? 11.477 2.914 -36.969 1 95.06 380 ALA B O 1
ATOM 6935 N N . GLY B 1 381 ? 10.273 4.516 -35.969 1 95.94 381 GLY B N 1
ATOM 6936 C CA . GLY B 1 381 ? 9.195 3.611 -35.594 1 95.94 381 GLY B CA 1
ATOM 6937 C C . GLY B 1 381 ? 9.555 2.709 -34.438 1 95.94 381 GLY B C 1
ATOM 6938 O O . GLY B 1 381 ? 8.875 1.712 -34.188 1 95.94 381 GLY B O 1
ATOM 6939 N N . LEU B 1 382 ? 10.57 3.021 -33.75 1 97.06 382 LEU B N 1
ATOM 6940 C CA . LEU B 1 382 ? 11.117 2.172 -32.719 1 97.06 382 LEU B CA 1
ATOM 6941 C C . LEU B 1 382 ? 10.109 1.993 -31.578 1 97.06 382 LEU B C 1
ATOM 6943 O O . LEU B 1 382 ? 9.961 0.893 -31.047 1 97.06 382 LEU B O 1
ATOM 6947 N N . THR B 1 383 ? 9.422 3.074 -31.203 1 96.88 383 THR B N 1
ATOM 6948 C CA . THR B 1 383 ? 8.477 3.025 -30.094 1 96.88 383 THR B CA 1
ATOM 6949 C C . THR B 1 383 ? 7.391 1.985 -30.359 1 96.88 383 THR B C 1
ATOM 6951 O O . THR B 1 383 ? 7.121 1.129 -29.516 1 96.88 383 THR B O 1
ATOM 6954 N N . GLU B 1 384 ? 6.816 2.027 -31.531 1 97.06 384 GLU B N 1
ATOM 6955 C CA . GLU B 1 384 ? 5.762 1.091 -31.906 1 97.06 384 GLU B CA 1
ATOM 6956 C C . GLU B 1 384 ? 6.297 -0.337 -31.984 1 97.06 384 GLU B C 1
ATOM 6958 O O . GLU B 1 384 ? 5.602 -1.285 -31.609 1 97.06 384 GLU B O 1
ATOM 6963 N N . ARG B 1 385 ? 7.477 -0.435 -32.5 1 97.06 385 ARG B N 1
ATOM 6964 C CA . ARG B 1 385 ? 8.094 -1.753 -32.594 1 97.06 385 ARG B CA 1
ATOM 6965 C C . ARG B 1 385 ? 8.297 -2.359 -31.203 1 97.06 385 ARG B C 1
ATOM 6967 O O . ARG B 1 385 ? 8.031 -3.547 -31 1 97.06 385 ARG B O 1
ATOM 6974 N N . ILE B 1 386 ? 8.734 -1.58 -30.281 1 98 386 ILE B N 1
ATOM 6975 C CA . ILE B 1 386 ? 8.961 -2.047 -28.922 1 98 386 ILE B CA 1
ATOM 6976 C C . ILE B 1 386 ? 7.629 -2.461 -28.281 1 98 386 ILE B C 1
ATOM 6978 O O . ILE B 1 386 ? 7.539 -3.516 -27.656 1 98 386 ILE B O 1
ATOM 6982 N N . GLU B 1 387 ? 6.625 -1.655 -28.453 1 98.06 387 GLU B N 1
ATOM 6983 C CA . GLU B 1 387 ? 5.312 -1.966 -27.891 1 98.06 387 GLU B CA 1
ATOM 6984 C C . GLU B 1 387 ? 4.781 -3.287 -28.438 1 98.06 387 GLU B C 1
ATOM 6986 O O . GLU B 1 387 ? 4.246 -4.105 -27.688 1 98.06 387 GLU B O 1
ATOM 6991 N N . ALA B 1 388 ? 4.961 -3.473 -29.75 1 97.88 388 ALA B N 1
ATOM 6992 C CA . ALA B 1 388 ? 4.531 -4.719 -30.391 1 97.88 388 ALA B CA 1
ATOM 6993 C C . ALA B 1 388 ? 5.316 -5.906 -29.844 1 97.88 388 ALA B C 1
ATOM 6995 O O . ALA B 1 388 ? 4.754 -6.977 -29.609 1 97.88 388 ALA B O 1
ATOM 6996 N N . LEU B 1 389 ? 6.539 -5.68 -29.703 1 97.81 389 LEU B N 1
ATOM 6997 C CA . LEU B 1 389 ? 7.418 -6.73 -29.203 1 97.81 389 LEU B CA 1
ATOM 6998 C C . LEU B 1 389 ? 7.035 -7.129 -27.781 1 97.81 389 LEU B C 1
ATOM 7000 O O . LEU B 1 389 ? 7.027 -8.312 -27.453 1 97.81 389 LEU B O 1
ATOM 7004 N N . LEU B 1 390 ? 6.789 -6.176 -26.938 1 98.56 390 LEU B N 1
ATOM 7005 C CA . LEU B 1 390 ? 6.387 -6.441 -25.562 1 98.56 390 LEU B CA 1
ATOM 7006 C C . LEU B 1 390 ? 5.098 -7.254 -25.516 1 98.56 390 LEU B C 1
ATOM 7008 O O . LEU B 1 390 ? 4.973 -8.188 -24.719 1 98.56 390 LEU B O 1
ATOM 7012 N N . ASN B 1 391 ? 4.188 -6.922 -26.391 1 98.38 391 ASN B N 1
ATOM 7013 C CA . ASN B 1 391 ? 2.939 -7.676 -26.469 1 98.38 391 ASN B CA 1
ATOM 7014 C C . ASN B 1 391 ? 3.178 -9.102 -26.953 1 98.38 391 ASN B C 1
ATOM 7016 O O . ASN B 1 391 ? 2.557 -10.039 -26.438 1 98.38 391 ASN B O 1
ATOM 7020 N N . GLU B 1 392 ? 4.039 -9.211 -27.891 1 98.06 392 GLU B N 1
ATOM 7021 C CA . GLU B 1 392 ? 4.402 -10.531 -28.406 1 98.06 392 GLU B CA 1
ATOM 7022 C C . GLU B 1 392 ? 5.023 -11.391 -27.297 1 98.06 392 GLU B C 1
ATOM 7024 O O . GLU B 1 392 ? 4.691 -12.57 -27.172 1 98.06 392 GLU B O 1
ATOM 7029 N N . MET B 1 393 ? 5.875 -10.812 -26.578 1 98.31 393 MET B N 1
ATOM 7030 C CA . MET B 1 393 ? 6.547 -11.516 -25.484 1 98.31 393 MET B CA 1
ATOM 7031 C C . MET B 1 393 ? 5.539 -11.961 -24.422 1 98.31 393 MET B C 1
ATOM 7033 O O . MET B 1 393 ? 5.621 -13.078 -23.922 1 98.31 393 MET B O 1
ATOM 7037 N N . GLN B 1 394 ? 4.602 -11.094 -24.125 1 98.69 394 GLN B N 1
ATOM 7038 C CA . GLN B 1 394 ? 3.551 -11.406 -23.172 1 98.69 394 GLN B CA 1
ATOM 7039 C C . GLN B 1 394 ? 2.777 -12.648 -23.578 1 98.69 394 GLN B C 1
ATOM 7041 O O . GLN B 1 394 ? 2.578 -13.562 -22.766 1 98.69 394 GLN B O 1
ATOM 7046 N N . THR B 1 395 ? 2.438 -12.68 -24.781 1 98.5 395 THR B N 1
ATOM 7047 C CA . THR B 1 395 ? 1.658 -13.781 -25.328 1 98.5 395 THR B CA 1
ATOM 7048 C C . THR B 1 395 ? 2.498 -15.055 -25.406 1 98.5 395 THR B C 1
ATOM 7050 O O . THR B 1 395 ? 2.016 -16.141 -25.078 1 98.5 395 THR B O 1
ATOM 7053 N N . ALA B 1 396 ? 3.689 -14.906 -25.812 1 98.25 396 ALA B N 1
ATOM 7054 C CA . ALA B 1 396 ? 4.582 -16.062 -25.969 1 98.25 396 ALA B CA 1
ATOM 7055 C C . ALA B 1 396 ? 4.84 -16.719 -24.625 1 98.25 396 ALA B C 1
ATOM 7057 O O . ALA B 1 396 ? 4.895 -17.953 -24.531 1 98.25 396 ALA B O 1
ATOM 7058 N N . LEU B 1 397 ? 5.031 -15.93 -23.625 1 98.69 397 LEU B N 1
ATOM 7059 C CA . LEU B 1 397 ? 5.262 -16.484 -22.297 1 98.69 397 LEU B CA 1
ATOM 7060 C C . LEU B 1 397 ? 4.059 -17.281 -21.812 1 98.69 397 LEU B C 1
ATOM 7062 O O . LEU B 1 397 ? 4.219 -18.375 -21.266 1 98.69 397 LEU B O 1
ATOM 7066 N N . PHE B 1 398 ? 2.865 -16.766 -22.031 1 98.88 398 PHE B N 1
ATOM 7067 C CA . PHE B 1 398 ? 1.657 -17.484 -21.656 1 98.88 398 PHE B CA 1
ATOM 7068 C C . PHE B 1 398 ? 1.569 -18.812 -22.406 1 98.88 398 PHE B C 1
ATOM 7070 O O . PHE B 1 398 ? 1.307 -19.859 -21.797 1 98.88 398 PHE B O 1
ATOM 7077 N N . GLN B 1 399 ? 1.818 -18.766 -23.688 1 98.75 399 GLN B N 1
ATOM 7078 C CA . GLN B 1 399 ? 1.693 -19.953 -24.531 1 98.75 399 GLN B CA 1
ATOM 7079 C C . GLN B 1 399 ? 2.719 -21.016 -24.125 1 98.75 399 GLN B C 1
ATOM 7081 O O . GLN B 1 399 ? 2.414 -22.203 -24.125 1 98.75 399 GLN B O 1
ATOM 7086 N N . ARG B 1 400 ? 3.895 -20.578 -23.844 1 98.38 400 ARG B N 1
ATOM 7087 C CA . ARG B 1 400 ? 4.934 -21.5 -23.406 1 98.38 400 ARG B CA 1
ATOM 7088 C C . ARG B 1 400 ? 4.543 -22.188 -22.094 1 98.38 400 ARG B C 1
ATOM 7090 O O . ARG B 1 400 ? 4.711 -23.391 -21.953 1 98.38 400 ARG B O 1
ATOM 7097 N N . ALA B 1 401 ? 4.027 -21.438 -21.141 1 98.81 401 ALA B N 1
ATOM 7098 C CA . ALA B 1 401 ? 3.596 -21.984 -19.859 1 98.81 401 ALA B CA 1
ATOM 7099 C C . ALA B 1 401 ? 2.408 -22.922 -20.031 1 98.81 401 ALA B C 1
ATOM 7101 O O . ALA B 1 401 ? 2.326 -23.969 -19.375 1 98.81 401 ALA B O 1
ATOM 7102 N N . LEU B 1 402 ? 1.499 -22.5 -20.891 1 98.81 402 LEU B N 1
ATOM 7103 C CA . LEU B 1 402 ? 0.332 -23.328 -21.156 1 98.81 402 LEU B CA 1
ATOM 7104 C C . LEU B 1 402 ? 0.745 -24.656 -21.797 1 98.81 402 LEU B C 1
ATOM 7106 O O . LEU B 1 402 ? 0.253 -25.719 -21.406 1 98.81 402 LEU B O 1
ATOM 7110 N N . ALA B 1 403 ? 1.634 -24.594 -22.766 1 98.75 403 ALA B N 1
ATOM 7111 C CA . ALA B 1 403 ? 2.135 -25.812 -23.422 1 98.75 403 ALA B CA 1
ATOM 7112 C C . ALA B 1 403 ? 2.822 -26.719 -22.406 1 98.75 403 ALA B C 1
ATOM 7114 O O . ALA B 1 403 ? 2.664 -27.953 -22.469 1 98.75 403 ALA B O 1
ATOM 7115 N N . PHE B 1 404 ? 3.562 -26.141 -21.562 1 98.56 404 PHE B N 1
ATOM 7116 C CA . PHE B 1 404 ? 4.242 -26.922 -20.516 1 98.56 404 PHE B CA 1
ATOM 7117 C C . PHE B 1 404 ? 3.234 -27.625 -19.625 1 98.56 404 PHE B C 1
ATOM 7119 O O . PHE B 1 404 ? 3.375 -28.812 -19.344 1 98.56 404 PHE B O 1
ATOM 7126 N N . ARG B 1 405 ? 2.207 -26.906 -19.109 1 98.56 405 ARG B N 1
ATOM 7127 C CA . ARG B 1 405 ? 1.188 -27.5 -18.25 1 98.56 405 ARG B CA 1
ATOM 7128 C C . ARG B 1 405 ? 0.478 -28.656 -18.953 1 98.56 405 ARG B C 1
ATOM 7130 O O . ARG B 1 405 ? 0.242 -29.703 -18.359 1 98.56 405 ARG B O 1
ATOM 7137 N N . GLU B 1 406 ? 0.163 -28.438 -20.219 1 98.12 406 GLU B N 1
ATOM 7138 C CA . GLU B 1 406 ? -0.527 -29.469 -20.984 1 98.12 406 GLU B CA 1
ATOM 7139 C C . GLU B 1 406 ? 0.355 -30.703 -21.172 1 98.12 406 GLU B C 1
ATOM 7141 O O . GLU B 1 406 ? -0.107 -31.844 -21.016 1 98.12 406 GLU B O 1
ATOM 7146 N N . ALA B 1 407 ? 1.604 -30.469 -21.438 1 98.44 407 ALA B N 1
ATOM 7147 C CA . ALA B 1 407 ? 2.545 -31.562 -21.656 1 98.44 407 ALA B CA 1
ATOM 7148 C C . ALA B 1 407 ? 2.793 -32.344 -20.391 1 98.44 407 ALA B C 1
ATOM 7150 O O . ALA B 1 407 ? 3.145 -33.531 -20.438 1 98.44 407 ALA B O 1
ATOM 7151 N N . HIS B 1 408 ? 2.588 -31.719 -19.25 1 98.56 408 HIS B N 1
ATOM 7152 C CA . HIS B 1 408 ? 2.873 -32.375 -17.984 1 98.56 408 HIS B CA 1
ATOM 7153 C C . HIS B 1 408 ? 1.591 -32.656 -17.203 1 98.56 408 HIS B C 1
ATOM 7155 O O . HIS B 1 408 ? 1.606 -32.75 -15.977 1 98.56 408 HIS B O 1
ATOM 7161 N N . THR B 1 409 ? 0.495 -32.656 -17.906 1 98.5 409 THR B N 1
ATOM 7162 C CA . THR B 1 409 ? -0.789 -33.125 -17.391 1 98.5 409 THR B CA 1
ATOM 7163 C C . THR B 1 409 ? -1.248 -34.375 -18.109 1 98.5 409 THR B C 1
ATOM 7165 O O . THR B 1 409 ? -1.19 -34.438 -19.344 1 98.5 409 THR B O 1
ATOM 7168 N N . ALA B 1 410 ? -1.638 -35.375 -17.344 1 98.31 410 ALA B N 1
ATOM 7169 C CA . ALA B 1 410 ? -2.102 -36.594 -17.984 1 98.31 410 ALA B CA 1
ATOM 7170 C C . ALA B 1 410 ? -3.373 -37.125 -17.328 1 98.31 410 ALA B C 1
ATOM 7172 O O . ALA B 1 410 ? -3.559 -36.969 -16.109 1 98.31 410 ALA B O 1
ATOM 7173 N N . ASP B 1 411 ? -4.219 -37.75 -18.125 1 97.62 411 ASP B N 1
ATOM 7174 C CA . ASP B 1 411 ? -5.348 -38.531 -17.594 1 97.62 411 ASP B CA 1
ATOM 7175 C C . ASP B 1 411 ? -4.902 -39.906 -17.094 1 97.62 411 ASP B C 1
ATOM 7177 O O . ASP B 1 411 ? -4.191 -40.625 -17.797 1 97.62 411 ASP B O 1
ATOM 7181 N N . VAL B 1 412 ? -5.242 -40.188 -15.875 1 98.06 412 VAL B N 1
ATOM 7182 C CA . VAL B 1 412 ? -4.836 -41.469 -15.312 1 98.06 412 VAL B CA 1
ATOM 7183 C C . VAL B 1 412 ? -6.07 -42.281 -14.945 1 98.06 412 VAL B C 1
ATOM 7185 O O . VAL B 1 412 ? -7.086 -41.719 -14.523 1 98.06 412 VAL B O 1
ATOM 7188 N N . THR B 1 413 ? -5.922 -43.625 -15.008 1 96.31 413 THR B N 1
ATOM 7189 C CA . THR B 1 413 ? -7.082 -44.469 -14.797 1 96.31 413 THR B CA 1
ATOM 7190 C C . THR B 1 413 ? -6.805 -45.531 -13.711 1 96.31 413 THR B C 1
ATOM 7192 O O . THR B 1 413 ? -7.691 -46.281 -13.336 1 96.31 413 THR B O 1
ATOM 7195 N N . SER B 1 414 ? -5.57 -45.594 -13.242 1 97 414 SER B N 1
ATOM 7196 C CA . SER B 1 414 ? -5.227 -46.5 -12.156 1 97 414 SER B CA 1
ATOM 7197 C C . SER B 1 414 ? -4.387 -45.812 -11.086 1 97 414 SER B C 1
ATOM 7199 O O . SER B 1 414 ? -3.793 -44.75 -11.344 1 97 414 SER B O 1
ATOM 7201 N N . TYR B 1 415 ? -4.391 -46.406 -9.938 1 97.69 415 TYR B N 1
ATOM 7202 C CA . TYR B 1 415 ? -3.65 -45.812 -8.812 1 97.69 415 TYR B CA 1
ATOM 7203 C C . TYR B 1 415 ? -2.15 -45.844 -9.086 1 97.69 415 TYR B C 1
ATOM 7205 O O . TYR B 1 415 ? -1.43 -44.938 -8.68 1 97.69 415 TYR B O 1
ATOM 7213 N N . ASP B 1 416 ? -1.63 -46.875 -9.805 1 97.5 416 ASP B N 1
ATOM 7214 C CA . ASP B 1 416 ? -0.22 -46.969 -10.172 1 97.5 416 ASP B CA 1
ATOM 7215 C C . ASP B 1 416 ? 0.151 -45.844 -11.141 1 97.5 416 ASP B C 1
ATOM 7217 O O . ASP B 1 416 ? 1.213 -45.219 -11.016 1 97.5 416 ASP B O 1
ATOM 7221 N N . GLU B 1 417 ? -0.751 -45.625 -12.086 1 97.75 417 GLU B N 1
ATOM 7222 C CA . GLU B 1 417 ? -0.533 -44.5 -13.008 1 97.75 417 GLU B CA 1
ATOM 7223 C C . GLU B 1 417 ? -0.507 -43.188 -12.273 1 97.75 417 GLU B C 1
ATOM 7225 O O . GLU B 1 417 ? 0.265 -42.281 -12.625 1 97.75 417 GLU B O 1
ATOM 7230 N N . LEU B 1 418 ? -1.406 -43.062 -11.305 1 98.12 418 LEU B N 1
ATOM 7231 C CA . LEU B 1 418 ? -1.436 -41.844 -10.5 1 98.12 418 LEU B CA 1
ATOM 7232 C C . LEU B 1 418 ? -0.095 -41.594 -9.812 1 98.12 418 LEU B C 1
ATOM 7234 O O . LEU B 1 418 ? 0.464 -40.5 -9.875 1 98.12 418 LEU B O 1
ATOM 7238 N N . LYS B 1 419 ? 0.437 -42.625 -9.164 1 97.81 419 LYS B N 1
ATOM 7239 C CA . LYS B 1 419 ? 1.703 -42.531 -8.445 1 97.81 419 LYS B CA 1
ATOM 7240 C C . LYS B 1 419 ? 2.842 -42.125 -9.375 1 97.81 419 LYS B C 1
ATOM 7242 O O . LYS B 1 419 ? 3.74 -41.375 -8.977 1 97.81 419 LYS B O 1
ATOM 7247 N N . GLU B 1 420 ? 2.785 -42.594 -10.609 1 97.44 420 GLU B N 1
ATOM 7248 C CA . GLU B 1 420 ? 3.822 -42.281 -11.586 1 97.44 420 GLU B CA 1
ATOM 7249 C C . GLU B 1 420 ? 3.678 -40.844 -12.078 1 97.44 420 GLU B C 1
ATOM 7251 O O . GLU B 1 420 ? 4.664 -40.094 -12.148 1 97.44 420 GLU B O 1
ATOM 7256 N N . GLN B 1 421 ? 2.449 -40.469 -12.375 1 98.06 421 GLN B N 1
ATOM 7257 C CA . GLN B 1 421 ? 2.201 -39.188 -13.016 1 98.06 421 GLN B CA 1
ATOM 7258 C C . GLN B 1 421 ? 2.486 -38.031 -12.07 1 98.06 421 GLN B C 1
ATOM 7260 O O . GLN B 1 421 ? 2.959 -36.969 -12.492 1 98.06 421 GLN B O 1
ATOM 7265 N N . ILE B 1 422 ? 2.189 -38.156 -10.789 1 97.56 422 ILE B N 1
ATOM 7266 C CA . ILE B 1 422 ? 2.312 -37.062 -9.836 1 97.56 422 ILE B CA 1
ATOM 7267 C C . ILE B 1 422 ? 3.781 -36.688 -9.672 1 97.56 422 ILE B C 1
ATOM 7269 O O . ILE B 1 422 ? 4.098 -35.594 -9.148 1 97.56 422 ILE B O 1
ATOM 7273 N N . GLU B 1 423 ? 4.703 -37.469 -10.094 1 95.69 423 GLU B N 1
ATOM 7274 C CA . GLU B 1 423 ? 6.129 -37.156 -10.062 1 95.69 423 GLU B CA 1
ATOM 7275 C C . GLU B 1 423 ? 6.508 -36.219 -11.188 1 95.69 423 GLU B C 1
ATOM 7277 O O . GLU B 1 423 ? 7.547 -35.562 -11.133 1 95.69 423 GLU B O 1
ATOM 7282 N N . ARG B 1 424 ? 5.613 -36.188 -12.156 1 95.19 424 ARG B N 1
ATOM 7283 C CA . ARG B 1 424 ? 5.953 -35.438 -13.359 1 95.19 424 ARG B CA 1
ATOM 7284 C C . ARG B 1 424 ? 5.105 -34.156 -13.469 1 95.19 424 ARG B C 1
ATOM 7286 O O . ARG B 1 424 ? 5.441 -33.25 -14.219 1 95.19 424 ARG B O 1
ATOM 7293 N N . GLY B 1 425 ? 4.016 -34.219 -12.805 1 98.12 425 GLY B N 1
ATOM 7294 C CA . GLY B 1 425 ? 3.121 -33.094 -12.922 1 98.12 425 GLY B CA 1
ATOM 7295 C C . GLY B 1 425 ? 1.716 -33.375 -12.43 1 98.12 425 GLY B C 1
ATOM 7296 O O . GLY B 1 425 ? 1.533 -34 -11.391 1 98.12 425 GLY B O 1
ATOM 7297 N N . PHE B 1 426 ? 0.716 -32.812 -13.172 1 98.75 426 PHE B N 1
ATOM 7298 C CA . PHE B 1 426 ? -0.684 -32.938 -12.781 1 98.75 426 PHE B CA 1
ATOM 7299 C C . PHE B 1 426 ? -1.279 -34.25 -13.281 1 98.75 426 PHE B C 1
ATOM 7301 O O . PHE B 1 426 ? -1.044 -34.656 -14.422 1 98.75 426 PHE B O 1
ATOM 7308 N N . ALA B 1 427 ? -1.97 -34.938 -12.406 1 98.75 427 ALA B N 1
ATOM 7309 C CA . ALA B 1 427 ? -2.748 -36.125 -12.781 1 98.75 427 ALA B CA 1
ATOM 7310 C C . ALA B 1 427 ? -4.246 -35.812 -12.727 1 98.75 427 ALA B C 1
ATOM 7312 O O . ALA B 1 427 ? -4.785 -35.5 -11.664 1 98.75 427 ALA B O 1
ATOM 7313 N N . ARG B 1 428 ? -4.859 -35.844 -13.844 1 98.31 428 ARG B N 1
ATOM 7314 C CA . ARG B 1 428 ? -6.312 -35.75 -13.93 1 98.31 428 ARG B CA 1
ATOM 7315 C C . ARG B 1 428 ? -6.973 -37.125 -13.789 1 98.31 428 ARG B C 1
ATOM 7317 O O . ARG B 1 428 ? -6.656 -38.031 -14.539 1 98.31 428 ARG B O 1
ATOM 7324 N N . ALA B 1 429 ? -7.832 -37.281 -12.828 1 98.25 429 ALA B N 1
ATOM 7325 C CA . ALA B 1 429 ? -8.406 -38.594 -12.547 1 98.25 429 ALA B CA 1
ATOM 7326 C C . ALA B 1 429 ? -9.844 -38.469 -12.047 1 98.25 429 ALA B C 1
ATOM 7328 O O . ALA B 1 429 ? -10.211 -37.469 -11.445 1 98.25 429 ALA B O 1
ATOM 7329 N N . TYR B 1 430 ? -10.602 -39.531 -12.344 1 98.12 430 TYR B N 1
ATOM 7330 C CA . TYR B 1 430 ? -11.93 -39.625 -11.742 1 98.12 430 TYR B CA 1
ATOM 7331 C C . TYR B 1 430 ? -11.828 -39.938 -10.258 1 98.12 430 TYR B C 1
ATOM 7333 O O . TYR B 1 430 ? -10.984 -40.75 -9.844 1 98.12 430 TYR B O 1
ATOM 7341 N N . TRP B 1 431 ? -12.672 -39.312 -9.484 1 97.44 431 TRP B N 1
ATOM 7342 C CA . TRP B 1 431 ? -12.555 -39.406 -8.031 1 97.44 431 TRP B CA 1
ATOM 7343 C C . TRP B 1 431 ? -13.938 -39.531 -7.383 1 97.44 431 TRP B C 1
ATOM 7345 O O . TRP B 1 431 ? -14.766 -38.625 -7.535 1 97.44 431 TRP B O 1
ATOM 7355 N N . ALA B 1 432 ? -14.203 -40.594 -6.684 1 96.5 432 ALA B N 1
ATOM 7356 C CA . ALA B 1 432 ? -15.414 -40.812 -5.895 1 96.5 432 ALA B CA 1
ATOM 7357 C C . ALA B 1 432 ? -15.078 -41.094 -4.441 1 96.5 432 ALA B C 1
ATOM 7359 O O . ALA B 1 432 ? -15.875 -41.719 -3.725 1 96.5 432 ALA B O 1
ATOM 7360 N N . GLY B 1 433 ? -13.844 -40.781 -4.105 1 92.38 433 GLY B N 1
ATOM 7361 C CA . GLY B 1 433 ? -13.398 -41.062 -2.748 1 92.38 433 GLY B CA 1
ATOM 7362 C C . GLY B 1 433 ? -13.883 -40.031 -1.742 1 92.38 433 GLY B C 1
ATOM 7363 O O . GLY B 1 433 ? -14.664 -39.125 -2.084 1 92.38 433 GLY B O 1
ATOM 7364 N N . ASP B 1 434 ? -13.461 -40.281 -0.438 1 95 434 ASP B N 1
ATOM 7365 C CA . ASP B 1 434 ? -13.828 -39.375 0.657 1 95 434 ASP B CA 1
ATOM 7366 C C . ASP B 1 434 ? -12.586 -38.812 1.355 1 95 434 ASP B C 1
ATOM 7368 O O . ASP B 1 434 ? -11.469 -38.969 0.844 1 95 434 ASP B O 1
ATOM 7372 N N . THR B 1 435 ? -12.844 -38.156 2.367 1 96.56 435 THR B N 1
ATOM 7373 C CA . THR B 1 435 ? -11.766 -37.469 3.09 1 96.56 435 THR B CA 1
ATOM 7374 C C . THR B 1 435 ? -10.734 -38.5 3.578 1 96.56 435 THR B C 1
ATOM 7376 O O . THR B 1 435 ? -9.531 -38.219 3.549 1 96.56 435 THR B O 1
ATOM 7379 N N . ALA B 1 436 ? -11.156 -39.625 4.051 1 97.19 436 ALA B N 1
ATOM 7380 C CA . ALA B 1 436 ? -10.25 -40.656 4.527 1 97.19 436 ALA B CA 1
ATOM 7381 C C . ALA B 1 436 ? -9.367 -41.188 3.396 1 97.19 436 ALA B C 1
ATOM 7383 O O . ALA B 1 436 ? -8.172 -41.438 3.59 1 97.19 436 ALA B O 1
ATOM 7384 N N . ASP B 1 437 ? -10.008 -41.438 2.244 1 97.12 437 ASP B N 1
ATOM 7385 C CA . ASP B 1 437 ? -9.25 -41.875 1.073 1 97.12 437 ASP B CA 1
ATOM 7386 C C . ASP B 1 437 ? -8.18 -40.844 0.697 1 97.12 437 ASP B C 1
ATOM 7388 O O . ASP B 1 437 ? -7.043 -41.219 0.397 1 97.12 437 ASP B O 1
ATOM 7392 N N . GLU B 1 438 ? -8.602 -39.594 0.669 1 97 438 GLU B N 1
ATOM 7393 C CA . GLU B 1 438 ? -7.668 -38.531 0.334 1 97 438 GLU B CA 1
ATOM 7394 C C . GLU B 1 438 ? -6.473 -38.5 1.28 1 97 438 GLU B C 1
ATOM 7396 O O . GLU B 1 438 ? -5.336 -38.312 0.85 1 97 438 GLU B O 1
ATOM 7401 N N . LYS B 1 439 ? -6.738 -38.656 2.52 1 97.12 439 LYS B N 1
ATOM 7402 C CA . LYS B 1 439 ? -5.676 -38.688 3.523 1 97.12 439 LYS B CA 1
ATOM 7403 C C . LYS B 1 439 ? -4.699 -39.812 3.271 1 97.12 439 LYS B C 1
ATOM 7405 O O . LYS B 1 439 ? -3.482 -39.625 3.385 1 97.12 439 LYS B O 1
ATOM 7410 N N . ARG B 1 440 ? -5.203 -40.938 3.004 1 96.62 440 ARG B N 1
ATOM 7411 C CA . ARG B 1 440 ? -4.367 -42.094 2.73 1 96.62 440 ARG B CA 1
ATOM 7412 C C . ARG B 1 440 ? -3.484 -41.875 1.509 1 96.62 440 ARG B C 1
ATOM 7414 O O . ARG B 1 440 ? -2.299 -42.219 1.517 1 96.62 440 ARG B O 1
ATOM 7421 N N . ILE B 1 441 ? -4.098 -41.344 0.5 1 97.12 441 ILE B N 1
ATOM 7422 C CA . ILE B 1 441 ? -3.352 -41.062 -0.725 1 97.12 441 ILE B CA 1
ATOM 7423 C C . ILE B 1 441 ? -2.225 -40.094 -0.434 1 97.12 441 ILE B C 1
ATOM 7425 O O . ILE B 1 441 ? -1.096 -40.25 -0.897 1 97.12 441 ILE B O 1
ATOM 7429 N N . GLN B 1 442 ? -2.539 -39 0.286 1 97.06 442 GLN B N 1
ATOM 7430 C CA . GLN B 1 442 ? -1.525 -38.031 0.648 1 97.06 442 GLN B CA 1
ATOM 7431 C C . GLN B 1 442 ? -0.382 -38.688 1.425 1 97.06 442 GLN B C 1
ATOM 7433 O O . GLN B 1 442 ? 0.788 -38.344 1.194 1 97.06 442 GLN B O 1
ATOM 7438 N N . GLU B 1 443 ? -0.66 -39.531 2.344 1 97.06 443 GLU B N 1
ATOM 7439 C CA . GLU B 1 443 ? 0.347 -40.219 3.154 1 97.06 443 GLU B CA 1
ATOM 7440 C C . GLU B 1 443 ? 1.231 -41.125 2.293 1 97.06 443 GLU B C 1
ATOM 7442 O O . GLU B 1 443 ? 2.439 -41.188 2.52 1 97.06 443 GLU B O 1
ATOM 7447 N N . GLU B 1 444 ? 0.646 -41.688 1.333 1 96.44 444 GLU B N 1
ATOM 7448 C CA . GLU B 1 444 ? 1.354 -42.656 0.513 1 96.44 444 GLU B CA 1
ATOM 7449 C C . GLU B 1 444 ? 2.146 -41.969 -0.599 1 96.44 444 GLU B C 1
ATOM 7451 O O . GLU B 1 444 ? 3.201 -42.469 -1.008 1 96.44 444 GLU B O 1
ATOM 7456 N N . THR B 1 445 ? 1.617 -40.938 -1.124 1 96.25 445 THR B N 1
ATOM 7457 C CA . THR B 1 445 ? 2.193 -40.406 -2.35 1 96.25 445 THR B CA 1
ATOM 7458 C C . THR B 1 445 ? 2.643 -38.969 -2.148 1 96.25 445 THR B C 1
ATOM 7460 O O . THR B 1 445 ? 3.336 -38.375 -2.996 1 96.25 445 THR B O 1
ATOM 7463 N N . ARG B 1 446 ? 2.242 -38.25 -1.089 1 95.19 446 ARG B N 1
ATOM 7464 C CA . ARG B 1 446 ? 2.492 -36.844 -0.792 1 95.19 446 ARG B CA 1
ATOM 7465 C C . ARG B 1 446 ? 1.719 -35.938 -1.745 1 95.19 446 ARG B C 1
ATOM 7467 O O . ARG B 1 446 ? 1.901 -34.719 -1.735 1 95.19 446 ARG B O 1
ATOM 7474 N N . ALA B 1 447 ? 0.919 -36.562 -2.598 1 97.38 447 ALA B N 1
ATOM 7475 C CA . ALA B 1 447 ? 0.054 -35.781 -3.475 1 97.38 447 ALA B CA 1
ATOM 7476 C C . ALA B 1 447 ? -1.28 -35.469 -2.801 1 97.38 447 ALA B C 1
ATOM 7478 O O . ALA B 1 447 ? -1.729 -36.219 -1.93 1 97.38 447 ALA B O 1
ATOM 7479 N N . THR B 1 448 ? -1.832 -34.375 -3.15 1 97.56 448 THR B N 1
ATOM 7480 C CA . THR B 1 448 ? -3.168 -34 -2.707 1 97.56 448 THR B CA 1
ATOM 7481 C C . THR B 1 448 ? -4.055 -33.656 -3.9 1 97.56 448 THR B C 1
ATOM 7483 O O . THR B 1 448 ? -3.555 -33.406 -5 1 97.56 448 THR B O 1
ATOM 7486 N N . ILE B 1 449 ? -5.34 -33.75 -3.68 1 98.44 449 ILE B N 1
ATOM 7487 C CA . ILE B 1 449 ? -6.238 -33.156 -4.68 1 98.44 449 ILE B CA 1
ATOM 7488 C C . ILE B 1 449 ? -6.152 -31.641 -4.645 1 98.44 449 ILE B C 1
ATOM 7490 O O . ILE B 1 449 ? -6.555 -31.016 -3.664 1 98.44 449 ILE B O 1
ATOM 7494 N N . ARG B 1 450 ? -5.645 -31.109 -5.688 1 98.38 450 ARG B N 1
ATOM 7495 C CA . ARG B 1 450 ? -5.492 -29.672 -5.77 1 98.38 450 ARG B CA 1
ATOM 7496 C C . ARG B 1 450 ? -6.848 -28.984 -5.926 1 98.38 450 ARG B C 1
ATOM 7498 O O . ARG B 1 450 ? -7.113 -27.969 -5.277 1 98.38 450 ARG B O 1
ATOM 7505 N N . CYS B 1 451 ? -7.668 -29.531 -6.805 1 98.56 451 CYS B N 1
ATOM 7506 C CA . CYS B 1 451 ? -9.008 -28.984 -6.973 1 98.56 451 CYS B CA 1
ATOM 7507 C C . CYS B 1 451 ? -9.859 -29.875 -7.863 1 98.56 451 CYS B C 1
ATOM 7509 O O . CYS B 1 451 ? -9.344 -30.812 -8.5 1 98.56 451 CYS B O 1
ATOM 7511 N N . ILE B 1 452 ? -11.117 -29.781 -7.75 1 98.56 452 ILE B N 1
ATOM 7512 C CA . ILE B 1 452 ? -12.109 -30.25 -8.711 1 98.56 452 ILE B CA 1
ATOM 7513 C C . ILE B 1 452 ? -12.352 -29.172 -9.766 1 98.56 452 ILE B C 1
ATOM 7515 O O . ILE B 1 452 ? -13.047 -28.188 -9.516 1 98.56 452 ILE B O 1
ATOM 7519 N N . PRO B 1 453 ? -11.742 -29.375 -10.969 1 98.56 453 PRO B N 1
ATOM 7520 C CA . PRO B 1 453 ? -11.898 -28.344 -11.977 1 98.56 453 PRO B CA 1
ATOM 7521 C C . PRO B 1 453 ? -13.367 -27.984 -12.234 1 98.56 453 PRO B C 1
ATOM 7523 O O . PRO B 1 453 ? -14.219 -28.875 -12.266 1 98.56 453 PRO B O 1
ATOM 7526 N N . LEU B 1 454 ? -13.633 -26.672 -12.383 1 98.19 454 LEU B N 1
ATOM 7527 C CA . LEU B 1 454 ? -15 -26.234 -12.625 1 98.19 454 LEU B CA 1
ATOM 7528 C C . LEU B 1 454 ? -15.508 -26.75 -13.961 1 98.19 454 LEU B C 1
ATOM 7530 O O . LEU B 1 454 ? -16.703 -27 -14.117 1 98.19 454 LEU B O 1
ATOM 7534 N N . GLU B 1 455 ? -14.562 -26.828 -14.93 1 95.38 455 GLU B N 1
ATOM 7535 C CA . GLU B 1 455 ? -14.914 -27.453 -16.203 1 95.38 455 GLU B CA 1
ATOM 7536 C C . GLU B 1 455 ? -14.719 -28.953 -16.141 1 95.38 455 GLU B C 1
ATOM 7538 O O . GLU B 1 455 ? -13.594 -29.438 -16.016 1 95.38 455 GLU B O 1
ATOM 7543 N N . GLN B 1 456 ? -15.789 -29.688 -16.234 1 97.06 456 GLN B N 1
ATOM 7544 C CA . GLN B 1 456 ? -15.781 -31.141 -16.188 1 97.06 456 GLN B CA 1
ATOM 7545 C C . GLN B 1 456 ? -16.094 -31.734 -17.562 1 97.06 456 GLN B C 1
ATOM 7547 O O . GLN B 1 456 ? -16.812 -31.141 -18.359 1 97.06 456 GLN B O 1
ATOM 7552 N N . PRO B 1 457 ? -15.516 -32.812 -17.828 1 93.25 457 PRO B N 1
ATOM 7553 C CA . PRO B 1 457 ? -15.742 -33.438 -19.156 1 93.25 457 PRO B CA 1
ATOM 7554 C C . PRO B 1 457 ? -17.172 -33.938 -19.328 1 93.25 457 PRO B C 1
ATOM 7556 O O . PRO B 1 457 ? -17.641 -34.094 -20.469 1 93.25 457 PRO B O 1
ATOM 7559 N N . GLY B 1 458 ? -17.969 -34.188 -18.281 1 92.12 458 GLY B N 1
ATOM 7560 C CA . GLY B 1 458 ? -19.328 -34.719 -18.375 1 92.12 458 GLY B CA 1
ATOM 7561 C C . GLY B 1 458 ? -19.391 -36.219 -18.562 1 92.12 458 GLY B C 1
ATOM 7562 O O . GLY B 1 458 ? -20.484 -36.781 -18.578 1 92.12 458 GLY B O 1
ATOM 7563 N N . SER B 1 459 ? -18.281 -36.875 -18.672 1 93.44 459 SER B N 1
ATOM 7564 C CA . SER B 1 459 ? -18.219 -38.344 -18.828 1 93.44 459 SER B CA 1
ATOM 7565 C C . SER B 1 459 ? -18.109 -39.031 -17.484 1 93.44 459 SER B C 1
ATOM 7567 O O . SER B 1 459 ? -17.688 -38.438 -16.5 1 93.44 459 SER B O 1
ATOM 7569 N N . VAL B 1 460 ? -18.531 -40.25 -17.516 1 96.31 460 VAL B N 1
ATOM 7570 C CA . VAL B 1 460 ? -18.453 -41.062 -16.328 1 96.31 460 VAL B CA 1
ATOM 7571 C C . VAL B 1 460 ? -17.219 -41.969 -16.422 1 96.31 460 VAL B C 1
ATOM 7573 O O . VAL B 1 460 ? -16.938 -42.531 -17.484 1 96.31 460 VAL B O 1
ATOM 7576 N N . GLY B 1 461 ? -16.516 -42.031 -15.383 1 96.06 461 GLY B N 1
ATOM 7577 C CA . GLY B 1 461 ? -15.375 -42.906 -15.273 1 96.06 461 GLY B CA 1
ATOM 7578 C C . GLY B 1 461 ? -15.297 -43.625 -13.93 1 96.06 461 GLY B C 1
ATOM 7579 O O . GLY B 1 461 ? -16.266 -43.656 -13.18 1 96.06 461 GLY B O 1
ATOM 7580 N N . ARG B 1 462 ? -14.148 -44.312 -13.75 1 97.12 462 ARG B N 1
ATOM 7581 C CA . ARG B 1 462 ? -13.953 -45.031 -12.5 1 97.12 462 ARG B CA 1
ATOM 7582 C C . ARG B 1 462 ? -12.93 -44.344 -11.617 1 97.12 462 ARG B C 1
ATOM 7584 O O . ARG B 1 462 ? -11.859 -43.938 -12.094 1 97.12 462 ARG B O 1
ATOM 7591 N N . CYS B 1 463 ? -13.297 -44.281 -10.383 1 97.69 463 CYS B N 1
ATOM 7592 C CA . CYS B 1 463 ? -12.398 -43.656 -9.398 1 97.69 463 CYS B CA 1
ATOM 7593 C C . CYS B 1 463 ? -11.047 -44.375 -9.406 1 97.69 463 CYS B C 1
ATOM 7595 O O . CYS B 1 463 ? -10.969 -45.594 -9.312 1 97.69 463 CYS B O 1
ATOM 7597 N N . VAL B 1 464 ? -10.039 -43.531 -9.422 1 97.25 464 VAL B N 1
ATOM 7598 C CA . VAL B 1 464 ? -8.688 -44.062 -9.578 1 97.25 464 VAL B CA 1
ATOM 7599 C C . VAL B 1 464 ? -8.289 -44.844 -8.328 1 97.25 464 VAL B C 1
ATOM 7601 O O . VAL B 1 464 ? -7.414 -45.719 -8.391 1 97.25 464 VAL B O 1
ATOM 7604 N N . TYR B 1 465 ? -8.922 -44.562 -7.211 1 96.88 465 TYR B N 1
ATOM 7605 C CA . TYR B 1 465 ? -8.539 -45.188 -5.934 1 96.88 465 TYR B CA 1
ATOM 7606 C C . TYR B 1 465 ? -9.539 -46.25 -5.52 1 96.88 465 TYR B C 1
ATOM 7608 O O . TYR B 1 465 ? -9.148 -47.375 -5.199 1 96.88 465 TYR B O 1
ATOM 7616 N N . THR B 1 466 ? -10.859 -46.062 -5.59 1 96.69 466 THR B N 1
ATOM 7617 C CA . THR B 1 466 ? -11.875 -46.969 -5.07 1 96.69 466 THR B CA 1
ATOM 7618 C C . THR B 1 466 ? -12.453 -47.844 -6.188 1 96.69 466 THR B C 1
ATOM 7620 O O . THR B 1 466 ? -13.078 -48.875 -5.922 1 96.69 466 THR B O 1
ATOM 7623 N N . GLY B 1 467 ? -12.359 -47.312 -7.391 1 96.31 467 GLY B N 1
ATOM 7624 C CA . GLY B 1 467 ? -12.93 -48.031 -8.523 1 96.31 467 GLY B CA 1
ATOM 7625 C C . GLY B 1 467 ? -14.406 -47.75 -8.734 1 96.31 467 GLY B C 1
ATOM 7626 O O . GLY B 1 467 ? -14.992 -48.156 -9.734 1 96.31 467 GLY B O 1
ATOM 7627 N N . ARG B 1 468 ? -14.977 -46.938 -7.902 1 97.12 468 ARG B N 1
ATOM 7628 C CA . ARG B 1 468 ? -16.391 -46.625 -8.023 1 97.12 468 ARG B CA 1
ATOM 7629 C C . ARG B 1 468 ? -16.641 -45.688 -9.211 1 97.12 468 ARG B C 1
ATOM 7631 O O . ARG B 1 468 ? -15.797 -44.844 -9.523 1 97.12 468 ARG B O 1
ATOM 7638 N N . GLU B 1 469 ? -17.812 -45.812 -9.766 1 97.31 469 GLU B N 1
ATOM 7639 C CA . GLU B 1 469 ? -18.188 -44.938 -10.867 1 97.31 469 GLU B CA 1
ATOM 7640 C C . GLU B 1 469 ? -18.453 -43.5 -10.367 1 97.31 469 GLU B C 1
ATOM 7642 O O . GLU B 1 469 ? -19.031 -43.312 -9.305 1 97.31 469 GLU B O 1
ATOM 7647 N N . THR B 1 470 ? -18.016 -42.625 -11.164 1 97.56 470 THR B N 1
ATOM 7648 C CA . THR B 1 470 ? -18.203 -41.219 -10.805 1 97.56 470 THR B CA 1
ATOM 7649 C C . THR B 1 470 ? -18.078 -40.312 -12.031 1 97.56 470 THR B C 1
ATOM 7651 O O . THR B 1 470 ? -17.469 -40.719 -13.031 1 97.56 470 THR B O 1
ATOM 7654 N N . ASP B 1 471 ? -18.656 -39.188 -12.047 1 96.75 471 ASP B N 1
ATOM 7655 C CA . ASP B 1 471 ? -18.516 -38.188 -13.117 1 96.75 471 ASP B CA 1
ATOM 7656 C C . ASP B 1 471 ? -17.641 -37.031 -12.672 1 96.75 471 ASP B C 1
ATOM 7658 O O . ASP B 1 471 ? -17.516 -36.031 -13.383 1 96.75 471 ASP B O 1
ATOM 7662 N N . ARG B 1 472 ? -17.031 -37.188 -11.539 1 97.38 472 ARG B N 1
ATOM 7663 C CA . ARG B 1 472 ? -16.188 -36.125 -10.992 1 97.38 472 ARG B CA 1
ATOM 7664 C C . ARG B 1 472 ? -14.719 -36.406 -11.289 1 97.38 472 ARG B C 1
ATOM 7666 O O . ARG B 1 472 ? -14.18 -37.438 -10.883 1 97.38 472 ARG B O 1
ATOM 7673 N N . GLN B 1 473 ? -14.141 -35.469 -11.977 1 97.81 473 GLN B N 1
ATOM 7674 C CA . GLN B 1 473 ? -12.695 -35.531 -12.195 1 97.81 473 GLN B CA 1
ATOM 7675 C C . GLN B 1 473 ? -11.977 -34.5 -11.312 1 97.81 473 GLN B C 1
ATOM 7677 O O . GLN B 1 473 ? -12.484 -33.406 -11.102 1 97.81 473 GLN B O 1
ATOM 7682 N N . VAL B 1 474 ? -10.836 -34.875 -10.867 1 98.5 474 VAL B N 1
ATOM 7683 C CA . VAL B 1 474 ? -10.055 -34 -10.008 1 98.5 474 VAL B CA 1
ATOM 7684 C C . VAL B 1 474 ? -8.617 -33.906 -10.523 1 98.5 474 VAL B C 1
ATOM 7686 O O . VAL B 1 474 ? -8.219 -34.688 -11.398 1 98.5 474 VAL B O 1
ATOM 7689 N N . ILE B 1 475 ? -7.867 -32.938 -10.062 1 98.75 475 ILE B N 1
ATOM 7690 C CA . ILE B 1 475 ? -6.445 -32.781 -10.344 1 98.75 475 ILE B CA 1
ATOM 7691 C C . ILE B 1 475 ? -5.633 -33.156 -9.102 1 98.75 475 ILE B C 1
ATOM 7693 O O . ILE B 1 475 ? -5.734 -32.5 -8.062 1 98.75 475 ILE B O 1
ATOM 7697 N N . PHE B 1 476 ? -4.832 -34.219 -9.219 1 98.62 476 PHE B N 1
ATOM 7698 C CA . PHE B 1 476 ? -3.855 -34.562 -8.195 1 98.62 476 PHE B CA 1
ATOM 7699 C C . PHE B 1 476 ? -2.49 -34 -8.523 1 98.62 476 PHE B C 1
ATOM 7701 O O . PHE B 1 476 ? -2.08 -33.969 -9.68 1 98.62 476 PHE B O 1
ATOM 7708 N N . ALA B 1 477 ? -1.782 -33.5 -7.52 1 98.62 477 ALA B N 1
ATOM 7709 C CA . ALA B 1 477 ? -0.411 -33.062 -7.723 1 98.62 477 ALA B CA 1
ATOM 7710 C C . ALA B 1 477 ? 0.322 -32.906 -6.391 1 98.62 477 ALA B C 1
ATOM 7712 O O . ALA B 1 477 ? -0.308 -32.844 -5.332 1 98.62 477 ALA B O 1
ATOM 7713 N N . ARG B 1 478 ? 1.572 -33 -6.469 1 97.31 478 ARG B N 1
ATOM 7714 C CA . ARG B 1 478 ? 2.375 -32.469 -5.367 1 97.31 478 ARG B CA 1
ATOM 7715 C C . ARG B 1 478 ? 2.385 -30.953 -5.367 1 97.31 478 ARG B C 1
ATOM 7717 O O . ARG B 1 478 ? 2.416 -30.328 -6.43 1 97.31 478 ARG B O 1
ATOM 7724 N N . ALA B 1 479 ? 2.336 -30.422 -4.145 1 94.94 479 ALA B N 1
ATOM 7725 C CA . ALA B 1 479 ? 2.145 -28.969 -4.082 1 94.94 479 ALA B CA 1
ATOM 7726 C C . ALA B 1 479 ? 3.209 -28.328 -3.207 1 94.94 479 ALA B C 1
ATOM 7728 O O . ALA B 1 479 ? 3.871 -29 -2.414 1 94.94 479 ALA B O 1
ATOM 7729 N N . TYR B 1 480 ? 3.432 -27.031 -3.441 1 90.88 480 TYR B N 1
ATOM 7730 C CA . TYR B 1 480 ? 4.266 -26.188 -2.588 1 90.88 480 TYR B CA 1
ATOM 7731 C C . TYR B 1 480 ? 3.543 -25.828 -1.296 1 90.88 480 TYR B C 1
ATOM 7733 O O . TYR B 1 480 ? 2.357 -25.5 -1.313 1 90.88 480 TYR B O 1
#

Solvent-accessible surface area (backbone atoms only — not comparable to full-atom values): 47750 Å² total; per-residue (Å²): 122,81,75,83,74,55,44,43,59,90,78,37,50,68,56,18,53,54,34,38,37,48,70,34,43,23,40,42,78,32,81,81,38,81,38,27,44,31,32,28,45,60,35,35,41,32,50,51,45,49,48,51,58,51,49,54,45,45,42,72,73,66,35,38,48,36,44,71,60,63,56,33,46,47,68,54,47,59,66,37,57,60,52,26,70,73,42,56,62,22,38,37,29,32,45,33,42,41,84,34,76,47,96,64,42,29,25,44,28,67,65,58,66,55,65,51,34,48,51,43,26,72,70,34,55,36,51,83,55,45,66,41,50,38,31,30,80,44,72,33,30,36,50,46,87,75,57,42,86,50,62,34,40,12,49,48,48,32,40,42,33,48,33,39,19,82,37,64,68,56,19,47,51,51,26,49,44,45,42,53,67,34,51,49,43,43,38,37,69,44,56,24,39,55,63,49,51,16,36,36,47,88,75,66,30,55,73,65,39,72,44,23,33,36,32,39,28,61,35,76,79,24,33,33,37,81,62,31,41,23,22,25,26,38,45,50,60,21,65,70,41,55,21,36,24,30,40,98,83,70,41,83,41,63,29,15,28,30,40,32,40,41,44,46,35,49,57,36,51,42,45,47,52,54,36,55,66,76,25,36,42,42,39,42,81,44,30,69,41,33,34,39,37,38,68,47,64,90,47,69,70,42,37,55,55,34,50,52,53,50,52,58,60,49,61,72,30,64,94,73,52,46,65,45,76,53,73,65,82,89,52,53,69,68,56,52,52,50,51,43,42,18,51,12,30,36,30,39,36,40,36,30,58,67,28,58,75,68,45,30,31,39,36,36,37,53,93,35,70,68,71,83,23,45,48,77,43,54,54,76,66,38,69,62,51,49,55,51,48,42,52,50,50,34,51,49,46,24,51,52,41,40,51,50,49,56,74,34,42,45,81,36,71,37,53,68,48,40,64,57,35,37,72,53,4,36,22,36,29,27,48,62,74,52,61,68,53,51,50,51,45,26,74,74,66,61,29,43,70,69,22,33,44,72,78,65,89,78,54,73,40,42,10,27,81,82,55,41,76,28,59,40,51,31,33,32,22,27,64,115,121,81,75,84,72,54,45,42,55,90,77,36,52,70,56,18,52,54,34,38,38,48,70,33,44,23,40,45,79,31,81,80,38,81,38,27,46,30,34,28,44,59,35,35,41,32,49,51,46,49,49,52,58,50,49,53,44,45,41,72,73,67,35,39,49,35,45,71,60,63,54,33,45,46,68,55,48,59,66,37,57,58,53,25,72,72,42,55,62,21,36,38,30,34,43,34,43,42,81,35,74,48,96,63,40,29,26,43,28,67,65,59,67,57,64,51,32,48,50,44,28,73,70,34,54,37,51,82,55,46,65,40,49,36,31,31,79,46,71,34,31,37,51,46,89,75,55,40,87,50,63,35,40,13,49,47,48,34,40,41,33,50,32,38,19,81,37,64,66,55,20,48,51,51,26,50,44,44,43,51,68,34,52,48,42,43,38,36,70,45,54,22,40,55,62,49,52,17,37,37,47,86,76,66,30,53,73,66,38,72,42,23,32,36,32,40,29,61,35,76,80,24,32,31,38,80,64,30,40,23,23,23,25,39,44,50,60,21,65,70,42,53,21,36,24,30,40,97,84,72,41,83,39,63,28,15,27,30,42,32,40,42,45,45,35,49,57,37,50,40,44,48,53,55,35,55,67,75,25,37,42,43,37,42,81,45,29,71,41,33,34,37,36,37,69,47,65,89,48,70,69,42,37,54,56,35,50,52,53,49,52,57,60,49,61,72,29,65,94,73,52,46,64,45,77,53,72,64,81,89,53,53,67,67,56,51,50,51,52,42,42,18,53,13,32,36,31,38,35,40,37,31,56,69,26,58,74,68,45,30,31,39,36,36,37,54,94,36,69,69,70,83,22,46,46,76,41,52,54,75,64,37,71,61,50,50,56,51,48,41,53,49,50,34,51,48,47,23,51,52,40,40,51,50,48,56,73,34,42,44,82,36,72,37,54,69,49,40,63,57,36,36,72,52,4,37,23,37,27,27,50,62,73,52,61,69,54,50,51,51,46,25,74,73,67,62,29,42,70,69,22,32,43,71,78,62,91,79,54,73,40,43,10,29,83,81,55,41,74,25,61,39,49,31,34,32,20,27,64,116

Nearest PDB structures (foldseek):
  6t7k-assembly1_A  TM=9.533E-01  e=1.482E-62  Plasmodium falciparum 3D7
  3ial-assembly1_A  TM=9.398E-01  e=1.885E-55  Giardia lamblia ATCC 50803
  3ial-assembly1_B  TM=9.430E-01  e=7.245E-54  Giardia lamblia ATCC 50803
  1nj8-assembly1_A  TM=9.389E-01  e=4.773E-53  Methanocaldococcus jannaschii
  1nj2-assembly1_A-2  TM=9.374E-01  e=6.138E-52  Methanothermobacter thermautotrophicus str. Delta H